Protein 8S7N (pdb70)

Structure (mmCIF, N/CA/C/O backbone):
data_8S7N
#
_entry.id   8S7N
#
_cell.length_a   139.019
_cell.length_b   139.019
_cell.length_c   181.059
_cell.angle_alpha   90.00
_cell.angle_beta   90.00
_cell.angle_gamma   90.00
#
_symmetry.space_group_name_H-M   'P 41 21 2'
#
loop_
_entity.id
_entity.type
_entity.pdbx_description
1 polymer Oxidoreductase
2 non-polymer 'FLAVIN-ADENINE DINUCLEOTIDE'
3 non-polymer 'NITRATE ION'
4 non-polymer DI(HYDROXYETHYL)ETHER
5 non-polymer 'PENTAETHYLENE GLYCOL'
6 non-polymer 2-{2-[2-(2-{2-[2-(2-ETHOXY-ETHOXY)-ETHOXY]-ETHOXY}-ETHOXY)-ETHOXY]-ETHOXY}-ETHANOL
7 non-polymer 2-methoxy-4-(prop-2-en-1-yl)phenol
8 water water
#
loop_
_atom_site.group_PDB
_atom_site.id
_atom_site.type_symbol
_atom_site.label_atom_id
_atom_site.label_alt_id
_atom_site.label_comp_id
_atom_site.label_asym_id
_atom_site.label_entity_id
_atom_site.label_seq_id
_atom_site.pdbx_PDB_ins_code
_atom_site.Cartn_x
_atom_site.Cartn_y
_atom_site.Cartn_z
_atom_site.occupancy
_atom_site.B_iso_or_equiv
_atom_site.auth_seq_id
_atom_site.auth_comp_i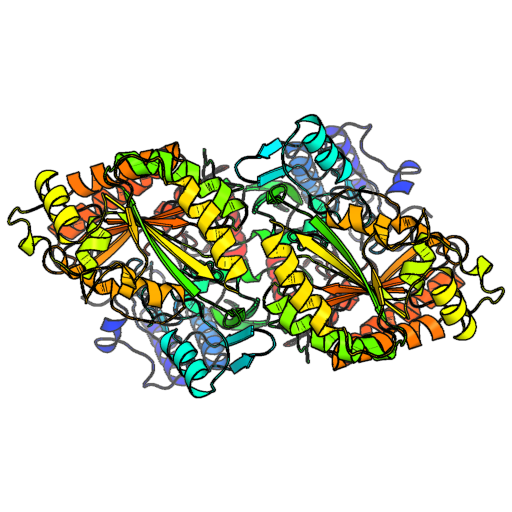d
_atom_site.auth_asym_id
_atom_site.auth_atom_id
_atom_site.pdbx_PDB_model_num
ATOM 1 N N . MET A 1 1 ? -35.512 83.474 51.163 1.00 59.69 1 MET A N 1
ATOM 2 C CA . MET A 1 1 ? -35.480 84.424 52.318 1.00 62.79 1 MET A CA 1
ATOM 3 C C . MET A 1 1 ? -34.288 84.021 53.195 1.00 58.18 1 MET A C 1
ATOM 4 O O . MET A 1 1 ? -33.247 84.647 53.058 1.00 54.83 1 MET A O 1
ATOM 6 N N . ALA A 1 2 ? -34.422 82.991 54.034 1.00 52.02 2 ALA A N 1
ATOM 7 C CA . ALA A 1 2 ? -33.402 82.610 55.046 1.00 48.77 2 ALA A CA 1
ATOM 8 C C . ALA A 1 2 ? -32.183 81.945 54.369 1.00 47.51 2 ALA A C 1
ATOM 9 O O . ALA A 1 2 ? -32.314 81.279 53.320 1.00 40.75 2 ALA A O 1
ATOM 11 N N . ALA A 1 3 ? -30.994 82.117 54.936 1.00 41.24 3 ALA A N 1
ATOM 12 C CA . ALA A 1 3 ? -29.767 81.447 54.444 1.00 36.45 3 ALA A CA 1
ATOM 13 C C . ALA A 1 3 ? -29.979 79.930 54.418 1.00 33.67 3 ALA A C 1
ATOM 14 O O . ALA A 1 3 ? -30.554 79.365 55.333 1.00 31.76 3 ALA A O 1
ATOM 16 N N . PRO A 1 4 ? -29.420 79.215 53.427 1.00 31.03 4 PRO A N 1
ATOM 17 C CA . PRO A 1 4 ? -29.391 77.764 53.449 1.00 33.17 4 PRO A CA 1
ATOM 18 C C . PRO A 1 4 ? -28.315 77.272 54.428 1.00 37.08 4 PRO A C 1
ATOM 19 O O . PRO A 1 4 ? -27.333 77.984 54.732 1.00 33.20 4 PRO A O 1
ATOM 23 N N . LEU A 1 5 ? -28.467 76.033 54.853 1.00 32.95 5 LEU A N 1
ATOM 24 C CA . LEU A 1 5 ? -27.381 75.342 55.563 1.00 32.95 5 LEU A CA 1
ATOM 25 C C . LEU A 1 5 ? -26.179 75.276 54.619 1.00 35.96 5 LEU A C 1
ATOM 26 O O . LEU A 1 5 ? -26.321 75.238 53.396 1.00 33.99 5 LEU A O 1
ATOM 31 N N . PRO A 1 6 ? -24.940 75.237 55.163 1.00 32.18 6 PRO A N 1
ATOM 32 C CA . PRO A 1 6 ? -23.784 74.965 54.330 1.00 34.21 6 PRO A CA 1
ATOM 33 C C . PRO A 1 6 ? -23.893 73.523 53.822 1.00 35.13 6 PRO A C 1
ATOM 34 O O . PRO A 1 6 ? -24.370 72.650 54.540 1.00 36.09 6 PRO A O 1
ATOM 38 N N . GLU A 1 7 ? -23.443 73.294 52.596 1.00 37.64 7 GLU A N 1
ATOM 39 C CA . GLU A 1 7 ? -23.436 71.935 52.012 1.00 40.84 7 GLU A CA 1
ATOM 40 C C . GLU A 1 7 ? -22.653 70.992 52.929 1.00 39.29 7 GLU A C 1
ATOM 41 O O . GLU A 1 7 ? -21.613 71.370 53.429 1.00 37.73 7 GLU A O 1
ATOM 47 N N . GLY A 1 8 ? -23.203 69.811 53.189 1.00 39.91 8 GLY A N 1
ATOM 48 C CA . GLY A 1 8 ? -22.572 68.736 53.965 1.00 36.83 8 GLY A CA 1
ATOM 49 C C . GLY A 1 8 ? -22.866 68.876 55.430 1.00 35.04 8 GLY A C 1
ATOM 50 O O . GLY A 1 8 ? -22.418 68.031 56.194 1.00 39.19 8 GLY A O 1
ATOM 51 N N . VAL A 1 9 ? -23.594 69.918 55.835 1.00 34.94 9 VAL A N 1
ATOM 52 C CA . VAL A 1 9 ? -23.937 70.146 57.263 1.00 33.71 9 VAL A CA 1
ATOM 53 C C . VAL A 1 9 ? -25.459 69.963 57.456 1.00 33.35 9 VAL A C 1
ATOM 54 O O . VAL A 1 9 ? -26.267 70.742 56.903 1.00 32.15 9 VAL A O 1
ATOM 58 N N . SER A 1 10 ? -25.837 69.033 58.313 1.00 34.83 10 SER A N 1
ATOM 59 C CA . SER A 1 10 ? -27.251 68.693 58.604 1.00 34.33 10 SER A CA 1
ATOM 60 C C . SER A 1 10 ? -27.834 69.743 59.540 1.00 36.84 10 SER A C 1
ATOM 61 O O . SER A 1 10 ? -27.059 70.422 60.232 1.00 33.77 10 SER A O 1
ATOM 64 N N . ALA A 1 11 ? -29.162 69.870 59.569 1.00 37.49 11 ALA A N 1
ATOM 65 C CA . ALA A 1 11 ? -29.907 70.732 60.511 1.00 35.75 11 ALA A CA 1
ATOM 66 C C . ALA A 1 11 ? -29.512 70.407 61.954 1.00 33.06 11 ALA A C 1
ATOM 67 O O . ALA A 1 11 ? -29.452 71.340 62.778 1.00 35.23 11 ALA A O 1
ATOM 69 N N . GLU A 1 12 ? -29.313 69.130 62.261 1.00 35.71 12 GLU A N 1
ATOM 70 C CA . GLU A 1 12 ? -28.997 68.629 63.629 1.00 42.41 12 GLU A CA 1
ATOM 71 C C . GLU A 1 12 ? -27.580 69.108 64.004 1.00 34.07 12 GLU A C 1
ATOM 72 O O . GLU A 1 12 ? -27.396 69.585 65.129 1.00 38.04 12 GLU A O 1
ATOM 78 N N . ALA A 1 13 ? -26.622 68.941 63.094 1.00 36.14 13 ALA A N 1
ATOM 79 C CA . ALA A 1 13 ? -25.218 69.349 63.313 1.00 36.40 13 ALA A CA 1
ATOM 80 C C . ALA A 1 13 ? -25.209 70.862 63.567 1.00 33.29 13 ALA A C 1
ATOM 81 O O . ALA A 1 13 ? -24.587 71.256 64.568 1.00 31.48 13 ALA A O 1
ATOM 83 N N . MET A 1 14 ? -25.922 71.658 62.752 1.00 30.12 14 MET A N 1
ATOM 84 C CA . MET A 1 14 ? -25.942 73.139 62.894 1.00 29.50 14 MET A CA 1
ATOM 85 C C . MET A 1 14 ? -26.569 73.489 64.228 1.00 30.05 14 MET A C 1
ATOM 86 O O . MET A 1 14 ? -26.026 74.347 64.966 1.00 28.24 14 MET A O 1
ATOM 91 N N . SER A 1 15 ? -27.680 72.846 64.555 1.00 30.89 15 SER A N 1
ATOM 92 C CA . SER A 1 15 ? -28.433 73.146 65.794 1.00 31.78 15 SER A CA 1
ATOM 93 C C . SER A 1 15 ? -27.569 72.808 67.024 1.00 29.33 15 SER A C 1
ATOM 94 O O . SER A 1 15 ? -27.532 73.618 67.966 1.00 29.23 15 SER A O 1
ATOM 97 N N . SER A 1 16 ? -26.891 71.670 67.016 1.00 29.77 16 SER A N 1
ATOM 98 C CA . SER A 1 16 ? -25.965 71.250 68.103 1.00 34.18 16 SER A CA 1
ATOM 99 C C . SER A 1 16 ? -24.800 72.251 68.231 1.00 31.03 16 SER A C 1
ATOM 100 O O . SER A 1 16 ? -24.425 72.641 69.356 1.00 30.49 16 SER A O 1
ATOM 103 N N . ALA A 1 17 ? -24.217 72.679 67.124 1.00 28.56 17 ALA A N 1
ATOM 104 C CA . ALA A 1 17 ? -23.130 73.678 67.187 1.00 26.22 17 ALA A CA 1
ATOM 105 C C . ALA A 1 17 ? -23.670 74.960 67.796 1.00 24.05 17 ALA A C 1
ATOM 106 O O . ALA A 1 17 ? -23.016 75.565 68.712 1.00 24.27 17 ALA A O 1
ATOM 108 N N . LEU A 1 18 ? -24.797 75.456 67.306 1.00 25.00 18 LEU A N 1
ATOM 109 C CA . LEU A 1 18 ? -25.295 76.762 67.804 1.00 24.86 18 LEU A CA 1
ATOM 110 C C . LEU A 1 18 ? -25.632 76.671 69.298 1.00 27.68 18 LEU A C 1
ATOM 111 O O . LEU A 1 18 ? -25.417 77.704 69.981 1.00 23.11 18 LEU A O 1
ATOM 116 N N . ASP A 1 19 ? -26.163 75.544 69.797 1.00 28.71 19 ASP A N 1
ATOM 117 C CA . ASP A 1 19 ? -26.423 75.422 71.268 1.00 30.57 19 ASP A CA 1
ATOM 118 C C . ASP A 1 19 ? -25.076 75.489 71.988 1.00 25.96 19 ASP A C 1
ATOM 119 O O . ASP A 1 19 ? -24.994 76.155 73.005 1.00 24.82 19 ASP A O 1
ATOM 124 N N . ARG A 1 20 ? -24.049 74.824 71.469 1.00 25.40 20 ARG A N 1
ATOM 125 C CA . ARG A 1 20 ? -22.720 74.798 72.157 1.00 27.06 20 ARG A CA 1
ATOM 126 C C . ARG A 1 20 ? -22.090 76.184 72.117 1.00 26.08 20 ARG A C 1
ATOM 127 O O . ARG A 1 20 ? -21.453 76.584 73.135 1.00 26.79 20 ARG A O 1
ATOM 135 N N . PHE A 1 21 ? -22.245 76.898 71.004 1.00 24.72 21 PHE A N 1
ATOM 136 C CA . PHE A 1 21 ? -21.785 78.302 70.924 1.00 24.30 21 PHE A CA 1
ATOM 137 C C . PHE A 1 21 ? -22.441 79.112 72.033 1.00 26.61 21 PHE A C 1
ATOM 138 O O . PHE A 1 21 ? -21.743 79.938 72.708 1.00 24.67 21 PHE A O 1
ATOM 146 N N . ALA A 1 22 ? -23.731 78.890 72.285 1.00 26.73 22 ALA A N 1
ATOM 147 C CA . ALA A 1 22 ? -24.471 79.684 73.299 1.00 27.36 22 ALA A CA 1
ATOM 148 C C . ALA A 1 22 ? -23.963 79.374 74.712 1.00 25.41 22 ALA A C 1
ATOM 149 O O . ALA A 1 22 ? -23.836 80.304 75.532 1.00 28.41 22 ALA A O 1
ATOM 151 N N . ARG A 1 23 ? -23.643 78.124 75.003 1.00 24.56 23 ARG A N 1
ATOM 152 C CA . ARG A 1 23 ? -23.006 77.765 76.302 1.00 25.86 23 ARG A CA 1
ATOM 153 C C . ARG A 1 23 ? -21.672 78.496 76.464 1.00 30.64 23 ARG A C 1
ATOM 154 O O . ARG A 1 23 ? -21.335 78.931 77.574 1.00 27.78 23 ARG A O 1
ATOM 162 N N . ILE A 1 24 ? -20.906 78.633 75.380 1.00 26.97 24 ILE A N 1
ATOM 163 C CA . ILE A 1 24 ? -19.571 79.271 75.463 1.00 24.56 24 ILE A CA 1
ATOM 164 C C . ILE A 1 24 ? -19.709 80.770 75.673 1.00 24.76 24 ILE A C 1
ATOM 165 O O . ILE A 1 24 ? -19.036 81.251 76.529 1.00 24.47 24 ILE A O 1
ATOM 170 N N . VAL A 1 25 ? -20.489 81.479 74.850 1.00 21.59 25 VAL A N 1
ATOM 171 C CA . VAL A 1 25 ? -20.487 82.962 74.841 1.00 23.83 25 VAL A CA 1
ATOM 172 C C . VAL A 1 25 ? -21.655 83.500 75.679 1.00 25.07 25 VAL A C 1
ATOM 173 O O . VAL A 1 25 ? -21.659 84.685 75.993 1.00 25.34 25 VAL A O 1
ATOM 177 N N . GLY A 1 26 ? -22.633 82.664 76.003 1.00 29.97 26 GLY A N 1
ATOM 178 C CA . GLY A 1 26 ? -23.901 83.201 76.526 1.00 33.38 26 GLY A CA 1
ATOM 179 C C . GLY A 1 26 ? -24.960 83.301 75.440 1.00 38.96 26 GLY A C 1
ATOM 180 O O . GLY A 1 26 ? -24.633 83.650 74.260 1.00 30.52 26 GLY A O 1
ATOM 181 N N . ALA A 1 27 ? -26.207 82.991 75.807 1.00 34.06 27 ALA A N 1
ATOM 182 C CA . ALA A 1 27 ? -27.297 82.808 74.828 1.00 34.75 27 ALA A CA 1
ATOM 183 C C . ALA A 1 27 ? -27.552 84.150 74.156 1.00 27.82 27 ALA A C 1
ATOM 184 O O . ALA A 1 27 ? -28.003 84.152 73.035 1.00 34.89 27 ALA A O 1
ATOM 186 N N . ASP A 1 28 ? -27.225 85.267 74.786 1.00 28.90 28 ASP A N 1
ATOM 187 C CA . ASP A 1 28 ? -27.491 86.607 74.177 1.00 31.03 28 ASP A CA 1
ATOM 188 C C . ASP A 1 28 ? -26.555 86.887 72.976 1.00 30.39 28 ASP A C 1
ATOM 189 O O . ASP A 1 28 ? -26.836 87.858 72.241 1.00 30.92 28 ASP A O 1
ATOM 194 N N . TRP A 1 29 ? -25.476 86.102 72.793 1.00 30.29 29 TRP A N 1
ATOM 195 C CA . TRP A 1 29 ? -24.366 86.485 71.875 1.00 26.96 29 TRP A CA 1
ATOM 196 C C . TRP A 1 29 ? -24.262 85.491 70.727 1.00 26.60 29 TRP A C 1
ATOM 197 O O . TRP A 1 29 ? -23.211 85.463 70.030 1.00 25.06 29 TRP A O 1
ATOM 208 N N . VAL A 1 30 ? -25.323 84.731 70.509 1.00 24.94 30 VAL A N 1
ATOM 209 C CA . VAL A 1 30 ? -25.515 83.951 69.258 1.00 26.97 30 VAL A CA 1
ATOM 210 C C . VAL A 1 30 ? -26.697 84.550 68.526 1.00 26.80 30 VAL A C 1
ATOM 211 O O . VAL A 1 30 ? -27.797 84.549 69.056 1.00 27.62 30 VAL A O 1
ATOM 215 N N . PHE A 1 31 ? -26.483 85.012 67.325 1.00 23.05 31 PHE A N 1
ATOM 216 C CA . PHE A 1 31 ? -27.465 85.795 66.559 1.00 25.33 31 PHE A CA 1
ATOM 217 C C . PHE A 1 31 ? -27.986 84.931 65.432 1.00 28.67 31 PHE A C 1
ATOM 218 O O . PHE A 1 31 ? -27.171 84.428 64.633 1.00 26.75 31 PHE A O 1
ATOM 226 N N . THR A 1 32 ? -29.305 84.720 65.404 1.00 27.48 32 THR A N 1
ATOM 227 C CA . THR A 1 32 ? -29.990 83.960 64.336 1.00 28.66 32 THR A CA 1
ATOM 228 C C . THR A 1 32 ? -31.177 84.788 63.846 1.00 33.15 32 THR A C 1
ATOM 229 O O . THR A 1 32 ? -31.414 85.867 64.438 1.00 35.41 32 THR A O 1
ATOM 233 N N . GLU A 1 33 ? -31.902 84.300 62.843 1.00 34.91 33 GLU A N 1
ATOM 234 C CA . GLU A 1 33 ? -33.174 84.926 62.380 1.00 42.12 33 GLU A CA 1
ATOM 235 C C . GLU A 1 33 ? -32.974 86.433 62.177 1.00 38.76 33 GLU A C 1
ATOM 236 O O . GLU A 1 33 ? -32.099 86.783 61.391 1.00 35.99 33 GLU A O 1
ATOM 242 N N . ASP A 1 34 ? -33.716 87.288 62.889 1.00 35.44 34 ASP A N 1
ATOM 243 C CA . ASP A 1 34 ? -33.785 88.753 62.623 1.00 41.99 34 ASP A CA 1
ATOM 244 C C . ASP A 1 34 ? -32.482 89.427 63.062 1.00 38.05 34 ASP A C 1
ATOM 245 O O . ASP A 1 34 ? -32.162 90.502 62.523 1.00 40.83 34 ASP A O 1
ATOM 250 N N . LYS A 1 35 ? -31.705 88.825 63.960 1.00 30.18 35 LYS A N 1
ATOM 251 C CA . LYS A 1 35 ? -30.474 89.497 64.435 1.00 33.05 35 LYS A CA 1
ATOM 252 C C . LYS A 1 35 ? -29.301 89.288 63.443 1.00 33.18 35 LYS A C 1
ATOM 253 O O . LYS A 1 35 ? -28.196 89.772 63.731 1.00 31.95 35 LYS A O 1
ATOM 259 N N . ILE A 1 36 ? -29.508 88.597 62.317 1.00 31.16 36 ILE A N 1
ATOM 260 C CA . ILE A 1 36 ? -28.436 88.319 61.306 1.00 32.19 36 ILE A CA 1
ATOM 261 C C . ILE A 1 36 ? -28.261 89.524 60.377 1.00 31.83 36 ILE A C 1
ATOM 262 O O . ILE A 1 36 ? -27.206 89.576 59.688 1.00 28.07 36 ILE A O 1
ATOM 267 N N . THR A 1 37 ? -29.221 90.463 60.294 1.00 30.55 37 THR A N 1
ATOM 268 C CA . THR A 1 37 ? -29.246 91.471 59.189 1.00 30.22 37 THR A CA 1
ATOM 269 C C . THR A 1 37 ? -27.978 92.320 59.148 1.00 27.63 37 THR A C 1
ATOM 270 O O . THR A 1 37 ? -27.482 92.635 58.062 1.00 26.21 37 THR A O 1
ATOM 274 N N . PRO A 1 38 ? -27.351 92.710 60.270 1.00 24.46 38 PRO A N 1
ATOM 275 C CA . PRO A 1 38 ? -26.127 93.514 60.171 1.00 27.90 38 PRO A CA 1
ATOM 276 C C . PRO A 1 38 ? -24.921 92.801 59.515 1.00 28.38 38 PRO A C 1
ATOM 277 O O . PRO A 1 38 ? -23.959 93.459 59.118 1.00 30.91 38 PRO A O 1
ATOM 281 N N . TYR A 1 39 ? -24.990 91.474 59.419 1.00 24.99 39 TYR A N 1
ATOM 282 C CA . TYR A 1 39 ? -23.923 90.597 58.877 1.00 24.14 39 TYR A CA 1
ATOM 283 C C . TYR A 1 39 ? -24.099 90.398 57.382 1.00 24.58 39 TYR A C 1
ATOM 284 O O . TYR A 1 39 ? -23.215 89.775 56.775 1.00 24.00 39 TYR A O 1
ATOM 293 N N . GLU A 1 40 ? -25.197 90.883 56.800 1.00 24.42 40 GLU A N 1
ATOM 294 C CA . GLU A 1 40 ? -25.396 90.778 55.333 1.00 25.27 40 GLU A CA 1
ATOM 295 C C . GLU A 1 40 ? -24.513 91.844 54.682 1.00 22.02 40 GLU A C 1
ATOM 296 O O . GLU A 1 40 ? -24.231 92.861 55.295 1.00 20.76 40 GLU A O 1
ATOM 302 N N . ASP A 1 41 ? -24.045 91.591 53.470 1.00 22.26 41 ASP A N 1
ATOM 303 C CA . ASP A 1 41 ? -23.312 92.614 52.713 1.00 21.50 41 ASP A CA 1
ATOM 304 C C . ASP A 1 41 ? -24.257 93.786 52.563 1.00 23.83 41 ASP A C 1
ATOM 305 O O . ASP A 1 41 ? -25.321 93.583 52.000 1.00 23.95 41 ASP A O 1
ATOM 310 N N . PRO A 1 42 ? -23.924 95.006 53.031 1.00 23.88 42 PRO A N 1
ATOM 311 C CA . PRO A 1 42 ? -24.830 96.129 52.805 1.00 26.86 42 PRO A CA 1
ATOM 312 C C . PRO A 1 42 ? -24.883 96.525 51.318 1.00 30.26 42 PRO A C 1
ATOM 313 O O . PRO A 1 42 ? -25.847 97.153 50.908 1.00 28.66 42 PRO A O 1
ATOM 317 N N . TYR A 1 43 ? -23.856 96.169 50.535 1.00 26.75 43 TYR A N 1
ATOM 318 C CA . TYR A 1 43 ? -23.727 96.629 49.127 1.00 25.57 43 TYR A CA 1
ATOM 319 C C . TYR A 1 43 ? -23.842 95.409 48.211 1.00 27.32 43 TYR A C 1
ATOM 320 O O . TYR A 1 43 ? -22.882 95.004 47.549 1.00 27.00 43 TYR A O 1
ATOM 329 N N . THR A 1 44 ? -25.067 94.885 48.150 1.00 27.27 44 THR A N 1
ATOM 330 C CA . THR A 1 44 ? -25.440 93.676 47.393 1.00 27.38 44 THR A CA 1
ATOM 331 C C . THR A 1 44 ? -24.955 93.790 45.945 1.00 26.75 44 THR A C 1
ATOM 332 O O . THR A 1 44 ? -25.071 94.888 45.346 1.00 25.64 44 THR A O 1
ATOM 336 N N . ILE A 1 45 ? -24.446 92.690 45.415 1.00 25.10 45 ILE A N 1
ATOM 337 C CA . ILE A 1 45 ? -24.040 92.579 43.983 1.00 25.66 45 ILE A CA 1
ATOM 338 C C . ILE A 1 45 ? -24.871 91.480 43.328 1.00 30.05 45 ILE A C 1
ATOM 339 O O . ILE A 1 45 ? -25.442 91.749 42.256 1.00 29.14 45 ILE A O 1
ATOM 344 N N . SER A 1 46 ? -24.913 90.289 43.911 1.00 29.60 46 SER A N 1
ATOM 345 C CA . SER A 1 46 ? -25.651 89.132 43.341 1.00 32.18 46 SER A CA 1
ATOM 346 C C . SER A 1 46 ? -27.146 89.462 43.252 1.00 33.09 46 SER A C 1
ATOM 347 O O . SER A 1 46 ? -27.687 90.138 44.156 1.00 30.25 46 SER A O 1
ATOM 350 N N . ASN A 1 47 ? -27.785 88.939 42.217 1.00 33.20 47 ASN A N 1
ATOM 351 C CA . ASN A 1 47 ? -29.255 88.861 42.070 1.00 35.23 47 ASN A CA 1
ATOM 352 C C . ASN A 1 47 ? -29.743 87.495 42.532 1.00 35.94 47 ASN A C 1
ATOM 353 O O . ASN A 1 47 ? -30.929 87.285 42.517 1.00 32.65 47 ASN A O 1
ATOM 358 N N . ASP A 1 48 ? -28.859 86.646 43.046 1.00 34.95 48 ASP A N 1
ATOM 359 C CA . ASP A 1 48 ? -29.247 85.352 43.640 1.00 33.69 48 ASP A CA 1
ATOM 360 C C . ASP A 1 48 ? -29.261 85.504 45.161 1.00 36.23 48 ASP A C 1
ATOM 361 O O . ASP A 1 48 ? -28.193 85.538 45.785 1.00 35.56 48 ASP A O 1
ATOM 366 N N . GLU A 1 49 ? -30.449 85.483 45.741 1.00 36.22 49 GLU A N 1
ATOM 367 C CA . GLU A 1 49 ? -30.676 85.644 47.193 1.00 38.22 49 GLU A CA 1
ATOM 368 C C . GLU A 1 49 ? -30.071 84.491 47.984 1.00 31.76 49 GLU A C 1
ATOM 369 O O . GLU A 1 49 ? -30.065 84.618 49.209 1.00 34.54 49 GLU A O 1
ATOM 375 N N . THR A 1 50 ? -29.625 83.408 47.353 1.00 28.48 50 THR A N 1
ATOM 376 C CA . THR A 1 50 ? -29.012 82.279 48.105 1.00 33.01 50 THR A CA 1
ATOM 377 C C . THR A 1 50 ? -27.496 82.508 48.272 1.00 30.52 50 THR A C 1
ATOM 378 O O . THR A 1 50 ? -26.872 81.657 48.891 1.00 30.59 50 THR A O 1
ATOM 382 N N . GLU A 1 51 ? -26.923 83.596 47.752 1.00 27.65 51 GLU A N 1
ATOM 383 C CA . GLU A 1 51 ? -25.432 83.745 47.742 1.00 29.83 51 GLU A CA 1
ATOM 384 C C . GLU A 1 51 ? -24.964 84.676 48.864 1.00 26.24 51 GLU A C 1
ATOM 385 O O . GLU A 1 51 ? -25.635 85.685 49.117 1.00 25.62 51 GLU A O 1
ATOM 391 N N . HIS A 1 52 ? -23.827 84.327 49.492 1.00 25.46 52 HIS A N 1
ATOM 392 C CA . HIS A 1 52 ? -23.107 85.157 50.492 1.00 24.32 52 HIS A CA 1
ATOM 393 C C . HIS A 1 52 ? -24.000 85.420 51.713 1.00 23.43 52 HIS A C 1
ATOM 394 O O . HIS A 1 52 ? -23.859 86.477 52.345 1.00 27.59 52 HIS A O 1
ATOM 401 N N . ARG A 1 53 ? -24.831 84.440 52.090 1.00 25.14 53 ARG A N 1
ATOM 402 C CA . ARG A 1 53 ? -25.751 84.551 53.245 1.00 23.76 53 ARG A CA 1
ATOM 403 C C . ARG A 1 53 ? -25.157 83.864 54.481 1.00 22.66 53 ARG A C 1
ATOM 404 O O . ARG A 1 53 ? -25.019 82.644 54.527 1.00 23.52 53 ARG A O 1
ATOM 412 N N . PRO A 1 54 ? -24.897 84.627 55.554 1.00 21.70 54 PRO A N 1
ATOM 413 C CA . PRO A 1 54 ? -24.430 84.053 56.801 1.00 23.94 54 PRO A CA 1
ATOM 414 C C . PRO A 1 54 ? -25.636 83.329 57.432 1.00 26.19 54 PRO A C 1
ATOM 415 O O . PRO A 1 54 ? -26.743 83.870 57.416 1.00 29.28 54 PRO A O 1
ATOM 419 N N . TYR A 1 55 ? -25.411 82.155 57.998 1.00 25.19 55 TYR A N 1
ATOM 420 C CA . TYR A 1 55 ? -26.453 81.379 58.703 1.00 27.24 55 TYR A CA 1
ATOM 421 C C . TYR A 1 55 ? -26.798 81.987 60.065 1.00 30.00 55 TYR A C 1
ATOM 422 O O . TYR A 1 55 ? -27.937 81.860 60.530 1.00 28.96 55 TYR A O 1
ATOM 431 N N . ALA A 1 56 ? -25.802 82.570 60.714 1.00 23.94 56 ALA A N 1
ATOM 432 C CA . ALA A 1 56 ? -25.832 82.987 62.125 1.00 24.93 56 ALA A CA 1
ATOM 433 C C . ALA A 1 56 ? -24.559 83.773 62.391 1.00 23.79 56 ALA A C 1
ATOM 434 O O . ALA A 1 56 ? -23.631 83.772 61.544 1.00 22.53 56 ALA A O 1
ATOM 436 N N . ALA A 1 57 ? -24.472 84.362 63.563 1.00 24.71 57 ALA A N 1
ATOM 437 C CA . ALA A 1 57 ? -23.220 84.945 64.045 1.00 20.79 57 ALA A CA 1
ATOM 438 C C . ALA A 1 57 ? -23.062 84.600 65.521 1.00 25.80 57 ALA A C 1
ATOM 439 O O . ALA A 1 57 ? -24.079 84.438 66.231 1.00 26.06 57 ALA A O 1
ATOM 441 N N . VAL A 1 58 ? -21.819 84.587 65.969 1.00 22.74 58 VAL A N 1
ATOM 442 C CA . VAL A 1 58 ? -21.458 84.365 67.387 1.00 21.08 58 VAL A CA 1
ATOM 443 C C . VAL A 1 58 ? -20.420 85.424 67.768 1.00 25.00 58 VAL A C 1
ATOM 444 O O . VAL A 1 58 ? -19.473 85.691 66.990 1.00 23.42 58 VAL A O 1
ATOM 448 N N . ALA A 1 59 ? -20.645 86.077 68.900 1.00 21.00 59 ALA A N 1
ATOM 449 C CA . ALA A 1 59 ? -19.880 87.262 69.336 1.00 22.50 59 ALA A CA 1
ATOM 450 C C . ALA A 1 59 ? -19.144 86.972 70.638 1.00 21.59 59 ALA A C 1
ATOM 451 O O . ALA A 1 59 ? -19.623 87.275 71.717 1.00 21.34 59 ALA A O 1
ATOM 453 N N . PRO A 1 60 ? -17.955 86.339 70.579 1.00 20.79 60 PRO A N 1
ATOM 454 C CA . PRO A 1 60 ? -17.191 86.025 71.790 1.00 21.49 60 PRO A CA 1
ATOM 455 C C . PRO A 1 60 ? -16.560 87.255 72.446 1.00 20.78 60 PRO A C 1
ATOM 456 O O . PRO A 1 60 ? -16.330 88.240 71.762 1.00 25.82 60 PRO A O 1
ATOM 460 N N . ALA A 1 61 ? -16.193 87.134 73.716 1.00 22.84 61 ALA A N 1
ATOM 461 C CA . ALA A 1 61 ? -15.552 88.226 74.484 1.00 24.47 61 ALA A CA 1
ATOM 462 C C . ALA A 1 61 ? -14.141 87.857 74.961 1.00 21.91 61 ALA A C 1
ATOM 463 O O . ALA A 1 61 ? -13.560 88.663 75.665 1.00 23.89 61 ALA A O 1
ATOM 465 N N . SER A 1 62 ? -13.569 86.714 74.606 1.00 21.96 62 SER A N 1
ATOM 466 C CA . SER A 1 62 ? -12.207 86.320 75.036 1.00 19.56 62 SER A CA 1
ATOM 467 C C . SER A 1 62 ? -11.587 85.347 74.043 1.00 20.02 62 SER A C 1
ATOM 468 O O . SER A 1 62 ? -12.330 84.612 73.318 1.00 22.68 62 SER A O 1
ATOM 471 N N . THR A 1 63 ? -10.269 85.270 74.023 1.00 20.92 63 THR A N 1
ATOM 472 C CA . THR A 1 63 ? -9.533 84.250 73.240 1.00 21.70 63 THR A CA 1
ATOM 473 C C . THR A 1 63 ? -10.036 82.856 73.626 1.00 22.05 63 THR A C 1
ATOM 474 O O . THR A 1 63 ? -10.228 82.028 72.779 1.00 19.88 63 THR A O 1
ATOM 478 N N . GLU A 1 64 ? -10.247 82.596 74.912 1.00 22.32 64 GLU A N 1
ATOM 479 C CA . GLU A 1 64 ? -10.727 81.263 75.344 1.00 21.90 64 GLU A CA 1
ATOM 480 C C . GLU A 1 64 ? -12.041 80.932 74.645 1.00 17.92 64 GLU A C 1
ATOM 481 O O . GLU A 1 64 ? -12.205 79.779 74.170 1.00 20.88 64 GLU A O 1
ATOM 487 N N . GLU A 1 65 ? -12.951 81.892 74.556 1.00 18.74 65 GLU A N 1
ATOM 488 C CA . GLU A 1 65 ? -14.271 81.664 73.870 1.00 20.55 65 GLU A CA 1
ATOM 489 C C . GLU A 1 65 ? -14.043 81.369 72.369 1.00 22.09 65 GLU A C 1
ATOM 490 O O . GLU A 1 65 ? -14.690 80.469 71.803 1.00 19.80 65 GLU A O 1
ATOM 496 N N . VAL A 1 66 ? -13.129 82.117 71.748 1.00 22.02 66 VAL A N 1
ATOM 497 C CA . VAL A 1 66 ? -12.746 81.888 70.324 1.00 19.98 66 VAL A CA 1
ATOM 498 C C . VAL A 1 66 ? -12.259 80.447 70.205 1.00 18.54 66 VAL A C 1
ATOM 499 O O . VAL A 1 66 ? -12.706 79.775 69.285 1.00 19.50 66 VAL A O 1
ATOM 503 N N . GLN A 1 67 ? -11.367 79.981 71.091 1.00 17.93 67 GLN A N 1
ATOM 504 C CA . GLN A 1 67 ? -10.825 78.606 71.031 1.00 18.68 67 GLN A CA 1
ATOM 505 C C . GLN A 1 67 ? -11.958 77.554 71.147 1.00 20.88 67 GLN A C 1
ATOM 506 O O . GLN A 1 67 ? -11.973 76.575 70.364 1.00 18.69 67 GLN A O 1
ATOM 512 N N . GLU A 1 68 ? -12.902 77.747 72.051 1.00 20.71 68 GLU A N 1
ATOM 513 C CA . GLU A 1 68 ? -13.997 76.768 72.259 1.00 23.37 68 GLU A CA 1
ATOM 514 C C . GLU A 1 68 ? -14.962 76.794 71.061 1.00 22.01 68 GLU A C 1
ATOM 515 O O . GLU A 1 68 ? -15.446 75.709 70.689 1.00 21.42 68 GLU A O 1
ATOM 521 N N . ILE A 1 69 ? -15.241 77.967 70.491 1.00 21.39 69 ILE A N 1
ATOM 522 C CA . ILE A 1 69 ? -16.057 78.066 69.236 1.00 21.32 69 ILE A CA 1
ATOM 523 C C . ILE A 1 69 ? -15.343 77.244 68.155 1.00 20.56 69 ILE A C 1
ATOM 524 O O . ILE A 1 69 ? -16.006 76.459 67.436 1.00 22.32 69 ILE A O 1
ATOM 529 N N . VAL A 1 70 ? -14.049 77.452 67.979 1.00 19.56 70 VAL A N 1
ATOM 530 C CA . VAL A 1 70 ? -13.310 76.733 66.895 1.00 20.28 70 VAL A CA 1
ATOM 531 C C . VAL A 1 70 ? -13.356 75.223 67.166 1.00 21.01 70 VAL A C 1
ATOM 532 O O . VAL A 1 70 ? -13.537 74.410 66.234 1.00 20.06 70 VAL A O 1
ATOM 536 N N . ARG A 1 71 ? -13.168 74.798 68.411 1.00 21.40 71 ARG A N 1
ATOM 537 C CA . ARG A 1 71 ? -13.244 73.337 68.729 1.00 22.39 71 ARG A CA 1
ATOM 538 C C . ARG A 1 71 ? -14.637 72.795 68.376 1.00 20.57 71 ARG A C 1
ATOM 539 O O . ARG A 1 71 ? -14.717 71.691 67.809 1.00 21.93 71 ARG A O 1
ATOM 547 N N . VAL A 1 72 ? -15.692 73.524 68.716 1.00 21.05 72 VAL A N 1
ATOM 548 C CA . VAL A 1 72 ? -17.078 73.047 68.432 1.00 24.29 72 VAL A CA 1
ATOM 549 C C . VAL A 1 72 ? -17.270 73.023 66.916 1.00 22.75 72 VAL A C 1
ATOM 550 O O . VAL A 1 72 ? -17.840 72.066 66.385 1.00 25.87 72 VAL A O 1
ATOM 554 N N . ALA A 1 73 ? -16.752 74.015 66.202 1.00 22.42 73 ALA A N 1
ATOM 555 C CA . ALA A 1 73 ? -16.891 74.051 64.730 1.00 20.91 73 ALA A CA 1
ATOM 556 C C . ALA A 1 73 ? -16.306 72.779 64.139 1.00 20.90 73 ALA A C 1
ATOM 557 O O . ALA A 1 73 ? -16.921 72.191 63.216 1.00 23.77 73 ALA A O 1
ATOM 559 N N . ASN A 1 74 ? -15.149 72.340 64.628 1.00 21.25 74 ASN A N 1
ATOM 560 C CA . ASN A 1 74 ? -14.484 71.111 64.123 1.00 23.01 74 ASN A CA 1
ATOM 561 C C . ASN A 1 74 ? -15.365 69.886 64.420 1.00 25.52 74 ASN A C 1
ATOM 562 O O . ASN A 1 74 ? -15.521 69.001 63.544 1.00 23.64 74 ASN A O 1
ATOM 567 N N . GLU A 1 75 ? -15.952 69.859 65.601 1.00 25.66 75 GLU A N 1
ATOM 568 C CA . GLU A 1 75 ? -16.733 68.685 66.051 1.00 30.02 75 GLU A CA 1
ATOM 569 C C . GLU A 1 75 ? -17.934 68.493 65.120 1.00 28.77 75 GLU A C 1
ATOM 570 O O . GLU A 1 75 ? -18.213 67.358 64.743 1.00 28.98 75 GLU A O 1
ATOM 576 N N . PHE A 1 76 ? -18.570 69.572 64.689 1.00 27.25 76 PHE A N 1
ATOM 577 C CA . PHE A 1 76 ? -19.828 69.510 63.905 1.00 27.13 76 PHE A CA 1
ATOM 578 C C . PHE A 1 76 ? -19.626 69.900 62.447 1.00 29.72 76 PHE A C 1
ATOM 579 O O . PHE A 1 76 ? -20.626 69.875 61.730 1.00 26.93 76 PHE A O 1
ATOM 587 N N . GLY A 1 77 ? -18.411 70.251 62.017 1.00 28.37 77 GLY A N 1
ATOM 588 C CA . GLY A 1 77 ? -18.148 70.598 60.604 1.00 23.80 77 GLY A CA 1
ATOM 589 C C . GLY A 1 77 ? -18.844 71.879 60.203 1.00 24.54 77 GLY A C 1
ATOM 590 O O . GLY A 1 77 ? -19.196 72.037 59.010 1.00 25.15 77 GLY A O 1
ATOM 591 N N . VAL A 1 78 ? -19.072 72.782 61.150 1.00 22.81 78 VAL A N 1
ATOM 592 C CA . VAL A 1 78 ? -19.759 74.071 60.893 1.00 23.01 78 VAL A CA 1
ATOM 593 C C . VAL A 1 78 ? -18.703 75.133 60.596 1.00 24.18 78 VAL A C 1
ATOM 594 O O . VAL A 1 78 ? -17.878 75.428 61.462 1.00 22.76 78 VAL A O 1
ATOM 598 N N . PRO A 1 79 ? -18.702 75.720 59.382 1.00 22.05 79 PRO A N 1
ATOM 599 C CA . PRO A 1 79 ? -17.693 76.711 59.021 1.00 23.06 79 PRO A CA 1
ATOM 600 C C . PRO A 1 79 ? -17.987 78.088 59.635 1.00 22.78 79 PRO A C 1
ATOM 601 O O . PRO A 1 79 ? -19.170 78.505 59.829 1.00 21.63 79 PRO A O 1
ATOM 605 N N . LEU A 1 80 ? -16.889 78.788 59.948 1.00 21.98 80 LEU A N 1
ATOM 606 C CA . LEU A 1 80 ? -16.863 80.137 60.562 1.00 20.51 80 LEU A CA 1
ATOM 607 C C . LEU A 1 80 ? -16.292 81.154 59.584 1.00 20.09 80 LEU A C 1
ATOM 608 O O . LEU A 1 80 ? -15.421 80.792 58.808 1.00 20.03 80 LEU A O 1
ATOM 613 N N . TRP A 1 81 ? -16.746 82.396 59.699 1.00 19.47 81 TRP A N 1
ATOM 614 C CA . TRP A 1 81 ? -16.193 83.556 58.956 1.00 19.12 81 TRP A CA 1
ATOM 615 C C . TRP A 1 81 ? -15.691 84.567 59.983 1.00 19.76 81 TRP A C 1
ATOM 616 O O . TRP A 1 81 ? -16.452 85.408 60.453 1.00 19.28 81 TRP A O 1
ATOM 627 N N . PRO A 1 82 ? -14.412 84.541 60.376 1.00 19.31 82 PRO A N 1
ATOM 628 C CA . PRO A 1 82 ? -13.907 85.486 61.387 1.00 20.98 82 PRO A CA 1
ATOM 629 C C . PRO A 1 82 ? -13.798 86.908 60.863 1.00 21.21 82 PRO A C 1
ATOM 630 O O . PRO A 1 82 ? -13.321 87.132 59.758 1.00 20.99 82 PRO A O 1
ATOM 634 N N . VAL A 1 83 ? -14.327 87.839 61.627 1.00 18.50 83 VAL A N 1
ATOM 635 C CA . VAL A 1 83 ? -14.159 89.280 61.356 1.00 20.85 83 VAL A CA 1
ATOM 636 C C . VAL A 1 83 ? -13.712 89.969 62.648 1.00 22.09 83 VAL A C 1
ATOM 637 O O . VAL A 1 83 ? -14.113 89.514 63.727 1.00 22.96 83 VAL A O 1
ATOM 641 N N . SER A 1 84 ? -12.958 91.065 62.553 1.00 19.74 84 SER A N 1
ATOM 642 C CA . SER A 1 84 ? -12.491 91.825 63.741 1.00 20.28 84 SER A CA 1
ATOM 643 C C . SER A 1 84 ? -13.610 92.793 64.132 1.00 20.13 84 SER A C 1
ATOM 644 O O . SER A 1 84 ? -14.114 92.730 65.273 1.00 22.02 84 SER A O 1
ATOM 647 N N . ARG A 1 85 ? -14.035 93.633 63.196 1.00 22.65 85 ARG A N 1
ATOM 648 C CA . ARG A 1 85 ? -15.247 94.475 63.353 1.00 24.21 85 ARG A CA 1
ATOM 649 C C . ARG A 1 85 ? -16.262 94.229 62.232 1.00 23.21 85 ARG A C 1
ATOM 650 O O . ARG A 1 85 ? -17.423 94.626 62.427 1.00 24.94 85 ARG A O 1
ATOM 658 N N . GLY A 1 86 ? -15.858 93.634 61.103 1.00 21.48 86 GLY A N 1
ATOM 659 C CA . GLY A 1 86 ? -16.756 93.311 59.984 1.00 23.40 86 GLY A CA 1
ATOM 660 C C . GLY A 1 86 ? -17.237 94.538 59.227 1.00 24.71 86 GLY A C 1
ATOM 661 O O . GLY A 1 86 ? -18.401 94.487 58.670 1.00 26.04 86 GLY A O 1
ATOM 662 N N . LYS A 1 87 ? -16.426 95.594 59.173 1.00 22.86 87 LYS A N 1
ATOM 663 C CA . LYS A 1 87 ? -16.806 96.825 58.436 1.00 24.10 87 LYS A CA 1
ATOM 664 C C . LYS A 1 87 ? -16.126 96.837 57.045 1.00 22.44 87 LYS A C 1
ATOM 665 O O . LYS A 1 87 ? -15.893 97.928 56.523 1.00 21.64 87 LYS A O 1
ATOM 671 N N . ASN A 1 88 ? -15.988 95.678 56.411 1.00 21.12 88 ASN A N 1
ATOM 672 C CA . ASN A 1 88 ? -15.263 95.535 55.122 1.00 19.91 88 ASN A CA 1
ATOM 673 C C . ASN A 1 88 ? -16.158 95.936 53.953 1.00 20.26 88 ASN A C 1
ATOM 674 O O . ASN A 1 88 ? -16.199 95.212 52.916 1.00 22.15 88 ASN A O 1
ATOM 679 N N . PHE A 1 89 ? -16.823 97.074 54.090 1.00 21.93 89 PHE A N 1
ATOM 680 C CA . PHE A 1 89 ? -17.786 97.601 53.092 1.00 20.88 89 PHE A CA 1
ATOM 681 C C . PHE A 1 89 ? -17.033 97.910 51.790 1.00 21.35 89 PHE A C 1
ATOM 682 O O . PHE A 1 89 ? -15.902 98.426 51.887 1.00 21.05 89 PHE A O 1
ATOM 690 N N . ALA A 1 90 ? -17.653 97.544 50.666 1.00 22.29 90 ALA A N 1
ATOM 691 C CA . ALA A 1 90 ? -17.115 97.569 49.274 1.00 22.66 90 ALA A CA 1
ATOM 692 C C . ALA A 1 90 ? -16.346 96.264 48.991 1.00 22.26 90 ALA A C 1
ATOM 693 O O . ALA A 1 90 ? -16.102 95.987 47.773 1.00 21.06 90 ALA A O 1
ATOM 695 N N . TYR A 1 91 ? -16.165 95.398 50.008 1.00 20.29 91 TYR A N 1
ATOM 696 C CA . TYR A 1 91 ? -15.580 94.053 49.810 1.00 21.67 91 TYR A CA 1
ATOM 697 C C . TYR A 1 91 ? -16.461 92.946 50.412 1.00 22.49 91 TYR A C 1
ATOM 698 O O . TYR A 1 91 ? -15.966 91.803 50.501 1.00 20.99 91 TYR A O 1
ATOM 707 N N . GLY A 1 92 ? -17.683 93.254 50.826 1.00 21.91 92 GLY A N 1
ATOM 708 C CA . GLY A 1 92 ? -18.626 92.229 51.348 1.00 21.63 92 GLY A CA 1
ATOM 709 C C . GLY A 1 92 ? -19.169 92.524 52.747 1.00 21.85 92 GLY A C 1
ATOM 710 O O . GLY A 1 92 ? -20.053 91.781 53.190 1.00 21.07 92 GLY A O 1
ATOM 711 N N . GLY A 1 93 ? -18.681 93.569 53.413 1.00 19.99 93 GLY A N 1
ATOM 712 C CA . GLY A 1 93 ? -19.019 93.795 54.824 1.00 21.89 93 GLY A CA 1
ATOM 713 C C . GLY A 1 93 ? -18.542 92.598 55.645 1.00 20.72 93 GLY A C 1
ATOM 714 O O . GLY A 1 93 ? -17.441 92.151 55.422 1.00 20.99 93 GLY A O 1
ATOM 715 N N . ALA A 1 94 ? -19.396 92.050 56.509 1.00 20.85 94 ALA A N 1
ATOM 716 C CA . ALA A 1 94 ? -19.114 90.896 57.376 1.00 21.08 94 ALA A CA 1
ATOM 717 C C . ALA A 1 94 ? -19.564 89.608 56.693 1.00 22.39 94 ALA A C 1
ATOM 718 O O . ALA A 1 94 ? -19.482 88.516 57.293 1.00 21.54 94 ALA A O 1
ATOM 720 N N . ALA A 1 95 ? -20.058 89.684 55.464 1.00 21.21 95 ALA A N 1
ATOM 721 C CA . ALA A 1 95 ? -20.680 88.487 54.879 1.00 19.98 95 ALA A CA 1
ATOM 722 C C . ALA A 1 95 ? -19.627 87.487 54.410 1.00 20.77 95 ALA A C 1
ATOM 723 O O . ALA A 1 95 ? -18.534 87.863 53.959 1.00 21.61 95 ALA A O 1
ATOM 725 N N . PRO A 1 96 ? -19.961 86.182 54.430 1.00 21.75 96 PRO A N 1
ATOM 726 C CA . PRO A 1 96 ? -19.036 85.130 54.006 1.00 20.24 96 PRO A CA 1
ATOM 727 C C . PRO A 1 96 ? -19.127 84.861 52.504 1.00 22.69 96 PRO A C 1
ATOM 728 O O . PRO A 1 96 ? -20.156 85.184 51.879 1.00 23.85 96 PRO A O 1
ATOM 732 N N . VAL A 1 97 ? -18.081 84.240 51.954 1.00 22.40 97 VAL A N 1
ATOM 733 C CA . VAL A 1 97 ? -18.098 83.768 50.547 1.00 21.97 97 VAL A CA 1
ATOM 734 C C . VAL A 1 97 ? -19.193 82.702 50.395 1.00 24.17 97 VAL A C 1
ATOM 735 O O . VAL A 1 97 ? -19.986 82.780 49.436 1.00 24.18 97 VAL A O 1
ATOM 739 N N . MET A 1 98 ? -19.229 81.732 51.312 1.00 23.03 98 MET A N 1
ATOM 740 C CA . MET A 1 98 ? -20.069 80.522 51.188 1.00 22.51 98 MET A CA 1
ATOM 741 C C . MET A 1 98 ? -21.283 80.652 52.106 1.00 23.99 98 MET A C 1
ATOM 742 O O . MET A 1 98 ? -21.116 80.720 53.331 1.00 24.25 98 MET A O 1
ATOM 747 N N . SER A 1 99 ? -22.470 80.665 51.513 1.00 23.25 99 SER A N 1
ATOM 748 C CA . SER A 1 99 ? -23.759 80.720 52.244 1.00 26.21 99 SER A CA 1
ATOM 749 C C . SER A 1 99 ? -23.794 79.604 53.277 1.00 23.21 99 SER A C 1
ATOM 750 O O . SER A 1 99 ? -23.364 78.528 52.966 1.00 24.14 99 SER A O 1
ATOM 753 N N . GLY A 1 100 ? -24.267 79.905 54.479 1.00 24.14 100 GLY A N 1
ATOM 754 C CA . GLY A 1 100 ? -24.401 78.923 55.560 1.00 24.75 100 GLY A CA 1
ATOM 755 C C . GLY A 1 100 ? -23.242 79.007 56.535 1.00 25.53 100 GLY A C 1
ATOM 756 O O . GLY A 1 100 ? -23.352 78.427 57.598 1.00 26.86 100 GLY A O 1
ATOM 757 N N . THR A 1 101 ? -22.170 79.712 56.193 1.00 21.90 101 THR A N 1
ATOM 758 C CA . THR A 1 101 ? -21.057 79.992 57.126 1.00 21.06 101 THR A CA 1
ATOM 759 C C . THR A 1 101 ? -21.626 80.826 58.287 1.00 21.49 101 THR A C 1
ATOM 760 O O . THR A 1 101 ? -22.438 81.743 58.056 1.00 22.35 101 THR A O 1
ATOM 764 N N . VAL A 1 102 ? -21.179 80.558 59.493 1.00 20.57 102 VAL A N 1
ATOM 765 C CA . VAL A 1 102 ? -21.476 81.367 60.696 1.00 21.75 102 VAL A CA 1
ATOM 766 C C . VAL A 1 102 ? -20.394 82.431 60.890 1.00 22.35 102 VAL A C 1
ATOM 767 O O . VAL A 1 102 ? -19.236 82.075 60.991 1.00 21.99 102 VAL A O 1
ATOM 771 N N . VAL A 1 103 ? -20.769 83.683 60.993 1.00 19.96 103 VAL A N 1
ATOM 772 C CA . VAL A 1 103 ? -19.803 84.780 61.246 1.00 21.16 103 VAL A CA 1
ATOM 773 C C . VAL A 1 103 ? -19.305 84.697 62.690 1.00 22.16 103 VAL A C 1
ATOM 774 O O . VAL A 1 103 ? -20.113 84.535 63.629 1.00 22.22 103 VAL A O 1
ATOM 778 N N . LEU A 1 104 ? -17.993 84.744 62.849 1.00 20.90 104 LEU A N 1
ATOM 779 C CA . LEU A 1 104 ? -17.317 84.810 64.158 1.00 19.40 104 LEU A CA 1
ATOM 780 C C . LEU A 1 104 ? -16.880 86.251 64.355 1.00 20.20 104 LEU A C 1
ATOM 781 O O . LEU A 1 104 ? -15.850 86.703 63.764 1.00 18.84 104 LEU A O 1
ATOM 786 N N . ASP A 1 105 ? -17.698 86.977 65.100 1.00 19.10 105 ASP A N 1
ATOM 787 C CA . ASP A 1 105 ? -17.654 88.437 65.200 1.00 20.87 105 ASP A CA 1
ATOM 788 C C . ASP A 1 105 ? -16.898 88.782 66.476 1.00 22.41 105 ASP A C 1
ATOM 789 O O . ASP A 1 105 ? -17.384 88.416 67.569 1.00 21.50 105 ASP A O 1
ATOM 794 N N . MET A 1 106 ? -15.760 89.461 66.361 1.00 19.57 106 MET A N 1
ATOM 795 C CA . MET A 1 106 ? -14.871 89.691 67.532 1.00 19.91 106 MET A CA 1
ATOM 796 C C . MET A 1 106 ? -14.974 91.128 68.028 1.00 19.12 106 MET A C 1
ATOM 797 O O . MET A 1 106 ? -14.108 91.576 68.784 1.00 21.02 106 MET A O 1
ATOM 802 N N . ASN A 1 107 ? -16.048 91.819 67.676 1.00 19.97 107 ASN A N 1
ATOM 803 C CA . ASN A 1 107 ? -16.308 93.214 68.075 1.00 21.96 107 ASN A CA 1
ATOM 804 C C . ASN A 1 107 ? -16.167 93.387 69.591 1.00 20.56 107 ASN A C 1
ATOM 805 O O . ASN A 1 107 ? -15.629 94.427 70.023 1.00 22.00 107 ASN A O 1
ATOM 810 N N . ARG A 1 108 ? -16.662 92.440 70.372 1.00 19.82 108 ARG A N 1
ATOM 811 C CA . ARG A 1 108 ? -16.701 92.597 71.842 1.00 22.38 108 ARG A CA 1
ATOM 812 C C . ARG A 1 108 ? -15.292 92.410 72.409 1.00 24.70 108 ARG A C 1
ATOM 813 O O . ARG A 1 108 ? -15.089 92.751 73.562 1.00 21.68 108 ARG A O 1
ATOM 821 N N . MET A 1 109 ? -14.330 91.860 71.663 1.00 21.19 109 MET A N 1
ATOM 822 C CA . MET A 1 109 ? -12.940 91.757 72.145 1.00 20.87 109 MET A CA 1
ATOM 823 C C . MET A 1 109 ? -12.234 93.063 71.794 1.00 23.20 109 MET A C 1
ATOM 824 O O . MET A 1 109 ? -11.583 93.135 70.739 1.00 20.13 109 MET A O 1
ATOM 829 N N . ASN A 1 110 ? -12.501 94.111 72.575 1.00 20.40 110 ASN A N 1
ATOM 830 C CA . ASN A 1 110 ? -12.078 95.478 72.226 1.00 21.21 110 ASN A CA 1
ATOM 831 C C . ASN A 1 110 ? -11.152 96.069 73.292 1.00 20.69 110 ASN A C 1
ATOM 832 O O . ASN A 1 110 ? -11.149 97.256 73.439 1.00 22.34 110 ASN A O 1
ATOM 837 N N . ARG A 1 111 ? -10.354 95.271 73.969 1.00 19.94 111 ARG A N 1
ATOM 838 C CA . ARG A 1 111 ? -9.324 95.767 74.898 1.00 21.47 111 ARG A CA 1
ATOM 839 C C . ARG A 1 111 ? -8.143 96.398 74.123 1.00 20.71 111 ARG A C 1
ATOM 840 O O . ARG A 1 111 ? -7.593 95.752 73.184 1.00 19.32 111 ARG A O 1
ATOM 848 N N . ILE A 1 112 ? -7.755 97.590 74.536 1.00 20.52 112 ILE A N 1
ATOM 849 C CA . ILE A 1 112 ? -6.430 98.175 74.218 1.00 20.41 112 ILE A CA 1
ATOM 850 C C . ILE A 1 112 ? -5.511 97.662 75.308 1.00 21.96 112 ILE A C 1
ATOM 851 O O . ILE A 1 112 ? -5.681 98.130 76.472 1.00 20.54 112 ILE A O 1
ATOM 856 N N . LEU A 1 113 ? -4.698 96.642 75.021 1.00 18.69 113 LEU A N 1
ATOM 857 C CA . LEU A 1 113 ? -3.817 96.030 76.056 1.00 20.97 113 LEU A CA 1
ATOM 858 C C . LEU A 1 113 ? -2.747 97.019 76.518 1.00 20.81 113 LEU A C 1
ATOM 859 O O . LEU A 1 113 ? -2.411 97.052 77.746 1.00 18.37 113 LEU A O 1
ATOM 864 N N . GLU A 1 114 ? -2.174 97.777 75.577 1.00 17.72 114 GLU A N 1
ATOM 865 C CA . GLU A 1 114 ? -1.099 98.724 75.875 1.00 19.66 114 GLU A CA 1
ATOM 866 C C . GLU A 1 114 ? -0.967 99.688 74.726 1.00 19.18 114 GLU A C 1
ATOM 867 O O . GLU A 1 114 ? -1.127 99.282 73.557 1.00 18.62 114 GLU A O 1
ATOM 873 N N . VAL A 1 115 ? -0.686 100.936 75.062 1.00 19.75 115 VAL A N 1
ATOM 874 C CA . VAL A 1 115 ? -0.164 101.927 74.095 1.00 19.45 115 VAL A CA 1
ATOM 875 C C . VAL A 1 115 ? 1.097 102.493 74.681 1.00 22.07 115 VAL A C 1
ATOM 876 O O . VAL A 1 115 ? 1.026 102.985 75.822 1.00 22.33 115 VAL A O 1
ATOM 880 N N . ASN A 1 116 ? 2.211 102.308 73.980 1.00 18.82 116 ASN A N 1
ATOM 881 C CA . ASN A 1 116 ? 3.550 102.603 74.528 1.00 19.90 116 ASN A CA 1
ATOM 882 C C . ASN A 1 116 ? 4.090 103.841 73.794 1.00 20.58 116 ASN A C 1
ATOM 883 O O . ASN A 1 116 ? 4.418 103.742 72.613 1.00 19.65 116 ASN A O 1
ATOM 888 N N . GLU A 1 117 ? 4.134 104.976 74.476 1.00 18.72 117 GLU A N 1
ATOM 889 C CA . GLU A 1 117 ? 4.594 106.250 73.870 1.00 22.63 117 GLU A CA 1
ATOM 890 C C . GLU A 1 117 ? 6.091 106.156 73.530 1.00 21.16 117 GLU A C 1
ATOM 891 O O . GLU A 1 117 ? 6.476 106.535 72.397 1.00 22.94 117 GLU A O 1
ATOM 897 N N . GLU A 1 118 ? 6.925 105.661 74.427 1.00 20.16 118 GLU A N 1
ATOM 898 C CA . GLU A 1 118 ? 8.376 105.816 74.214 1.00 26.17 118 GLU A CA 1
ATOM 899 C C . GLU A 1 118 ? 8.827 104.825 73.132 1.00 22.35 118 GLU A C 1
ATOM 900 O O . GLU A 1 118 ? 9.771 105.177 72.412 1.00 20.54 118 GLU A O 1
ATOM 906 N N . PHE A 1 119 ? 8.163 103.682 72.958 1.00 20.12 119 PHE A N 1
ATOM 907 C CA . PHE A 1 119 ? 8.495 102.775 71.826 1.00 20.15 119 PHE A CA 1
ATOM 908 C C . PHE A 1 119 ? 7.567 102.923 70.625 1.00 21.35 119 PHE A C 1
ATOM 909 O O . PHE A 1 119 ? 7.861 102.288 69.593 1.00 23.52 119 PHE A O 1
ATOM 917 N N . GLY A 1 120 ? 6.528 103.741 70.704 1.00 19.32 120 GLY A N 1
ATOM 918 C CA . GLY A 1 120 ? 5.601 103.966 69.595 1.00 16.94 120 GLY A CA 1
ATOM 919 C C . GLY A 1 120 ? 4.957 102.690 69.131 1.00 19.25 120 GLY A C 1
ATOM 920 O O . GLY A 1 120 ? 5.231 102.219 68.007 1.00 18.29 120 GLY A O 1
ATOM 921 N N . TYR A 1 121 ? 4.101 102.104 69.951 1.00 16.76 121 TYR A N 1
ATOM 922 C CA . TYR A 1 121 ? 3.328 100.923 69.520 1.00 16.77 121 TYR A CA 1
ATOM 923 C C . TYR A 1 121 ? 2.023 100.832 70.299 1.00 17.10 121 TYR A C 1
ATOM 924 O O . TYR A 1 121 ? 1.876 101.414 71.406 1.00 18.24 121 TYR A O 1
ATOM 933 N N . ALA A 1 122 ? 1.113 100.032 69.769 1.00 18.57 122 ALA A N 1
ATOM 934 C CA . ALA A 1 122 ? -0.085 99.597 70.517 1.00 18.32 122 ALA A CA 1
ATOM 935 C C . ALA A 1 122 ? -0.206 98.093 70.388 1.00 20.40 122 ALA A C 1
ATOM 936 O O . ALA A 1 122 ? 0.195 97.549 69.374 1.00 19.84 122 ALA A O 1
ATOM 938 N N . LEU A 1 123 ? -0.784 97.464 71.408 1.00 18.26 123 LEU A N 1
ATOM 939 C CA . LEU A 1 123 ? -1.198 96.053 71.377 1.00 16.79 123 LEU A CA 1
ATOM 940 C C . LEU A 1 123 ? -2.697 96.033 71.595 1.00 18.33 123 LEU A C 1
ATOM 941 O O . LEU A 1 123 ? -3.155 96.518 72.648 1.00 17.24 123 LEU A O 1
ATOM 946 N N . VAL A 1 124 ? -3.433 95.499 70.634 1.00 17.70 124 VAL A N 1
ATOM 947 C CA . VAL A 1 124 ? -4.900 95.656 70.596 1.00 18.14 124 VAL A CA 1
ATOM 948 C C . VAL A 1 124 ? -5.564 94.312 70.304 1.00 18.65 124 VAL A C 1
ATOM 949 O O . VAL A 1 124 ? -4.982 93.463 69.597 1.00 16.85 124 VAL A O 1
ATOM 953 N N . GLU A 1 125 ? -6.825 94.204 70.689 1.00 17.66 125 GLU A N 1
ATOM 954 C CA . GLU A 1 125 ? -7.722 93.120 70.281 1.00 16.35 125 GLU A CA 1
ATOM 955 C C . GLU A 1 125 ? -8.462 93.558 69.028 1.00 17.80 125 GLU A C 1
ATOM 956 O O . GLU A 1 125 ? -8.478 94.724 68.641 1.00 18.02 125 GLU A O 1
ATOM 962 N N . PRO A 1 126 ? -9.106 92.603 68.341 1.00 19.22 126 PRO A N 1
ATOM 963 C CA . PRO A 1 126 ? -9.673 92.879 67.011 1.00 17.81 126 PRO A CA 1
ATOM 964 C C . PRO A 1 126 ? -10.818 93.896 66.993 1.00 20.69 126 PRO A C 1
ATOM 965 O O . PRO A 1 126 ? -11.012 94.611 65.991 1.00 19.29 126 PRO A O 1
ATOM 969 N N . GLY A 1 127 ? -11.560 93.991 68.109 1.00 20.20 127 GLY A N 1
ATOM 970 C CA . GLY A 1 127 ? -12.696 94.911 68.201 1.00 19.37 127 GLY A CA 1
ATOM 971 C C . GLY A 1 127 ? -12.331 96.370 68.370 1.00 20.22 127 GLY A C 1
ATOM 972 O O . GLY A 1 127 ? -13.241 97.221 68.219 1.00 19.42 127 GLY A O 1
ATOM 973 N N . VAL A 1 128 ? -11.063 96.693 68.596 1.00 20.24 128 VAL A N 1
ATOM 974 C CA . VAL A 1 128 ? -10.627 98.094 68.735 1.00 19.28 128 VAL A CA 1
ATOM 975 C C . VAL A 1 128 ? -10.757 98.800 67.392 1.00 19.88 128 VAL A C 1
ATOM 976 O O . VAL A 1 128 ? -10.138 98.395 66.392 1.00 18.54 128 VAL A O 1
ATOM 980 N N . SER A 1 129 ? -11.551 99.850 67.369 1.00 19.46 129 SER A N 1
ATOM 981 C CA . SER A 1 129 ? -11.695 100.727 66.193 1.00 18.44 129 SER A CA 1
ATOM 982 C C . SER A 1 129 ? -10.577 101.762 66.147 1.00 17.60 129 SER A C 1
ATOM 983 O O . SER A 1 129 ? -9.944 102.060 67.169 1.00 17.80 129 SER A O 1
ATOM 986 N N . TYR A 1 130 ? -10.412 102.388 65.005 1.00 16.96 130 TYR A N 1
ATOM 987 C CA . TYR A 1 130 ? -9.485 103.534 64.912 1.00 18.52 130 TYR A CA 1
ATOM 988 C C . TYR A 1 130 ? -9.983 104.685 65.804 1.00 18.30 130 TYR A C 1
ATOM 989 O O . TYR A 1 130 ? -9.142 105.325 66.456 1.00 17.39 130 TYR A O 1
ATOM 998 N N . PHE A 1 131 ? -11.282 104.965 65.852 1.00 18.09 131 PHE A N 1
ATOM 999 C CA . PHE A 1 131 ? -11.823 105.952 66.830 1.00 20.44 131 PHE A CA 1
ATOM 1000 C C . PHE A 1 131 ? -11.372 105.651 68.256 1.00 18.25 131 PHE A C 1
ATOM 1001 O O . PHE A 1 131 ? -10.937 106.579 68.986 1.00 20.54 131 PHE A O 1
ATOM 1009 N N . GLU A 1 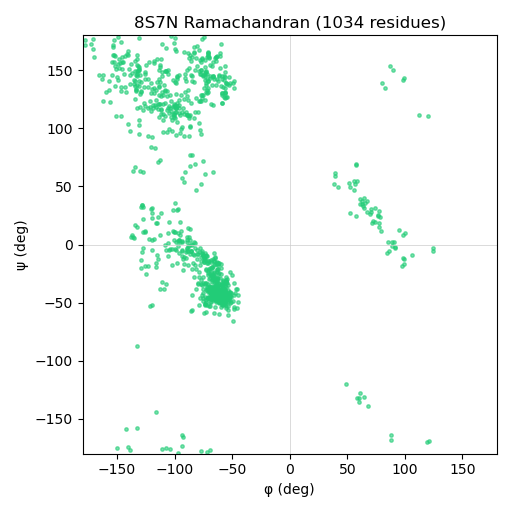132 ? -11.533 104.411 68.704 1.00 22.00 132 GLU A N 1
ATOM 1010 C CA . GLU A 1 132 ? -11.227 104.067 70.114 1.00 20.17 132 GLU A CA 1
ATOM 1011 C C . GLU A 1 132 ? -9.733 104.266 70.363 1.00 21.75 132 GLU A C 1
ATOM 1012 O O . GLU A 1 132 ? -9.358 104.836 71.414 1.00 18.79 132 GLU A O 1
ATOM 1018 N N . LEU A 1 133 ? -8.853 103.816 69.448 1.00 19.00 133 LEU A N 1
ATOM 1019 C CA . LEU A 1 133 ? -7.401 103.924 69.711 1.00 19.93 133 LEU A CA 1
ATOM 1020 C C . LEU A 1 133 ? -7.020 105.401 69.711 1.00 17.71 133 LEU A C 1
ATOM 1021 O O . LEU A 1 133 ? -6.222 105.801 70.577 1.00 18.78 133 LEU A O 1
ATOM 1026 N N . TYR A 1 134 ? -7.532 106.173 68.750 1.00 19.57 134 TYR A N 1
ATOM 1027 C CA . TYR A 1 134 ? -7.301 107.643 68.650 1.00 19.96 134 TYR A CA 1
ATOM 1028 C C . TYR A 1 134 ? -7.773 108.342 69.948 1.00 22.44 134 TYR A C 1
ATOM 1029 O O . TYR A 1 134 ? -6.989 109.099 70.578 1.00 19.30 134 TYR A O 1
ATOM 1038 N N . ASP A 1 135 ? -8.986 108.035 70.384 1.00 22.72 135 ASP A N 1
ATOM 1039 C CA . ASP A 1 135 ? -9.546 108.676 71.605 1.00 22.09 135 ASP A CA 1
ATOM 1040 C C . ASP A 1 135 ? -8.744 108.275 72.838 1.00 23.12 135 ASP A C 1
ATOM 1041 O O . ASP A 1 135 ? -8.536 109.128 73.701 1.00 24.34 135 ASP A O 1
ATOM 1046 N N . TYR A 1 136 ? -8.284 107.033 72.956 1.00 22.23 136 TYR A N 1
ATOM 1047 C CA . TYR A 1 136 ? -7.448 106.612 74.095 1.00 22.88 136 TYR A CA 1
ATOM 1048 C C . TYR A 1 136 ? -6.191 107.483 74.117 1.00 23.39 136 TYR A C 1
ATOM 1049 O O . TYR A 1 136 ? -5.816 108.062 75.154 1.00 23.54 136 TYR A O 1
ATOM 1058 N N . ILE A 1 137 ? -5.527 107.608 72.970 1.00 22.18 137 ILE A N 1
ATOM 1059 C CA . ILE A 1 137 ? -4.266 108.385 72.854 1.00 22.82 137 ILE A CA 1
ATOM 1060 C C . ILE A 1 137 ? -4.516 109.852 73.263 1.00 23.14 137 ILE A C 1
ATOM 1061 O O . ILE A 1 137 ? -3.732 110.397 74.061 1.00 22.44 137 ILE A O 1
ATOM 1066 N N . GLN A 1 138 ? -5.565 110.474 72.747 1.00 25.58 138 GLN A N 1
ATOM 1067 C CA . GLN A 1 138 ? -5.857 111.900 73.059 1.00 28.85 138 GLN A CA 1
ATOM 1068 C C . GLN A 1 138 ? -6.170 112.054 74.543 1.00 29.00 138 GLN A C 1
ATOM 1069 O O . GLN A 1 138 ? -5.624 113.017 75.177 1.00 29.85 138 GLN A O 1
ATOM 1075 N N . GLU A 1 139 ? -6.921 111.115 75.113 1.00 27.31 139 GLU A N 1
ATOM 1076 C CA . GLU A 1 139 ? -7.335 111.213 76.547 1.00 35.20 139 GLU A CA 1
ATOM 1077 C C . GLU A 1 139 ? -6.093 111.098 77.424 1.00 37.45 139 GLU A C 1
ATOM 1078 O O . GLU A 1 139 ? -6.031 111.827 78.404 1.00 32.68 139 GLU A O 1
ATOM 1084 N N . LYS A 1 140 ? -5.133 110.226 77.083 1.00 31.60 140 LYS A N 1
ATOM 1085 C CA . LYS A 1 140 ? -3.924 110.020 77.905 1.00 28.21 140 LYS A CA 1
ATOM 1086 C C . LYS A 1 140 ? -2.866 111.075 77.576 1.00 26.04 140 LYS A C 1
ATOM 1087 O O . LYS A 1 140 ? -1.838 111.048 78.228 1.00 31.77 140 LYS A O 1
ATOM 1093 N N . GLY A 1 141 ? -3.050 111.898 76.557 1.00 24.10 141 GLY A N 1
ATOM 1094 C CA . GLY A 1 141 ? -2.064 112.901 76.123 1.00 27.40 141 GLY A CA 1
ATOM 1095 C C . GLY A 1 141 ? -0.775 112.258 75.605 1.00 29.18 141 GLY A C 1
ATOM 1096 O O . GLY A 1 141 ? 0.285 112.891 75.705 1.00 26.02 141 GLY A O 1
ATOM 1097 N N . LEU A 1 142 ? -0.868 111.070 75.008 1.00 24.93 142 LEU A N 1
ATOM 1098 C CA . LEU A 1 142 ? 0.298 110.366 74.407 1.00 24.48 142 LEU A CA 1
ATOM 1099 C C . LEU A 1 142 ? 0.671 111.068 73.096 1.00 23.26 142 LEU A C 1
ATOM 1100 O O . LEU A 1 142 ? -0.226 111.426 72.284 1.00 21.60 142 LEU A O 1
ATOM 1105 N N . LYS A 1 143 ? 1.952 111.298 72.895 1.00 21.45 143 LYS A N 1
ATOM 1106 C CA . LYS A 1 143 ? 2.481 112.003 71.694 1.00 23.24 143 LYS A CA 1
ATOM 1107 C C . LYS A 1 143 ? 2.715 111.013 70.536 1.00 21.86 143 LYS A C 1
ATOM 1108 O O . LYS A 1 143 ? 3.859 110.860 70.068 1.00 21.72 143 LYS A O 1
ATOM 1114 N N . LEU A 1 144 ? 1.618 110.477 70.026 1.00 21.44 144 LEU A N 1
ATOM 1115 C CA . LEU A 1 144 ? 1.599 109.444 68.981 1.00 22.34 144 LEU A CA 1
ATOM 1116 C C . LEU A 1 144 ? 0.500 109.801 68.020 1.00 20.50 144 LEU A C 1
ATOM 1117 O O . LEU A 1 144 ? -0.558 110.210 68.462 1.00 20.41 144 LEU A O 1
ATOM 1122 N N . TRP A 1 145 ? 0.731 109.487 66.761 1.00 18.45 145 TRP A N 1
ATOM 1123 C CA . TRP A 1 145 ? -0.295 109.507 65.712 1.00 20.92 145 TRP A CA 1
ATOM 1124 C C . TRP A 1 145 ? -0.573 108.071 65.295 1.00 22.08 145 TRP A C 1
ATOM 1125 O O . TRP A 1 145 ? 0.330 107.222 65.392 1.00 21.56 145 TRP A O 1
ATOM 1136 N N . ILE A 1 146 ? -1.804 107.827 64.896 1.00 20.11 146 ILE A N 1
ATOM 1137 C CA . ILE A 1 146 ? -2.240 106.546 64.305 1.00 18.83 146 ILE A CA 1
ATOM 1138 C C . ILE A 1 146 ? -2.299 106.750 62.807 1.00 18.62 146 ILE A C 1
ATOM 1139 O O . ILE A 1 146 ? -2.003 107.859 62.325 1.00 18.85 146 ILE A O 1
ATOM 1144 N N . ASP A 1 147 ? -2.542 105.668 62.093 1.00 19.16 147 ASP A N 1
ATOM 1145 C CA . ASP A 1 147 ? -2.679 105.731 60.624 1.00 20.08 147 ASP A CA 1
ATOM 1146 C C . ASP A 1 147 ? -4.042 105.152 60.291 1.00 19.82 147 ASP A C 1
ATOM 1147 O O . ASP A 1 147 ? -4.263 103.976 60.579 1.00 18.97 147 ASP A O 1
ATOM 1152 N N . VAL A 1 148 ? -4.915 105.972 59.707 1.00 19.56 148 VAL A N 1
ATOM 1153 C CA . VAL A 1 148 ? -6.331 105.599 59.485 1.00 18.40 148 VAL A CA 1
ATOM 1154 C C . VAL A 1 148 ? -6.567 105.412 58.003 1.00 18.20 148 VAL A C 1
ATOM 1155 O O . VAL A 1 148 ? -6.067 106.172 57.171 1.00 20.12 148 VAL A O 1
ATOM 1159 N N . PRO A 1 149 ? -7.432 104.453 57.664 1.00 18.74 149 PRO A N 1
ATOM 1160 C CA . PRO A 1 149 ? -8.036 104.417 56.347 1.00 20.68 149 PRO A CA 1
ATOM 1161 C C . PRO A 1 149 ? -9.087 105.553 56.350 1.00 22.53 149 PRO A C 1
ATOM 1162 O O . PRO A 1 149 ? -9.227 106.317 57.368 1.00 19.20 149 PRO A O 1
ATOM 1166 N N . ASP A 1 150 ? -9.771 105.741 55.231 1.00 23.75 150 ASP A N 1
ATOM 1167 C CA . ASP A 1 150 ? -10.773 106.833 55.124 1.00 26.85 150 ASP A CA 1
ATOM 1168 C C . ASP A 1 150 ? -11.848 106.638 56.211 1.00 26.77 150 ASP A C 1
ATOM 1169 O O . ASP A 1 150 ? -12.430 107.644 56.612 1.00 30.18 150 ASP A O 1
ATOM 1174 N N . LEU A 1 151 ? -12.212 105.402 56.579 1.00 24.36 151 LEU A N 1
ATOM 1175 C CA . LEU A 1 151 ? -13.346 105.219 57.523 1.00 25.28 151 LEU A CA 1
ATOM 1176 C C . LEU A 1 151 ? -12.822 104.803 58.904 1.00 27.12 151 LEU A C 1
ATOM 1177 O O . LEU A 1 151 ? -12.307 103.675 59.054 1.00 30.66 151 LEU A O 1
ATOM 1182 N N . GLY A 1 152 ? -13.030 105.647 59.907 1.00 22.21 152 GLY A N 1
ATOM 1183 C CA . GLY A 1 152 ? -12.457 105.417 61.250 1.00 21.80 152 GLY A CA 1
ATOM 1184 C C . GLY A 1 152 ? -13.137 104.343 62.072 1.00 20.84 152 GLY A C 1
ATOM 1185 O O . GLY A 1 152 ? -12.601 103.962 63.119 1.00 21.77 152 GLY A O 1
ATOM 1186 N N . TRP A 1 153 ? -14.286 103.833 61.651 1.00 21.38 153 TRP A N 1
ATOM 1187 C CA . TRP A 1 153 ? -15.043 102.845 62.452 1.00 21.03 153 TRP A CA 1
ATOM 1188 C C . TRP A 1 153 ? -14.558 101.406 62.208 1.00 23.79 153 TRP A C 1
ATOM 1189 O O . TRP A 1 153 ? -15.108 100.499 62.835 1.00 22.50 153 TRP A O 1
ATOM 1200 N N . GLY A 1 154 ? -13.559 101.219 61.347 1.00 22.00 154 GLY A N 1
ATOM 1201 C CA . GLY A 1 154 ? -12.989 99.891 61.053 1.00 21.74 154 GLY A CA 1
ATOM 1202 C C . GLY A 1 154 ? -12.070 99.447 62.173 1.00 19.36 154 GLY A C 1
ATOM 1203 O O . GLY A 1 154 ? -11.919 100.173 63.161 1.00 21.57 154 GLY A O 1
ATOM 1204 N N . SER A 1 155 ? -11.462 98.289 62.012 1.00 18.74 155 SER A N 1
ATOM 1205 C CA . SER A 1 155 ? -10.575 97.625 62.990 1.00 18.53 155 SER A CA 1
ATOM 1206 C C . SER A 1 155 ? -9.104 97.898 62.632 1.00 18.48 155 SER A C 1
ATOM 1207 O O . SER A 1 155 ? -8.687 97.547 61.501 1.00 19.73 155 SER A O 1
ATOM 1210 N N . VAL A 1 156 ? -8.321 98.343 63.613 1.00 17.70 156 VAL A N 1
ATOM 1211 C CA . VAL A 1 156 ? -6.857 98.410 63.525 1.00 18.23 156 VAL A CA 1
ATOM 1212 C C . VAL A 1 156 ? -6.320 97.045 63.061 1.00 19.74 156 VAL A C 1
ATOM 1213 O O . VAL A 1 156 ? -5.519 97.030 62.131 1.00 17.09 156 VAL A O 1
ATOM 1217 N N . VAL A 1 157 ? -6.819 95.954 63.627 1.00 17.95 157 VAL A N 1
ATOM 1218 C CA . VAL A 1 157 ? -6.430 94.563 63.283 1.00 17.74 157 VAL A CA 1
ATOM 1219 C C . VAL A 1 157 ? -7.031 94.162 61.939 1.00 18.35 157 VAL A C 1
ATOM 1220 O O . VAL A 1 157 ? -6.246 93.750 61.032 1.00 20.44 157 VAL A O 1
ATOM 1224 N N . GLY A 1 158 ? -8.335 94.195 61.805 1.00 16.45 158 GLY A N 1
ATOM 1225 C CA . GLY A 1 158 ? -8.985 93.598 60.613 1.00 18.27 158 GLY A CA 1
ATOM 1226 C C . GLY A 1 158 ? -8.503 94.277 59.331 1.00 18.64 158 GLY A C 1
ATOM 1227 O O . GLY A 1 158 ? -8.296 93.586 58.276 1.00 17.82 158 GLY A O 1
ATOM 1228 N N . ASN A 1 159 ? -8.422 95.596 59.349 1.00 18.65 159 ASN A N 1
ATOM 1229 C CA . ASN A 1 159 ? -7.992 96.355 58.155 1.00 18.69 159 ASN A CA 1
ATOM 1230 C C . ASN A 1 159 ? -6.560 95.925 57.798 1.00 19.42 159 ASN A C 1
ATOM 1231 O O . ASN A 1 159 ? -6.304 95.592 56.621 1.00 17.68 159 ASN A O 1
ATOM 1236 N N . ALA A 1 160 ? -5.650 95.921 58.766 1.00 17.85 160 ALA A N 1
ATOM 1237 C CA . ALA A 1 160 ? -4.252 95.494 58.534 1.00 19.27 160 ALA A CA 1
ATOM 1238 C C . ALA A 1 160 ? -4.233 94.090 57.933 1.00 20.12 160 ALA A C 1
ATOM 1239 O O . ALA A 1 160 ? -3.485 93.830 56.979 1.00 16.81 160 ALA A O 1
ATOM 1241 N N . LEU A 1 161 ? -5.018 93.163 58.485 1.00 18.01 161 LEU A N 1
ATOM 1242 C CA . LEU A 1 161 ? -4.992 91.771 58.047 1.00 16.00 161 LEU A CA 1
ATOM 1243 C C . LEU A 1 161 ? -5.458 91.671 56.602 1.00 19.26 161 LEU A C 1
ATOM 1244 O O . LEU A 1 161 ? -4.944 90.770 55.887 1.00 19.06 161 LEU A O 1
ATOM 1249 N N . ASP A 1 162 ? -6.346 92.553 56.147 1.00 17.69 162 ASP A N 1
ATOM 1250 C CA . ASP A 1 162 ? -6.785 92.535 54.745 1.00 17.60 162 ASP A CA 1
ATOM 1251 C C . ASP A 1 162 ? -5.822 93.367 53.886 1.00 17.43 162 ASP A C 1
ATOM 1252 O O . ASP A 1 162 ? -6.173 93.581 52.721 1.00 18.35 162 ASP A O 1
ATOM 1257 N N . HIS A 1 163 ? -4.648 93.748 54.383 1.00 16.25 163 HIS A N 1
ATOM 1258 C CA . HIS A 1 163 ? -3.606 94.528 53.645 1.00 18.56 163 HIS A CA 1
ATOM 1259 C C . HIS A 1 163 ? -4.120 95.945 53.347 1.00 17.34 163 HIS A C 1
ATOM 1260 O O . HIS A 1 163 ? -3.694 96.565 52.339 1.00 17.23 163 HIS A O 1
ATOM 1267 N N . GLY A 1 164 ? -4.872 96.522 54.293 1.00 17.85 164 GLY A N 1
ATOM 1268 C CA . GLY A 1 164 ? -5.461 97.854 54.134 1.00 18.23 164 GLY A CA 1
ATOM 1269 C C . GLY A 1 164 ? -4.402 98.941 54.195 1.00 19.90 164 GLY A C 1
ATOM 1270 O O . GLY A 1 164 ? -3.223 98.709 54.624 1.00 16.93 164 GLY A O 1
ATOM 1271 N N . ILE A 1 165 ? -4.796 100.131 53.747 1.00 19.69 165 ILE A N 1
ATOM 1272 C CA . ILE A 1 165 ? -3.893 101.277 53.577 1.00 20.11 165 ILE A CA 1
ATOM 1273 C C . ILE A 1 165 ? -4.481 102.531 54.196 1.00 19.93 165 ILE A C 1
ATOM 1274 O O . ILE A 1 165 ? -5.694 102.730 54.210 1.00 19.78 165 ILE A O 1
ATOM 1279 N N . GLY A 1 166 ? -3.573 103.410 54.571 1.00 18.86 166 GLY A N 1
ATOM 1280 C CA . GLY A 1 166 ? -3.883 104.793 54.973 1.00 20.41 166 GLY A CA 1
ATOM 1281 C C . GLY A 1 166 ? -2.816 105.735 54.472 1.00 18.66 166 GLY A C 1
ATOM 1282 O O . GLY A 1 166 ? -2.163 105.386 53.439 1.00 19.48 166 GLY A O 1
ATOM 1283 N N . TYR A 1 167 ? -2.714 106.912 55.097 1.00 18.44 167 TYR A N 1
ATOM 1284 C CA . TYR A 1 167 ? -2.337 108.157 54.387 1.00 18.24 167 TYR A CA 1
ATOM 1285 C C . TYR A 1 167 ? -1.274 108.932 55.122 1.00 18.05 167 TYR A C 1
ATOM 1286 O O . TYR A 1 167 ? -1.066 110.100 54.735 1.00 19.57 167 TYR A O 1
ATOM 1295 N N . THR A 1 168 ? -0.590 108.303 56.100 1.00 18.66 168 THR A N 1
ATOM 1296 C CA . THR A 1 168 ? 0.593 108.870 56.794 1.00 19.32 168 THR A CA 1
ATOM 1297 C C . THR A 1 168 ? 1.819 108.058 56.364 1.00 19.37 168 THR A C 1
ATOM 1298 O O . THR A 1 168 ? 1.715 107.129 55.554 1.00 18.41 168 THR A O 1
ATOM 1302 N N . PRO A 1 169 ? 3.015 108.331 56.917 1.00 18.70 169 PRO A N 1
ATOM 1303 C CA . PRO A 1 169 ? 4.173 107.496 56.628 1.00 20.85 169 PRO A CA 1
ATOM 1304 C C . PRO A 1 169 ? 3.973 106.058 57.105 1.00 21.62 169 PRO A C 1
ATOM 1305 O O . PRO A 1 169 ? 4.678 105.221 56.618 1.00 19.50 169 PRO A O 1
ATOM 1309 N N . TYR A 1 170 ? 3.005 105.799 57.998 1.00 18.92 170 TYR A N 1
ATOM 1310 C CA . TYR A 1 170 ? 2.666 104.449 58.506 1.00 18.72 170 TYR A CA 1
ATOM 1311 C C . TYR A 1 170 ? 1.470 103.870 57.734 1.00 18.48 170 TYR A C 1
ATOM 1312 O O . TYR A 1 170 ? 0.736 103.028 58.251 1.00 19.14 170 TYR A O 1
ATOM 1321 N N . GLY A 1 171 ? 1.308 104.258 56.454 1.00 17.82 171 GLY A N 1
ATOM 1322 C CA . GLY A 1 171 ? 0.153 103.913 55.617 1.00 18.65 171 GLY A CA 1
ATOM 1323 C C . GLY A 1 171 ? 0.063 102.450 55.204 1.00 18.45 171 GLY A C 1
ATOM 1324 O O . GLY A 1 171 ? -1.041 102.026 54.776 1.00 18.81 171 GLY A O 1
ATOM 1325 N N . ASP A 1 172 ? 1.157 101.681 55.221 1.00 18.28 172 ASP A N 1
ATOM 1326 C CA . ASP A 1 172 ? 1.060 100.240 54.896 1.00 19.03 172 ASP A CA 1
ATOM 1327 C C . ASP A 1 172 ? 0.742 99.512 56.212 1.00 17.32 172 ASP A C 1
ATOM 1328 O O . ASP A 1 172 ? 1.692 99.219 56.974 1.00 17.61 172 ASP A O 1
ATOM 1333 N N . HIS A 1 173 ? -0.532 99.284 56.509 1.00 17.03 173 HIS A N 1
ATOM 1334 C CA . HIS A 1 173 ? -0.974 98.854 57.872 1.00 17.45 173 HIS A CA 1
ATOM 1335 C C . HIS A 1 173 ? -0.322 97.518 58.234 1.00 16.99 173 HIS A C 1
ATOM 1336 O O . HIS A 1 173 ? 0.248 97.393 59.339 1.00 17.88 173 HIS A O 1
ATOM 1343 N N . PHE A 1 174 ? -0.379 96.529 57.349 1.00 16.96 174 PHE A N 1
ATOM 1344 C CA . PHE A 1 174 ? 0.228 95.228 57.675 1.00 17.32 174 PHE A CA 1
ATOM 1345 C C . PHE A 1 174 ? 1.739 95.381 57.872 1.00 18.56 174 PHE A C 1
ATOM 1346 O O . PHE A 1 174 ? 2.275 94.637 58.735 1.00 17.29 174 PHE A O 1
ATOM 1354 N N . ALA A 1 175 ? 2.418 96.259 57.134 1.00 16.99 175 ALA A N 1
ATOM 1355 C CA . ALA A 1 175 ? 3.875 96.376 57.295 1.00 18.29 175 ALA A CA 1
ATOM 1356 C C . ALA A 1 175 ? 4.200 96.850 58.728 1.00 17.26 175 ALA A C 1
ATOM 1357 O O . ALA A 1 175 ? 5.283 96.527 59.238 1.00 18.93 175 ALA A O 1
ATOM 1359 N N . MET A 1 176 ? 3.339 97.630 59.352 1.00 16.13 176 MET A N 1
ATOM 1360 C CA . MET A 1 176 ? 3.597 98.162 60.712 1.00 17.31 176 MET A CA 1
ATOM 1361 C C . MET A 1 176 ? 3.182 97.165 61.816 1.00 18.00 176 MET A C 1
ATOM 1362 O O . MET A 1 176 ? 3.473 97.468 62.999 1.00 17.52 176 MET A O 1
ATOM 1367 N N . GLN A 1 177 ? 2.654 95.985 61.463 1.00 18.82 177 GLN A N 1
ATOM 1368 C CA . GLN A 1 177 ? 2.289 94.910 62.421 1.00 17.79 177 GLN A CA 1
ATOM 1369 C C . GLN A 1 177 ? 3.534 94.319 63.081 1.00 17.13 177 GLN A C 1
ATOM 1370 O O . GLN A 1 177 ? 4.609 94.159 62.450 1.00 17.30 177 GLN A O 1
ATOM 1376 N N . CYS A 1 178 ? 3.480 94.084 64.386 1.00 15.89 178 CYS A N 1
ATOM 1377 C CA . CYS A 1 178 ? 4.596 93.443 65.078 1.00 15.12 178 CYS A CA 1
ATOM 1378 C C . CYS A 1 178 ? 4.044 92.578 66.213 1.00 16.88 178 CYS A C 1
ATOM 1379 O O . CYS A 1 178 ? 3.586 93.163 67.231 1.00 17.54 178 CYS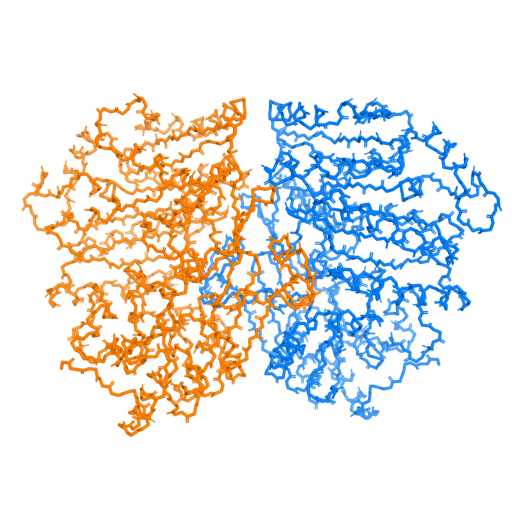 A O 1
ATOM 1382 N N . GLY A 1 179 ? 4.134 91.261 66.078 1.00 17.61 179 GLY A N 1
ATOM 1383 C CA . GLY A 1 179 ? 3.607 90.307 67.083 1.00 16.80 179 GLY A CA 1
ATOM 1384 C C . GLY A 1 179 ? 2.103 90.070 66.892 1.00 16.24 179 GLY A C 1
ATOM 1385 O O . GLY A 1 179 ? 1.312 91.043 66.679 1.00 16.93 179 GLY A O 1
ATOM 1386 N N . MET A 1 180 ? 1.663 88.815 66.934 1.00 18.09 180 MET A N 1
ATOM 1387 C CA . MET A 1 180 ? 0.211 88.536 66.953 1.00 16.43 180 MET A CA 1
ATOM 1388 C C . MET A 1 180 ? -0.041 87.279 67.775 1.00 16.19 180 MET A C 1
ATOM 1389 O O . MET A 1 180 ? 0.871 86.431 67.945 1.00 17.74 180 MET A O 1
ATOM 1394 N N . GLU A 1 181 ? -1.249 87.168 68.297 1.00 16.75 181 GLU A N 1
ATOM 1395 C CA . GLU A 1 181 ? -1.765 85.923 68.916 1.00 17.40 181 GLU A CA 1
ATOM 1396 C C . GLU A 1 181 ? -2.797 85.360 67.956 1.00 16.11 181 GLU A C 1
ATOM 1397 O O . GLU A 1 181 ? -3.633 86.138 67.428 1.00 17.95 181 GLU A O 1
ATOM 1403 N N . VAL A 1 182 ? -2.694 84.074 67.679 1.00 16.96 182 VAL A N 1
ATOM 1404 C CA . VAL A 1 182 ? -3.553 83.374 66.697 1.00 16.53 182 VAL A CA 1
ATOM 1405 C C . VAL A 1 182 ? -4.143 82.133 67.346 1.00 16.17 182 VAL A C 1
ATOM 1406 O O . VAL A 1 182 ? -3.410 81.291 67.918 1.00 17.54 182 VAL A O 1
ATOM 1410 N N . VAL A 1 183 ? -5.433 81.984 67.166 1.00 18.50 183 VAL A N 1
ATOM 1411 C CA . VAL A 1 183 ? -6.128 80.702 67.387 1.00 18.10 183 VAL A CA 1
ATOM 1412 C C . VAL A 1 183 ? -6.093 79.947 66.070 1.00 17.88 183 VAL A C 1
ATOM 1413 O O . VAL A 1 183 ? -6.718 80.381 65.112 1.00 19.12 183 VAL A O 1
ATOM 1417 N N . LEU A 1 184 ? -5.345 78.848 66.033 1.00 18.10 184 LEU A N 1
ATOM 1418 C CA . LEU A 1 184 ? -5.221 77.989 64.855 1.00 17.89 184 LEU A CA 1
ATOM 1419 C C . LEU A 1 184 ? -6.533 77.247 64.658 1.00 19.69 184 LEU A C 1
ATOM 1420 O O . LEU A 1 184 ? -7.387 77.176 65.542 1.00 17.59 184 LEU A O 1
ATOM 1425 N N . PRO A 1 185 ? -6.723 76.654 63.471 1.00 19.10 185 PRO A N 1
ATOM 1426 C CA . PRO A 1 185 ? -7.993 76.032 63.135 1.00 21.04 185 PRO A CA 1
ATOM 1427 C C . PRO A 1 185 ? -8.300 74.793 63.990 1.00 21.44 185 PRO A C 1
ATOM 1428 O O . PRO A 1 185 ? -9.443 74.361 63.953 1.00 22.41 185 PRO A O 1
ATOM 1432 N N . ASN A 1 186 ? -7.328 74.270 64.737 1.00 20.54 186 ASN A N 1
ATOM 1433 C CA . ASN A 1 186 ? -7.555 73.138 65.667 1.00 21.51 186 ASN A CA 1
ATOM 1434 C C . ASN A 1 186 ? -7.965 73.693 67.043 1.00 22.02 186 ASN A C 1
ATOM 1435 O O . ASN A 1 186 ? -8.208 72.887 67.949 1.00 22.07 186 ASN A O 1
ATOM 1440 N N . GLY A 1 187 ? -7.999 75.021 67.235 1.00 19.14 187 GLY A N 1
ATOM 1441 C CA . GLY A 1 187 ? -8.399 75.658 68.495 1.00 20.27 187 GLY A CA 1
ATOM 1442 C C . GLY A 1 187 ? -7.211 75.918 69.440 1.00 20.25 187 GLY A C 1
ATOM 1443 O O . GLY A 1 187 ? -7.433 76.420 70.545 1.00 20.46 187 GLY A O 1
ATOM 1444 N N . GLU A 1 188 ? -5.989 75.533 69.081 1.00 19.53 188 GLU A N 1
ATOM 1445 C CA . GLU A 1 188 ? -4.772 75.784 69.895 1.00 19.51 188 GLU A CA 1
ATOM 1446 C C . GLU A 1 188 ? -4.362 77.236 69.655 1.00 20.96 188 GLU A C 1
ATOM 1447 O O . GLU A 1 188 ? -4.574 77.741 68.526 1.00 20.27 188 GLU A O 1
ATOM 1453 N N . VAL A 1 189 ? -3.756 77.871 70.648 1.00 19.58 189 VAL A N 1
ATOM 1454 C CA . VAL A 1 189 ? -3.337 79.291 70.564 1.00 20.03 189 VAL A CA 1
ATOM 1455 C C . VAL A 1 189 ? -1.807 79.375 70.493 1.00 18.25 189 VAL A C 1
ATOM 1456 O O . VAL A 1 189 ? -1.085 78.681 71.232 1.00 17.16 189 VAL A O 1
ATOM 1460 N N . VAL A 1 190 ? -1.313 80.253 69.618 1.00 17.67 190 VAL A N 1
ATOM 1461 C CA . VAL A 1 190 ? 0.132 80.536 69.463 1.00 17.80 190 VAL A CA 1
ATOM 1462 C C . VAL A 1 190 ? 0.353 82.049 69.476 1.00 17.75 190 VAL A C 1
ATOM 1463 O O . VAL A 1 190 ? -0.575 82.842 69.148 1.00 19.18 190 VAL A O 1
ATOM 1467 N N . ARG A 1 191 ? 1.538 82.446 69.900 1.00 17.24 191 ARG A N 1
ATOM 1468 C CA . ARG A 1 191 ? 2.003 83.842 69.773 1.00 17.17 191 ARG A CA 1
ATOM 1469 C C . ARG A 1 191 ? 3.250 83.835 68.873 1.00 17.16 191 ARG A C 1
ATOM 1470 O O . ARG A 1 191 ? 4.142 82.997 69.077 1.00 16.53 191 ARG A O 1
ATOM 1478 N N . THR A 1 192 ? 3.304 84.763 67.922 1.00 16.04 192 THR A N 1
ATOM 1479 C CA . THR A 1 192 ? 4.409 84.844 66.950 1.00 16.22 192 THR A CA 1
ATOM 1480 C C . THR A 1 192 ? 5.524 85.706 67.540 1.00 17.30 192 THR A C 1
ATOM 1481 O O . THR A 1 192 ? 5.297 86.474 68.502 1.00 16.69 192 THR A O 1
ATOM 1485 N N . GLY A 1 193 ? 6.694 85.618 66.937 1.00 19.44 193 GLY A N 1
ATOM 1486 C CA . GLY A 1 193 ? 7.799 86.556 67.196 1.00 19.10 193 GLY A CA 1
ATOM 1487 C C . GLY A 1 193 ? 8.297 86.339 68.604 1.00 17.76 193 GLY A C 1
ATOM 1488 O O . GLY A 1 193 ? 8.342 85.177 69.060 1.00 17.16 193 GLY A O 1
ATOM 1489 N N . MET A 1 194 ? 8.583 87.432 69.302 1.00 18.18 194 MET A N 1
ATOM 1490 C CA . MET A 1 194 ? 9.134 87.340 70.654 1.00 17.70 194 MET A CA 1
ATOM 1491 C C . MET A 1 194 ? 8.024 86.947 71.655 1.00 18.25 194 MET A C 1
ATOM 1492 O O . MET A 1 194 ? 8.380 86.601 72.799 1.00 17.91 194 MET A O 1
ATOM 1497 N N . GLY A 1 195 ? 6.759 86.938 71.223 1.00 19.41 195 GLY A N 1
ATOM 1498 C CA . GLY A 1 195 ? 5.618 86.485 72.030 1.00 18.89 195 GLY A CA 1
ATOM 1499 C C . GLY A 1 195 ? 5.754 85.028 72.431 1.00 18.47 195 GLY A C 1
ATOM 1500 O O . GLY A 1 195 ? 5.142 84.646 73.449 1.00 18.79 195 GLY A O 1
ATOM 1501 N N . ALA A 1 196 ? 6.507 84.227 71.663 1.00 16.67 196 ALA A N 1
ATOM 1502 C CA . ALA A 1 196 ? 6.740 82.795 71.938 1.00 16.48 196 ALA A CA 1
ATOM 1503 C C . ALA A 1 196 ? 7.712 82.624 73.103 1.00 17.04 196 ALA A C 1
ATOM 1504 O O . ALA A 1 196 ? 7.823 81.526 73.610 1.00 19.10 196 ALA A O 1
ATOM 1506 N N . MET A 1 197 ? 8.437 83.676 73.503 1.00 19.11 197 MET A N 1
ATOM 1507 C CA . MET A 1 197 ? 9.416 83.679 74.623 1.00 18.48 197 MET A CA 1
ATOM 1508 C C . MET A 1 197 ? 8.656 84.023 75.906 1.00 18.22 197 MET A C 1
ATOM 1509 O O . MET A 1 197 ? 8.205 85.131 76.085 1.00 18.67 197 MET A O 1
ATOM 1514 N N . PRO A 1 198 ? 8.503 83.070 76.850 1.00 18.88 198 PRO A N 1
ATOM 1515 C CA . PRO A 1 198 ? 7.872 83.381 78.141 1.00 20.77 198 PRO A CA 1
ATOM 1516 C C . PRO A 1 198 ? 8.628 84.487 78.869 1.00 19.78 198 PRO A C 1
ATOM 1517 O O . PRO A 1 198 ? 9.847 84.463 78.859 1.00 20.96 198 PRO A O 1
ATOM 1521 N N . GLY A 1 199 ? 7.906 85.490 79.336 1.00 21.17 199 GLY A N 1
ATOM 1522 C CA . GLY A 1 199 ? 8.510 86.579 80.116 1.00 24.28 199 GLY A CA 1
ATOM 1523 C C . GLY A 1 199 ? 9.243 87.588 79.229 1.00 23.67 199 GLY A C 1
ATOM 1524 O O . GLY A 1 199 ? 10.006 88.357 79.763 1.00 21.74 199 GLY A O 1
ATOM 1525 N N . ASN A 1 200 ? 9.014 87.586 77.912 1.00 20.81 200 ASN A N 1
ATOM 1526 C CA . ASN A 1 200 ? 9.628 88.565 76.982 1.00 21.05 200 ASN A CA 1
ATOM 1527 C C . ASN A 1 200 ? 9.147 89.971 77.306 1.00 22.02 200 ASN A C 1
ATOM 1528 O O . ASN A 1 200 ? 7.997 90.179 77.868 1.00 19.59 200 ASN A O 1
ATOM 1533 N N . ASN A 1 201 ? 9.953 90.947 76.864 1.00 21.96 201 ASN A N 1
ATOM 1534 C CA . ASN A 1 201 ? 9.542 92.365 76.848 1.00 22.47 201 ASN A CA 1
ATOM 1535 C C . ASN A 1 201 ? 9.763 92.920 75.445 1.00 22.27 201 ASN A C 1
ATOM 1536 O O . ASN A 1 201 ? 10.080 94.117 75.357 1.00 23.93 201 ASN A O 1
ATOM 1541 N N . THR A 1 202 ? 9.607 92.095 74.402 1.00 20.26 202 THR A N 1
ATOM 1542 C CA . THR A 1 202 ? 9.991 92.483 73.020 1.00 19.53 202 THR A CA 1
ATOM 1543 C C . THR A 1 202 ? 8.928 92.098 71.983 1.00 18.96 202 THR A C 1
ATOM 1544 O O . THR A 1 202 ? 9.171 92.354 70.803 1.00 17.17 202 THR A O 1
ATOM 1548 N N . TRP A 1 203 ? 7.763 91.583 72.382 1.00 18.13 203 TRP A N 1
ATOM 1549 C CA . TRP A 1 203 ? 6.716 91.170 71.413 1.00 18.57 203 TRP A CA 1
ATOM 1550 C C . TRP A 1 203 ? 6.450 92.263 70.392 1.00 18.88 203 TRP A C 1
ATOM 1551 O O . TRP A 1 203 ? 6.295 91.925 69.225 1.00 19.05 203 TRP A O 1
ATOM 1562 N N . GLN A 1 204 ? 6.259 93.515 70.831 1.00 16.13 204 GLN A N 1
ATOM 1563 C CA . GLN A 1 204 ? 5.926 94.625 69.925 1.00 17.29 204 GLN A CA 1
ATOM 1564 C C . GLN A 1 204 ? 7.213 95.385 69.487 1.00 16.12 204 GLN A C 1
ATOM 1565 O O . GLN A 1 204 ? 7.084 96.458 68.919 1.00 16.76 204 GLN A O 1
ATOM 1571 N N . LEU A 1 205 ? 8.414 94.870 69.744 1.00 17.77 205 LEU A N 1
ATOM 1572 C CA . LEU A 1 205 ? 9.666 95.607 69.415 1.00 17.54 205 LEU A CA 1
ATOM 1573 C C . LEU A 1 205 ? 10.442 94.928 68.261 1.00 19.20 205 LEU A C 1
ATOM 1574 O O . LEU A 1 205 ? 11.161 95.622 67.552 1.00 18.65 205 LEU A O 1
ATOM 1579 N N . PHE A 1 206 ? 10.389 93.610 68.136 1.00 18.94 206 PHE A N 1
ATOM 1580 C CA . PHE A 1 206 ? 11.135 92.851 67.098 1.00 17.02 206 PHE A CA 1
ATOM 1581 C C . PHE A 1 206 ? 10.179 91.912 66.400 1.00 16.13 206 PHE A C 1
ATOM 1582 O O . PHE A 1 206 ? 9.668 90.985 67.055 1.00 16.52 206 PHE A O 1
ATOM 1590 N N . LYS A 1 207 ? 10.003 92.099 65.098 1.00 16.17 207 LYS A N 1
ATOM 1591 C CA . LYS A 1 207 ? 9.016 91.309 64.316 1.00 17.47 207 LYS A CA 1
ATOM 1592 C C . LYS A 1 207 ? 9.320 89.801 64.345 1.00 17.53 207 LYS A C 1
ATOM 1593 O O . LYS A 1 207 ? 8.364 88.990 64.512 1.00 16.70 207 LYS A O 1
ATOM 1599 N N . TYR A 1 208 ? 10.562 89.397 64.071 1.00 17.79 208 TYR A N 1
ATOM 1600 C CA . TYR A 1 208 ? 10.779 88.019 63.578 1.00 16.85 208 TYR A CA 1
ATOM 1601 C C . TYR A 1 208 ? 10.651 86.986 64.708 1.00 17.09 208 TYR A C 1
ATOM 1602 O O . TYR A 1 208 ? 10.147 85.898 64.509 1.00 16.22 208 TYR A O 1
ATOM 1611 N N . GLY A 1 209 ? 11.192 87.280 65.873 1.00 16.84 209 GLY A N 1
ATOM 1612 C CA . GLY A 1 209 ? 11.538 86.217 66.815 1.00 17.97 209 GLY A CA 1
ATOM 1613 C C . GLY A 1 209 ? 12.615 85.350 66.209 1.00 18.52 209 GLY A C 1
ATOM 1614 O O . GLY A 1 209 ? 13.650 85.872 65.689 1.00 17.91 209 GLY A O 1
ATOM 1615 N N . TYR A 1 210 ? 12.404 84.050 66.266 1.00 16.78 210 TYR A N 1
ATOM 1616 C CA . TYR A 1 210 ? 13.373 83.061 65.755 1.00 16.50 210 TYR A CA 1
ATOM 1617 C C . TYR A 1 210 ? 12.606 82.066 64.911 1.00 16.29 210 TYR A C 1
ATOM 1618 O O . TYR A 1 210 ? 11.496 81.672 65.275 1.00 16.92 210 TYR A O 1
ATOM 1627 N N . GLY A 1 211 ? 13.239 81.597 63.856 1.00 15.73 211 GLY A N 1
ATOM 1628 C CA . GLY A 1 211 ? 12.585 80.592 63.009 1.00 18.42 211 GLY A CA 1
ATOM 1629 C C . GLY A 1 211 ? 11.726 81.192 61.926 1.00 17.24 211 GLY A C 1
ATOM 1630 O O . GLY A 1 211 ? 11.853 82.375 61.610 1.00 19.27 211 GLY A O 1
ATOM 1631 N N . PRO A 1 212 ? 10.886 80.352 61.259 1.00 17.41 212 PRO A N 1
ATOM 1632 C CA . PRO A 1 212 ? 10.084 80.826 60.142 1.00 16.41 212 PRO A CA 1
ATOM 1633 C C . PRO A 1 212 ? 9.228 82.033 60.555 1.00 17.39 212 PRO A C 1
ATOM 1634 O O . PRO A 1 212 ? 8.643 82.027 61.642 1.00 17.75 212 PRO A O 1
ATOM 1638 N N . TYR A 1 213 ? 9.142 83.026 59.668 1.00 16.81 213 TYR A N 1
ATOM 1639 C CA . TYR A 1 213 ? 8.398 84.283 59.919 1.00 16.84 213 TYR A CA 1
ATOM 1640 C C . TYR A 1 213 ? 6.987 84.121 59.355 1.00 18.29 213 TYR A C 1
ATOM 1641 O O . TYR A 1 213 ? 6.781 84.261 58.154 1.00 17.03 213 TYR A O 1
ATOM 1650 N N . VAL A 1 214 ? 6.017 83.853 60.233 1.00 18.41 214 VAL A N 1
ATOM 1651 C CA . VAL A 1 214 ? 4.692 83.338 59.788 1.00 18.44 214 VAL A CA 1
ATOM 1652 C C . VAL A 1 214 ? 3.604 84.404 59.869 1.00 17.34 214 VAL A C 1
ATOM 1653 O O . VAL A 1 214 ? 2.499 84.043 59.500 1.00 18.40 214 VAL A O 1
ATOM 1657 N N . ASP A 1 215 ? 3.837 85.572 60.483 1.00 16.42 215 ASP A N 1
ATOM 1658 C CA . ASP A 1 215 ? 2.722 86.498 60.777 1.00 17.08 215 ASP A CA 1
ATOM 1659 C C . ASP A 1 215 ? 1.922 86.731 59.485 1.00 17.47 215 ASP A C 1
ATOM 1660 O O . ASP A 1 215 ? 0.707 86.771 59.518 1.00 16.78 215 ASP A O 1
ATOM 1665 N N . GLY A 1 216 ? 2.615 86.903 58.364 1.00 16.95 216 GLY A N 1
ATOM 1666 C CA . GLY A 1 216 ? 2.014 87.158 57.051 1.00 16.78 216 GLY A CA 1
ATOM 1667 C C . GLY A 1 216 ? 0.995 86.113 56.601 1.00 17.00 216 GLY A C 1
ATOM 1668 O O . GLY A 1 216 ? 0.045 86.504 55.848 1.00 16.30 216 GLY A O 1
ATOM 1669 N N . ILE A 1 217 ? 1.143 84.860 57.005 1.00 16.33 217 ILE A N 1
ATOM 1670 C CA . ILE A 1 217 ? 0.245 83.778 56.505 1.00 18.00 217 ILE A CA 1
ATOM 1671 C C . ILE A 1 217 ? -1.127 83.939 57.131 1.00 18.30 217 ILE A C 1
ATOM 1672 O O . ILE A 1 217 ? -2.056 83.292 56.627 1.00 17.15 217 ILE A O 1
ATOM 1677 N N . PHE A 1 218 ? -1.287 84.815 58.128 1.00 17.19 218 PHE A N 1
ATOM 1678 C CA . PHE A 1 218 ? -2.615 85.005 58.744 1.00 17.27 218 PHE A CA 1
ATOM 1679 C C . PHE A 1 218 ? -3.267 86.269 58.190 1.00 19.75 218 PHE A C 1
ATOM 1680 O O . PHE A 1 218 ? -4.335 86.583 58.680 1.00 20.41 218 PHE A O 1
ATOM 1688 N N . SER A 1 219 ? -2.644 86.950 57.219 1.00 16.25 219 SER A N 1
ATOM 1689 C CA . SER A 1 219 ? -3.242 88.113 56.532 1.00 15.99 219 SER A CA 1
ATOM 1690 C C . SER A 1 219 ? -3.849 87.617 55.207 1.00 17.11 219 SER A C 1
ATOM 1691 O O . SER A 1 219 ? -3.317 86.637 54.642 1.00 18.17 219 SER A O 1
ATOM 1694 N N . GLN A 1 220 ? -4.975 88.197 54.806 1.00 17.58 220 GLN A N 1
ATOM 1695 C CA . GLN A 1 220 ? -5.830 87.772 53.649 1.00 18.88 220 GLN A CA 1
ATOM 1696 C C . GLN A 1 220 ? -5.948 86.251 53.634 1.00 19.47 220 GLN A C 1
ATOM 1697 O O . GLN A 1 220 ? -5.713 85.610 52.594 1.00 18.80 220 GLN A O 1
ATOM 1703 N N . SER A 1 221 ? -6.289 85.671 54.782 1.00 19.19 221 SER A N 1
ATOM 1704 C CA . SER A 1 221 ? -6.083 84.229 55.015 1.00 20.00 221 SER A CA 1
ATOM 1705 C C . SER A 1 221 ? -7.256 83.604 55.786 1.00 19.70 221 SER A C 1
ATOM 1706 O O . SER A 1 221 ? -7.999 84.339 56.456 1.00 17.93 221 SER A O 1
ATOM 1709 N N . ASN A 1 222 ? -7.322 82.281 55.735 1.00 18.66 222 ASN A N 1
ATOM 1710 C CA . ASN A 1 222 ? -8.247 81.458 56.543 1.00 19.14 222 ASN A CA 1
ATOM 1711 C C . ASN A 1 222 ? -7.418 80.389 57.233 1.00 19.07 222 ASN A C 1
ATOM 1712 O O . ASN A 1 222 ? -7.918 79.228 57.385 1.00 20.15 222 ASN A O 1
ATOM 1717 N N . PHE A 1 223 ? -6.175 80.737 57.601 1.00 17.26 223 PHE A N 1
ATOM 1718 C CA . PHE A 1 223 ? -5.241 79.810 58.287 1.00 16.27 223 PHE A CA 1
ATOM 1719 C C . PHE A 1 223 ? -5.354 79.923 59.816 1.00 17.04 223 PHE A C 1
ATOM 1720 O O . PHE A 1 223 ? -4.754 79.120 60.482 1.00 18.90 223 PHE A O 1
ATOM 1728 N N . GLY A 1 224 ? 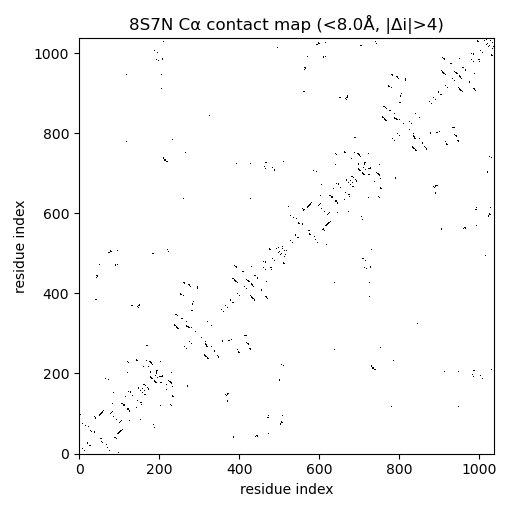-6.056 80.927 60.332 1.00 17.31 224 GLY A N 1
ATOM 1729 C CA . GLY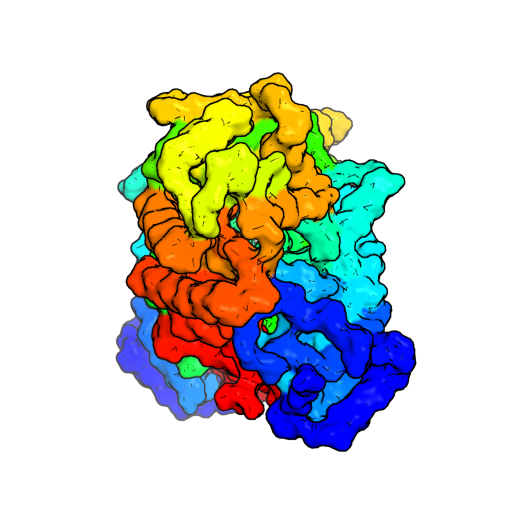 A 1 224 ? -6.234 81.105 61.771 1.00 17.87 224 GLY A CA 1
ATOM 1730 C C . GLY A 1 224 ? -7.109 82.297 62.081 1.00 19.21 224 GLY A C 1
ATOM 1731 O O . GLY A 1 224 ? -7.433 83.069 61.176 1.00 19.39 224 GLY A O 1
ATOM 1732 N N . VAL A 1 225 ? -7.386 82.478 63.371 1.00 17.63 225 VAL A N 1
ATOM 1733 C CA . VAL A 1 225 ? -8.174 83.591 63.926 1.00 17.53 225 VAL A CA 1
ATOM 1734 C C . VAL A 1 225 ? -7.243 84.455 64.771 1.00 17.48 225 VAL A C 1
ATOM 1735 O O . VAL A 1 225 ? -6.797 84.012 65.837 1.00 17.75 225 VAL A O 1
ATOM 1739 N N . VAL A 1 226 ? -6.935 85.666 64.290 1.00 18.16 226 VAL A N 1
ATOM 1740 C CA . VAL A 1 226 ? -6.047 86.575 65.052 1.00 16.32 226 VAL A CA 1
ATOM 1741 C C . VAL A 1 226 ? -6.852 87.167 66.216 1.00 16.88 226 VAL A C 1
ATOM 1742 O O . VAL A 1 226 ? -7.928 87.751 65.949 1.00 17.46 226 VAL A O 1
ATOM 1746 N N . THR A 1 227 ? -6.316 87.079 67.421 1.00 16.07 227 THR A N 1
ATOM 1747 C CA . THR A 1 227 ? -7.011 87.518 68.648 1.00 16.59 227 THR A CA 1
ATOM 1748 C C . THR A 1 227 ? -6.304 88.673 69.341 1.00 18.04 227 THR A C 1
ATOM 1749 O O . THR A 1 227 ? -6.950 89.261 70.255 1.00 17.48 227 THR A O 1
ATOM 1753 N N . LYS A 1 228 ? -5.024 88.905 69.059 1.00 17.57 228 LYS A N 1
ATOM 1754 C CA . LYS A 1 228 ? -4.290 90.106 69.532 1.00 16.17 228 LYS A CA 1
ATOM 1755 C C . LYS A 1 228 ? -3.309 90.465 68.443 1.00 17.12 228 LYS A C 1
ATOM 1756 O O . LYS A 1 228 ? -2.784 89.542 67.785 1.00 17.50 228 LYS A O 1
ATOM 1762 N N . MET A 1 229 ? -2.983 91.743 68.327 1.00 18.01 229 MET A N 1
ATOM 1763 C CA . MET A 1 229 ? -1.987 92.149 67.300 1.00 18.17 229 MET A CA 1
ATOM 1764 C C . MET A 1 229 ? -1.283 93.414 67.787 1.00 16.87 229 MET A C 1
ATOM 1765 O O . MET A 1 229 ? -1.959 94.374 68.303 1.00 16.81 229 MET A O 1
ATOM 1770 N N . GLY A 1 230 ? 0.019 93.437 67.616 1.00 16.47 230 GLY A N 1
ATOM 1771 C CA . GLY A 1 230 ? 0.800 94.653 67.845 1.00 17.13 230 GLY A CA 1
ATOM 1772 C C . GLY A 1 230 ? 0.858 95.495 66.587 1.00 16.59 230 GLY A C 1
ATOM 1773 O O . GLY A 1 230 ? 0.845 94.919 65.510 1.00 16.92 230 GLY A O 1
ATOM 1774 N N . ILE A 1 231 ? 1.002 96.797 66.724 1.00 17.41 231 ILE A N 1
ATOM 1775 C CA . ILE A 1 231 ? 1.200 97.716 65.559 1.00 17.70 231 ILE A CA 1
ATOM 1776 C C . ILE A 1 231 ? 2.104 98.856 65.999 1.00 16.95 231 ILE A C 1
ATOM 1777 O O . ILE A 1 231 ? 1.933 99.387 67.107 1.00 17.15 231 ILE A O 1
ATOM 1782 N N . TRP A 1 232 ? 3.074 99.192 65.154 1.00 15.87 232 TRP A N 1
ATOM 1783 C CA . TRP A 1 232 ? 3.943 100.348 65.362 1.00 16.83 232 TRP A CA 1
ATOM 1784 C C . TRP A 1 232 ? 3.144 101.618 65.073 1.00 16.99 232 TRP A C 1
ATOM 1785 O O . TRP A 1 232 ? 2.357 101.640 64.128 1.00 18.66 232 TRP A O 1
ATOM 1796 N N . LEU A 1 233 ? 3.395 102.645 65.891 1.00 16.86 233 LEU A N 1
ATOM 1797 C CA . LEU A 1 233 ? 2.759 103.966 65.813 1.00 16.29 233 LEU A CA 1
ATOM 1798 C C . LEU A 1 233 ? 3.844 105.046 65.656 1.00 17.98 233 LEU A C 1
ATOM 1799 O O . LEU A 1 233 ? 4.904 104.996 66.276 1.00 18.52 233 LEU A O 1
ATOM 1804 N N . MET A 1 234 ? 3.527 106.038 64.855 1.00 18.63 234 MET A N 1
ATOM 1805 C CA . MET A 1 234 ? 4.422 107.174 64.584 1.00 18.55 234 MET A CA 1
ATOM 1806 C C . MET A 1 234 ? 4.447 108.156 65.750 1.00 18.59 234 MET A C 1
ATOM 1807 O O . MET A 1 234 ? 3.405 108.661 66.170 1.00 18.98 234 MET A O 1
ATOM 1812 N N . PRO A 1 235 ? 5.647 108.476 66.256 1.00 19.11 235 PRO A N 1
ATOM 1813 C CA . PRO A 1 235 ? 5.826 109.603 67.179 1.00 20.75 235 PRO A CA 1
ATOM 1814 C C . PRO A 1 235 ? 5.256 110.880 66.526 1.00 22.30 235 PRO A C 1
ATOM 1815 O O . PRO A 1 235 ? 5.439 111.103 65.351 1.00 20.51 235 PRO A O 1
ATOM 1819 N N . GLU A 1 236 ? 4.553 111.701 67.312 1.00 19.96 236 GLU A N 1
ATOM 1820 C CA . GLU A 1 236 ? 4.059 112.991 66.799 1.00 22.46 236 GLU A CA 1
ATOM 1821 C C . GLU A 1 236 ? 5.248 113.758 66.232 1.00 20.33 236 GLU A C 1
ATOM 1822 O O . GLU A 1 236 ? 6.239 113.910 66.928 1.00 20.00 236 GLU A O 1
ATOM 1828 N N . PRO A 1 237 ? 5.206 114.243 64.981 1.00 20.10 237 PRO A N 1
ATOM 1829 C CA . PRO A 1 237 ? 6.347 114.974 64.419 1.00 25.40 237 PRO A CA 1
ATOM 1830 C C . PRO A 1 237 ? 6.410 116.440 64.906 1.00 26.76 237 PRO A C 1
ATOM 1831 O O . PRO A 1 237 ? 5.457 116.936 65.520 1.00 26.28 237 PRO A O 1
ATOM 1835 N N . ALA A 1 238 ? 7.549 117.061 64.644 1.00 26.17 238 ALA A N 1
ATOM 1836 C CA . ALA A 1 238 ? 7.897 118.436 65.022 1.00 29.66 238 ALA A CA 1
ATOM 1837 C C . ALA A 1 238 ? 7.133 119.394 64.109 1.00 28.24 238 ALA A C 1
ATOM 1838 O O . ALA A 1 238 ? 7.070 120.566 64.440 1.00 33.00 238 ALA A O 1
ATOM 1840 N N . GLY A 1 239 ? 6.538 118.907 63.024 1.00 24.29 239 GLY A N 1
ATOM 1841 C CA . GLY A 1 239 ? 5.759 119.759 62.111 1.00 24.46 239 GLY A CA 1
ATOM 1842 C C . GLY A 1 239 ? 5.010 118.942 61.105 1.00 24.68 239 GLY A C 1
ATOM 1843 O O . GLY A 1 239 ? 5.294 117.765 60.996 1.00 24.45 239 GLY A O 1
ATOM 1844 N N . TYR A 1 240 ? 4.088 119.575 60.391 1.00 22.93 240 TYR A N 1
ATOM 1845 C CA . TYR A 1 240 ? 3.123 118.897 59.514 1.00 23.93 240 TYR A CA 1
ATOM 1846 C C . TYR A 1 240 ? 2.540 119.901 58.551 1.00 24.38 240 TYR A C 1
ATOM 1847 O O . TYR A 1 240 ? 2.017 120.896 59.014 1.00 25.66 240 TYR A O 1
ATOM 1856 N N . ARG A 1 241 ? 2.652 119.666 57.261 1.00 25.63 241 ARG A N 1
ATOM 1857 C CA . ARG A 1 241 ? 2.112 120.600 56.252 1.00 24.45 241 ARG A CA 1
ATOM 1858 C C . ARG A 1 241 ? 1.497 119.809 55.116 1.00 23.76 241 ARG A C 1
ATOM 1859 O O . ARG A 1 241 ? 2.211 119.299 54.248 1.00 25.26 241 ARG A O 1
ATOM 1867 N N . PRO A 1 242 ? 0.160 119.721 55.066 1.00 23.74 242 PRO A N 1
ATOM 1868 C CA . PRO A 1 242 ? -0.508 119.027 53.978 1.00 22.95 242 PRO A CA 1
ATOM 1869 C C . PRO A 1 242 ? -0.609 119.915 52.747 1.00 22.78 242 PRO A C 1
ATOM 1870 O O . PRO A 1 242 ? -0.720 121.125 52.880 1.00 23.07 242 PRO A O 1
ATOM 1874 N N . TYR A 1 243 ? -0.673 119.307 51.578 1.00 21.72 243 TYR A N 1
ATOM 1875 C CA . TYR A 1 243 ? -0.660 120.052 50.284 1.00 24.32 243 TYR A CA 1
ATOM 1876 C C . TYR A 1 243 ? -1.550 119.363 49.266 1.00 25.18 243 TYR A C 1
ATOM 1877 O O . TYR A 1 243 ? -1.873 118.165 49.420 1.00 23.05 243 TYR A O 1
ATOM 1886 N N . LEU A 1 244 ? -2.000 120.136 48.263 1.00 23.67 244 LEU A N 1
ATOM 1887 C CA . LEU A 1 244 ? -2.781 119.639 47.120 1.00 24.35 244 LEU A CA 1
ATOM 1888 C C . LEU A 1 244 ? -2.177 120.273 45.865 1.00 26.87 244 LEU A C 1
ATOM 1889 O O . LEU A 1 244 ? -1.971 121.478 45.880 1.00 26.92 244 LEU A O 1
ATOM 1894 N N . ILE A 1 245 ? -1.802 119.444 44.904 1.00 27.10 245 ILE A N 1
ATOM 1895 C CA . ILE A 1 245 ? -1.330 119.857 43.559 1.00 25.05 245 ILE A CA 1
ATOM 1896 C C . ILE A 1 245 ? -2.362 119.354 42.577 1.00 24.85 245 ILE A C 1
ATOM 1897 O O . ILE A 1 245 ? -2.616 118.154 42.548 1.00 24.23 245 ILE A O 1
ATOM 1902 N N . THR A 1 246 ? -2.982 120.249 41.790 1.00 25.68 246 THR A N 1
ATOM 1903 C CA . THR A 1 246 ? -4.036 119.855 40.829 1.00 25.47 246 THR A CA 1
ATOM 1904 C C . THR A 1 246 ? -3.492 119.940 39.400 1.00 25.38 246 THR A C 1
ATOM 1905 O O . THR A 1 246 ? -2.647 120.765 39.145 1.00 24.30 246 THR A O 1
ATOM 1909 N N . PHE A 1 247 ? -4.006 119.086 38.533 1.00 28.19 247 PHE A N 1
ATOM 1910 C CA . PHE A 1 247 ? -3.621 118.979 37.113 1.00 28.89 247 PHE A CA 1
ATOM 1911 C C . PHE A 1 247 ? -4.883 119.079 36.278 1.00 28.14 247 PHE A C 1
ATOM 1912 O O . PHE A 1 247 ? -5.875 118.386 36.588 1.00 29.94 247 PHE A O 1
ATOM 1920 N N . GLU A 1 248 ? -4.805 119.864 35.202 1.00 33.07 248 GLU A N 1
ATOM 1921 C CA . GLU A 1 248 ? -5.969 120.217 34.342 1.00 35.12 248 GLU A CA 1
ATOM 1922 C C . GLU A 1 248 ? -6.398 119.072 33.438 1.00 30.64 248 GLU A C 1
ATOM 1923 O O . GLU A 1 248 ? -7.591 119.035 33.103 1.00 31.51 248 GLU A O 1
ATOM 1929 N N . ASN A 1 249 ? -5.479 118.217 32.964 1.00 30.47 249 ASN A N 1
ATOM 1930 C CA . ASN A 1 249 ? -5.818 117.293 31.848 1.00 31.01 249 ASN A CA 1
ATOM 1931 C C . ASN A 1 249 ? -5.823 115.841 32.294 1.00 31.04 249 ASN A C 1
ATOM 1932 O O . ASN A 1 249 ? -4.839 115.402 32.963 1.00 29.74 249 ASN A O 1
ATOM 1937 N N . GLU A 1 250 ? -6.783 115.064 31.807 1.00 28.12 250 GLU A N 1
ATOM 1938 C CA . GLU A 1 250 ? -6.804 113.636 32.177 1.00 34.75 250 GLU A CA 1
ATOM 1939 C C . GLU A 1 250 ? -5.457 112.999 31.775 1.00 36.12 250 GLU A C 1
ATOM 1940 O O . GLU A 1 250 ? -5.034 112.076 32.476 1.00 30.83 250 GLU A O 1
ATOM 1946 N N . ASP A 1 251 ? -4.811 113.427 30.677 1.00 33.43 251 ASP A N 1
ATOM 1947 C CA . ASP A 1 251 ? -3.555 112.794 30.180 1.00 34.36 251 ASP A CA 1
ATOM 1948 C C . ASP A 1 251 ? -2.341 113.229 31.020 1.00 29.52 251 ASP A C 1
ATOM 1949 O O . ASP A 1 251 ? -1.298 112.588 30.898 1.00 30.93 251 ASP A O 1
ATOM 1954 N N . ASP A 1 252 ? -2.464 114.226 31.899 1.00 30.22 252 ASP A N 1
ATOM 1955 C CA . ASP A 1 252 ? -1.351 114.648 32.780 1.00 30.82 252 ASP A CA 1
ATOM 1956 C C . ASP A 1 252 ? -0.894 113.476 33.681 1.00 27.05 252 ASP A C 1
ATOM 1957 O O . ASP A 1 252 ? 0.229 113.562 34.156 1.00 26.60 252 ASP A O 1
ATOM 1962 N N . ILE A 1 253 ? -1.712 112.441 33.889 1.00 26.21 253 ILE A N 1
ATOM 1963 C CA . ILE A 1 253 ? -1.419 111.407 34.919 1.00 27.83 253 ILE A CA 1
ATOM 1964 C C . ILE A 1 253 ? -0.164 110.658 34.467 1.00 28.04 253 ILE A C 1
ATOM 1965 O O . ILE A 1 253 ? 0.585 110.170 35.339 1.00 26.46 253 ILE A O 1
ATOM 1970 N N . GLU A 1 254 ? 0.066 110.592 33.147 1.00 30.10 254 GLU A N 1
ATOM 1971 C CA . GLU A 1 254 ? 1.265 109.920 32.596 1.00 28.89 254 GLU A CA 1
ATOM 1972 C C . GLU A 1 254 ? 2.509 110.630 33.112 1.00 25.06 254 GLU A C 1
ATOM 1973 O O . GLU A 1 254 ? 3.343 109.965 33.766 1.00 23.95 254 GLU A O 1
ATOM 1979 N N . THR A 1 255 ? 2.673 111.919 32.841 1.00 27.17 255 THR A N 1
ATOM 1980 C CA . THR A 1 255 ? 3.905 112.636 33.261 1.00 27.00 255 THR A CA 1
ATOM 1981 C C . THR A 1 255 ? 3.939 112.750 34.795 1.00 27.15 255 THR A C 1
ATOM 1982 O O . THR A 1 255 ? 5.040 112.698 35.395 1.00 25.84 255 THR A O 1
ATOM 1986 N N . VAL A 1 256 ? 2.781 112.951 35.419 1.00 24.41 256 VAL A N 1
ATOM 1987 C CA . VAL A 1 256 ? 2.727 113.119 36.906 1.00 25.56 256 VAL A CA 1
ATOM 1988 C C . VAL A 1 256 ? 3.294 111.852 37.540 1.00 22.08 256 VAL A C 1
ATOM 1989 O O . VAL A 1 256 ? 4.077 111.981 38.461 1.00 22.07 256 VAL A O 1
ATOM 1993 N N . THR A 1 257 ? 2.888 110.679 37.059 1.00 23.46 257 THR A N 1
ATOM 1994 C CA . THR A 1 257 ? 3.368 109.410 37.633 1.00 24.40 257 THR A CA 1
ATOM 1995 C C . THR A 1 257 ? 4.885 109.285 37.439 1.00 26.46 257 THR A C 1
ATOM 1996 O O . THR A 1 257 ? 5.582 108.848 38.378 1.00 23.13 257 THR A O 1
ATOM 2000 N N . GLU A 1 258 ? 5.409 109.648 36.261 1.00 26.26 258 GLU A N 1
ATOM 2001 C CA . GLU A 1 258 ? 6.862 109.609 36.007 1.00 26.24 258 GLU A CA 1
ATOM 2002 C C . GLU A 1 258 ? 7.577 110.450 37.062 1.00 23.11 258 GLU A C 1
ATOM 2003 O O . GLU A 1 258 ? 8.627 109.988 37.551 1.00 23.62 258 GLU A O 1
ATOM 2009 N N . ARG A 1 259 ? 7.033 111.616 37.426 1.00 20.72 259 ARG A N 1
ATOM 2010 C CA . ARG A 1 259 ? 7.705 112.530 38.390 1.00 22.41 259 ARG A CA 1
ATOM 2011 C C . ARG A 1 259 ? 7.536 112.005 39.817 1.00 22.14 259 ARG A C 1
ATOM 2012 O O . ARG A 1 259 ? 8.424 112.246 40.620 1.00 21.29 259 ARG A O 1
ATOM 2020 N N . LEU A 1 260 ? 6.430 111.316 40.111 1.00 22.60 260 LEU A N 1
ATOM 2021 C CA . LEU A 1 260 ? 6.195 110.812 41.501 1.00 22.03 260 LEU A CA 1
ATOM 2022 C C . LEU A 1 260 ? 7.210 109.700 41.804 1.00 23.32 260 LEU A C 1
ATOM 2023 O O . LEU A 1 260 ? 7.665 109.603 42.955 1.00 20.81 260 LEU A O 1
ATOM 2028 N N . ARG A 1 261 ? 7.543 108.876 40.799 1.00 21.49 261 ARG A N 1
ATOM 2029 C CA . ARG A 1 261 ? 8.404 107.683 41.008 1.00 20.22 261 ARG A CA 1
ATOM 2030 C C . ARG A 1 261 ? 9.673 108.025 41.794 1.00 20.97 261 ARG A C 1
ATOM 2031 O O . ARG A 1 261 ? 9.867 107.460 42.876 1.00 22.26 261 ARG A O 1
ATOM 2039 N N . PRO A 1 262 ? 10.641 108.842 41.308 1.00 20.44 262 PRO A N 1
ATOM 2040 C CA . PRO A 1 262 ? 11.879 109.036 42.054 1.00 19.76 262 PRO A CA 1
ATOM 2041 C C . PRO A 1 262 ? 11.632 109.670 43.443 1.00 21.70 262 PRO A C 1
ATOM 2042 O O . PRO A 1 262 ? 12.343 109.357 44.377 1.00 22.87 262 PRO A O 1
ATOM 2046 N N . LEU A 1 263 ? 10.619 110.551 43.561 1.00 23.07 263 LEU A N 1
ATOM 2047 C CA . LEU A 1 263 ? 10.272 111.206 44.859 1.00 22.93 263 LEU A CA 1
ATOM 2048 C C . LEU A 1 263 ? 9.849 110.128 45.893 1.00 20.79 263 LEU A C 1
ATOM 2049 O O . LEU A 1 263 ? 10.248 110.200 47.053 1.00 20.83 263 LEU A O 1
ATOM 2054 N N . LYS A 1 264 ? 9.032 109.175 45.471 1.00 20.26 264 LYS A N 1
ATOM 2055 C CA . LYS A 1 264 ? 8.554 108.125 46.373 1.00 20.68 264 LYS A CA 1
ATOM 2056 C C . LYS A 1 264 ? 9.683 107.135 46.665 1.00 22.23 264 LYS A C 1
ATOM 2057 O O . LYS A 1 264 ? 9.964 106.876 47.842 1.00 20.77 264 LYS A O 1
ATOM 2063 N N . VAL A 1 265 ? 10.344 106.603 45.650 1.00 22.04 265 VAL A N 1
ATOM 2064 C CA . VAL A 1 265 ? 11.375 105.552 45.889 1.00 23.54 265 VAL A CA 1
ATOM 2065 C C . VAL A 1 265 ? 12.450 106.084 46.869 1.00 23.89 265 VAL A C 1
ATOM 2066 O O . VAL A 1 265 ? 13.005 105.286 47.663 1.00 25.08 265 VAL A O 1
ATOM 2070 N N . ALA A 1 266 ? 12.764 107.385 46.840 1.00 22.88 266 ALA A N 1
ATOM 2071 C CA . ALA A 1 266 ? 13.796 107.994 47.695 1.00 24.45 266 ALA A CA 1
ATOM 2072 C C . ALA A 1 266 ? 13.187 108.461 49.017 1.00 26.43 266 ALA A C 1
ATOM 2073 O O . ALA A 1 266 ? 13.955 108.807 49.849 1.00 27.67 266 ALA A O 1
ATOM 2075 N N . GLY A 1 267 ? 11.877 108.350 49.214 1.00 25.76 267 GLY A N 1
ATOM 2076 C CA . GLY A 1 267 ? 11.231 108.719 50.485 1.00 25.31 267 GLY A CA 1
ATOM 2077 C C . GLY A 1 267 ? 11.033 110.233 50.617 1.00 26.32 267 GLY A C 1
ATOM 2078 O O . GLY A 1 267 ? 10.701 110.685 51.727 1.00 21.83 267 GLY A O 1
ATOM 2079 N N . VAL A 1 268 ? 11.208 111.030 49.547 1.00 24.67 268 VAL A N 1
ATOM 2080 C CA . VAL A 1 268 ? 10.991 112.507 49.605 1.00 24.81 268 VAL A CA 1
ATOM 2081 C C . VAL A 1 268 ? 9.492 112.769 49.858 1.00 23.95 268 VAL A C 1
ATOM 2082 O O . VAL A 1 268 ? 9.136 113.708 50.616 1.00 22.43 268 VAL A O 1
ATOM 2086 N N . ILE A 1 269 ? 8.629 112.020 49.184 1.00 22.29 269 ILE A N 1
ATOM 2087 C CA . ILE A 1 269 ? 7.188 111.899 49.525 1.00 21.68 269 ILE A CA 1
ATOM 2088 C C . ILE A 1 269 ? 7.100 110.925 50.705 1.00 22.82 269 ILE A C 1
ATOM 2089 O O . ILE A 1 269 ? 7.290 109.689 50.511 1.00 23.76 269 ILE A O 1
ATOM 2094 N N . GLN A 1 270 ? 6.868 111.464 51.893 1.00 21.87 270 GLN A N 1
ATOM 2095 C CA . GLN A 1 270 ? 7.035 110.689 53.146 1.00 21.27 270 GLN A CA 1
ATOM 2096 C C . GLN A 1 270 ? 5.832 109.770 53.403 1.00 22.83 270 GLN A C 1
ATOM 2097 O O . GLN A 1 270 ? 6.006 108.805 54.113 1.00 21.11 270 GLN A O 1
ATOM 2103 N N . ASN A 1 271 ? 4.632 110.106 52.922 1.00 22.47 271 ASN A N 1
ATOM 2104 C CA . ASN A 1 271 ? 3.412 109.363 53.286 1.00 21.39 271 ASN A CA 1
ATOM 2105 C C . ASN A 1 271 ? 2.905 108.589 52.066 1.00 22.30 271 ASN A C 1
ATOM 2106 O O . ASN A 1 271 ? 3.450 108.739 50.947 1.00 23.49 271 ASN A O 1
ATOM 2111 N N . GLY A 1 272 ? 1.896 107.768 52.324 1.00 26.64 272 GLY A N 1
ATOM 2112 C CA . GLY A 1 272 ? 1.055 107.101 51.314 1.00 26.96 272 GLY A CA 1
ATOM 2113 C C . GLY A 1 272 ? 0.126 108.135 50.716 1.00 26.82 272 GLY A C 1
ATOM 2114 O O . GLY A 1 272 ? -1.101 108.022 50.871 1.00 27.35 272 GLY A O 1
ATOM 2115 N N . ALA A 1 273 ? 0.715 109.148 50.096 1.00 23.32 273 ALA A N 1
ATOM 2116 C CA . ALA A 1 273 ? -0.011 110.192 49.370 1.00 24.67 273 ALA A CA 1
ATOM 2117 C C . ALA A 1 273 ? -0.811 109.533 48.247 1.00 27.07 273 ALA A C 1
ATOM 2118 O O . ALA A 1 273 ? -0.576 108.316 47.939 1.00 30.77 273 ALA A O 1
ATOM 2120 N N . THR A 1 274 ? -1.650 110.332 47.581 1.00 24.95 274 THR A N 1
ATOM 2121 C CA . THR A 1 274 ? -2.748 109.862 46.724 1.00 25.28 274 THR A CA 1
ATOM 2122 C C . THR A 1 274 ? -2.890 110.800 45.535 1.00 23.79 274 THR A C 1
ATOM 2123 O O . THR A 1 274 ? -2.695 112.034 45.651 1.00 22.58 274 THR A O 1
ATOM 2127 N N . VAL A 1 275 ? -3.267 110.240 44.413 1.00 24.15 275 VAL A N 1
ATOM 2128 C CA . VAL A 1 275 ? -3.701 111.039 43.248 1.00 25.86 275 VAL A CA 1
ATOM 2129 C C . VAL A 1 275 ? -5.121 110.591 42.943 1.00 29.10 275 VAL A C 1
ATOM 2130 O O . VAL A 1 275 ? -5.311 109.389 42.705 1.00 29.45 275 VAL A O 1
ATOM 2134 N N . ARG A 1 276 ? -6.076 111.512 43.038 1.00 28.54 276 ARG A N 1
ATOM 2135 C CA . ARG A 1 276 ? -7.526 111.165 43.031 1.00 26.95 276 ARG A CA 1
ATOM 2136 C C . ARG A 1 276 ? -8.160 111.886 41.837 1.00 24.24 276 ARG A C 1
ATOM 2137 O O . ARG A 1 276 ? -7.748 113.005 41.528 1.00 23.86 276 ARG A O 1
ATOM 2145 N N . SER A 1 277 ? -9.053 111.207 41.117 1.00 25.94 277 SER A N 1
ATOM 2146 C CA . SER A 1 277 ? -9.710 111.774 39.925 1.00 28.98 277 SER A CA 1
ATOM 2147 C C . SER A 1 277 ? -10.692 112.878 40.369 1.00 28.09 277 SER A C 1
ATOM 2148 O O . SER A 1 277 ? -11.179 112.871 41.516 1.00 24.08 277 SER A O 1
ATOM 2151 N N . LEU A 1 278 ? -11.050 113.740 39.439 1.00 26.42 278 LEU A N 1
ATOM 2152 C CA . LEU A 1 278 ? -11.994 114.857 39.682 1.00 26.51 278 LEU A CA 1
ATOM 2153 C C . LEU A 1 278 ? -13.253 114.370 40.407 1.00 24.97 278 LEU A C 1
ATOM 2154 O O . LEU A 1 278 ? -13.649 115.015 41.367 1.00 27.14 278 LEU A O 1
ATOM 2159 N N . VAL A 1 279 ? -13.941 113.358 39.905 1.00 27.72 279 VAL A N 1
ATOM 2160 C CA . VAL A 1 279 ? -15.292 113.060 40.442 1.00 30.54 279 VAL A CA 1
ATOM 2161 C C . VAL A 1 279 ? -15.153 112.506 41.858 1.00 31.94 279 VAL A C 1
ATOM 2162 O O . VAL A 1 279 ? -16.007 112.797 42.701 1.00 31.55 279 VAL A O 1
ATOM 2166 N N . LEU A 1 280 ? -14.158 111.659 42.109 1.00 28.08 280 LEU A N 1
ATOM 2167 C CA . LEU A 1 280 ? -13.980 111.121 43.482 1.00 27.58 280 LEU A CA 1
ATOM 2168 C C . LEU A 1 280 ? -13.842 112.314 44.432 1.00 27.52 280 LEU A C 1
ATOM 2169 O O . LEU A 1 280 ? -14.432 112.307 45.527 1.00 27.66 280 LEU A O 1
ATOM 2174 N N . ASP A 1 281 ? -13.077 113.321 44.054 1.00 26.24 281 ASP A N 1
ATOM 2175 C CA . ASP A 1 281 ? -12.833 114.464 44.961 1.00 27.24 281 ASP A CA 1
ATOM 2176 C C . ASP A 1 281 ? -14.049 115.401 45.008 1.00 30.48 281 ASP A C 1
ATOM 2177 O O . ASP A 1 281 ? -14.414 115.829 46.095 1.00 27.38 281 ASP A O 1
ATOM 2182 N N . ALA A 1 282 ? -14.663 115.716 43.870 1.00 26.93 282 ALA A N 1
ATOM 2183 C CA . ALA A 1 282 ? -15.849 116.604 43.832 1.00 27.02 282 ALA A CA 1
ATOM 2184 C C . ALA A 1 282 ? -16.958 116.011 44.719 1.00 27.16 282 ALA A C 1
ATOM 2185 O O . ALA A 1 282 ? -17.667 116.788 45.403 1.00 29.11 282 ALA A O 1
ATOM 2187 N N . ALA A 1 283 ? -17.118 114.693 44.701 1.00 25.85 283 ALA A N 1
ATOM 2188 C CA . ALA A 1 283 ? -18.227 113.990 45.352 1.00 24.96 283 ALA A CA 1
ATOM 2189 C C . ALA A 1 283 ? -18.119 114.085 46.876 1.00 26.57 283 ALA A C 1
ATOM 2190 O O . ALA A 1 283 ? -19.087 113.707 47.526 1.00 26.63 283 ALA A O 1
ATOM 2192 N N . ILE A 1 284 ? -16.989 114.499 47.422 1.00 26.15 284 ILE A N 1
ATOM 2193 C CA . ILE A 1 284 ? -16.877 114.703 48.897 1.00 28.55 284 ILE A CA 1
ATOM 2194 C C . ILE A 1 284 ? -17.702 115.944 49.270 1.00 31.71 284 ILE A C 1
ATOM 2195 O O . ILE A 1 284 ? -18.142 116.025 50.443 1.00 26.63 284 ILE A O 1
ATOM 2200 N N . THR A 1 285 ? -17.916 116.904 48.346 1.00 33.23 285 THR A N 1
ATOM 2201 C CA . THR A 1 285 ? -18.681 118.133 48.708 1.00 29.45 285 THR A CA 1
ATOM 2202 C C . THR A 1 285 ? -19.861 118.464 47.770 1.00 34.46 285 THR A C 1
ATOM 2203 O O . THR A 1 285 ? -20.549 119.449 48.111 1.00 33.01 285 THR A O 1
ATOM 2207 N N . ARG A 1 286 ? -20.121 117.719 46.685 1.00 30.66 286 ARG A N 1
ATOM 2208 C CA . ARG A 1 286 ? -21.178 118.047 45.684 1.00 27.68 286 ARG A CA 1
ATOM 2209 C C . ARG A 1 286 ? -21.772 116.762 45.163 1.00 27.69 286 ARG A C 1
ATOM 2210 O O . ARG A 1 286 ? -21.176 115.671 45.384 1.00 30.81 286 ARG A O 1
ATOM 2218 N N . THR A 1 287 ? -22.954 116.864 44.563 1.00 31.07 287 THR A N 1
ATOM 2219 C CA . THR A 1 287 ? -23.623 115.760 43.849 1.00 30.83 287 THR A CA 1
ATOM 2220 C C . THR A 1 287 ? -23.648 116.095 42.347 1.00 31.20 287 THR A C 1
ATOM 2221 O O . THR A 1 287 ? -23.505 117.292 41.983 1.00 30.32 287 THR A O 1
ATOM 2225 N N . LYS A 1 288 ? -23.825 115.073 41.514 1.00 32.16 288 LYS A N 1
ATOM 2226 C CA . LYS A 1 288 ? -23.839 115.251 40.044 1.00 33.36 288 LYS A CA 1
ATOM 2227 C C . LYS A 1 288 ? -24.978 116.227 39.673 1.00 38.76 288 LYS A C 1
ATOM 2228 O O . LYS A 1 288 ? -24.736 117.167 38.865 1.00 36.03 288 LYS A O 1
ATOM 2234 N N . SER A 1 289 ? -26.151 116.046 40.296 1.00 38.63 289 SER A N 1
ATOM 2235 C CA . SER A 1 289 ? -27.358 116.910 40.123 1.00 38.28 289 SER A CA 1
ATOM 2236 C C . SER A 1 289 ? -27.012 118.393 40.291 1.00 35.77 289 SER A C 1
ATOM 2237 O O . SER A 1 289 ? -27.691 119.204 39.714 1.00 38.88 289 SER A O 1
ATOM 2240 N N . GLN A 1 290 ? -25.981 118.784 41.028 1.00 35.92 290 GLN A N 1
ATOM 2241 C CA . GLN A 1 290 ? -25.663 120.230 41.130 1.00 34.66 290 GLN A CA 1
ATOM 2242 C C . GLN A 1 290 ? -24.965 120.745 39.859 1.00 36.37 290 GLN A C 1
ATOM 2243 O O . GLN A 1 290 ? -24.710 121.935 39.809 1.00 35.99 290 GLN A O 1
ATOM 2249 N N . TYR A 1 291 ? -24.590 119.886 38.915 1.00 37.15 291 TYR A N 1
ATOM 2250 C CA . TYR A 1 291 ? -23.868 120.302 37.685 1.00 37.99 291 TYR A CA 1
ATOM 2251 C C . TYR A 1 291 ? -24.546 119.748 36.431 1.00 35.67 291 TYR A C 1
ATOM 2252 O O . TYR A 1 291 ? -24.232 120.240 35.352 1.00 38.72 291 TYR A O 1
ATOM 2261 N N . TYR A 1 292 ? -25.357 118.698 36.537 1.00 33.39 292 TYR A N 1
ATOM 2262 C CA . TYR A 1 292 ? -25.771 117.921 35.359 1.00 38.00 292 TYR A CA 1
ATOM 2263 C C . TYR A 1 292 ? -27.046 117.140 35.665 1.00 42.23 292 TYR A C 1
ATOM 2264 O O . TYR A 1 292 ? -27.067 116.369 36.662 1.00 40.44 292 TYR A O 1
ATOM 2273 N N . ASP A 1 293 ? -28.038 117.242 34.766 1.00 43.81 293 ASP A N 1
ATOM 2274 C CA . ASP A 1 293 ? -29.357 116.573 34.952 1.00 51.10 293 ASP A CA 1
ATOM 2275 C C . ASP A 1 293 ? -29.416 115.274 34.140 1.00 45.72 293 ASP A C 1
ATOM 2276 O O . ASP A 1 293 ? -30.368 114.520 34.350 1.00 50.57 293 ASP A O 1
ATOM 2281 N N . GLY A 1 294 ? -28.387 114.950 33.352 1.00 48.01 294 GLY A N 1
ATOM 2282 C CA . GLY A 1 294 ? -28.334 113.723 32.534 1.00 48.49 294 GLY A CA 1
ATOM 2283 C C . GLY A 1 294 ? -28.301 112.454 33.363 1.00 49.90 294 GLY A C 1
ATOM 2284 O O . GLY A 1 294 ? -27.913 112.505 34.538 1.00 50.87 294 GLY A O 1
ATOM 2285 N N . ASP A 1 295 ? -28.650 111.341 32.730 1.00 54.37 295 ASP A N 1
ATOM 2286 C CA . ASP A 1 295 ? -28.880 110.021 33.368 1.00 65.49 295 ASP A CA 1
ATOM 2287 C C . ASP A 1 295 ? -27.571 109.385 33.878 1.00 66.51 295 ASP A C 1
ATOM 2288 O O . ASP A 1 295 ? -27.559 108.847 35.019 1.00 85.59 295 ASP A O 1
ATOM 2293 N N . GLY A 1 296 ? -26.519 109.394 33.062 1.00 54.72 296 GLY A N 1
ATOM 2294 C CA . GLY A 1 296 ? -25.309 108.585 33.298 1.00 46.25 296 GLY A CA 1
ATOM 2295 C C . GLY A 1 296 ? -24.098 109.477 33.532 1.00 39.24 296 GLY A C 1
ATOM 2296 O O . GLY A 1 296 ? -24.199 110.534 34.168 1.00 36.50 296 GLY A O 1
ATOM 2297 N N . PRO A 1 297 ? -22.901 109.081 33.059 1.00 36.77 297 PRO A N 1
ATOM 2298 C CA . PRO A 1 297 ? -21.679 109.751 33.491 1.00 35.41 297 PRO A CA 1
ATOM 2299 C C . PRO A 1 297 ? -21.523 111.162 32.923 1.00 37.36 297 PRO A C 1
ATOM 2300 O O . PRO A 1 297 ? -22.144 111.473 31.886 1.00 33.54 297 PRO A O 1
ATOM 2304 N N . ILE A 1 298 ? -20.648 111.957 33.552 1.00 34.72 298 ILE A N 1
ATOM 2305 C CA . ILE A 1 298 ? -20.528 113.411 33.227 1.00 35.51 298 ILE A CA 1
ATOM 2306 C C . ILE A 1 298 ? -19.845 113.561 31.878 1.00 38.34 298 ILE A C 1
ATOM 2307 O O . ILE A 1 298 ? -18.879 112.848 31.582 1.00 32.74 298 ILE A O 1
ATOM 2312 N N . PRO A 1 299 ? -20.352 114.480 31.023 1.00 35.09 299 PRO A N 1
ATOM 2313 C CA . PRO A 1 299 ? -19.637 114.881 29.802 1.00 34.15 299 PRO A CA 1
ATOM 2314 C C . PRO A 1 299 ? -18.481 115.820 30.136 1.00 32.85 299 PRO A C 1
ATOM 2315 O O . PRO A 1 299 ? -18.464 116.436 31.213 1.00 29.56 299 PRO A O 1
ATOM 2319 N N . PRO A 1 300 ? -17.477 115.965 29.224 1.00 36.58 300 PRO A N 1
ATOM 2320 C CA . PRO A 1 300 ? -16.375 116.921 29.401 1.00 37.69 300 PRO A CA 1
ATOM 2321 C C . PRO A 1 300 ? -16.691 118.361 29.847 1.00 39.49 300 PRO A C 1
ATOM 2322 O O . PRO A 1 300 ? -15.928 118.916 30.625 1.00 40.79 300 PRO A O 1
ATOM 2326 N N . SER A 1 301 ? -17.769 118.970 29.384 1.00 33.49 301 SER A N 1
ATOM 2327 C CA . SER A 1 301 ? -18.037 120.409 29.708 1.00 39.73 301 SER A CA 1
ATOM 2328 C C . SER A 1 301 ? -18.405 120.558 31.191 1.00 36.04 301 SER A C 1
ATOM 2329 O O . SER A 1 301 ? -18.149 121.625 31.817 1.00 38.34 301 SER A O 1
ATOM 2332 N N . VAL A 1 302 ? -19.113 119.556 31.696 1.00 37.02 302 VAL A N 1
ATOM 2333 C CA . VAL A 1 302 ? -19.524 119.467 33.126 1.00 36.92 302 VAL A CA 1
ATOM 2334 C C . VAL A 1 302 ? -18.258 119.279 33.981 1.00 34.95 302 VAL A C 1
ATOM 2335 O O . VAL A 1 302 ? -18.139 119.931 35.039 1.00 37.58 302 VAL A O 1
ATOM 2339 N N . ALA A 1 303 ? -17.327 118.427 33.553 1.00 35.06 303 ALA A N 1
ATOM 2340 C CA . ALA A 1 303 ? -16.029 118.271 34.250 1.00 34.99 303 ALA A CA 1
ATOM 2341 C C . ALA A 1 303 ? -15.365 119.647 34.338 1.00 32.40 303 ALA A C 1
ATOM 2342 O O . ALA A 1 303 ? -14.969 120.042 35.426 1.00 30.02 303 ALA A O 1
ATOM 2344 N N . LYS A 1 304 ? -15.320 120.418 33.254 1.00 31.01 304 LYS A N 1
ATOM 2345 C CA . LYS A 1 304 ? -14.578 121.711 33.267 1.00 31.85 304 LYS A CA 1
ATOM 2346 C C . LYS A 1 304 ? -15.253 122.690 34.215 1.00 32.02 304 LYS A C 1
ATOM 2347 O O . LYS A 1 304 ? -14.528 123.453 34.943 1.00 33.52 304 LYS A O 1
ATOM 2353 N N . THR A 1 305 ? -16.586 122.671 34.267 1.00 32.32 305 THR A N 1
ATOM 2354 C CA . THR A 1 305 ? -17.343 123.572 35.179 1.00 33.98 305 THR A CA 1
ATOM 2355 C C . THR A 1 305 ? -16.975 123.216 36.632 1.00 32.93 305 THR A C 1
ATOM 2356 O O . THR A 1 305 ? -16.633 124.125 37.472 1.00 30.23 305 THR A O 1
ATOM 2360 N N . MET A 1 306 ? -17.032 121.922 36.942 1.00 34.55 306 MET A N 1
ATOM 2361 C CA . MET A 1 306 ? -16.722 121.396 38.307 1.00 32.03 306 MET A CA 1
ATOM 2362 C C . MET A 1 306 ? -15.316 121.830 38.724 1.00 30.27 306 MET A C 1
ATOM 2363 O O . MET A 1 306 ? -15.136 122.329 39.863 1.00 30.30 306 MET A O 1
ATOM 2368 N N . MET A 1 307 ? -14.330 121.694 37.825 1.00 32.01 307 MET A N 1
ATOM 2369 C CA . MET A 1 307 ? -12.905 121.991 38.135 1.00 31.19 307 MET A CA 1
ATOM 2370 C C . MET A 1 307 ? -12.777 123.454 38.556 1.00 29.84 307 MET A C 1
ATOM 2371 O O . MET A 1 307 ? -12.107 123.741 39.575 1.00 29.86 307 MET A O 1
ATOM 2376 N N . ALA A 1 308 ? -13.359 124.378 37.792 1.00 33.10 308 ALA A N 1
ATOM 2377 C CA . ALA A 1 308 ? -13.225 125.836 38.068 1.00 32.23 308 ALA A CA 1
ATOM 2378 C C . ALA A 1 308 ? -14.037 126.205 39.311 1.00 29.30 308 ALA A C 1
ATOM 2379 O O . ALA A 1 308 ? -13.612 127.069 40.022 1.00 30.16 308 ALA A O 1
ATOM 2381 N N . ASP A 1 309 ? -15.199 125.580 39.511 1.00 30.05 309 ASP A N 1
ATOM 2382 C CA . ASP A 1 309 ? -16.076 125.851 40.683 1.00 33.32 309 ASP A CA 1
ATOM 2383 C C . ASP A 1 309 ? -15.352 125.431 41.986 1.00 35.88 309 ASP A C 1
ATOM 2384 O O . ASP A 1 309 ? -15.359 126.225 42.953 1.00 33.14 309 ASP A O 1
ATOM 2389 N N . LEU A 1 310 ? -14.663 124.275 41.993 1.00 33.27 310 LEU A N 1
ATOM 2390 C CA . LEU A 1 310 ? -14.144 123.646 43.259 1.00 31.12 310 LEU A CA 1
ATOM 2391 C C . LEU A 1 310 ? -12.642 123.822 43.453 1.00 30.55 310 LEU A C 1
ATOM 2392 O O . LEU A 1 310 ? -12.146 123.483 44.550 1.00 30.47 310 LEU A O 1
ATOM 2397 N N . ASP A 1 311 ? -11.924 124.413 42.496 1.00 31.81 311 ASP A N 1
ATOM 2398 C CA . ASP A 1 311 ? -10.434 124.457 42.517 1.00 32.00 311 ASP A CA 1
ATOM 2399 C C . ASP A 1 311 ? -9.909 123.012 42.612 1.00 26.35 311 ASP A C 1
ATOM 2400 O O . ASP A 1 311 ? -9.039 122.722 43.431 1.00 29.42 311 ASP A O 1
ATOM 2405 N N . LEU A 1 312 ? -10.460 122.123 41.792 1.00 32.15 312 LEU A N 1
ATOM 2406 C CA . LEU A 1 312 ? -9.938 120.746 41.588 1.00 31.06 312 LEU A CA 1
ATOM 2407 C C . LEU A 1 312 ? -9.469 120.589 40.139 1.00 34.57 312 LEU A C 1
ATOM 2408 O O . LEU A 1 312 ? -9.981 121.312 39.247 1.00 32.32 312 LEU A O 1
ATOM 2413 N N . GLY A 1 313 ? -8.608 119.595 39.919 1.00 32.05 313 GLY A N 1
ATOM 2414 C CA . GLY A 1 313 ? -8.141 119.160 38.596 1.00 27.95 313 GLY A CA 1
ATOM 2415 C C . GLY A 1 313 ? -8.812 117.905 38.156 1.00 28.72 313 GLY A C 1
ATOM 2416 O O . GLY A 1 313 ? -9.611 117.319 38.908 1.00 28.60 313 GLY A O 1
ATOM 2417 N N . MET A 1 314 ? -8.464 117.449 36.958 1.00 25.74 314 MET A N 1
ATOM 2418 C CA . MET A 1 314 ? -8.851 116.104 36.533 1.00 27.11 314 MET A CA 1
ATOM 2419 C C . MET A 1 314 ? -8.096 115.102 37.422 1.00 24.11 314 MET A C 1
ATOM 2420 O O . MET A 1 314 ? -8.630 113.980 37.676 1.00 24.42 314 MET A O 1
ATOM 2425 N N . TRP A 1 315 ? -6.925 115.502 37.894 1.00 24.92 315 TRP A N 1
ATOM 2426 C CA . TRP A 1 315 ? -6.132 114.718 38.869 1.00 26.76 315 TRP A CA 1
ATOM 2427 C C . TRP A 1 315 ? -5.713 115.639 39.996 1.00 26.34 315 TRP A C 1
ATOM 2428 O O . TRP A 1 315 ? -5.309 116.796 39.750 1.00 26.95 315 TRP A O 1
ATOM 2439 N N . ASN A 1 316 ? -5.841 115.136 41.217 1.00 24.01 316 ASN A N 1
ATOM 2440 C CA . ASN A 1 316 ? -5.530 115.911 42.437 1.00 24.45 316 ASN A CA 1
ATOM 2441 C C . ASN A 1 316 ? -4.555 115.104 43.297 1.00 24.74 316 ASN A C 1
ATOM 2442 O O . ASN A 1 316 ? -4.979 114.036 43.797 1.00 23.61 316 ASN A O 1
ATOM 2447 N N . PHE A 1 317 ? -3.355 115.628 43.477 1.00 23.57 317 PHE A N 1
ATOM 2448 C CA . PHE A 1 317 ? -2.254 114.962 44.200 1.00 23.40 317 PHE A CA 1
ATOM 2449 C C . PHE A 1 317 ? -2.232 115.568 45.603 1.00 25.22 317 PHE A C 1
ATOM 2450 O O . PHE A 1 317 ? -1.874 116.734 45.797 1.00 24.20 317 PHE A O 1
ATOM 2458 N N . CYS A 1 318 ? -2.640 114.757 46.572 1.00 24.52 318 CYS A N 1
ATOM 2459 C CA . CYS A 1 318 ? -2.751 115.169 47.978 1.00 24.73 318 CYS A CA 1
ATOM 2460 C C . CYS A 1 318 ? -1.696 114.433 48.808 1.00 23.57 318 CYS A C 1
ATOM 2461 O O . CYS A 1 318 ? -1.676 113.183 48.799 1.00 24.37 318 CYS A O 1
ATOM 2464 N N . GLY A 1 319 ? -0.767 115.170 49.395 1.00 22.58 319 GLY A N 1
ATOM 2465 C CA . GLY A 1 319 ? 0.295 114.606 50.242 1.00 22.24 319 GLY A CA 1
ATOM 2466 C C . GLY A 1 319 ? 0.533 115.455 51.468 1.00 21.13 319 GLY A C 1
ATOM 2467 O O . GLY A 1 319 ? -0.178 116.452 51.680 1.00 23.25 319 GLY A O 1
ATOM 2468 N N . ALA A 1 320 ? 1.504 115.099 52.279 1.00 20.31 320 ALA A N 1
ATOM 2469 C CA . ALA A 1 320 ? 1.889 115.963 53.407 1.00 20.59 320 ALA A CA 1
ATOM 2470 C C . ALA A 1 320 ? 3.367 115.835 53.693 1.00 21.60 320 ALA A C 1
ATOM 2471 O O . ALA A 1 320 ? 3.943 114.790 53.423 1.00 21.25 320 ALA A O 1
ATOM 2473 N N . LEU A 1 321 ? 3.915 116.917 54.238 1.00 22.35 321 LEU A N 1
ATOM 2474 C CA . LEU A 1 321 ? 5.274 117.049 54.751 1.00 24.08 321 LEU A CA 1
ATOM 2475 C C . LEU A 1 321 ? 5.203 116.841 56.266 1.00 24.51 321 LEU A C 1
ATOM 2476 O O . LEU A 1 321 ? 4.258 117.379 56.925 1.00 23.49 321 LEU A O 1
ATOM 2481 N N . TYR A 1 322 ? 6.218 116.187 56.794 1.00 22.33 322 TYR A N 1
ATOM 2482 C CA . TYR A 1 322 ? 6.343 115.859 58.219 1.00 21.84 322 TYR A CA 1
ATOM 2483 C C . TYR A 1 322 ? 7.748 116.171 58.669 1.00 21.74 322 TYR A C 1
ATOM 2484 O O . TYR A 1 322 ? 8.710 115.776 57.998 1.00 24.26 322 TYR A O 1
ATOM 2493 N N . GLY A 1 323 ? 7.861 116.751 59.854 1.00 22.90 323 GLY A N 1
ATOM 2494 C CA . GLY A 1 323 ? 9.123 116.942 60.564 1.00 25.08 323 GLY A CA 1
ATOM 2495 C C . GLY A 1 323 ? 9.419 118.423 60.808 1.00 25.59 323 GLY A C 1
ATOM 2496 O O . GLY A 1 323 ? 8.553 119.301 60.655 1.00 21.88 323 GLY A O 1
ATOM 2497 N N . PRO A 1 324 ? 10.644 118.731 61.261 1.00 25.77 324 PRO A N 1
ATOM 2498 C CA . PRO A 1 324 ? 11.036 120.111 61.501 1.00 31.08 324 PRO A CA 1
ATOM 2499 C C . PRO A 1 324 ? 10.862 120.939 60.232 1.00 28.52 324 PRO A C 1
ATOM 2500 O O . PRO A 1 324 ? 11.060 120.441 59.113 1.00 27.29 324 PRO A O 1
ATOM 2504 N N . PRO A 1 325 ? 10.537 122.241 60.379 1.00 33.35 325 PRO A N 1
ATOM 2505 C CA . PRO A 1 325 ? 10.428 123.144 59.230 1.00 34.25 325 PRO A CA 1
ATOM 2506 C C . PRO A 1 325 ? 11.595 123.103 58.235 1.00 31.67 325 PRO A C 1
ATOM 2507 O O . PRO A 1 325 ? 11.361 123.081 57.032 1.00 31.48 325 PRO A O 1
ATOM 2511 N N . PRO A 1 326 ? 12.886 123.067 58.622 1.00 31.47 326 PRO A N 1
ATOM 2512 C CA . PRO A 1 326 ? 13.942 122.980 57.609 1.00 32.89 326 PRO A CA 1
ATOM 2513 C C . PRO A 1 326 ? 13.840 121.703 56.769 1.00 31.82 326 PRO A C 1
ATOM 2514 O O . PRO A 1 326 ? 14.161 121.715 55.584 1.00 31.24 326 PRO A O 1
ATOM 2518 N N . VAL A 1 327 ? 13.388 120.604 57.374 1.00 29.02 327 VAL A N 1
ATOM 2519 C CA . VAL A 1 327 ? 13.199 119.333 56.623 1.00 26.72 327 VAL A CA 1
ATOM 2520 C C . VAL A 1 327 ? 12.022 119.514 55.658 1.00 26.27 327 VAL A C 1
ATOM 2521 O O . VAL A 1 327 ? 12.155 119.217 54.436 1.00 23.96 327 VAL A O 1
ATOM 2525 N N . MET A 1 328 ? 10.892 120.020 56.157 1.00 27.15 328 MET A N 1
ATOM 2526 C CA . MET A 1 328 ? 9.680 120.194 55.318 1.00 27.97 328 MET A CA 1
ATOM 2527 C C . MET A 1 328 ? 10.013 121.129 54.151 1.00 27.67 328 MET A C 1
ATOM 2528 O O . MET A 1 328 ? 9.590 120.820 53.016 1.00 28.05 328 MET A O 1
ATOM 2533 N N . ASP A 1 329 ? 10.786 122.190 54.388 1.00 26.89 329 ASP A N 1
ATOM 2534 C CA . ASP A 1 329 ? 11.137 123.173 53.318 1.00 28.27 329 ASP A CA 1
ATOM 2535 C C . ASP A 1 329 ? 11.966 122.456 52.244 1.00 26.84 329 ASP A C 1
ATOM 2536 O O . ASP A 1 329 ? 11.690 122.666 51.068 1.00 26.47 329 ASP A O 1
ATOM 2541 N N . THR A 1 330 ? 12.968 121.674 52.639 1.00 26.05 330 THR A N 1
ATOM 2542 C CA . THR A 1 330 ? 13.831 120.954 51.673 1.00 26.23 330 THR A CA 1
ATOM 2543 C C . THR A 1 330 ? 12.999 119.982 50.843 1.00 29.04 330 THR A C 1
ATOM 2544 O O . THR A 1 330 ? 13.186 119.949 49.610 1.00 26.35 330 THR A O 1
ATOM 2548 N N . LEU A 1 331 ? 12.119 119.186 51.471 1.00 26.65 331 LEU A N 1
ATOM 2549 C CA . LEU A 1 331 ? 11.342 118.190 50.707 1.00 25.46 331 LEU A CA 1
ATOM 2550 C C . LEU A 1 331 ? 10.339 118.930 49.824 1.00 24.69 331 LEU A C 1
ATOM 2551 O O . LEU A 1 331 ? 10.130 118.511 48.702 1.00 24.86 331 LEU A O 1
ATOM 2556 N N . TRP A 1 332 ? 9.748 120.024 50.286 1.00 21.95 332 TRP A N 1
ATOM 2557 C CA . TRP A 1 332 ? 8.782 120.756 49.444 1.00 21.53 332 TRP A CA 1
ATOM 2558 C C . TRP A 1 332 ? 9.476 121.279 48.171 1.00 24.03 332 TRP A C 1
ATOM 2559 O O . TRP A 1 332 ? 8.893 121.176 47.062 1.00 26.12 332 TRP A O 1
ATOM 2570 N N . THR A 1 333 ? 10.665 121.856 48.295 1.00 25.77 333 THR A N 1
ATOM 2571 C CA . THR A 1 333 ? 11.372 122.378 47.096 1.00 27.51 333 THR A CA 1
ATOM 2572 C C . THR A 1 333 ? 11.452 121.256 46.072 1.00 26.33 333 THR A C 1
ATOM 2573 O O . THR A 1 333 ? 11.144 121.519 44.900 1.00 26.51 333 THR A O 1
ATOM 2577 N N . ALA A 1 334 ? 11.823 120.040 46.478 1.00 25.51 334 ALA A N 1
ATOM 2578 C CA . ALA A 1 334 ? 12.011 118.923 45.524 1.00 23.26 334 ALA A CA 1
ATOM 2579 C C . ALA A 1 334 ? 10.675 118.535 44.918 1.00 25.66 334 ALA A C 1
ATOM 2580 O O . ALA A 1 334 ? 10.596 118.228 43.726 1.00 27.03 334 ALA A O 1
ATOM 2582 N N . ILE A 1 335 ? 9.635 118.491 45.734 1.00 24.47 335 ILE A N 1
ATOM 2583 C CA . ILE A 1 335 ? 8.296 118.078 45.258 1.00 25.79 335 ILE A CA 1
ATOM 2584 C C . ILE A 1 335 ? 7.769 119.186 44.324 1.00 26.06 335 ILE A C 1
ATOM 2585 O O . ILE A 1 335 ? 7.334 118.855 43.186 1.00 25.98 335 ILE A O 1
ATOM 2590 N N . ARG A 1 336 ? 7.747 120.438 44.772 1.00 27.80 336 ARG A N 1
ATOM 2591 C CA . ARG A 1 336 ? 7.162 121.546 43.960 1.00 29.78 336 ARG A CA 1
ATOM 2592 C C . ARG A 1 336 ? 7.918 121.607 42.621 1.00 26.08 336 ARG A C 1
ATOM 2593 O O . ARG A 1 336 ? 7.267 121.606 41.576 1.00 27.56 336 ARG A O 1
ATOM 2601 N N . ASP A 1 337 ? 9.247 121.606 42.642 1.00 29.26 337 ASP A N 1
ATOM 2602 C CA . ASP A 1 337 ? 10.023 121.751 41.375 1.00 30.71 337 ASP A CA 1
ATOM 2603 C C . ASP A 1 337 ? 9.756 120.575 40.424 1.00 34.03 337 ASP A C 1
ATOM 2604 O O . ASP A 1 337 ? 9.905 120.770 39.213 1.00 31.64 337 ASP A O 1
ATOM 2609 N N . SER A 1 338 ? 9.335 119.403 40.895 1.00 27.54 338 SER A N 1
ATOM 2610 C CA . SER A 1 338 ? 9.096 118.231 40.025 1.00 28.11 338 SER A CA 1
ATOM 2611 C C . SER A 1 338 ? 7.891 118.478 39.134 1.00 30.33 338 SER A C 1
ATOM 2612 O O . SER A 1 338 ? 7.808 117.756 38.147 1.00 30.60 338 SER A O 1
ATOM 2615 N N . PHE A 1 339 ? 6.937 119.332 39.532 1.00 27.66 339 PHE A N 1
ATOM 2616 C CA . PHE A 1 339 ? 5.626 119.467 38.829 1.00 28.69 339 PHE A CA 1
ATOM 2617 C C . PHE A 1 339 ? 5.452 120.863 38.190 1.00 27.70 339 PHE A C 1
ATOM 2618 O O . PHE A 1 339 ? 4.450 121.045 37.453 1.00 29.84 339 PHE A O 1
ATOM 2626 N N . ALA A 1 340 ? 6.346 121.796 38.480 1.00 28.69 340 ALA A N 1
ATOM 2627 C CA . ALA A 1 340 ? 6.131 123.254 38.268 1.00 32.94 340 ALA A CA 1
ATOM 2628 C C . ALA A 1 340 ? 5.956 123.550 36.771 1.00 36.41 340 ALA A C 1
ATOM 2629 O O . ALA A 1 340 ? 5.217 124.478 36.397 1.00 37.85 340 ALA A O 1
ATOM 2631 N N . ASP A 1 341 ? 6.558 122.733 35.915 1.00 34.11 341 ASP A N 1
ATOM 2632 C CA . ASP A 1 341 ? 6.637 123.053 34.478 1.00 34.45 341 ASP A CA 1
ATOM 2633 C C . ASP A 1 341 ? 5.474 122.417 33.741 1.00 36.75 341 ASP A C 1
ATOM 2634 O O . ASP A 1 341 ? 5.437 122.547 32.507 1.00 37.89 341 ASP A O 1
ATOM 2639 N N . ILE A 1 342 ? 4.559 121.725 34.426 1.00 32.45 342 ILE A N 1
ATOM 2640 C CA . ILE A 1 342 ? 3.414 121.067 33.739 1.00 31.49 342 ILE A CA 1
ATOM 2641 C C . ILE A 1 342 ? 2.380 122.151 33.429 1.00 34.43 342 ILE A C 1
ATOM 2642 O O . ILE A 1 342 ? 1.904 122.821 34.340 1.00 33.64 342 ILE A O 1
ATOM 2647 N N . PRO A 1 343 ? 1.959 122.360 32.158 1.00 33.88 343 PRO A N 1
ATOM 2648 C CA . PRO A 1 343 ? 0.940 123.390 31.885 1.00 33.35 343 PRO A CA 1
ATOM 2649 C C . PRO A 1 343 ? -0.344 123.138 32.706 1.00 33.00 343 PRO A C 1
ATOM 2650 O O . PRO A 1 343 ? -0.900 122.005 32.646 1.00 32.78 343 PRO A O 1
ATOM 2654 N N . GLY A 1 344 ? -0.828 124.169 33.392 1.00 30.71 344 GLY A N 1
ATOM 2655 C CA . GLY A 1 344 ? -2.131 124.146 34.092 1.00 32.83 344 GLY A CA 1
ATOM 2656 C C . GLY A 1 344 ? -2.012 123.617 35.537 1.00 33.01 344 GLY A C 1
ATOM 2657 O O . GLY A 1 344 ? -3.045 123.579 36.233 1.00 35.49 344 GLY A O 1
ATOM 2658 N N . VAL A 1 345 ? -0.803 123.297 36.009 1.00 35.78 345 VAL A N 1
ATOM 2659 C CA . VAL A 1 345 ? -0.564 122.831 37.409 1.00 34.52 345 VAL A CA 1
ATOM 2660 C C . VAL A 1 345 ? -0.944 123.965 38.369 1.00 35.90 345 VAL A C 1
ATOM 2661 O O . VAL A 1 345 ? -0.574 125.106 38.110 1.00 35.05 345 VAL A O 1
ATOM 2665 N N . LYS A 1 346 ? -1.535 123.639 39.516 1.00 29.85 346 LYS A N 1
ATOM 2666 C CA . LYS A 1 346 ? -1.749 124.600 40.634 1.00 30.18 346 LYS A CA 1
ATOM 2667 C C . LYS A 1 346 ? -1.382 123.947 41.967 1.00 29.58 346 LYS A C 1
ATOM 2668 O O . LYS A 1 346 ? -1.587 122.736 42.070 1.00 27.32 346 LYS A O 1
ATOM 2674 N N . PHE A 1 347 ? -0.762 124.719 42.856 1.00 27.75 347 PHE A N 1
ATOM 2675 C CA . PHE A 1 347 ? -0.231 124.308 44.173 1.00 28.84 347 PHE A CA 1
ATOM 2676 C C . PHE A 1 347 ? -1.063 125.010 45.242 1.00 32.10 347 PHE A C 1
ATOM 2677 O O . PHE A 1 347 ? -1.376 126.197 45.089 1.00 32.80 347 PHE A O 1
ATOM 2685 N N . TYR A 1 348 ? -1.438 124.288 46.284 1.00 27.48 348 TYR A N 1
ATOM 2686 C CA . TYR A 1 348 ? -2.301 124.795 47.375 1.00 27.05 348 TYR A CA 1
ATOM 2687 C C . TYR A 1 348 ? -1.826 124.218 48.705 1.00 30.21 348 TYR A C 1
ATOM 2688 O O . TYR A 1 348 ? -1.567 122.992 48.828 1.00 27.70 348 TYR A O 1
ATOM 2697 N N . PHE A 1 349 ? -1.671 125.100 49.679 1.00 28.53 349 PHE A N 1
ATOM 2698 C CA . PHE A 1 349 ? -1.717 124.737 51.115 1.00 29.84 349 PHE A CA 1
ATOM 2699 C C . PHE A 1 349 ? -3.110 125.087 51.626 1.00 30.55 349 PHE A C 1
ATOM 2700 O O . PHE A 1 349 ? -3.867 125.745 50.923 1.00 30.25 349 PHE A O 1
ATOM 2708 N N . PRO A 1 350 ? -3.489 124.641 52.840 1.00 30.82 350 PRO A N 1
ATOM 2709 C CA . PRO A 1 350 ? -4.840 124.861 53.360 1.00 34.61 350 PRO A CA 1
ATOM 2710 C C . PRO A 1 350 ? -5.301 126.337 53.328 1.00 33.18 350 PRO A C 1
ATOM 2711 O O . PRO A 1 350 ? -6.417 126.537 52.920 1.00 31.02 350 PRO A O 1
ATOM 2715 N N . GLU A 1 351 ? -4.403 127.279 53.670 1.00 29.89 351 GLU A N 1
ATOM 2716 C CA . GLU A 1 351 ? -4.651 128.738 53.693 1.00 37.31 351 GLU A CA 1
ATOM 2717 C C . GLU A 1 351 ? -4.988 129.227 52.287 1.00 41.16 351 GLU A C 1
ATOM 2718 O O . GLU A 1 351 ? -5.499 130.319 52.199 1.00 40.24 351 GLU A O 1
ATOM 2724 N N . ASP A 1 352 ? -4.717 128.459 51.229 1.00 34.96 352 ASP A N 1
ATOM 2725 C CA . ASP A 1 352 ? -4.948 128.916 49.842 1.00 35.16 352 ASP A CA 1
ATOM 2726 C C . ASP A 1 352 ? -6.285 128.408 49.336 1.00 34.37 352 ASP A C 1
ATOM 2727 O O . ASP A 1 352 ? -6.588 128.679 48.182 1.00 35.36 352 ASP A O 1
ATOM 2732 N N . ARG A 1 353 ? -7.031 127.642 50.124 1.00 28.60 353 ARG A N 1
ATOM 2733 C CA . ARG A 1 353 ? -8.292 127.048 49.631 1.00 31.11 353 ARG A CA 1
ATOM 2734 C C . ARG A 1 353 ? -9.408 128.054 49.895 1.00 33.92 353 ARG A C 1
ATOM 2735 O O . ARG A 1 353 ? -9.456 128.589 51.018 1.00 34.01 353 ARG A O 1
ATOM 2743 N N . ARG A 1 354 ? -10.261 128.315 48.917 1.00 34.33 354 ARG A N 1
ATOM 2744 C CA . ARG A 1 354 ? -11.266 129.390 49.120 1.00 40.73 354 ARG A CA 1
ATOM 2745 C C . ARG A 1 354 ? -12.554 128.789 49.697 1.00 39.69 354 ARG A C 1
ATOM 2746 O O . ARG A 1 354 ? -13.283 129.534 50.287 1.00 36.35 354 ARG A O 1
ATOM 2754 N N . HIS A 1 355 ? -12.789 127.483 49.632 1.00 33.03 355 HIS A N 1
ATOM 2755 C CA . HIS A 1 355 ? -14.029 126.893 50.183 1.00 31.94 355 HIS A CA 1
ATOM 2756 C C . HIS A 1 355 ? -13.802 126.504 51.649 1.00 34.83 355 HIS A C 1
ATOM 2757 O O . HIS A 1 355 ? -12.703 126.018 52.008 1.00 34.43 355 HIS A O 1
ATOM 2764 N N . LYS A 1 356 ? -14.793 126.717 52.500 1.00 38.28 356 LYS A N 1
ATOM 2765 C CA . LYS A 1 356 ? -14.674 126.408 53.947 1.00 39.76 356 LYS A CA 1
ATOM 2766 C C . LYS A 1 356 ? -14.805 124.888 54.106 1.00 36.70 356 LYS A C 1
ATOM 2767 O O . LYS A 1 356 ? -14.139 124.316 54.960 1.00 36.27 356 LYS A O 1
ATOM 2773 N N . VAL A 1 357 ? -15.631 124.265 53.271 1.00 31.18 357 VAL A N 1
ATOM 2774 C CA . VAL A 1 357 ? -15.823 122.799 53.215 1.00 32.93 357 VAL A CA 1
ATOM 2775 C C . VAL A 1 357 ? -15.164 122.319 51.916 1.00 34.50 357 VAL A C 1
ATOM 2776 O O . VAL A 1 357 ? -15.651 122.635 50.824 1.00 31.81 357 VAL A O 1
ATOM 2780 N N . ASP A 1 358 ? -14.063 121.594 52.050 1.00 31.19 358 ASP A N 1
ATOM 2781 C CA . ASP A 1 358 ? -13.057 121.470 50.962 1.00 29.70 358 ASP A CA 1
ATOM 2782 C C . ASP A 1 358 ? -12.270 120.164 51.095 1.00 29.31 358 ASP A C 1
ATOM 2783 O O . ASP A 1 358 ? -11.935 119.755 52.245 1.00 25.41 358 ASP A O 1
ATOM 2788 N N . LEU A 1 359 ? -11.907 119.608 49.952 1.00 29.22 359 LEU A N 1
ATOM 2789 C CA . LEU A 1 359 ? -11.162 118.344 49.888 1.00 28.97 359 LEU A CA 1
ATOM 2790 C C . LEU A 1 359 ? -9.869 118.413 50.694 1.00 24.80 359 LEU A C 1
ATOM 2791 O O . LEU A 1 359 ? -9.629 117.506 51.494 1.00 28.60 359 LEU A O 1
ATOM 2796 N N . LEU A 1 360 ? -9.018 119.402 50.463 1.00 24.34 360 LEU A N 1
ATOM 2797 C CA . LEU A 1 360 ? -7.733 119.505 51.181 1.00 24.58 360 LEU A CA 1
ATOM 2798 C C . LEU A 1 360 ? -7.960 119.662 52.678 1.00 24.54 360 LEU A C 1
ATOM 2799 O O . LEU A 1 360 ? -7.219 119.010 53.452 1.00 23.67 360 LEU A O 1
ATOM 2804 N N . LEU A 1 361 ? -8.915 120.496 53.105 1.00 23.21 361 LEU A N 1
ATOM 2805 C CA . LEU A 1 361 ? -9.101 120.725 54.558 1.00 25.89 361 LEU A CA 1
ATOM 2806 C C . LEU A 1 361 ? -9.558 119.390 55.178 1.00 24.21 361 LEU A C 1
ATOM 2807 O O . LEU A 1 361 ? -9.190 119.108 56.298 1.00 24.83 361 LEU A O 1
ATOM 2812 N N . HIS A 1 362 ? -10.289 118.572 54.432 1.00 26.08 362 HIS A N 1
ATOM 2813 C CA . HIS A 1 362 ? -10.706 117.234 54.912 1.00 27.89 362 HIS A CA 1
ATOM 2814 C C . HIS A 1 362 ? -9.477 116.295 54.980 1.00 26.64 362 HIS A C 1
ATOM 2815 O O . HIS A 1 362 ? -9.156 115.798 56.054 1.00 23.46 362 HIS A O 1
ATOM 2822 N N . ARG A 1 363 ? -8.714 116.155 53.898 1.00 23.41 363 ARG A N 1
ATOM 2823 C CA . ARG A 1 363 ? -7.608 115.152 53.857 1.00 24.31 363 ARG A CA 1
ATOM 2824 C C . ARG A 1 363 ? -6.429 115.583 54.728 1.00 23.82 363 ARG A C 1
ATOM 2825 O O . ARG A 1 363 ? -5.646 114.674 55.174 1.00 22.32 363 ARG A O 1
ATOM 2833 N N . ALA A 1 364 ? -6.303 116.872 55.045 1.00 21.70 364 ALA A N 1
ATOM 2834 C CA . ALA A 1 364 ? -5.323 117.349 56.038 1.00 24.39 364 ALA A CA 1
ATOM 2835 C C . ALA A 1 364 ? -5.515 116.612 57.375 1.00 24.04 364 ALA A C 1
ATOM 2836 O O . ALA A 1 364 ? -4.532 116.475 58.129 1.00 23.87 364 ALA A O 1
ATOM 2838 N N . GLU A 1 365 ? -6.746 116.243 57.704 1.00 23.67 365 GLU A N 1
ATOM 2839 C CA . GLU A 1 365 ? -7.026 115.480 58.954 1.00 25.22 365 GLU A CA 1
ATOM 2840 C C . GLU A 1 365 ? -6.596 114.010 58.763 1.00 23.21 365 GLU A C 1
ATOM 2841 O O . GLU A 1 365 ? -5.895 113.486 59.607 1.00 20.52 365 GLU A O 1
ATOM 2847 N N . THR A 1 366 ? -6.997 113.398 57.665 1.00 21.05 366 THR A N 1
ATOM 2848 C CA . THR A 1 366 ? -6.694 111.993 57.325 1.00 22.08 366 THR A CA 1
ATOM 2849 C C . THR A 1 366 ? -5.173 111.775 57.350 1.00 23.20 366 THR A C 1
ATOM 2850 O O . THR A 1 366 ? -4.706 110.790 57.926 1.00 22.13 366 THR A O 1
ATOM 2854 N N . MET A 1 367 ? -4.415 112.706 56.771 1.00 21.57 367 MET A N 1
ATOM 2855 C CA . MET A 1 367 ? -2.953 112.529 56.636 1.00 22.53 367 MET A CA 1
ATOM 2856 C C . MET A 1 367 ? -2.250 112.822 57.956 1.00 19.82 367 MET A C 1
ATOM 2857 O O . MET A 1 367 ? -1.009 112.638 58.018 1.00 20.64 367 MET A O 1
ATOM 2862 N N . LYS A 1 368 ? -2.957 113.239 59.018 1.00 21.99 368 LYS A N 1
ATOM 2863 C CA . LYS A 1 368 ? -2.315 113.158 60.350 1.00 20.66 368 LYS A CA 1
ATOM 2864 C C . LYS A 1 368 ? -3.048 112.156 61.244 1.00 20.52 368 LYS A C 1
ATOM 2865 O O . LYS A 1 368 ? -2.848 112.201 62.460 1.00 20.42 368 LYS A O 1
ATOM 2871 N N . GLY A 1 369 ? -3.750 111.205 60.654 1.00 21.42 369 GLY A N 1
ATOM 2872 C CA . GLY A 1 369 ? -4.320 110.065 61.389 1.00 18.77 369 GLY A CA 1
ATOM 2873 C C . GLY A 1 369 ? -5.536 110.426 62.233 1.00 19.12 369 GLY A C 1
ATOM 2874 O O . GLY A 1 369 ? -5.720 109.795 63.316 1.00 20.11 369 GLY A O 1
ATOM 2875 N N . VAL A 1 370 ? -6.341 111.399 61.805 1.00 20.49 370 VAL A N 1
ATOM 2876 C CA . VAL A 1 370 ? -7.609 111.745 62.517 1.00 20.45 370 VAL A CA 1
ATOM 2877 C C . VAL A 1 370 ? -8.724 110.901 61.934 1.00 20.99 370 VAL A C 1
ATOM 2878 O O . VAL A 1 370 ? -9.017 110.996 60.755 1.00 21.76 370 VAL A O 1
ATOM 2882 N N . PRO A 1 371 ? -9.334 109.970 62.697 1.00 19.03 371 PRO A N 1
ATOM 2883 C CA . PRO A 1 371 ? -10.371 109.122 62.143 1.00 21.07 371 PRO A CA 1
ATOM 2884 C C . PRO A 1 371 ? -11.660 109.930 61.883 1.00 22.27 371 PRO A C 1
ATOM 2885 O O . PRO A 1 371 ? -12.017 110.737 62.730 1.00 20.35 371 PRO A O 1
ATOM 2889 N N . LYS A 1 372 ? -12.329 109.645 60.768 1.00 21.44 372 LYS A N 1
ATOM 2890 C CA . LYS A 1 372 ? -13.549 110.357 60.329 1.00 24.83 372 LYS A CA 1
ATOM 2891 C C . LYS A 1 372 ? -14.472 109.379 59.597 1.00 24.82 372 LYS A C 1
ATOM 2892 O O . LYS A 1 372 ? -14.035 108.270 59.277 1.00 23.37 372 LYS A O 1
ATOM 2898 N N . LEU A 1 373 ? -15.674 109.827 59.238 1.00 21.21 373 LEU A N 1
ATOM 2899 C CA . LEU A 1 373 ? -16.638 109.044 58.437 1.00 22.91 373 LEU A CA 1
ATOM 2900 C C . LEU A 1 373 ? -17.119 109.857 57.220 1.00 25.57 373 LEU A C 1
ATOM 2901 O O . LEU A 1 373 ? -18.112 109.463 56.573 1.00 26.85 373 LEU A O 1
ATOM 2906 N N . THR A 1 374 ? -16.358 110.857 56.802 1.00 24.66 374 THR A N 1
ATOM 2907 C CA . THR A 1 374 ? -16.802 111.759 55.720 1.00 27.57 374 THR A CA 1
ATOM 2908 C C . THR A 1 374 ? -16.635 111.131 54.341 1.00 28.75 374 THR A C 1
ATOM 2909 O O . THR A 1 374 ? -17.318 111.591 53.404 1.00 24.84 374 THR A O 1
ATOM 2913 N N . GLU A 1 375 ? -15.829 110.075 54.189 1.00 24.86 375 GLU A N 1
ATOM 2914 C CA . GLU A 1 375 ? -15.567 109.527 52.846 1.00 24.12 375 GLU A CA 1
ATOM 2915 C C . GLU A 1 375 ? -16.826 108.920 52.226 1.00 22.58 375 GLU A C 1
ATOM 2916 O O . GLU A 1 375 ? -16.897 108.884 51.004 1.00 23.26 375 GLU A O 1
ATOM 2922 N N . PHE A 1 376 ? -17.821 108.509 53.009 1.00 21.57 376 PHE A N 1
ATOM 2923 C CA . PHE A 1 376 ? -19.113 107.986 52.529 1.00 22.13 376 PHE A CA 1
ATOM 2924 C C . PHE A 1 376 ? -19.845 109.053 51.714 1.00 22.29 376 PHE A C 1
ATOM 2925 O O . PHE A 1 376 ? -20.725 108.676 50.953 1.00 23.43 376 PHE A O 1
ATOM 2933 N N . ASN A 1 377 ? -19.425 110.307 51.814 1.00 21.24 377 ASN A N 1
ATOM 2934 C CA . ASN A 1 377 ? -20.057 111.403 51.066 1.00 23.70 377 ASN A CA 1
ATOM 2935 C C . ASN A 1 377 ? -20.073 111.058 49.572 1.00 28.59 377 ASN A C 1
ATOM 2936 O O . ASN A 1 377 ? -21.013 111.496 48.888 1.00 23.55 377 ASN A O 1
ATOM 2941 N N . PHE A 1 378 ? -19.066 110.342 49.040 1.00 26.94 378 PHE A N 1
ATOM 2942 C CA . PHE A 1 378 ? -19.064 110.140 47.567 1.00 25.29 378 PHE A CA 1
ATOM 2943 C C . PHE A 1 378 ? -20.225 109.247 47.138 1.00 22.83 378 PHE A C 1
ATOM 2944 O O . PHE A 1 378 ? -20.576 109.258 45.937 1.00 27.10 378 PHE A O 1
ATOM 2952 N N . LEU A 1 379 ? -20.814 108.461 48.034 1.00 24.49 379 LEU A N 1
ATOM 2953 C CA . LEU A 1 379 ? -21.955 107.594 47.699 1.00 25.56 379 LEU A CA 1
ATOM 2954 C C . LEU A 1 379 ? -23.192 108.425 47.321 1.00 26.34 379 LEU A C 1
ATOM 2955 O O . LEU A 1 379 ? -24.150 107.791 46.806 1.00 27.72 379 LEU A O 1
ATOM 2960 N N . ASN A 1 380 ? -23.218 109.732 47.609 1.00 29.22 380 ASN A N 1
ATOM 2961 C CA . ASN A 1 380 ? -24.395 110.576 47.245 1.00 29.42 380 ASN A CA 1
ATOM 2962 C C . ASN A 1 380 ? -24.334 110.989 45.767 1.00 32.78 380 ASN A C 1
ATOM 2963 O O . ASN A 1 380 ? -25.268 111.683 45.336 1.00 31.54 380 ASN A O 1
ATOM 2968 N N . TRP A 1 381 ? -23.251 110.658 45.049 1.00 30.08 381 TRP A N 1
ATOM 2969 C CA . TRP A 1 381 ? -22.887 111.357 43.792 1.00 28.91 381 TRP A CA 1
ATOM 2970 C C . TRP A 1 381 ? -24.076 111.286 42.828 1.00 28.15 381 TRP A C 1
ATOM 2971 O O . TRP A 1 381 ? -24.410 112.304 42.224 1.00 27.20 381 TRP A O 1
ATOM 2982 N N . ASP A 1 382 ? -24.709 110.130 42.724 1.00 31.68 382 ASP A N 1
ATOM 2983 C CA . ASP A 1 382 ? -25.741 109.846 41.687 1.00 36.83 382 ASP A CA 1
ATOM 2984 C C . ASP A 1 382 ? -27.070 109.518 42.356 1.00 37.85 382 ASP A C 1
ATOM 2985 O O . ASP A 1 382 ? -27.803 108.691 41.810 1.00 35.82 382 ASP A O 1
ATOM 2990 N N . GLY A 1 383 ? -27.307 110.029 43.563 1.00 35.27 383 GLY A N 1
ATOM 2991 C CA . GLY A 1 383 ? -28.596 109.891 44.247 1.00 36.37 383 GLY A CA 1
ATOM 2992 C C . GLY A 1 383 ? -28.602 108.787 45.287 1.00 41.58 383 GLY A C 1
ATOM 2993 O O . GLY A 1 383 ? -29.673 108.535 45.826 1.00 42.07 383 GLY A O 1
ATOM 2994 N N . GLY A 1 384 ? -27.459 108.195 45.643 1.00 37.39 384 GLY A N 1
ATOM 2995 C CA . GLY A 1 384 ? -27.414 107.262 46.786 1.00 36.17 384 GLY A CA 1
ATOM 2996 C C . GLY A 1 384 ? -27.144 105.850 46.299 1.00 41.34 384 GLY A C 1
ATOM 2997 O O . GLY A 1 384 ? -27.980 105.296 45.580 1.00 45.88 384 GLY A O 1
ATOM 2998 N N . GLY A 1 385 ? -25.971 105.311 46.608 1.00 33.79 385 GLY A N 1
ATOM 2999 C CA . GLY A 1 385 ? -25.627 103.946 46.213 1.00 31.03 385 GLY A CA 1
ATOM 3000 C C . GLY A 1 385 ? -24.699 103.248 47.188 1.00 26.89 385 GLY A C 1
ATOM 3001 O O . GLY A 1 385 ? -24.287 103.836 48.197 1.00 27.64 385 GLY A O 1
ATOM 3002 N N . GLY A 1 386 ? -24.399 102.002 46.868 1.00 26.17 386 GLY A N 1
ATOM 3003 C CA . GLY A 1 386 ? -23.253 101.312 47.482 1.00 26.90 386 GLY A CA 1
ATOM 3004 C C . GLY A 1 386 ? -22.046 101.482 46.588 1.00 27.31 386 GLY A C 1
ATOM 3005 O O . GLY A 1 386 ? -22.128 102.217 45.535 1.00 23.54 386 GLY A O 1
ATOM 3006 N N . HIS A 1 387 ? -20.961 100.803 46.919 1.00 22.63 387 HIS A N 1
ATOM 3007 C CA . HIS A 1 387 ? -19.758 100.839 46.057 1.00 24.42 387 HIS A CA 1
ATOM 3008 C C . HIS A 1 387 ? -19.048 99.504 46.172 1.00 25.88 387 HIS A C 1
ATOM 3009 O O . HIS A 1 387 ? -19.354 98.719 47.094 1.00 25.07 387 HIS A O 1
ATOM 3016 N N . VAL A 1 388 ? -18.235 99.237 45.180 1.00 23.92 388 VAL A N 1
ATOM 3017 C CA . VAL A 1 388 ? -17.312 98.084 45.186 1.00 24.34 388 VAL A CA 1
ATOM 3018 C C . VAL A 1 388 ? -15.952 98.608 44.721 1.00 25.66 388 VAL A C 1
ATOM 3019 O O . VAL A 1 388 ? -15.909 99.544 43.900 1.00 23.57 388 VAL A O 1
ATOM 3023 N N . GLY A 1 389 ? -14.878 98.036 45.274 1.00 24.29 389 GLY A N 1
ATOM 3024 C CA . GLY A 1 389 ? -13.526 98.459 44.920 1.00 26.72 389 GLY A CA 1
ATOM 3025 C C . GLY A 1 389 ? -12.936 97.517 43.881 1.00 25.97 389 GLY A C 1
ATOM 3026 O O . GLY A 1 389 ? -12.809 96.345 44.154 1.00 26.14 389 GLY A O 1
ATOM 3027 N N . PHE A 1 390 ? -12.550 98.055 42.754 1.00 24.25 390 PHE A N 1
ATOM 3028 C CA . PHE A 1 390 ? -11.752 97.320 41.753 1.00 25.75 390 PHE A CA 1
ATOM 3029 C C . PHE A 1 390 ? -10.349 97.828 41.956 1.00 22.36 390 PHE A C 1
ATOM 3030 O O . PHE A 1 390 ? -10.119 99.027 41.710 1.00 25.63 390 PHE A O 1
ATOM 3038 N N . SER A 1 391 ? -9.441 96.968 42.446 1.00 22.94 391 SER A N 1
ATOM 3039 C CA . SER A 1 391 ? -8.187 97.439 43.064 1.00 22.36 391 SER A CA 1
ATOM 3040 C C . SER A 1 391 ? -6.926 96.799 42.473 1.00 26.09 391 SER A C 1
ATOM 3041 O O . SER A 1 391 ? -6.177 96.131 43.207 1.00 25.00 391 SER A O 1
ATOM 3044 N N . PRO A 1 392 ? -6.626 96.996 41.169 1.00 24.25 392 PRO A N 1
ATOM 3045 C CA . PRO A 1 392 ? -5.374 96.532 40.592 1.00 21.67 392 PRO A CA 1
ATOM 3046 C C . PRO A 1 392 ? -4.158 97.277 41.121 1.00 22.84 392 PRO A C 1
ATOM 3047 O O . PRO A 1 392 ? -4.220 98.465 41.465 1.00 23.76 392 PRO A O 1
ATOM 3051 N N . VAL A 1 393 ? -3.036 96.562 41.071 1.00 21.43 393 VAL A N 1
ATOM 3052 C CA . VAL A 1 393 ? -1.692 97.082 41.351 1.00 22.67 393 VAL A CA 1
ATOM 3053 C C . VAL A 1 393 ? -1.074 97.576 40.046 1.00 24.49 393 VAL A C 1
ATOM 3054 O O . VAL A 1 393 ? -1.184 96.866 39.056 1.00 25.73 393 VAL A O 1
ATOM 3058 N N . SER A 1 394 ? -0.254 98.628 40.125 1.00 23.88 394 SER A N 1
ATOM 3059 C CA . SER A 1 394 ? 0.496 99.196 38.976 1.00 24.12 394 SER A CA 1
ATOM 3060 C C . SER A 1 394 ? 1.913 99.518 39.421 1.00 25.34 394 SER A C 1
ATOM 3061 O O . SER A 1 394 ? 2.123 99.958 40.559 1.00 25.24 394 SER A O 1
ATOM 3064 N N . PRO A 1 395 ? 2.917 99.398 38.536 1.00 22.98 395 PRO A N 1
ATOM 3065 C CA . PRO A 1 395 ? 4.172 100.116 38.731 1.00 24.56 395 PRO A CA 1
ATOM 3066 C C . PRO A 1 395 ? 3.904 101.627 38.859 1.00 27.85 395 PRO A C 1
ATOM 3067 O O . PRO A 1 395 ? 2.914 102.129 38.274 1.00 27.32 395 PRO A O 1
ATOM 3071 N N . ILE A 1 396 ? 4.791 102.336 39.553 1.00 26.02 396 ILE A N 1
ATOM 3072 C CA . ILE A 1 396 ? 4.827 103.820 39.480 1.00 24.97 396 ILE A CA 1
ATOM 3073 C C . ILE A 1 396 ? 5.469 104.230 38.148 1.00 24.34 396 ILE A C 1
ATOM 3074 O O . ILE A 1 396 ? 6.532 104.827 38.128 1.00 21.91 396 ILE A O 1
ATOM 3079 N N . THR A 1 397 ? 4.733 104.022 37.067 1.00 25.09 397 THR A N 1
ATOM 3080 C CA . THR A 1 397 ? 5.123 104.359 35.689 1.00 27.04 397 THR A CA 1
ATOM 3081 C C . THR A 1 397 ? 3.954 105.063 35.008 1.00 28.22 397 THR A C 1
ATOM 3082 O O . THR A 1 397 ? 2.868 104.512 35.069 1.00 28.52 397 THR A O 1
ATOM 3086 N N . GLY A 1 398 ? 4.208 106.168 34.326 1.00 26.54 398 GLY A N 1
ATOM 3087 C CA . GLY A 1 398 ? 3.183 106.892 33.565 1.00 29.70 398 GLY A CA 1
ATOM 3088 C C . GLY A 1 398 ? 2.441 105.979 32.616 1.00 30.36 398 GLY A C 1
ATOM 3089 O O . GLY A 1 398 ? 1.238 106.068 32.534 1.00 28.14 398 GLY A O 1
ATOM 3090 N N . LYS A 1 399 ? 3.158 105.112 31.905 1.00 27.94 399 LYS A N 1
ATOM 3091 C CA . LYS A 1 399 ? 2.559 104.288 30.843 1.00 27.10 399 LYS A CA 1
ATOM 3092 C C . LYS A 1 399 ? 1.512 103.380 31.464 1.00 24.53 399 LYS A C 1
ATOM 3093 O O . LYS A 1 399 ? 0.430 103.214 30.840 1.00 25.67 399 LYS A O 1
ATOM 3099 N N . ASP A 1 400 ? 1.838 102.754 32.600 1.00 23.10 400 ASP A N 1
ATOM 3100 C CA . ASP A 1 400 ? 0.909 101.828 33.284 1.00 24.15 400 ASP A CA 1
ATOM 3101 C C . ASP A 1 400 ? -0.296 102.603 33.855 1.00 22.76 400 ASP A C 1
ATOM 3102 O O . ASP A 1 400 ? -1.413 102.082 33.810 1.00 23.44 400 ASP A O 1
ATOM 3107 N N . ALA A 1 401 ? -0.051 103.723 34.487 1.00 25.83 401 ALA A N 1
ATOM 3108 C CA . ALA A 1 401 ? -1.107 104.484 35.192 1.00 27.97 401 ALA A CA 1
ATOM 3109 C C . ALA A 1 401 ? -2.101 104.970 34.140 1.00 26.02 401 ALA A C 1
ATOM 3110 O O . ALA A 1 401 ? -3.288 104.767 34.318 1.00 25.31 401 ALA A O 1
ATOM 3112 N N . ILE A 1 402 ? -1.624 105.514 33.030 1.00 26.79 402 ILE A N 1
ATOM 3113 C CA . ILE A 1 402 ? -2.584 106.007 32.005 1.00 26.49 402 ILE A CA 1
ATOM 3114 C C . ILE A 1 402 ? -3.249 104.822 31.278 1.00 29.11 402 ILE A C 1
ATOM 3115 O O . ILE A 1 402 ? -4.444 104.950 30.939 1.00 29.74 402 ILE A O 1
ATOM 3120 N N . LYS A 1 403 ? -2.561 103.695 31.076 1.00 28.03 403 LYS A N 1
ATOM 3121 C CA . LYS A 1 403 ? -3.184 102.485 30.489 1.00 27.83 403 LYS A CA 1
ATOM 3122 C C . LYS A 1 403 ? -4.342 102.050 31.399 1.00 28.77 403 LYS A C 1
ATOM 3123 O O . LYS A 1 403 ? -5.433 101.778 30.878 1.00 26.25 403 LYS A O 1
ATOM 3129 N N . GLN A 1 404 ? -4.104 101.957 32.717 1.00 27.68 404 GLN A N 1
ATOM 3130 C CA . GLN A 1 404 ? -5.145 101.461 33.659 1.00 27.77 404 GLN A CA 1
ATOM 3131 C C . GLN A 1 404 ? -6.318 102.467 33.674 1.00 26.97 404 GLN A C 1
ATOM 3132 O O . GLN A 1 404 ? -7.472 102.033 33.713 1.00 27.36 404 GLN A O 1
ATOM 3138 N N . TYR A 1 405 ? -6.005 103.750 33.707 1.00 26.81 405 TYR A N 1
ATOM 3139 C CA . TYR A 1 405 ? -7.006 104.830 33.708 1.00 27.56 405 TYR A CA 1
ATOM 3140 C C . TYR A 1 405 ? -7.903 104.633 32.490 1.00 30.31 405 TYR A C 1
ATOM 3141 O O . TYR A 1 405 ? -9.139 104.570 32.651 1.00 27.43 405 TYR A O 1
ATOM 3150 N N . ASN A 1 406 ? -7.304 104.552 31.300 1.00 28.81 406 ASN A N 1
ATOM 3151 C CA . ASN A 1 406 ? -8.062 104.414 30.018 1.00 30.33 406 ASN A CA 1
ATOM 3152 C C . ASN A 1 406 ? -8.921 103.144 30.045 1.00 28.57 406 ASN A C 1
ATOM 3153 O O . ASN A 1 406 ? -10.140 103.216 29.706 1.00 29.76 406 ASN A O 1
ATOM 3158 N N . MET A 1 407 ? -8.350 102.022 30.459 1.00 29.23 407 MET A N 1
ATOM 3159 C CA . MET A 1 407 ? -9.059 100.716 30.451 1.00 30.26 407 MET A CA 1
ATOM 3160 C C . MET A 1 407 ? -10.264 100.792 31.396 1.00 31.04 407 MET A C 1
ATOM 3161 O O . MET A 1 407 ? -11.344 100.273 31.064 1.00 27.54 407 MET A O 1
ATOM 3166 N N . VAL A 1 408 ? -10.031 101.302 32.602 1.00 26.93 408 VAL A N 1
ATOM 3167 C CA . VAL A 1 408 ? -11.031 101.255 33.688 1.00 27.84 408 VAL A CA 1
ATOM 3168 C C . VAL A 1 408 ? -12.064 102.361 33.452 1.00 28.10 408 VAL A C 1
ATOM 3169 O O . VAL A 1 408 ? -13.250 102.052 33.476 1.00 25.19 408 VAL A O 1
ATOM 3173 N N . SER A 1 409 ? -11.647 103.598 33.260 1.00 28.78 409 SER A N 1
ATOM 3174 C CA . SER A 1 409 ? -12.646 104.697 33.097 1.00 30.44 409 SER A CA 1
ATOM 3175 C C . SER A 1 409 ? -13.530 104.432 31.878 1.00 30.01 409 SER A C 1
ATOM 3176 O O . SER A 1 409 ? -14.751 104.651 32.002 1.00 30.60 409 SER A O 1
ATOM 3179 N N . SER A 1 410 ? -12.993 103.955 30.748 1.00 29.14 410 SER A N 1
ATOM 3180 C CA . SER A 1 410 ? -13.810 103.620 29.536 1.00 29.80 410 SER A CA 1
ATOM 3181 C C . SER A 1 410 ? -14.937 102.672 29.875 1.00 30.33 410 SER A C 1
ATOM 3182 O O . SER A 1 410 ? -16.063 102.876 29.437 1.00 29.91 410 SER A O 1
ATOM 3185 N N . ARG A 1 411 ? -14.593 101.570 30.520 1.00 28.84 411 ARG A N 1
ATOM 3186 C CA . ARG A 1 411 ? -15.576 100.496 30.761 1.00 27.29 411 ARG A CA 1
ATOM 3187 C C . ARG A 1 411 ? -16.604 100.963 31.796 1.00 28.96 411 ARG A C 1
ATOM 3188 O O . ARG A 1 411 ? -17.781 100.677 31.634 1.00 28.90 411 ARG A O 1
ATOM 3196 N N . VAL A 1 412 ? -16.137 101.584 32.876 1.00 28.56 412 VAL A N 1
ATOM 3197 C CA . VAL A 1 412 ? -17.021 102.084 33.953 1.00 28.76 412 VAL A CA 1
ATOM 3198 C C . VAL A 1 412 ? -18.058 103.044 33.337 1.00 29.86 412 VAL A C 1
ATOM 3199 O O . VAL A 1 412 ? -19.231 102.826 33.551 1.00 25.41 412 VAL A O 1
ATOM 3203 N N . ARG A 1 413 ? -17.626 104.029 32.555 1.00 29.64 413 ARG A N 1
ATOM 3204 C CA . ARG A 1 413 ? -18.519 105.028 31.895 1.00 31.84 413 ARG A CA 1
ATOM 3205 C C . ARG A 1 413 ? -19.447 104.334 30.896 1.00 32.12 413 ARG A C 1
ATOM 3206 O O . ARG A 1 413 ? -20.661 104.634 30.886 1.00 30.95 413 ARG A O 1
ATOM 3214 N N . GLU A 1 414 ? -18.934 103.361 30.154 1.00 34.18 414 GLU A N 1
ATOM 3215 C CA . GLU A 1 414 ? -19.739 102.586 29.176 1.00 32.28 414 GLU A CA 1
ATOM 3216 C C . GLU A 1 414 ? -20.894 101.887 29.908 1.00 35.59 414 GLU A C 1
ATOM 3217 O O . GLU A 1 414 ? -21.985 101.769 29.299 1.00 32.36 414 GLU A O 1
ATOM 3223 N N . TYR A 1 415 ? -20.706 101.431 31.152 1.00 29.91 415 TYR A N 1
ATOM 3224 C CA . TYR A 1 415 ? -21.745 100.714 31.931 1.00 29.82 415 TYR A CA 1
ATOM 3225 C C . TYR A 1 415 ? -22.600 101.705 32.738 1.00 29.14 415 TYR A C 1
ATOM 3226 O O . TYR A 1 415 ? -23.456 101.246 33.493 1.00 32.44 415 TYR A O 1
ATOM 3235 N N . GLY A 1 416 ? -22.407 103.016 32.556 1.00 30.32 416 GLY A N 1
ATOM 3236 C CA . GLY A 1 416 ? -23.330 104.050 33.066 1.00 35.46 416 GLY A CA 1
ATOM 3237 C C . GLY A 1 416 ? -22.920 104.629 34.410 1.00 34.99 416 GLY A C 1
ATOM 3238 O O . GLY A 1 416 ? -23.708 105.415 34.957 1.00 33.43 416 GLY A O 1
ATOM 3239 N N . PHE A 1 417 ? -21.693 104.360 34.877 1.00 30.72 417 PHE A N 1
ATOM 3240 C CA . PHE A 1 417 ? -21.166 104.908 36.154 1.00 28.91 417 PHE A CA 1
ATOM 3241 C C . PHE A 1 417 ? -20.115 105.959 35.870 1.00 26.77 417 PHE A C 1
ATOM 3242 O O . PHE A 1 417 ? -19.415 105.853 34.881 1.00 30.05 417 PHE A O 1
ATOM 3250 N N . ASP A 1 418 ? -19.986 106.955 36.730 1.00 25.77 418 ASP A N 1
ATOM 3251 C CA . ASP A 1 418 ? -18.809 107.846 36.711 1.00 27.50 418 ASP A CA 1
ATOM 3252 C C . ASP A 1 418 ? -17.565 107.080 37.178 1.00 27.89 418 ASP A C 1
ATOM 3253 O O . ASP A 1 418 ? -17.677 106.291 38.143 1.00 25.69 418 ASP A O 1
ATOM 3258 N N . TYR A 1 419 ? -16.421 107.414 36.581 1.00 26.96 419 TYR A N 1
ATOM 3259 C CA . TYR A 1 419 ? -15.076 106.974 37.026 1.00 28.98 419 TYR A CA 1
ATOM 3260 C C . TYR A 1 419 ? -14.730 107.761 38.286 1.00 25.71 419 TYR A C 1
ATOM 3261 O O . TYR A 1 419 ? -14.700 108.982 38.260 1.00 28.72 419 TYR A O 1
ATOM 3270 N N . MET A 1 420 ? -14.419 107.041 39.356 1.00 26.54 420 MET A N 1
ATOM 3271 C CA . MET A 1 420 ? -13.884 107.615 40.603 1.00 27.04 420 MET A CA 1
ATOM 3272 C C . MET A 1 420 ? -12.650 106.791 40.986 1.00 26.45 420 MET A C 1
ATOM 3273 O O . MET A 1 420 ? -12.817 105.651 41.514 1.00 26.79 420 MET A O 1
ATOM 3278 N N . GLY A 1 421 ? -11.470 107.342 40.729 1.00 27.42 421 GLY A N 1
ATOM 3279 C CA . GLY A 1 421 ? -10.204 106.607 40.761 1.00 29.10 421 GLY A CA 1
ATOM 3280 C C . GLY A 1 421 ? -9.244 107.173 41.779 1.00 27.49 421 GLY A C 1
ATOM 3281 O O . GLY A 1 421 ? -9.026 108.391 41.782 1.00 28.37 421 GLY A O 1
ATOM 3282 N N . LEU A 1 422 ? -8.638 106.287 42.572 1.00 27.49 422 LEU A N 1
ATOM 3283 C CA . LEU A 1 422 ? -7.583 106.615 43.558 1.00 27.88 422 LEU A CA 1
ATOM 3284 C C . LEU A 1 422 ? -6.320 105.862 43.113 1.00 28.48 422 LEU A C 1
ATOM 3285 O O . LEU A 1 422 ? -6.404 104.640 42.899 1.00 26.09 422 LEU A O 1
ATOM 3290 N N . LEU A 1 423 ? -5.187 106.549 43.037 1.00 29.89 423 LEU A N 1
ATOM 3291 C CA . LEU A 1 423 ? -3.824 105.950 42.908 1.00 27.76 423 LEU A CA 1
ATOM 3292 C C . LEU A 1 423 ? -3.112 106.199 44.242 1.00 27.25 423 LEU A C 1
ATOM 3293 O O . LEU A 1 423 ? -2.688 107.344 44.476 1.00 25.66 423 LEU A O 1
ATOM 3298 N N . ALA A 1 424 ? -3.133 105.210 45.133 1.00 23.27 424 ALA A N 1
ATOM 3299 C CA . ALA A 1 424 ? -2.529 105.314 46.477 1.00 25.22 424 ALA A CA 1
ATOM 3300 C C . ALA A 1 424 ? -1.045 104.942 46.325 1.00 27.74 424 ALA A C 1
ATOM 3301 O O . ALA A 1 424 ? -0.760 103.846 45.817 1.00 27.19 424 ALA A O 1
ATOM 3303 N N . ILE A 1 425 ? -0.131 105.831 46.688 1.00 26.75 425 ILE A N 1
ATOM 3304 C CA . ILE A 1 425 ? 1.306 105.654 46.345 1.00 29.04 425 ILE A CA 1
ATOM 3305 C C . ILE A 1 425 ? 1.902 104.820 47.450 1.00 26.65 425 ILE A C 1
ATOM 3306 O O . ILE A 1 425 ? 1.973 105.336 48.546 1.00 26.48 425 ILE A O 1
ATOM 3311 N N . GLY A 1 426 ? 2.299 103.574 47.191 1.00 23.59 426 GLY A N 1
ATOM 3312 C CA . GLY A 1 426 ? 3.064 102.788 48.167 1.00 24.30 426 GLY A CA 1
ATOM 3313 C C . GLY A 1 426 ? 4.548 102.938 47.912 1.00 25.24 426 GLY A C 1
ATOM 3314 O O . GLY A 1 426 ? 4.978 103.845 47.203 1.00 28.00 426 GLY A O 1
ATOM 3315 N N . TRP A 1 427 ? 5.341 102.058 48.478 1.00 26.46 427 TRP A N 1
ATOM 3316 C CA . TRP A 1 427 ? 6.813 102.254 48.473 1.00 30.15 427 TRP A CA 1
ATOM 3317 C C . TRP A 1 427 ? 7.340 102.218 47.026 1.00 25.01 427 TRP A C 1
ATOM 3318 O O . TRP A 1 427 ? 8.127 103.070 46.685 1.00 27.32 427 TRP A O 1
ATOM 3329 N N . ARG A 1 428 ? 6.872 101.268 46.226 1.00 21.60 428 ARG A N 1
ATOM 3330 C CA . ARG A 1 428 ? 7.380 101.067 44.838 1.00 22.33 428 ARG A CA 1
ATOM 3331 C C . ARG A 1 428 ? 6.222 100.787 43.887 1.00 19.05 428 ARG A C 1
ATOM 3332 O O . ARG A 1 428 ? 6.492 100.415 42.750 1.00 19.54 428 ARG A O 1
ATOM 3340 N N . ASP A 1 429 ? 4.986 100.900 44.366 1.00 20.19 429 ASP A N 1
ATOM 3341 C CA . ASP A 1 429 ? 3.768 100.516 43.624 1.00 21.87 429 ASP A CA 1
ATOM 3342 C C . ASP A 1 429 ? 2.720 101.632 43.710 1.00 20.80 429 ASP A C 1
ATOM 3343 O O . ASP A 1 429 ? 2.713 102.411 44.674 1.00 20.15 429 ASP A O 1
ATOM 3348 N N . LEU A 1 430 ? 1.789 101.633 42.789 1.00 23.55 430 LEU A N 1
ATOM 3349 C CA . LEU A 1 430 ? 0.448 102.284 42.990 1.00 25.89 430 LEU A CA 1
ATOM 3350 C C . LEU A 1 430 ? -0.633 101.230 43.244 1.00 26.55 430 LEU A C 1
ATOM 3351 O O . LEU A 1 430 ? -0.726 100.254 42.465 1.00 28.14 430 LEU A O 1
ATOM 3356 N N . HIS A 1 431 ? -1.405 101.400 44.321 1.00 23.06 431 HIS A N 1
ATOM 3357 C CA . HIS A 1 431 ? -2.712 100.725 44.455 1.00 22.95 431 HIS A CA 1
ATOM 3358 C C . HIS A 1 431 ? -3.709 101.586 43.682 1.00 23.88 431 HIS A C 1
ATOM 3359 O O . HIS A 1 431 ? -4.018 102.713 44.151 1.00 25.13 431 HIS A O 1
ATOM 3366 N N . HIS A 1 432 ? -4.257 101.062 42.604 1.00 24.96 432 HIS A N 1
ATOM 3367 C CA . HIS A 1 432 ? -5.246 101.815 41.781 1.00 25.61 432 HIS A CA 1
ATOM 3368 C C . HIS A 1 432 ? -6.636 101.346 42.202 1.00 25.01 432 HIS A C 1
ATOM 3369 O O . HIS A 1 432 ? -7.077 100.290 41.763 1.00 26.02 432 HIS A O 1
ATOM 3376 N N . VAL A 1 433 ? -7.267 102.059 43.122 1.00 25.99 433 VAL A N 1
ATOM 3377 C CA . VAL A 1 433 ? -8.607 101.654 43.613 1.00 28.08 433 VAL A CA 1
ATOM 3378 C C . VAL A 1 433 ? -9.661 102.486 42.863 1.00 28.08 433 VAL A C 1
ATOM 3379 O O . VAL A 1 433 ? -9.661 103.671 43.033 1.00 27.31 433 VAL A O 1
ATOM 3383 N N . THR A 1 434 ? -10.492 101.857 42.032 1.00 27.58 434 THR A N 1
ATOM 3384 C CA . THR A 1 434 ? -11.662 102.506 41.398 1.00 26.40 434 THR A CA 1
ATOM 3385 C C . THR A 1 434 ? -12.836 102.143 42.273 1.00 24.46 434 THR A C 1
ATOM 3386 O O . THR A 1 434 ? -13.092 100.948 42.428 1.00 24.85 434 THR A O 1
ATOM 3390 N N . VAL A 1 435 ? -13.511 103.145 42.828 1.00 26.49 435 VAL A N 1
ATOM 3391 C CA . VAL A 1 435 ? -14.759 102.892 43.596 1.00 25.73 435 VAL A CA 1
ATOM 3392 C C . VAL A 1 435 ? -15.925 103.120 42.644 1.00 25.36 435 VAL A C 1
ATOM 3393 O O . VAL A 1 435 ? -16.020 104.214 42.052 1.00 23.53 435 VAL A O 1
ATOM 3397 N N . ILE A 1 436 ? -16.682 102.049 42.402 1.00 24.14 436 ILE A N 1
ATOM 3398 C CA . ILE A 1 436 ? -17.811 102.096 41.454 1.00 22.85 436 ILE A CA 1
ATOM 3399 C C . ILE A 1 436 ? -19.074 102.231 42.296 1.00 23.04 436 ILE A C 1
ATOM 3400 O O . ILE A 1 436 ? -19.402 101.286 43.012 1.00 22.20 436 ILE A O 1
ATOM 3405 N N . VAL A 1 437 ? -19.708 103.387 42.207 1.00 22.65 437 VAL A N 1
ATOM 3406 C CA . VAL A 1 437 ? -20.946 103.735 42.961 1.00 24.12 437 VAL A CA 1
ATOM 3407 C C . VAL A 1 437 ? -22.144 103.294 42.127 1.00 23.76 437 VAL A C 1
ATOM 3408 O O . VAL A 1 437 ? -22.239 103.638 40.923 1.00 24.72 437 VAL A O 1
ATOM 3412 N N . TYR A 1 438 ? -23.040 102.535 42.720 1.00 21.50 438 TYR A N 1
ATOM 3413 C CA . TYR A 1 438 ? -24.156 101.913 41.969 1.00 24.10 438 TYR A CA 1
ATOM 3414 C C . TYR A 1 438 ? -25.369 101.777 42.884 1.00 25.89 438 TYR A C 1
ATOM 3415 O O . TYR A 1 438 ? -25.253 101.665 44.122 1.00 26.91 438 TYR A O 1
ATOM 3424 N N . ASP A 1 439 ? -26.537 101.722 42.271 1.00 29.24 439 ASP A N 1
ATOM 3425 C CA . ASP A 1 439 ? -27.799 101.535 43.029 1.00 31.28 439 ASP A CA 1
ATOM 3426 C C . ASP A 1 439 ? -27.900 100.064 43.429 1.00 28.25 439 ASP A C 1
ATOM 3427 O O . ASP A 1 439 ? -28.373 99.259 42.640 1.00 29.12 439 ASP A O 1
ATOM 3432 N N . LYS A 1 440 ? -27.466 99.742 44.647 1.00 29.31 440 LYS A N 1
ATOM 3433 C CA . LYS A 1 440 ? -27.387 98.350 45.161 1.00 31.40 440 LYS A CA 1
ATOM 3434 C C . LYS A 1 440 ? -28.797 97.769 45.351 1.00 28.78 440 LYS A C 1
ATOM 3435 O O . LYS A 1 440 ? -28.873 96.570 45.582 1.00 28.72 440 LYS A O 1
ATOM 3441 N N . THR A 1 441 ? -29.860 98.592 45.360 1.00 30.56 441 THR A N 1
ATOM 3442 C CA . THR A 1 441 ? -31.281 98.143 45.568 1.00 31.51 441 THR A CA 1
ATOM 3443 C C . THR A 1 441 ? -31.932 97.776 44.234 1.00 32.30 441 THR A C 1
ATOM 3444 O O . THR A 1 441 ? -33.006 97.190 44.276 1.00 33.98 441 THR A O 1
ATOM 3448 N N . ASP A 1 442 ? -31.255 97.995 43.107 1.00 31.48 442 ASP A N 1
ATOM 3449 C CA . ASP A 1 442 ? -31.841 97.812 41.754 1.00 32.90 442 ASP A CA 1
ATOM 3450 C C . ASP A 1 442 ? -31.217 96.607 41.060 1.00 29.84 442 ASP A C 1
ATOM 3451 O O . ASP A 1 442 ? -30.082 96.673 40.618 1.00 31.45 442 ASP A O 1
ATOM 3456 N N . PRO A 1 443 ? -31.954 95.510 40.812 1.00 32.09 443 PRO A N 1
ATOM 3457 C CA . PRO A 1 443 ? -31.372 94.333 40.176 1.00 34.52 443 PRO A CA 1
ATOM 3458 C C . PRO A 1 443 ? -30.753 94.608 38.808 1.00 35.36 443 PRO A C 1
ATOM 3459 O O . PRO A 1 443 ? -29.829 93.904 38.463 1.00 34.93 443 PRO A O 1
ATOM 3463 N N . ASP A 1 444 ? -31.266 95.577 38.046 1.00 35.73 444 ASP A N 1
ATOM 3464 C CA . ASP A 1 444 ? -30.699 95.849 36.697 1.00 37.45 444 ASP A CA 1
ATOM 3465 C C . ASP A 1 444 ? -29.319 96.506 36.848 1.00 31.16 444 ASP A C 1
ATOM 3466 O O . ASP A 1 444 ? -28.434 96.152 36.066 1.00 32.93 444 ASP A O 1
ATOM 3471 N N . GLU A 1 445 ? -29.145 97.404 37.812 1.00 30.03 445 GLU A N 1
ATOM 3472 C CA . GLU A 1 445 ? -27.850 98.058 38.104 1.00 32.03 445 GLU A CA 1
ATOM 3473 C C . GLU A 1 445 ? -26.851 97.039 38.683 1.00 30.33 445 GLU A C 1
ATOM 3474 O O . GLU A 1 445 ? -25.674 97.092 38.264 1.00 31.16 445 GLU A O 1
ATOM 3480 N N . ARG A 1 446 ? -27.289 96.150 39.577 1.00 28.16 446 ARG A N 1
ATOM 3481 C CA . ARG A 1 446 ? -26.416 95.074 40.127 1.00 28.06 446 ARG A CA 1
ATOM 3482 C C . ARG A 1 446 ? -25.967 94.141 39.009 1.00 31.31 446 ARG A C 1
ATOM 3483 O O . ARG A 1 446 ? -24.815 93.717 39.051 1.00 29.44 446 ARG A O 1
ATOM 3491 N N . LYS A 1 447 ? -26.827 93.828 38.037 1.00 31.28 447 LYS A N 1
ATOM 3492 C CA . LYS A 1 447 ? -26.437 92.973 36.886 1.00 29.18 447 LYS A CA 1
ATOM 3493 C C . LYS A 1 447 ? -25.363 93.679 36.056 1.00 30.52 447 LYS A C 1
ATOM 3494 O O . LYS A 1 447 ? -24.344 93.065 35.735 1.00 32.60 447 LYS A O 1
ATOM 3500 N N . LYS A 1 448 ? -25.530 94.951 35.752 1.00 31.46 448 LYS A N 1
ATOM 3501 C CA . LYS A 1 448 ? -24.521 95.727 34.976 1.00 33.09 448 LYS A CA 1
ATOM 3502 C C . LYS A 1 448 ? -23.194 95.781 35.765 1.00 30.77 448 LYS A C 1
ATOM 3503 O O . LYS A 1 448 ? -22.124 95.668 35.158 1.00 28.27 448 LYS A O 1
ATOM 3509 N N . LEU A 1 449 ? -23.275 96.066 37.056 1.00 26.38 449 LEU A N 1
ATOM 3510 C CA . LEU A 1 449 ? -22.078 96.204 37.917 1.00 26.87 449 LEU A CA 1
ATOM 3511 C C . LEU A 1 449 ? -21.311 94.892 37.909 1.00 24.68 449 LEU A C 1
ATOM 3512 O O . LEU A 1 449 ? -20.090 94.922 37.681 1.00 26.09 449 LEU A O 1
ATOM 3517 N N . ASP A 1 450 ? -22.013 93.781 38.072 1.00 29.59 450 ASP A N 1
ATOM 3518 C CA . ASP A 1 450 ? -21.398 92.424 38.097 1.00 29.87 450 ASP A CA 1
ATOM 3519 C C . ASP A 1 450 ? -20.706 92.143 36.766 1.00 32.44 450 ASP A C 1
ATOM 3520 O O . ASP A 1 450 ? -19.570 91.631 36.766 1.00 29.56 450 ASP A O 1
ATOM 3525 N N . GLU A 1 451 ? -21.373 92.423 35.639 1.00 30.77 451 GLU A N 1
ATOM 3526 C CA . GLU A 1 451 ? -20.774 92.168 34.307 1.00 31.91 451 GLU A CA 1
ATOM 3527 C C . GLU A 1 451 ? -19.563 93.064 34.115 1.00 28.88 451 GLU A C 1
ATOM 3528 O O . GLU A 1 451 ? -18.540 92.596 33.606 1.00 28.55 451 GLU A O 1
ATOM 3534 N N . LEU A 1 452 ? -19.670 94.324 34.504 1.00 26.47 452 LEU A N 1
ATOM 3535 C CA . LEU A 1 452 ? -18.544 95.287 34.393 1.00 24.63 452 LEU A CA 1
ATOM 3536 C C . LEU A 1 452 ? -17.349 94.789 35.215 1.00 25.53 452 LEU A C 1
ATOM 3537 O O . LEU A 1 452 ? -16.170 94.864 34.736 1.00 23.82 452 LEU A O 1
ATOM 3542 N N . PHE A 1 453 ? -17.602 94.363 36.439 1.00 25.04 453 PHE A N 1
ATOM 3543 C CA . PHE A 1 453 ? -16.508 93.929 37.342 1.00 25.89 453 PHE A CA 1
ATOM 3544 C C . PHE A 1 453 ? -15.744 92.762 36.702 1.00 26.89 453 PHE A C 1
ATOM 3545 O O . PHE A 1 453 ? -14.521 92.794 36.694 1.00 25.85 453 PHE A O 1
ATOM 3553 N N . ASN A 1 454 ? -16.467 91.765 36.196 1.00 27.70 454 ASN A N 1
ATOM 3554 C CA . ASN A 1 454 ? -15.869 90.572 35.539 1.00 26.24 454 ASN A CA 1
ATOM 3555 C C . ASN A 1 454 ? -14.978 91.011 34.392 1.00 26.19 454 ASN A C 1
ATOM 3556 O O . ASN A 1 454 ? -13.908 90.443 34.199 1.00 30.03 454 ASN A O 1
ATOM 3561 N N . ILE A 1 455 ? -15.411 91.995 33.622 1.00 27.88 455 ILE A N 1
ATOM 3562 C CA . ILE A 1 455 ? -14.653 92.517 32.472 1.00 26.69 455 ILE A CA 1
ATOM 3563 C C . ILE A 1 455 ? -13.404 93.227 32.978 1.00 29.22 455 ILE A C 1
ATOM 3564 O O . ILE A 1 455 ? -12.355 93.100 32.360 1.00 27.52 455 ILE A O 1
ATOM 3569 N N . LEU A 1 456 ? -13.509 94.061 34.008 1.00 25.34 456 LEU A N 1
ATOM 3570 C CA . LEU A 1 456 ? -12.325 94.809 34.511 1.00 23.71 456 LEU A CA 1
ATOM 3571 C C . LEU A 1 456 ? -11.258 93.802 34.960 1.00 21.44 456 LEU A C 1
ATOM 3572 O O . LEU A 1 456 ? -10.093 94.044 34.704 1.00 23.92 456 LEU A O 1
ATOM 3577 N N . VAL A 1 457 ? -11.673 92.757 35.662 1.00 22.92 457 VAL A N 1
ATOM 3578 C CA . VAL A 1 457 ? -10.736 91.717 36.185 1.00 23.61 457 VAL A CA 1
ATOM 3579 C C . VAL A 1 457 ? -10.018 91.083 34.995 1.00 26.35 457 VAL A C 1
ATOM 3580 O O . VAL A 1 457 ? -8.769 91.122 34.972 1.00 23.92 457 VAL A O 1
ATOM 3584 N N . ASP A 1 458 ? -10.794 90.594 34.020 1.00 29.45 458 ASP A N 1
ATOM 3585 C CA . ASP A 1 458 ? -10.269 89.824 32.849 1.00 28.81 458 ASP A CA 1
ATOM 3586 C C . ASP A 1 458 ? -9.397 90.744 32.012 1.00 26.11 458 ASP A C 1
ATOM 3587 O O . ASP A 1 458 ? -8.291 90.334 31.625 1.00 28.75 458 ASP A O 1
ATOM 3592 N N . GLU A 1 459 ? -9.798 91.990 31.781 1.00 27.55 459 GLU A N 1
ATOM 3593 C CA . GLU A 1 459 ? -8.950 92.904 30.958 1.00 27.05 459 GLU A CA 1
ATOM 3594 C C . GLU A 1 459 ? -7.666 93.277 31.682 1.00 28.39 459 GLU A C 1
ATOM 3595 O O . GLU A 1 459 ? -6.610 93.428 31.009 1.00 26.12 459 GLU A O 1
ATOM 3601 N N . ALA A 1 460 ? -7.724 93.540 32.999 1.00 24.97 460 ALA A N 1
ATOM 3602 C CA . ALA A 1 460 ? -6.500 93.848 33.782 1.00 23.81 460 ALA A CA 1
ATOM 3603 C C . ALA A 1 460 ? -5.545 92.642 33.718 1.00 20.05 460 ALA A C 1
ATOM 3604 O O . ALA A 1 460 ? -4.358 92.834 33.472 1.00 21.78 460 ALA A O 1
ATOM 3606 N N . ALA A 1 461 ? -6.063 91.442 33.944 1.00 21.77 461 ALA A N 1
ATOM 3607 C CA . ALA A 1 461 ? -5.252 90.200 33.957 1.00 23.99 461 ALA A CA 1
ATOM 3608 C C . ALA A 1 461 ? -4.665 89.951 32.558 1.00 26.98 461 ALA A C 1
ATOM 3609 O O . ALA A 1 461 ? -3.488 89.557 32.483 1.00 25.82 461 ALA A O 1
ATOM 3611 N N . ALA A 1 462 ? -5.410 90.258 31.487 1.00 26.17 462 ALA A N 1
ATOM 3612 C CA . ALA A 1 462 ? -4.860 90.156 30.117 1.00 28.35 462 ALA A CA 1
ATOM 3613 C C . ALA A 1 462 ? -3.698 91.129 29.944 1.00 27.48 462 ALA A C 1
ATOM 3614 O O . ALA A 1 462 ? -2.885 90.905 29.048 1.00 30.37 462 ALA A O 1
ATOM 3616 N N . GLU A 1 463 ? -3.584 92.181 30.744 1.00 27.46 463 GLU A N 1
ATOM 3617 C CA . GLU A 1 463 ? -2.453 93.139 30.663 1.00 24.71 463 GLU A CA 1
ATOM 3618 C C . GLU A 1 463 ? -1.421 92.858 31.777 1.00 25.13 463 GLU A C 1
ATOM 3619 O O . GLU A 1 463 ? -0.526 93.714 32.002 1.00 23.89 463 GLU A O 1
ATOM 3625 N N . GLY A 1 464 ? -1.523 91.714 32.471 1.00 25.16 464 GLY A N 1
ATOM 3626 C CA . GLY A 1 464 ? -0.506 91.411 33.500 1.00 25.27 464 GLY A CA 1
ATOM 3627 C C . GLY A 1 464 ? -0.715 92.209 34.777 1.00 24.96 464 GLY A C 1
ATOM 3628 O O . GLY A 1 464 ? 0.283 92.422 35.546 1.00 23.16 464 GLY A O 1
ATOM 3629 N N . TYR A 1 465 ? -1.960 92.638 35.035 1.00 22.63 465 TYR A N 1
ATOM 3630 C CA . TYR A 1 465 ? -2.277 93.433 36.260 1.00 23.12 465 TYR A CA 1
ATOM 3631 C C . TYR A 1 465 ? -3.196 92.602 37.170 1.00 21.57 465 TYR A C 1
ATOM 3632 O O . TYR A 1 465 ? -4.210 92.050 36.722 1.00 23.33 465 TYR A O 1
ATOM 3641 N N . GLY A 1 466 ? -2.819 92.480 38.456 1.00 22.95 466 GLY A N 1
ATOM 3642 C CA . GLY A 1 466 ? -3.657 91.728 39.405 1.00 20.33 466 GLY A CA 1
ATOM 3643 C C . GLY A 1 466 ? -4.151 92.644 40.524 1.00 19.52 466 GLY A C 1
ATOM 3644 O O . GLY A 1 466 ? -3.456 93.616 40.845 1.00 21.43 466 GLY A O 1
ATOM 3645 N N . GLU A 1 467 ? -5.245 92.258 41.181 1.00 21.48 467 GLU A N 1
ATOM 3646 C CA . GLU A 1 467 ? -5.851 93.046 42.277 1.00 20.93 467 GLU A CA 1
ATOM 3647 C C . GLU A 1 467 ? -5.140 92.681 43.583 1.00 20.94 467 GLU A C 1
ATOM 3648 O O . GLU A 1 467 ? -4.785 91.496 43.730 1.00 20.16 467 GLU A O 1
ATOM 3654 N N . TYR A 1 468 ? -4.976 93.647 44.497 1.00 17.93 468 TYR A N 1
ATOM 3655 C CA . TYR A 1 468 ? -4.356 93.431 45.836 1.00 19.21 468 TYR A CA 1
ATOM 3656 C C . TYR A 1 468 ? -5.427 92.938 46.829 1.00 19.15 468 TYR A C 1
ATOM 3657 O O . TYR A 1 468 ? -5.068 92.385 47.922 1.00 17.97 468 TYR A O 1
ATOM 3666 N N . ARG A 1 469 ? -6.700 93.194 46.527 1.00 18.82 469 ARG A N 1
ATOM 3667 C CA . ARG A 1 469 ? -7.824 93.000 47.482 1.00 18.38 469 ARG A CA 1
ATOM 3668 C C . ARG A 1 469 ? -9.117 92.955 46.698 1.00 21.27 469 ARG A C 1
ATOM 3669 O O . ARG A 1 469 ? -9.235 93.676 45.640 1.00 22.31 469 ARG A O 1
ATOM 3677 N N . THR A 1 470 ? -10.074 92.160 47.153 1.00 20.06 470 THR A N 1
ATOM 3678 C CA . THR A 1 470 ? -11.327 92.079 46.395 1.00 22.56 470 THR A CA 1
ATOM 3679 C C . THR A 1 470 ? -12.483 91.708 47.309 1.00 24.73 470 THR A C 1
ATOM 3680 O O . THR A 1 470 ? -12.306 91.353 48.491 1.00 21.45 470 THR A O 1
ATOM 3684 N N . HIS A 1 471 ? -13.652 91.836 46.717 1.00 21.53 471 HIS A N 1
ATOM 3685 C CA . HIS A 1 471 ? -14.959 91.497 47.313 1.00 22.12 471 HIS A CA 1
ATOM 3686 C C . HIS A 1 471 ? -15.103 89.978 47.394 1.00 19.62 471 HIS A C 1
ATOM 3687 O O . HIS A 1 471 ? -14.648 89.270 46.502 1.00 20.51 471 HIS A O 1
ATOM 3694 N N . ILE A 1 472 ? -15.815 89.500 48.396 1.00 20.76 472 ILE A N 1
ATOM 3695 C CA . ILE A 1 472 ? -16.129 88.060 48.587 1.00 19.78 472 ILE A CA 1
ATOM 3696 C C . ILE A 1 472 ? -16.624 87.400 47.292 1.00 22.14 472 ILE A C 1
ATOM 3697 O O . ILE A 1 472 ? -16.335 86.187 47.069 1.00 21.99 472 ILE A O 1
ATOM 3702 N N . ARG A 1 473 ? -17.409 88.105 46.495 1.00 22.08 473 ARG A N 1
ATOM 3703 C CA . ARG A 1 473 ? -18.000 87.528 45.279 1.00 21.25 473 ARG A CA 1
ATOM 3704 C C . ARG A 1 473 ? -16.905 87.139 44.285 1.00 20.63 473 ARG A C 1
ATOM 3705 O O . ARG A 1 473 ? -17.129 86.228 43.476 1.00 22.62 473 ARG A O 1
ATOM 3713 N N . TYR A 1 474 ? -15.797 87.876 44.263 1.00 20.29 474 TYR A N 1
ATOM 3714 C CA . TYR A 1 474 ? -14.724 87.713 43.254 1.00 23.20 474 TYR A CA 1
ATOM 3715 C C . TYR A 1 474 ? -13.478 87.031 43.827 1.00 23.70 474 TYR A C 1
ATOM 3716 O O . TYR A 1 474 ? -12.477 86.954 43.074 1.00 23.06 474 TYR A O 1
ATOM 3725 N N . MET A 1 475 ? -13.520 86.481 45.030 1.00 22.25 475 MET A N 1
ATOM 3726 C CA . MET A 1 475 ? -12.250 85.956 45.591 1.00 19.58 475 MET A CA 1
ATOM 3727 C C . MET A 1 475 ? -11.731 84.770 44.776 1.00 20.88 475 MET A C 1
ATOM 3728 O O . MET A 1 475 ? -10.487 84.680 44.655 1.00 20.35 475 MET A O 1
ATOM 3733 N N . ASP A 1 476 ? -12.588 83.859 44.305 1.00 20.36 476 ASP A N 1
ATOM 3734 C CA . ASP A 1 476 ? -12.142 82.743 43.449 1.00 23.04 476 ASP A CA 1
ATOM 3735 C C . ASP A 1 476 ? -11.581 83.308 42.150 1.00 22.19 476 ASP A C 1
ATOM 3736 O O . ASP A 1 476 ? -10.559 82.828 41.691 1.00 21.65 476 ASP A O 1
ATOM 3741 N N . ARG A 1 477 ? -12.271 84.263 41.556 1.00 22.91 477 ARG A N 1
ATOM 3742 C CA . ARG A 1 477 ? -11.889 84.768 40.216 1.00 27.48 477 ARG A CA 1
ATOM 3743 C C . ARG A 1 477 ? -10.496 85.409 40.323 1.00 24.84 477 ARG A C 1
ATOM 3744 O O . ARG A 1 477 ? -9.624 85.175 39.441 1.00 22.81 477 ARG A O 1
ATOM 3752 N N . ILE A 1 478 ? -10.260 86.193 41.366 1.00 22.28 478 ILE A N 1
ATOM 3753 C CA . ILE A 1 478 ? -8.928 86.849 41.541 1.00 22.66 478 ILE A CA 1
ATOM 3754 C C . ILE A 1 478 ? -7.829 85.804 41.820 1.00 19.98 478 ILE A C 1
ATOM 3755 O O . ILE A 1 478 ? -6.764 85.901 41.195 1.00 20.28 478 ILE A O 1
ATOM 3760 N N . ALA A 1 479 ? -8.076 84.797 42.672 1.00 19.46 479 ALA A N 1
ATOM 3761 C CA . ALA A 1 479 ? -7.120 83.693 42.918 1.00 18.76 479 ALA A CA 1
ATOM 3762 C C . ALA A 1 479 ? -6.718 83.063 41.577 1.00 23.58 479 ALA A C 1
ATOM 3763 O O . ALA A 1 479 ? -5.501 82.773 41.385 1.00 20.49 479 ALA A O 1
ATOM 3765 N N . LYS A 1 480 ? -7.691 82.851 40.677 1.00 23.20 480 LYS A N 1
ATOM 3766 C CA . LYS A 1 480 ? -7.459 82.174 39.372 1.00 22.13 480 LYS A CA 1
ATOM 3767 C C . LYS A 1 480 ? -6.645 83.035 38.409 1.00 21.64 480 LYS A C 1
ATOM 3768 O O . LYS A 1 480 ? -6.035 82.436 37.485 1.00 23.17 480 LYS A O 1
ATOM 3774 N N . THR A 1 481 ? -6.487 84.320 38.663 1.00 21.13 481 THR A N 1
ATOM 3775 C CA . THR A 1 481 ? -5.592 85.206 37.873 1.00 19.96 481 THR A CA 1
ATOM 3776 C C . THR A 1 481 ? -4.125 85.019 38.273 1.00 20.77 481 THR A C 1
ATOM 3777 O O . THR A 1 481 ? -3.253 85.295 37.426 1.00 20.05 481 THR A O 1
ATOM 3781 N N . TYR A 1 482 ? -3.840 84.534 39.489 1.00 20.13 482 TYR A N 1
ATOM 3782 C CA . TYR A 1 482 ? -2.462 84.333 40.013 1.00 19.23 482 TYR A CA 1
ATOM 3783 C C . TYR A 1 482 ? -2.002 82.906 39.701 1.00 19.05 482 TYR A C 1
ATOM 3784 O O . TYR A 1 482 ? -1.528 82.181 40.564 1.00 20.67 482 TYR A O 1
ATOM 3793 N N . SER A 1 483 ? -2.086 82.557 38.411 1.00 19.82 483 SER A N 1
ATOM 3794 C CA . SER A 1 483 ? -2.084 81.173 37.865 1.00 22.14 483 SER A CA 1
ATOM 3795 C C . SER A 1 483 ? -0.695 80.735 37.385 1.00 20.69 483 SER A C 1
ATOM 3796 O O . SER A 1 483 ? -0.607 79.670 36.768 1.00 20.97 483 SER A O 1
ATOM 3799 N N . TRP A 1 484 ? 0.367 81.476 37.660 1.00 20.14 484 TRP A N 1
ATOM 3800 C CA . TRP A 1 484 ? 1.698 81.085 37.158 1.00 19.93 484 TRP A CA 1
ATOM 3801 C C . TRP A 1 484 ? 1.978 79.606 37.475 1.00 20.61 484 TRP A C 1
ATOM 3802 O O . TRP A 1 484 ? 1.738 79.134 38.629 1.00 16.88 484 TRP A O 1
ATOM 3813 N N . ASN A 1 485 ? 2.581 78.892 36.520 1.00 19.53 485 ASN A N 1
ATOM 3814 C CA . ASN A 1 485 ? 2.975 77.467 36.693 1.00 20.07 485 ASN A CA 1
ATOM 3815 C C . ASN A 1 485 ? 1.757 76.605 37.066 1.00 19.45 485 ASN A C 1
ATOM 3816 O O . ASN A 1 485 ? 1.811 75.849 38.065 1.00 18.34 485 ASN A O 1
ATOM 3821 N N . ASP A 1 486 ? 0.681 76.697 36.285 1.00 20.20 486 ASP A N 1
ATOM 3822 C CA . ASP A 1 486 ? -0.568 75.905 36.519 1.00 22.53 486 ASP A CA 1
ATOM 3823 C C . ASP A 1 486 ? -1.071 76.082 37.969 1.00 21.71 486 ASP A C 1
ATOM 3824 O O . ASP A 1 486 ? -1.321 75.036 38.647 1.00 20.54 486 ASP A O 1
ATOM 3829 N N . ASN A 1 487 ? -1.184 77.329 38.457 1.00 20.89 487 ASN A N 1
ATOM 3830 C CA . ASN A 1 487 ? -1.773 77.610 39.791 1.00 20.95 487 ASN A CA 1
ATOM 3831 C C . ASN A 1 487 ? -0.901 76.993 40.892 1.00 19.58 487 ASN A C 1
ATOM 3832 O O . ASN A 1 487 ? -1.452 76.538 41.930 1.00 20.66 487 ASN A O 1
ATOM 3837 N N . ALA A 1 488 ? 0.420 77.077 40.742 1.00 19.05 488 ALA A N 1
ATOM 3838 C CA . ALA A 1 488 ? 1.389 76.552 41.737 1.00 19.92 488 ALA A CA 1
ATOM 3839 C C . ALA A 1 488 ? 1.190 77.190 43.122 1.00 18.11 488 ALA A C 1
ATOM 3840 O O . ALA A 1 488 ? 1.224 76.429 44.130 1.00 18.31 488 ALA A O 1
ATOM 3842 N N . LEU A 1 489 ? 1.000 78.498 43.190 1.00 17.85 489 LEU A N 1
ATOM 3843 C CA . LEU A 1 489 ? 0.919 79.170 44.515 1.00 18.80 489 LEU A CA 1
ATOM 3844 C C . LEU A 1 489 ? -0.341 78.699 45.250 1.00 18.43 489 LEU A C 1
ATOM 3845 O O . LEU A 1 489 ? -0.225 78.361 46.440 1.00 18.38 489 LEU A O 1
ATOM 3850 N N . TRP A 1 490 ? -1.487 78.588 44.583 1.00 17.94 490 TRP A N 1
ATOM 3851 C CA . TRP A 1 490 ? -2.721 78.130 45.270 1.00 19.51 490 TRP A CA 1
ATOM 3852 C C . TRP A 1 490 ? -2.637 76.655 45.647 1.00 20.46 490 TRP A C 1
ATOM 3853 O O . TRP A 1 490 ? -3.227 76.286 46.668 1.00 19.61 490 TRP A O 1
ATOM 3864 N N . LYS A 1 491 ? -1.900 75.837 44.906 1.00 20.36 491 LYS A N 1
ATOM 3865 C CA . LYS A 1 491 ? -1.689 74.450 45.318 1.00 20.85 491 LYS A CA 1
ATOM 3866 C C . LYS A 1 491 ? -0.919 74.435 46.635 1.00 20.58 491 LYS A C 1
ATOM 3867 O O . LYS A 1 491 ? -1.282 73.662 47.522 1.00 18.62 491 LYS A O 1
ATOM 3873 N N . MET A 1 492 ? 0.064 75.300 46.784 1.00 18.74 492 MET A N 1
ATOM 3874 C CA . MET A 1 492 ? 0.779 75.418 48.073 1.00 18.50 492 MET A CA 1
ATOM 3875 C C . MET A 1 492 ? -0.188 75.940 49.162 1.00 18.45 492 MET A C 1
ATOM 3876 O O . MET A 1 492 ? -0.222 75.344 50.260 1.00 17.26 492 MET A O 1
ATOM 3881 N N . HIS A 1 493 ? -0.956 76.993 48.907 1.00 16.45 493 HIS A N 1
ATOM 3882 C CA . HIS A 1 493 ? -1.926 77.477 49.928 1.00 18.75 493 HIS A CA 1
ATOM 3883 C C . HIS A 1 493 ? -2.863 76.340 50.361 1.00 18.38 493 HIS A C 1
ATOM 3884 O O . HIS A 1 493 ? -3.117 76.191 51.574 1.00 19.70 493 HIS A O 1
ATOM 3891 N N . GLU A 1 494 ? -3.357 75.541 49.416 1.00 18.63 494 GLU A N 1
ATOM 3892 C CA . GLU A 1 494 ? -4.274 74.426 49.738 1.00 19.90 494 GLU A CA 1
ATOM 3893 C C . GLU A 1 494 ? -3.539 73.370 50.575 1.00 18.08 494 GLU A C 1
ATOM 3894 O O . GLU A 1 494 ? -4.203 72.732 51.430 1.00 20.27 494 GLU A O 1
ATOM 3900 N N . THR A 1 495 ? -2.253 73.128 50.334 1.00 19.97 495 THR A N 1
ATOM 3901 C CA . THR A 1 495 ? -1.440 72.193 51.157 1.00 20.23 495 THR A CA 1
ATOM 3902 C C . THR A 1 495 ? -1.393 72.671 52.611 1.00 19.47 495 THR A C 1
ATOM 3903 O O . THR A 1 495 ? -1.614 71.863 53.538 1.00 20.89 495 THR A O 1
ATOM 3907 N N . ILE A 1 496 ? -1.102 73.945 52.818 1.00 20.66 496 ILE A N 1
ATOM 3908 C CA . ILE A 1 496 ? -1.006 74.543 54.189 1.00 19.93 496 ILE A CA 1
ATOM 3909 C C . ILE A 1 496 ? -2.409 74.568 54.791 1.00 18.68 496 ILE A C 1
ATOM 3910 O O . ILE A 1 496 ? -2.564 74.201 55.973 1.00 19.98 496 ILE A O 1
ATOM 3915 N N . LYS A 1 497 ? -3.403 74.934 53.999 1.00 18.28 497 LYS A N 1
ATOM 3916 C CA . LYS A 1 497 ? -4.801 74.939 54.493 1.00 19.24 497 LYS A CA 1
ATOM 3917 C C . LYS A 1 497 ? -5.199 73.543 55.024 1.00 21.90 497 LYS A C 1
ATOM 3918 O O . LYS A 1 497 ? -5.775 73.436 56.141 1.00 21.63 497 LYS A O 1
ATOM 3924 N N . ASP A 1 498 ? -4.919 72.491 54.280 1.00 20.41 498 ASP A N 1
ATOM 3925 C CA . ASP A 1 498 ? -5.302 71.122 54.701 1.00 21.95 498 ASP A CA 1
ATOM 3926 C C . ASP A 1 498 ? -4.513 70.666 55.928 1.00 22.52 498 ASP A C 1
ATOM 3927 O O . ASP A 1 498 ? -5.086 69.853 56.699 1.00 24.11 498 ASP A O 1
ATOM 3932 N N . ALA A 1 499 ? -3.314 71.186 56.143 1.00 20.26 499 ALA A N 1
ATOM 3933 C CA . ALA A 1 499 ? -2.458 70.802 57.289 1.00 22.90 499 ALA A CA 1
ATOM 3934 C C . ALA A 1 499 ? -2.967 71.511 58.552 1.00 23.29 499 ALA A C 1
ATOM 3935 O O . ALA A 1 499 ? -3.118 70.854 59.596 1.00 21.38 499 ALA A O 1
ATOM 3937 N N . LEU A 1 500 ? -3.258 72.810 58.451 1.00 19.86 500 LEU A N 1
ATOM 3938 C CA . LEU A 1 500 ? -3.698 73.624 59.608 1.00 20.99 500 LEU A CA 1
ATOM 3939 C C . LEU A 1 500 ? -5.177 73.394 59.912 1.00 22.08 500 LEU A C 1
ATOM 3940 O O . LEU A 1 500 ? -5.547 73.480 61.113 1.00 20.80 500 LEU A O 1
ATOM 3945 N N . ASP A 1 501 ? -5.996 73.155 58.874 1.00 21.15 501 ASP A N 1
ATOM 3946 C CA . ASP A 1 501 ? -7.473 73.147 58.984 1.00 23.06 501 ASP A CA 1
ATOM 3947 C C . ASP A 1 501 ? -8.028 71.947 58.213 1.00 21.19 501 ASP A C 1
ATOM 3948 O O . ASP A 1 501 ? -8.703 72.123 57.192 1.00 20.85 501 ASP A O 1
ATOM 3953 N N . PRO A 1 502 ? -7.693 70.710 58.623 1.00 22.81 502 PRO A N 1
ATOM 3954 C CA . PRO A 1 502 ? -8.149 69.515 57.904 1.00 22.75 502 PRO A CA 1
ATOM 3955 C C . PRO A 1 502 ? -9.666 69.481 57.754 1.00 23.05 502 PRO A C 1
ATOM 3956 O O . PRO A 1 502 ? -10.090 69.032 56.732 1.00 23.53 502 PRO A O 1
ATOM 3960 N N . ASN A 1 503 ? -10.437 70.032 58.704 1.00 21.55 503 ASN A N 1
ATOM 3961 C CA . ASN A 1 503 ? -11.914 69.993 58.607 1.00 23.92 503 ASN A CA 1
ATOM 3962 C C . ASN A 1 503 ? -12.416 71.164 57.764 1.00 24.83 503 ASN A C 1
ATOM 3963 O O . ASN A 1 503 ? -13.624 71.212 57.563 1.00 24.44 503 ASN A O 1
ATOM 3968 N N . GLY A 1 504 ? -11.559 72.106 57.333 1.00 21.45 504 GLY A N 1
ATOM 3969 C CA . GLY A 1 504 ? -12.017 73.217 56.474 1.00 21.91 504 GLY A CA 1
ATOM 3970 C C . GLY A 1 504 ? -13.030 74.090 57.182 1.00 22.25 504 GLY A C 1
ATOM 3971 O O . GLY A 1 504 ? -13.904 74.663 56.499 1.00 21.66 504 GLY A O 1
ATOM 3972 N N . ILE A 1 505 ? -12.902 74.297 58.500 1.00 19.41 505 ILE A N 1
ATOM 3973 C CA . ILE A 1 505 ? -13.934 75.099 59.212 1.00 21.14 505 ILE A CA 1
ATOM 3974 C C . ILE A 1 505 ? -13.579 76.583 59.315 1.00 22.86 505 ILE A C 1
ATOM 3975 O O . ILE A 1 505 ? -14.476 77.332 59.777 1.00 24.56 505 ILE A O 1
ATOM 3980 N N . LEU A 1 506 ? -12.394 77.064 58.893 1.00 20.52 506 LEU A N 1
ATOM 3981 C CA . LEU A 1 506 ? -12.200 78.541 58.845 1.00 20.41 506 LEU A CA 1
ATOM 3982 C C . LEU A 1 506 ? -12.433 79.098 57.436 1.00 19.21 506 LEU A C 1
ATOM 3983 O O . LEU A 1 506 ? -11.708 78.771 56.521 1.00 20.03 506 LEU A O 1
ATOM 3988 N N . ALA A 1 507 ? -13.410 79.987 57.335 1.00 19.82 507 ALA A N 1
ATOM 3989 C CA . ALA A 1 507 ? -13.668 80.925 56.223 1.00 20.50 507 ALA A CA 1
ATOM 3990 C C . ALA A 1 507 ? -13.415 80.259 54.867 1.00 20.81 507 ALA A C 1
ATOM 3991 O O . ALA A 1 507 ? -12.618 80.714 54.051 1.00 19.94 507 ALA A O 1
ATOM 3993 N N . PRO A 1 508 ? -14.150 79.196 54.519 1.00 21.73 508 PRO A N 1
ATOM 3994 C CA . PRO A 1 508 ? -13.983 78.573 53.198 1.00 22.05 508 PRO A CA 1
ATOM 3995 C C . PRO A 1 508 ? -14.258 79.594 52.091 1.00 22.85 508 PRO A C 1
ATOM 3996 O O . PRO A 1 508 ? -15.269 80.336 52.179 1.00 20.92 508 PRO A O 1
ATOM 4000 N N . GLY A 1 509 ? -13.328 79.715 51.129 1.00 20.43 509 GLY A N 1
ATOM 4001 C CA . GLY A 1 509 ? -13.461 80.684 50.027 1.00 20.76 509 GLY A CA 1
ATOM 4002 C C . GLY A 1 509 ? -12.659 81.969 50.260 1.00 18.32 509 GLY A C 1
ATOM 4003 O O . GLY A 1 509 ? -12.449 82.740 49.310 1.00 17.50 509 GLY A O 1
ATOM 4004 N N . LYS A 1 510 ? -12.230 82.248 51.494 1.00 17.96 510 LYS A N 1
ATOM 4005 C CA . LYS A 1 510 ? -11.406 83.454 51.701 1.00 18.43 510 LYS A CA 1
ATOM 4006 C C . LYS A 1 510 ? -10.161 83.353 50.786 1.00 16.93 510 LYS A C 1
ATOM 4007 O O . LYS A 1 510 ? -9.427 82.320 50.791 1.00 16.40 510 LYS A O 1
ATOM 4013 N N . SER A 1 511 ? -9.934 84.383 49.982 1.00 17.74 511 SER A N 1
ATOM 4014 C CA . SER A 1 511 ? -8.787 84.478 49.039 1.00 17.56 511 SER A CA 1
ATOM 4015 C C . SER A 1 511 ? -8.789 83.297 48.072 1.00 19.33 511 SER A C 1
ATOM 4016 O O . SER A 1 511 ? -7.707 82.937 47.532 1.00 18.05 511 SER A O 1
ATOM 4019 N N . GLY A 1 512 ? -9.958 82.685 47.833 1.00 18.53 512 GLY A N 1
ATOM 4020 C CA . GLY A 1 512 ? -10.038 81.551 46.895 1.00 18.75 512 GLY A CA 1
ATOM 4021 C C . GLY A 1 512 ? -9.454 80.280 47.477 1.00 20.85 512 GLY A C 1
ATOM 4022 O O . GLY A 1 512 ? -9.223 79.375 46.717 1.00 18.53 512 GLY A O 1
ATOM 4023 N N . ILE A 1 513 ? -9.314 80.179 48.800 1.00 19.14 513 ILE A N 1
ATOM 4024 C CA . ILE A 1 513 ? -8.743 78.994 49.492 1.00 19.35 513 ILE A CA 1
ATOM 4025 C C . ILE A 1 513 ? -9.902 78.219 50.129 1.00 20.83 513 ILE A C 1
ATOM 4026 O O . ILE A 1 513 ? -10.650 78.818 50.967 1.00 18.68 513 ILE A O 1
ATOM 4031 N N . TRP A 1 514 ? -10.094 76.962 49.715 1.00 20.81 514 TRP A N 1
ATOM 4032 C CA . TRP A 1 514 ? -11.273 76.149 50.137 1.00 22.02 514 TRP A CA 1
ATOM 4033 C C . TRP A 1 514 ? -10.966 75.007 51.101 1.00 23.97 514 TRP A C 1
ATOM 4034 O O . TRP A 1 514 ? -11.844 74.704 51.979 1.00 26.34 514 TRP A O 1
ATOM 4045 N N . GLY A 1 515 ? -9.856 74.306 50.936 1.00 24.13 515 GLY A N 1
ATOM 4046 C CA . GLY A 1 515 ? -9.671 73.105 51.793 1.00 24.16 515 GLY A CA 1
ATOM 4047 C C . GLY A 1 515 ? -10.259 71.865 51.118 1.00 24.37 515 GLY A C 1
ATOM 4048 O O . GLY A 1 515 ? -11.244 72.005 50.292 1.00 25.16 515 GLY A O 1
ATOM 4049 N N . LYS A 1 516 ? -9.697 70.703 51.386 1.00 25.05 516 LYS A N 1
ATOM 4050 C CA . LYS A 1 516 ? -9.950 69.471 50.577 1.00 28.34 516 LYS A CA 1
ATOM 4051 C C . LYS A 1 516 ? -11.415 69.051 50.632 1.00 28.07 516 LYS A C 1
ATOM 4052 O O . LYS A 1 516 ? -11.891 68.594 49.614 1.00 29.26 516 LYS A O 1
ATOM 4058 N N . ASN A 1 517 ? -12.157 69.329 51.688 1.00 25.94 517 ASN A N 1
ATOM 4059 C CA . ASN A 1 517 ? -13.570 68.891 51.787 1.00 30.23 517 ASN A CA 1
ATOM 4060 C C . ASN A 1 517 ? -14.420 69.671 50.767 1.00 34.92 517 ASN A C 1
ATOM 4061 O O . ASN A 1 517 ? -15.467 69.152 50.417 1.00 33.59 517 ASN A O 1
ATOM 4066 N N . ARG A 1 518 ? -14.021 70.874 50.341 1.00 30.19 518 ARG A N 1
ATOM 4067 C CA . ARG A 1 518 ? -14.859 71.730 49.454 1.00 34.57 518 ARG A CA 1
ATOM 4068 C C . ARG A 1 518 ? -14.225 72.075 48.093 1.00 39.23 518 ARG A C 1
ATOM 4069 O O . ARG A 1 518 ? -14.952 72.645 47.317 1.00 47.38 518 ARG A O 1
ATOM 4077 N N . ARG A 1 519 ? -12.987 71.748 47.718 1.00 42.86 519 ARG A N 1
ATOM 4078 C CA . ARG A 1 519 ? -12.551 72.190 46.352 1.00 47.63 519 ARG A CA 1
ATOM 4079 C C . ARG A 1 519 ? -12.936 71.154 45.283 1.00 46.97 519 ARG A C 1
ATOM 4080 O O . ARG A 1 519 ? -12.933 69.970 45.631 1.00 43.29 519 ARG A O 1
ATOM 4088 N N . MET B 1 1 ? 36.534 59.611 61.479 1.00 58.51 1 MET B N 1
ATOM 4089 C CA . MET B 1 1 ? 36.926 60.819 60.711 1.00 54.65 1 MET B CA 1
ATOM 4090 C C . MET B 1 1 ? 35.815 61.081 59.672 1.00 53.74 1 MET B C 1
ATOM 4091 O O . MET B 1 1 ? 35.233 62.140 59.776 1.00 48.94 1 MET B O 1
ATOM 4093 N N . ALA B 1 2 ? 35.474 60.137 58.771 1.00 43.89 2 ALA B N 1
ATOM 4094 C CA . ALA B 1 2 ? 34.482 60.358 57.686 1.00 39.72 2 ALA B CA 1
ATOM 4095 C C . ALA B 1 2 ? 33.081 60.490 58.289 1.00 40.32 2 ALA B C 1
ATOM 4096 O O . ALA B 1 2 ? 32.826 59.918 59.366 1.00 39.10 2 ALA B O 1
ATOM 4098 N N . ALA B 1 3 ? 32.186 61.192 57.583 1.00 37.11 3 ALA B N 1
ATOM 4099 C CA . ALA B 1 3 ? 30.807 61.468 58.018 1.00 33.61 3 ALA B CA 1
ATOM 4100 C C . ALA B 1 3 ? 30.080 60.141 58.074 1.00 30.80 3 ALA B C 1
ATOM 4101 O O . ALA B 1 3 ? 30.242 59.320 57.187 1.00 29.33 3 ALA B O 1
ATOM 4103 N N . PRO B 1 4 ? 29.203 59.929 59.060 1.00 29.27 4 PRO B N 1
ATOM 4104 C CA . PRO B 1 4 ? 28.300 58.788 59.026 1.00 31.94 4 PRO B CA 1
ATOM 4105 C C . PRO B 1 4 ? 27.131 59.027 58.069 1.00 32.84 4 PRO B C 1
ATOM 4106 O O . PRO B 1 4 ? 26.786 60.190 57.811 1.00 32.20 4 PRO B O 1
ATOM 4110 N N . LEU B 1 5 ? 26.532 57.946 57.590 1.00 27.72 5 LEU B N 1
ATOM 4111 C CA . LEU B 1 5 ? 25.193 57.997 56.961 1.00 28.88 5 LEU B CA 1
ATOM 4112 C C . LEU B 1 5 ? 24.179 58.594 57.933 1.00 31.28 5 LEU B C 1
ATOM 4113 O O . LEU B 1 5 ? 24.211 58.360 59.133 1.00 29.53 5 LEU B O 1
ATOM 4118 N N . PRO B 1 6 ? 23.185 59.366 57.430 1.00 29.25 6 PRO B N 1
ATOM 4119 C CA . PRO B 1 6 ? 22.098 59.818 58.270 1.00 33.01 6 PRO B CA 1
ATOM 4120 C C . PRO B 1 6 ? 21.261 58.611 58.706 1.00 36.60 6 PRO B C 1
ATOM 4121 O O . PRO B 1 6 ? 21.148 57.673 57.960 1.00 32.21 6 PRO B O 1
ATOM 4125 N N . GLU B 1 7 ? 20.734 58.656 59.921 1.00 36.89 7 GLU B N 1
ATOM 4126 C CA . GLU B 1 7 ? 19.929 57.555 60.489 1.00 39.46 7 GLU B CA 1
ATOM 4127 C C . GLU B 1 7 ? 18.754 57.253 59.559 1.00 39.26 7 GLU B C 1
ATOM 4128 O O . GLU B 1 7 ? 18.064 58.185 59.115 1.00 37.57 7 GLU B O 1
ATOM 4134 N N . GLY B 1 8 ? 18.560 55.974 59.229 1.00 38.98 8 GLY B N 1
ATOM 4135 C CA . GLY B 1 8 ? 17.428 55.519 58.414 1.00 35.69 8 GLY B CA 1
ATOM 4136 C C . GLY B 1 8 ? 17.768 55.523 56.952 1.00 32.50 8 GLY B C 1
ATOM 4137 O O . GLY B 1 8 ? 16.917 55.188 56.174 1.00 39.21 8 GLY B O 1
ATOM 4138 N N . VAL B 1 9 ? 18.986 55.866 56.577 1.00 30.83 9 VAL B N 1
ATOM 4139 C CA . VAL B 1 9 ? 19.398 55.863 55.158 1.00 29.68 9 VAL B CA 1
ATOM 4140 C C . VAL B 1 9 ? 20.506 54.817 54.960 1.00 32.78 9 VAL B C 1
ATOM 4141 O O . VAL B 1 9 ? 21.577 54.947 55.566 1.00 32.29 9 VAL B O 1
ATOM 4145 N N . SER B 1 10 ? 20.292 53.881 54.044 1.00 32.68 10 SER B N 1
ATOM 4146 C CA . SER B 1 10 ? 21.237 52.769 53.770 1.00 34.91 10 SER B CA 1
ATOM 4147 C C . SER B 1 10 ? 22.343 53.288 52.852 1.00 35.59 10 SER B C 1
ATOM 4148 O O . SER B 1 10 ? 22.096 54.305 52.119 1.00 29.43 10 SER B O 1
ATOM 4151 N N . ALA B 1 11 ? 23.482 52.580 52.814 1.00 32.99 11 ALA B N 1
ATOM 4152 C CA . ALA B 1 11 ? 24.615 52.872 51.911 1.00 31.43 11 ALA B CA 1
ATOM 4153 C C . ALA B 1 11 ? 24.085 52.866 50.488 1.00 34.69 11 ALA B C 1
ATOM 4154 O O . ALA B 1 11 ? 24.559 53.689 49.669 1.00 34.26 11 ALA B O 1
ATOM 4156 N N . GLU B 1 12 ? 23.130 51.980 50.206 1.00 35.42 12 GLU B N 1
ATOM 4157 C CA . GLU B 1 12 ? 22.607 51.765 48.826 1.00 38.11 12 GLU B CA 1
ATOM 4158 C C . GLU B 1 12 ? 21.740 52.976 48.424 1.00 31.49 12 GLU B C 1
ATOM 4159 O O . GLU B 1 12 ? 21.892 53.454 47.319 1.00 34.54 12 GLU B O 1
ATOM 4165 N N . ALA B 1 13 ? 20.831 53.406 49.290 1.00 31.84 13 ALA B N 1
ATOM 4166 C CA . ALA B 1 13 ? 19.986 54.594 49.073 1.00 32.96 13 ALA B CA 1
ATOM 4167 C C . ALA B 1 13 ? 20.884 55.834 48.895 1.00 30.90 13 ALA B C 1
ATOM 4168 O O . ALA B 1 13 ? 20.660 56.566 47.911 1.00 29.04 13 ALA B O 1
ATOM 4170 N N . MET B 1 14 ? 21.901 56.033 49.747 1.00 28.62 14 MET B N 1
ATOM 4171 C CA . MET B 1 14 ? 22.843 57.179 49.614 1.00 30.83 14 MET B CA 1
ATOM 4172 C C . MET B 1 14 ? 23.555 57.106 48.267 1.00 32.98 14 MET B C 1
ATOM 4173 O O . MET B 1 14 ? 23.613 58.121 47.532 1.00 30.33 14 MET B O 1
ATOM 4178 N N . SER B 1 15 ? 24.045 55.921 47.921 1.00 35.85 15 SER B N 1
ATOM 4179 C CA . SER B 1 15 ? 24.882 55.748 46.719 1.00 33.61 15 SER B CA 1
ATOM 4180 C C . SER B 1 15 ? 24.024 55.997 45.459 1.00 29.39 15 SER B C 1
ATOM 4181 O O . SER B 1 15 ? 24.533 56.600 44.476 1.00 26.77 15 SER B O 1
ATOM 4184 N N . SER B 1 16 ? 22.785 55.528 45.453 1.00 29.73 16 SER B N 1
ATOM 4185 C CA . SER B 1 16 ? 21.839 55.754 44.332 1.00 35.29 16 SER B CA 1
ATOM 4186 C C . SER B 1 16 ? 21.508 57.250 44.243 1.00 31.87 16 SER B C 1
ATOM 4187 O O . SER B 1 16 ? 21.376 57.764 43.125 1.00 29.66 16 SER B O 1
ATOM 4190 N N . ALA B 1 17 ? 21.373 57.932 45.380 1.00 29.02 17 ALA B N 1
ATOM 4191 C CA . ALA B 1 17 ? 21.072 59.375 45.390 1.00 27.71 17 ALA B CA 1
ATOM 4192 C C . ALA B 1 17 ? 22.252 60.122 44.798 1.00 23.46 17 ALA B C 1
ATOM 4193 O O . ALA B 1 17 ? 22.036 60.967 43.897 1.00 22.42 17 ALA B O 1
ATOM 4195 N N . LEU B 1 18 ? 23.468 59.813 45.219 1.00 25.47 18 LEU B N 1
ATOM 4196 C CA . LEU B 1 18 ? 24.641 60.570 44.729 1.00 25.96 18 LEU B CA 1
ATOM 4197 C C . LEU B 1 18 ? 24.884 60.321 43.215 1.00 27.74 18 LEU B C 1
ATOM 4198 O O . LEU B 1 18 ? 25.262 61.321 42.528 1.00 25.59 18 LEU B O 1
ATOM 4203 N N . ASP B 1 19 ? 24.679 59.100 42.681 1.00 29.02 19 ASP B N 1
ATOM 4204 C CA . ASP B 1 19 ? 24.721 58.856 41.204 1.00 28.77 19 ASP B CA 1
ATOM 4205 C C . ASP B 1 19 ? 23.679 59.769 40.512 1.00 24.96 19 ASP B C 1
ATOM 4206 O O . ASP B 1 19 ? 24.047 60.456 39.545 1.00 25.25 19 ASP B O 1
ATOM 4211 N N . ARG B 1 20 ? 22.453 59.829 41.024 1.00 24.15 20 ARG B N 1
ATOM 4212 C CA . ARG B 1 20 ? 21.379 60.625 40.372 1.00 26.60 20 ARG B CA 1
ATOM 4213 C C . ARG B 1 20 ? 21.766 62.098 40.418 1.00 24.10 20 ARG B C 1
ATOM 4214 O O . ARG B 1 20 ? 21.551 62.783 39.425 1.00 24.24 20 ARG B O 1
ATOM 4222 N N . PHE B 1 21 ? 22.304 62.573 41.542 1.00 24.34 21 PHE B N 1
ATOM 4223 C CA . PHE B 1 21 ? 22.768 63.977 41.661 1.00 22.97 21 PHE B CA 1
ATOM 4224 C C . PHE B 1 21 ? 23.793 64.252 40.566 1.00 22.10 21 PHE B C 1
ATOM 4225 O O . PHE B 1 21 ? 23.721 65.307 39.883 1.00 22.47 21 PHE B O 1
ATOM 4233 N N . ALA B 1 22 ? 24.751 63.345 40.372 1.00 25.38 22 ALA B N 1
ATOM 4234 C CA . ALA B 1 22 ? 25.832 63.510 39.361 1.00 26.48 22 ALA B CA 1
ATOM 4235 C C . ALA B 1 22 ? 25.237 63.561 37.945 1.00 23.26 22 ALA B C 1
ATOM 4236 O O . ALA B 1 22 ? 25.723 64.325 37.128 1.00 22.53 22 ALA B O 1
ATOM 4238 N N . ARG B 1 23 ? 24.186 62.817 37.661 1.00 23.38 23 ARG B N 1
ATOM 4239 C CA . ARG B 1 23 ? 23.499 62.885 36.338 1.00 24.49 23 ARG B CA 1
ATOM 4240 C C . ARG B 1 23 ? 22.834 64.239 36.150 1.00 29.37 23 ARG B C 1
ATOM 4241 O O . ARG B 1 23 ? 22.844 64.766 35.044 1.00 26.09 23 ARG B O 1
ATOM 4249 N N . ILE B 1 24 ? 22.289 64.812 37.226 1.00 27.05 24 ILE B N 1
ATOM 4250 C CA . ILE B 1 24 ? 21.589 66.113 37.155 1.00 24.33 24 ILE B CA 1
ATOM 4251 C C . ILE B 1 24 ? 22.583 67.249 36.956 1.00 22.92 24 ILE B C 1
ATOM 4252 O O . ILE B 1 24 ? 22.331 68.071 36.106 1.00 23.69 24 ILE B O 1
ATOM 4257 N N . VAL B 1 25 ? 23.645 67.327 37.737 1.00 22.49 25 VAL B N 1
ATOM 4258 C CA . VAL B 1 25 ? 24.553 68.499 37.766 1.00 23.27 25 VAL B CA 1
ATOM 4259 C C . VAL B 1 25 ? 25.842 68.252 36.991 1.00 24.61 25 VAL B C 1
ATOM 4260 O O . VAL B 1 25 ? 26.560 69.263 36.682 1.00 25.91 25 VAL B O 1
ATOM 4264 N N . GLY B 1 26 ? 26.157 66.993 36.718 1.00 28.81 26 GLY B N 1
ATOM 4265 C CA . GLY B 1 26 ? 27.485 66.617 36.206 1.00 28.21 26 GLY B CA 1
ATOM 4266 C C . GLY B 1 26 ? 28.371 66.081 37.316 1.00 32.84 26 GLY B C 1
ATOM 4267 O O . GLY B 1 26 ? 28.380 66.645 38.472 1.00 29.32 26 GLY B O 1
ATOM 4268 N N . ALA B 1 27 ? 29.198 65.082 36.995 1.00 30.60 27 ALA B N 1
ATOM 4269 C CA . ALA B 1 27 ? 30.057 64.415 37.992 1.00 27.59 27 ALA B CA 1
ATOM 4270 C C . ALA B 1 27 ? 31.009 65.433 38.619 1.00 26.26 27 ALA B C 1
ATOM 4271 O O . ALA B 1 27 ? 31.322 65.272 39.782 1.00 28.12 27 ALA B O 1
ATOM 4273 N N . ASP B 1 28 ? 31.414 66.502 37.934 1.00 26.20 28 ASP B N 1
ATOM 4274 C CA . ASP B 1 28 ? 32.369 67.479 38.548 1.00 26.27 28 ASP B CA 1
ATOM 4275 C C . ASP B 1 28 ? 31.753 68.244 39.761 1.00 23.20 28 ASP B C 1
ATOM 4276 O O . ASP B 1 28 ? 32.516 68.842 40.512 1.00 23.90 28 ASP B O 1
ATOM 4281 N N . TRP B 1 29 ? 30.446 68.210 39.964 1.00 25.50 29 TRP B N 1
ATOM 4282 C CA . TRP B 1 29 ? 29.752 69.111 40.951 1.00 23.70 29 TRP B CA 1
ATOM 4283 C C . TRP B 1 29 ? 29.048 68.295 42.034 1.00 24.19 29 TRP B C 1
ATOM 4284 O O . TRP B 1 29 ? 28.135 68.834 42.683 1.00 24.25 29 TRP B O 1
ATOM 4295 N N . VAL B 1 30 ? 29.490 67.054 42.249 1.00 25.59 30 VAL B N 1
ATOM 4296 C CA . VAL B 1 30 ? 29.137 66.237 43.433 1.00 23.91 30 VAL B CA 1
ATOM 4297 C C . VAL B 1 30 ? 30.439 65.997 44.182 1.00 28.10 30 VAL B C 1
ATOM 4298 O O . VAL B 1 30 ? 31.348 65.411 43.611 1.00 26.24 30 VAL B O 1
ATOM 4302 N N . PHE B 1 31 ? 30.535 66.458 45.419 1.00 25.62 31 PHE B N 1
ATOM 4303 C CA . PHE B 1 31 ? 31.771 66.473 46.229 1.00 27.06 31 PHE B CA 1
ATOM 4304 C C . PHE B 1 31 ? 31.601 65.449 47.351 1.00 31.55 31 PHE B C 1
ATOM 4305 O O . PHE B 1 31 ? 30.623 65.551 48.098 1.00 28.39 31 PHE B O 1
ATOM 4313 N N . THR B 1 32 ? 32.469 64.441 47.457 1.00 31.92 32 THR B N 1
ATOM 4314 C CA . THR B 1 32 ? 32.225 63.345 48.433 1.00 37.92 32 THR B CA 1
ATOM 4315 C C . THR B 1 32 ? 33.348 63.079 49.428 1.00 45.71 32 THR B C 1
ATOM 4316 O O . THR B 1 32 ? 33.045 62.410 50.463 1.00 62.43 32 THR B O 1
ATOM 4320 N N . GLU B 1 33 ? 34.609 63.376 49.200 1.00 47.50 33 GLU B N 1
ATOM 4321 C CA . GLU B 1 33 ? 35.491 62.722 50.230 1.00 54.59 33 GLU B CA 1
ATOM 4322 C C . GLU B 1 33 ? 36.482 63.706 50.780 1.00 55.56 33 GLU B C 1
ATOM 4323 O O . GLU B 1 33 ? 36.128 64.314 51.798 1.00 45.39 33 GLU B O 1
ATOM 4329 N N . ASP B 1 34 ? 37.630 63.836 50.112 1.00 57.58 34 ASP B N 1
ATOM 4330 C CA . ASP B 1 34 ? 38.659 64.869 50.403 1.00 61.89 34 ASP B CA 1
ATOM 4331 C C . ASP B 1 34 ? 38.040 66.205 50.026 1.00 57.93 34 ASP B C 1
ATOM 4332 O O . ASP B 1 34 ? 38.403 67.268 50.620 1.00 63.71 34 ASP B O 1
ATOM 4337 N N . LYS B 1 35 ? 37.063 66.159 49.122 1.00 43.13 35 LYS B N 1
ATOM 4338 C CA . LYS B 1 35 ? 36.508 67.406 48.582 1.00 41.22 35 LYS B CA 1
ATOM 4339 C C . LYS B 1 35 ? 35.377 67.916 49.489 1.00 34.12 35 LYS B C 1
ATOM 4340 O O . LYS B 1 35 ? 34.824 68.927 49.131 1.00 32.35 35 LYS B O 1
ATOM 4346 N N . ILE B 1 36 ? 35.070 67.288 50.632 1.00 32.95 36 ILE B N 1
ATOM 4347 C CA . ILE B 1 36 ? 33.968 67.741 51.539 1.00 31.84 36 ILE B CA 1
ATOM 4348 C C . ILE B 1 36 ? 34.477 68.855 52.471 1.00 33.16 36 ILE B C 1
ATOM 4349 O O . ILE B 1 36 ? 33.658 69.572 53.059 1.00 26.60 36 ILE B O 1
ATOM 4354 N N . THR B 1 37 ? 35.794 69.023 52.594 1.00 31.99 37 THR B N 1
ATOM 4355 C CA . THR B 1 37 ? 36.475 69.944 53.548 1.00 34.60 37 THR B CA 1
ATOM 4356 C C . THR B 1 37 ? 35.818 71.326 53.587 1.00 31.44 37 THR B C 1
ATOM 4357 O O . THR B 1 37 ? 35.528 71.844 54.659 1.00 29.78 37 THR B O 1
ATOM 4361 N N . PRO B 1 38 ? 35.552 72.001 52.450 1.00 32.29 38 PRO B N 1
ATOM 4362 C CA . PRO B 1 38 ? 34.972 73.351 52.504 1.00 32.41 38 PRO B CA 1
ATOM 4363 C C . PRO B 1 38 ? 33.572 73.404 53.144 1.00 29.94 38 PRO B C 1
ATOM 4364 O O . PRO B 1 38 ? 33.089 74.481 53.470 1.00 30.90 38 PRO B O 1
ATOM 4368 N N . TYR B 1 39 ? 32.898 72.252 53.291 1.00 25.75 39 TYR B N 1
ATOM 4369 C CA . TYR B 1 39 ? 31.497 72.206 53.776 1.00 24.58 39 TYR B CA 1
ATOM 4370 C C . TYR B 1 39 ? 31.483 71.926 55.273 1.00 26.86 39 TYR B C 1
ATOM 4371 O O . TYR B 1 39 ? 30.401 72.018 55.909 1.00 25.55 39 TYR B O 1
ATOM 4380 N N . GLU B 1 40 ? 32.648 71.620 55.842 1.00 25.60 40 GLU B N 1
ATOM 4381 C CA . GLU B 1 40 ? 32.757 71.428 57.307 1.00 23.72 40 GLU B CA 1
ATOM 4382 C C . GLU B 1 40 ? 32.636 72.830 57.922 1.00 23.58 40 GLU B C 1
ATOM 4383 O O . GLU B 1 40 ? 33.042 73.828 57.279 1.00 23.90 40 GLU B O 1
ATOM 4389 N N . ASP B 1 41 ? 32.091 72.923 59.122 1.00 24.28 41 ASP B N 1
ATOM 4390 C CA . ASP B 1 41 ? 32.092 74.188 59.882 1.00 22.43 41 ASP B CA 1
ATOM 4391 C C . ASP B 1 41 ? 33.544 74.606 60.066 1.00 24.98 41 ASP B C 1
ATOM 4392 O O . ASP B 1 41 ? 34.308 73.861 60.668 1.00 24.40 41 ASP B O 1
ATOM 4397 N N . PRO B 1 42 ? 33.981 75.801 59.610 1.00 25.89 42 PRO B N 1
ATOM 4398 C CA . PRO B 1 42 ? 35.370 76.211 59.835 1.00 29.01 42 PRO B CA 1
ATOM 4399 C C . PRO B 1 42 ? 35.693 76.465 61.309 1.00 28.31 42 PRO B C 1
ATOM 4400 O O . PRO B 1 42 ? 36.839 76.356 61.670 1.00 25.91 42 PRO B O 1
ATOM 4404 N N . TYR B 1 43 ? 34.681 76.836 62.114 1.00 25.12 43 TYR B N 1
ATOM 4405 C CA . TYR B 1 43 ? 34.863 77.219 63.533 1.00 25.67 43 TYR B CA 1
ATOM 4406 C C . TYR B 1 43 ? 34.200 76.147 64.400 1.00 26.29 43 TYR B C 1
ATOM 4407 O O . TYR B 1 43 ? 33.149 76.378 65.045 1.00 27.38 43 TYR B O 1
ATOM 4416 N N . THR B 1 44 ? 34.862 74.996 64.454 1.00 25.05 44 THR B N 1
ATOM 4417 C CA . THR B 1 44 ? 34.459 73.815 65.242 1.00 24.43 44 THR B CA 1
ATOM 4418 C C . THR B 1 44 ? 34.101 74.215 66.677 1.00 26.80 44 THR B C 1
ATOM 4419 O O . THR B 1 44 ? 34.815 75.066 67.275 1.00 27.13 44 THR B O 1
ATOM 4423 N N . ILE B 1 45 ? 33.056 73.595 67.213 1.00 27.10 45 ILE B N 1
ATOM 4424 C CA . ILE B 1 45 ? 32.701 73.699 68.655 1.00 27.30 45 ILE B CA 1
ATOM 4425 C C . ILE B 1 45 ? 32.698 72.310 69.304 1.00 29.55 45 ILE B C 1
ATOM 4426 O O . ILE B 1 45 ? 33.284 72.146 70.380 1.00 27.49 45 ILE B O 1
ATOM 4431 N N . SER B 1 46 ? 31.978 71.352 68.734 1.00 27.22 46 SER B N 1
ATOM 4432 C CA . SER B 1 46 ? 31.880 69.986 69.290 1.00 32.87 46 SER B CA 1
ATOM 4433 C C . SER B 1 46 ? 33.282 69.357 69.379 1.00 32.35 46 SER B C 1
ATOM 4434 O O . SER B 1 46 ? 34.068 69.537 68.411 1.00 30.73 46 SER B O 1
ATOM 4437 N N . ASN B 1 47 ? 33.535 68.545 70.411 1.00 31.03 47 ASN B N 1
ATOM 4438 C CA . ASN B 1 47 ? 34.717 67.635 70.469 1.00 33.42 47 ASN B CA 1
ATOM 4439 C C . ASN B 1 47 ? 34.331 66.234 69.991 1.00 36.66 47 ASN B C 1
ATOM 4440 O O . ASN B 1 47 ? 35.190 65.342 70.032 1.00 36.62 47 ASN B O 1
ATOM 4445 N N . ASP B 1 48 ? 33.082 66.059 69.566 1.00 35.68 48 ASP B N 1
ATOM 4446 C CA . ASP B 1 48 ? 32.552 64.810 68.998 1.00 33.97 48 ASP B CA 1
ATOM 4447 C C . ASP B 1 48 ? 32.588 64.935 67.473 1.00 37.72 48 ASP B C 1
ATOM 4448 O O . ASP B 1 48 ? 31.660 65.568 66.876 1.00 31.14 48 ASP B O 1
ATOM 4453 N N . GLU B 1 49 ? 33.548 64.245 66.875 1.00 34.19 49 GLU B N 1
ATOM 4454 C CA . GLU B 1 49 ? 33.797 64.227 65.411 1.00 39.35 49 GLU B CA 1
ATOM 4455 C C . GLU B 1 49 ? 32.649 63.580 64.620 1.00 31.68 49 GLU B C 1
ATOM 4456 O O . GLU B 1 49 ? 32.695 63.675 63.395 1.00 35.59 49 GLU B O 1
ATOM 4462 N N . THR B 1 50 ? 31.641 62.973 65.249 1.00 30.44 50 THR B N 1
ATOM 4463 C CA . THR B 1 50 ? 30.471 62.443 64.515 1.00 31.37 50 THR B CA 1
ATOM 4464 C C . THR B 1 50 ? 29.395 63.542 64.302 1.00 31.28 50 THR B C 1
ATOM 4465 O O . THR B 1 50 ? 28.391 63.214 63.671 1.00 30.53 50 THR B O 1
ATOM 4469 N N . GLU B 1 51 ? 29.540 64.749 64.855 1.00 28.95 51 GLU B N 1
ATOM 4470 C CA . GLU B 1 51 ? 28.469 65.780 64.859 1.00 28.61 51 GLU B CA 1
ATOM 4471 C C . GLU B 1 51 ? 28.675 66.834 63.762 1.00 25.47 51 GLU B C 1
ATOM 4472 O O . GLU B 1 51 ? 29.825 67.306 63.568 1.00 25.13 51 GLU B O 1
ATOM 4478 N N . HIS B 1 52 ? 27.570 67.250 63.115 1.00 23.98 52 HIS B N 1
ATOM 4479 C CA . HIS B 1 52 ? 27.519 68.368 62.134 1.00 23.97 52 HIS B CA 1
ATOM 4480 C C . HIS B 1 52 ? 28.379 68.038 60.920 1.00 24.15 52 HIS B C 1
ATOM 4481 O O . HIS B 1 52 ? 28.985 68.971 60.312 1.00 24.70 52 HIS B O 1
ATOM 4488 N N . ARG B 1 53 ? 28.444 66.756 60.551 1.00 22.95 53 ARG B N 1
ATOM 4489 C CA . ARG B 1 53 ? 29.305 66.289 59.446 1.00 23.52 53 ARG B CA 1
ATOM 4490 C C . ARG B 1 53 ? 28.470 66.105 58.178 1.00 24.55 53 ARG B C 1
ATOM 4491 O O . ARG B 1 53 ? 27.694 65.165 58.081 1.00 25.31 53 ARG B O 1
ATOM 4499 N N . PRO B 1 54 ? 28.704 66.907 57.120 1.00 21.45 54 PRO B N 1
ATOM 4500 C CA . PRO B 1 54 ? 28.019 66.697 55.847 1.00 23.14 54 PRO B CA 1
ATOM 4501 C C . PRO B 1 54 ? 28.554 65.425 55.178 1.00 27.01 54 PRO B C 1
ATOM 4502 O O . PRO B 1 54 ? 29.768 65.205 55.206 1.00 28.47 54 PRO B O 1
ATOM 4506 N N . TYR B 1 55 ? 27.671 64.654 54.569 1.00 23.61 55 TYR B N 1
ATOM 4507 C CA . TYR B 1 55 ? 28.068 63.403 53.883 1.00 24.29 55 TYR B CA 1
ATOM 4508 C C . TYR B 1 55 ? 28.699 63.718 52.540 1.00 27.68 55 TYR B C 1
ATOM 4509 O O . TYR B 1 55 ? 29.617 63.024 52.090 1.00 24.03 55 TYR B O 1
ATOM 4518 N N . ALA B 1 56 ? 28.204 64.773 51.904 1.00 25.19 56 ALA B N 1
ATOM 4519 C CA . ALA B 1 56 ? 28.600 65.149 50.541 1.00 23.29 56 ALA B CA 1
ATOM 4520 C C . ALA B 1 56 ? 27.994 66.518 50.270 1.00 23.58 56 ALA B C 1
ATOM 4521 O O . ALA B 1 56 ? 27.192 66.996 51.100 1.00 20.91 56 ALA B O 1
ATOM 4523 N N . ALA B 1 57 ? 28.293 67.073 49.104 1.00 22.01 57 ALA B N 1
ATOM 4524 C CA . ALA B 1 57 ? 27.693 68.320 48.629 1.00 20.94 57 ALA B CA 1
ATOM 4525 C C . ALA B 1 57 ? 27.403 68.181 47.147 1.00 24.92 57 ALA B C 1
ATOM 4526 O O . ALA B 1 57 ? 28.163 67.475 46.427 1.00 24.83 57 ALA B O 1
ATOM 4528 N N . VAL B 1 58 ? 26.385 68.901 46.702 1.00 20.81 58 VAL B N 1
ATOM 4529 C CA . VAL B 1 58 ? 25.968 68.921 45.280 1.00 21.26 58 VAL B CA 1
ATOM 4530 C C . VAL B 1 58 ? 25.774 70.397 44.929 1.00 24.43 58 VAL B C 1
ATOM 4531 O O . VAL B 1 58 ? 25.172 71.138 45.750 1.00 21.31 58 VAL B O 1
ATOM 4535 N N . ALA B 1 59 ? 26.307 70.814 43.785 1.00 22.45 59 ALA B N 1
ATOM 4536 C CA . ALA B 1 59 ? 26.365 72.228 43.358 1.00 22.59 59 ALA B CA 1
ATOM 4537 C C . ALA B 1 59 ? 25.625 72.439 42.044 1.00 23.85 59 ALA B C 1
ATOM 4538 O O . ALA B 1 59 ? 26.261 72.479 40.976 1.00 24.52 59 ALA B O 1
ATOM 4540 N N . PRO B 1 60 ? 24.274 72.619 42.098 1.00 21.89 60 PRO B N 1
ATOM 4541 C CA . PRO B 1 60 ? 23.478 72.850 40.897 1.00 22.57 60 PRO B CA 1
ATOM 4542 C C . PRO B 1 60 ? 23.721 74.222 40.260 1.00 22.26 60 PRO B C 1
ATOM 4543 O O . PRO B 1 60 ? 24.205 75.181 40.951 1.00 24.64 60 PRO B O 1
ATOM 4547 N N . ALA B 1 61 ? 23.330 74.354 38.974 1.00 24.81 61 ALA B N 1
ATOM 4548 C CA . ALA B 1 61 ? 23.506 75.628 38.241 1.00 25.50 61 ALA B CA 1
ATOM 4549 C C . ALA B 1 61 ? 22.165 76.144 37.727 1.00 26.43 61 ALA B C 1
ATOM 4550 O O . ALA B 1 61 ? 22.182 77.121 37.037 1.00 23.92 61 ALA B O 1
ATOM 4552 N N . SER B 1 62 ? 21.037 75.529 38.040 1.00 20.44 62 SER B N 1
ATOM 4553 C CA . SER B 1 62 ? 19.722 76.065 37.632 1.00 21.56 62 SER B CA 1
ATOM 4554 C C . SER B 1 62 ? 18.647 75.636 38.610 1.00 19.89 62 SER B C 1
ATOM 4555 O O . SER B 1 62 ? 18.833 74.623 39.299 1.00 19.79 62 SER B O 1
ATOM 4558 N N . THR B 1 63 ? 17.508 76.322 38.566 1.00 22.95 63 THR B N 1
ATOM 4559 C CA . THR B 1 63 ? 16.309 75.959 39.349 1.00 21.30 63 THR B CA 1
ATOM 4560 C C . THR B 1 63 ? 15.900 74.552 38.960 1.00 22.48 63 THR B C 1
ATOM 4561 O O . THR B 1 63 ? 15.590 73.765 39.826 1.00 19.84 63 THR B O 1
ATOM 4565 N N . GLU B 1 64 ? 15.851 74.241 37.657 1.00 22.47 64 GLU B N 1
ATOM 4566 C CA . GLU B 1 64 ? 15.501 72.873 37.225 1.00 21.01 64 GLU B CA 1
ATOM 4567 C C . GLU B 1 64 ? 16.415 71.863 37.954 1.00 19.43 64 GLU B C 1
ATOM 4568 O O . GLU B 1 64 ? 15.921 70.815 38.406 1.00 21.47 64 GLU B O 1
ATOM 4574 N N . GLU B 1 65 ? 17.715 72.117 38.038 1.00 18.13 65 GLU B N 1
ATOM 4575 C CA . GLU B 1 65 ? 18.639 71.141 38.700 1.00 19.65 65 GLU B CA 1
ATOM 4576 C C . GLU B 1 65 ? 18.266 71.030 40.189 1.00 20.97 65 GLU B C 1
ATOM 4577 O O . GLU B 1 65 ? 18.294 69.918 40.759 1.00 19.67 65 GLU B O 1
ATOM 4583 N N . VAL B 1 66 ? 17.904 72.147 40.826 1.00 20.09 66 VAL B N 1
ATOM 4584 C CA . VAL B 1 66 ? 17.479 72.092 42.261 1.00 17.83 66 VAL B CA 1
ATOM 4585 C C . VAL B 1 66 ? 16.223 71.204 42.354 1.00 19.00 66 VAL B C 1
ATOM 4586 O O . VAL B 1 66 ? 16.129 70.350 43.259 1.00 17.86 66 VAL B O 1
ATOM 4590 N N . GLN B 1 67 ? 15.240 71.400 41.484 1.00 17.75 67 GLN B N 1
ATOM 4591 C CA . GLN B 1 67 ? 13.985 70.613 41.510 1.00 19.98 67 GLN B CA 1
ATOM 4592 C C . GLN B 1 67 ? 14.329 69.120 41.435 1.00 22.34 67 GLN B C 1
ATOM 4593 O O . GLN B 1 67 ? 13.752 68.323 42.199 1.00 20.63 67 GLN B O 1
ATOM 4599 N N . GLU B 1 68 ? 15.203 68.762 40.495 1.00 23.77 68 GLU B N 1
ATOM 4600 C CA . GLU B 1 68 ? 15.540 67.339 40.229 1.00 22.56 68 GLU B CA 1
ATOM 4601 C C . GLU B 1 68 ? 16.259 66.762 41.455 1.00 21.70 68 GLU B C 1
ATOM 4602 O O . GLU B 1 68 ? 15.975 65.602 41.850 1.00 21.82 68 GLU B O 1
ATOM 4608 N N . ILE B 1 69 ? 17.164 67.529 42.051 1.00 20.02 69 ILE B N 1
ATOM 4609 C CA . ILE B 1 69 ? 17.847 67.111 43.298 1.00 20.58 69 ILE B CA 1
ATOM 4610 C C . ILE B 1 69 ? 16.818 66.868 44.391 1.00 20.05 69 ILE B C 1
ATOM 4611 O O . ILE B 1 69 ? 16.932 65.829 45.094 1.00 21.74 69 ILE B O 1
ATOM 4616 N N . VAL B 1 70 ? 15.844 67.771 44.546 1.00 17.68 70 VAL B N 1
ATOM 4617 C CA . VAL B 1 70 ? 14.835 67.621 45.612 1.00 18.82 70 VAL B CA 1
ATOM 4618 C C . VAL B 1 70 ? 13.980 66.372 45.332 1.00 20.36 70 VAL B C 1
ATOM 4619 O O . VAL B 1 70 ? 13.659 65.583 46.268 1.00 18.76 70 VAL B O 1
ATOM 4623 N N . ARG B 1 71 ? 13.604 66.143 44.078 1.00 22.30 71 ARG B N 1
ATOM 4624 C CA . ARG B 1 71 ? 12.803 64.931 43.723 1.00 21.93 71 ARG B CA 1
ATOM 4625 C C . ARG B 1 71 ? 13.584 63.650 44.074 1.00 21.53 71 ARG B C 1
ATOM 4626 O O . ARG B 1 71 ? 12.973 62.718 44.646 1.00 23.53 71 ARG B O 1
ATOM 4634 N N . VAL B 1 72 ? 14.868 63.608 43.763 1.00 21.99 72 VAL B N 1
ATOM 4635 C CA . VAL B 1 72 ? 15.754 62.438 44.043 1.00 23.47 72 VAL B CA 1
ATOM 4636 C C . VAL B 1 72 ? 15.856 62.251 45.557 1.00 24.33 72 VAL B C 1
ATOM 4637 O O . VAL B 1 72 ? 15.693 61.100 46.053 1.00 25.80 72 VAL B O 1
ATOM 4641 N N . ALA B 1 73 ? 16.095 63.328 46.296 1.00 25.03 73 ALA B N 1
ATOM 4642 C CA . ALA B 1 73 ? 16.124 63.304 47.780 1.00 22.86 73 ALA B CA 1
ATOM 4643 C C . ALA B 1 73 ? 14.858 62.629 48.312 1.00 23.42 73 ALA B C 1
ATOM 4644 O O . ALA B 1 73 ? 14.975 61.779 49.207 1.00 22.84 73 ALA B O 1
ATOM 4646 N N . ASN B 1 74 ? 13.686 63.023 47.842 1.00 21.34 74 ASN B N 1
ATOM 4647 C CA . ASN B 1 74 ? 12.417 62.404 48.283 1.00 22.83 74 ASN B CA 1
ATOM 4648 C C . ASN B 1 74 ? 12.407 60.896 47.956 1.00 26.46 74 ASN B C 1
ATOM 4649 O O . ASN B 1 74 ? 12.022 60.105 48.795 1.00 24.79 74 ASN B O 1
ATOM 4654 N N . GLU B 1 75 ? 12.856 60.533 46.774 1.00 27.71 75 GLU B N 1
ATOM 4655 C CA . GLU B 1 75 ? 12.822 59.129 46.303 1.00 31.21 75 GLU B CA 1
ATOM 4656 C C . GLU B 1 75 ? 13.692 58.254 47.218 1.00 30.06 75 GLU B C 1
ATOM 4657 O O . GLU B 1 75 ? 13.253 57.176 47.541 1.00 27.95 75 GLU B O 1
ATOM 4663 N N . PHE B 1 76 ? 14.858 58.703 47.657 1.00 25.16 76 PHE B N 1
ATOM 4664 C CA . PHE B 1 76 ? 15.794 57.876 48.448 1.00 25.87 76 PHE B CA 1
ATOM 4665 C C . PHE B 1 76 ? 15.842 58.243 49.927 1.00 29.46 76 PHE B C 1
ATOM 4666 O O . PHE B 1 76 ? 16.637 57.624 50.653 1.00 28.70 76 PHE B O 1
ATOM 4674 N N . GLY B 1 77 ? 15.049 59.218 50.377 1.00 25.55 77 GLY B N 1
ATOM 4675 C CA . GLY B 1 77 ? 15.031 59.587 51.806 1.00 23.44 77 GLY B CA 1
ATOM 4676 C C . GLY B 1 77 ? 16.327 60.261 52.228 1.00 24.31 77 GLY B C 1
ATOM 4677 O O . GLY B 1 77 ? 16.673 60.163 53.397 1.00 24.12 77 GLY B O 1
ATOM 4678 N N . VAL B 1 78 ? 17.038 60.916 51.311 1.00 23.61 78 VAL B N 1
ATOM 4679 C CA . VAL B 1 78 ? 18.358 61.533 51.572 1.00 23.29 78 VAL B CA 1
ATOM 4680 C C . VAL B 1 78 ? 18.154 63.020 51.883 1.00 22.23 78 VAL B C 1
ATOM 4681 O O . VAL B 1 78 ? 17.752 63.794 51.021 1.00 21.58 78 VAL B O 1
ATOM 4685 N N . PRO B 1 79 ? 18.423 63.473 53.118 1.00 22.00 79 PRO B N 1
ATOM 4686 C CA . PRO B 1 79 ? 18.186 64.866 53.497 1.00 21.13 79 PRO B CA 1
ATOM 4687 C C . PRO B 1 79 ? 19.253 65.812 52.924 1.00 21.06 79 PRO B C 1
ATOM 4688 O O . PRO B 1 79 ? 20.444 65.441 52.741 1.00 21.36 79 PRO B O 1
ATOM 4692 N N . LEU B 1 80 ? 18.799 67.014 52.598 1.00 18.43 80 LEU B N 1
ATOM 4693 C CA . LEU B 1 80 ? 19.624 68.083 51.997 1.00 18.53 80 LEU B CA 1
ATOM 4694 C C . LEU B 1 80 ? 19.806 69.254 52.962 1.00 17.83 80 LEU B C 1
ATOM 4695 O O . LEU B 1 80 ? 18.925 69.505 53.767 1.00 20.43 80 LEU B O 1
ATOM 4700 N N . TRP B 1 81 ? 20.891 69.995 52.830 1.00 19.05 81 TRP B N 1
ATOM 4701 C CA . TRP B 1 81 ? 21.086 71.240 53.615 1.00 18.57 81 TRP B CA 1
ATOM 4702 C C . TRP B 1 81 ? 21.301 72.375 52.627 1.00 20.40 81 TRP B C 1
ATOM 4703 O O . TRP B 1 81 ? 22.416 72.539 52.163 1.00 18.36 81 TRP B O 1
ATOM 4714 N N . PRO B 1 82 ? 20.238 73.108 52.221 1.00 19.90 82 PRO B N 1
ATOM 4715 C CA . PRO B 1 82 ? 20.389 74.144 51.206 1.00 19.83 82 PRO B CA 1
ATOM 4716 C C . PRO B 1 82 ? 21.136 75.358 51.738 1.00 20.07 82 PRO B C 1
ATOM 4717 O O . PRO B 1 82 ? 20.827 75.865 52.825 1.00 18.45 82 PRO B O 1
ATOM 4721 N N . VAL B 1 83 ? 22.101 75.814 50.960 1.00 17.74 83 VAL B N 1
ATOM 4722 C CA . VAL B 1 83 ? 22.854 77.063 51.272 1.00 19.01 83 VAL B CA 1
ATOM 4723 C C . VAL B 1 83 ? 22.943 77.886 49.985 1.00 20.16 83 VAL B C 1
ATOM 4724 O O . VAL B 1 83 ? 23.022 77.286 48.902 1.00 19.40 83 VAL B O 1
ATOM 4728 N N . SER B 1 84 ? 22.990 79.200 50.098 1.00 17.72 84 SER B N 1
ATOM 4729 C CA . SER B 1 84 ? 23.059 80.118 48.930 1.00 19.44 84 SER B CA 1
ATOM 4730 C C . SER B 1 84 ? 24.532 80.249 48.552 1.00 19.80 84 SER B C 1
ATOM 4731 O O . SER B 1 84 ? 24.903 79.943 47.420 1.00 21.32 84 SER B O 1
ATOM 4734 N N . ARG B 1 85 ? 25.351 80.679 49.517 1.00 18.72 85 ARG B N 1
ATOM 4735 C CA . ARG B 1 85 ? 26.814 80.668 49.347 1.00 19.99 85 ARG B CA 1
ATOM 4736 C C . ARG B 1 85 ? 27.495 79.915 50.486 1.00 19.77 85 ARG B C 1
ATOM 4737 O O . ARG B 1 85 ? 28.665 79.487 50.285 1.00 20.83 85 ARG B O 1
ATOM 4745 N N . GLY B 1 86 ? 26.824 79.699 51.617 1.00 20.05 86 GLY B N 1
ATOM 4746 C CA . GLY B 1 86 ? 27.367 78.819 52.682 1.00 20.51 86 GLY B CA 1
ATOM 4747 C C . GLY B 1 86 ? 28.441 79.503 53.515 1.00 22.80 86 GLY B C 1
ATOM 4748 O O . GLY B 1 86 ? 29.236 78.790 54.180 1.00 24.71 86 GLY B O 1
ATOM 4749 N N . LYS B 1 87 ? 28.436 80.829 53.564 1.00 21.17 87 LYS B N 1
ATOM 4750 C CA . LYS B 1 87 ? 29.454 81.611 54.325 1.00 21.64 87 LYS B CA 1
ATOM 4751 C C . LYS B 1 87 ? 28.906 81.987 55.700 1.00 19.84 87 LYS B C 1
ATOM 4752 O O . LYS B 1 87 ? 29.314 82.999 56.263 1.00 19.58 87 LYS B O 1
ATOM 4758 N N . ASN B 1 88 ? 28.035 81.159 56.259 1.00 22.09 88 ASN B N 1
ATOM 4759 C CA . ASN B 1 88 ? 27.407 81.486 57.549 1.00 20.39 88 ASN B CA 1
ATOM 4760 C C . ASN B 1 88 ? 28.411 81.214 58.686 1.00 22.67 88 ASN B C 1
ATOM 4761 O O . ASN B 1 88 ? 28.042 80.554 59.708 1.00 20.78 88 ASN B O 1
ATOM 4766 N N . PHE B 1 89 ? 29.617 81.777 58.572 1.00 20.99 89 PHE B N 1
ATOM 4767 C CA . PHE B 1 89 ? 30.668 81.685 59.613 1.00 21.02 89 PHE B CA 1
ATOM 4768 C C . PHE B 1 89 ? 30.202 82.280 60.931 1.00 21.51 89 PHE B C 1
ATOM 4769 O O . PHE B 1 89 ? 29.525 83.326 60.926 1.00 22.22 89 PHE B O 1
ATOM 4777 N N . ALA B 1 90 ? 30.519 81.558 62.006 1.00 19.88 90 ALA B N 1
ATOM 4778 C CA . ALA B 1 90 ? 30.099 81.772 63.411 1.00 22.32 90 ALA B CA 1
ATOM 4779 C C . ALA B 1 90 ? 28.725 81.157 63.700 1.00 22.96 90 ALA B C 1
ATOM 4780 O O . ALA B 1 90 ? 28.311 81.196 64.881 1.00 22.36 90 ALA B O 1
ATOM 4782 N N . TYR B 1 91 ? 28.009 80.661 62.683 1.00 21.78 91 TYR B N 1
ATOM 4783 C CA . TYR B 1 91 ? 26.712 79.953 62.859 1.00 19.66 91 TYR B CA 1
ATOM 4784 C C . TYR B 1 91 ? 26.757 78.568 62.196 1.00 20.34 91 TYR B C 1
ATOM 4785 O O . TYR B 1 91 ? 25.703 77.944 62.079 1.00 19.58 91 TYR B O 1
ATOM 4794 N N . GLY B 1 92 ? 27.946 78.110 61.783 1.00 21.38 92 GLY B N 1
ATOM 4795 C CA . GLY B 1 92 ? 28.186 76.735 61.329 1.00 20.55 92 GLY B CA 1
ATOM 4796 C C . GLY B 1 92 ? 28.796 76.656 59.942 1.00 21.23 92 GLY B C 1
ATOM 4797 O O . GLY B 1 92 ? 29.019 75.522 59.467 1.00 21.42 92 GLY B O 1
ATOM 4798 N N . GLY B 1 93 ? 28.983 77.795 59.270 1.00 20.11 93 GLY B N 1
ATOM 4799 C CA . GLY B 1 93 ? 29.372 77.821 57.858 1.00 20.78 93 GLY B CA 1
ATOM 4800 C C . GLY B 1 93 ? 28.313 77.142 56.994 1.00 22.38 93 GLY B C 1
ATOM 4801 O O . GLY B 1 93 ? 27.098 77.436 57.174 1.00 21.80 93 GLY B O 1
ATOM 4802 N N . ALA B 1 94 ? 28.737 76.178 56.166 1.00 20.92 94 ALA B N 1
ATOM 4803 C CA . ALA B 1 94 ? 27.842 75.381 55.284 1.00 21.11 94 ALA B CA 1
ATOM 4804 C C . ALA B 1 94 ? 27.447 74.042 55.913 1.00 21.14 94 ALA B C 1
ATOM 4805 O O . ALA B 1 94 ? 26.725 73.255 55.261 1.00 20.62 94 ALA B O 1
ATOM 4807 N N . ALA B 1 95 ? 27.858 73.769 57.159 1.00 20.67 95 ALA B N 1
ATOM 4808 C CA . ALA B 1 95 ? 27.650 72.453 57.793 1.00 21.21 95 ALA B CA 1
ATOM 4809 C C . ALA B 1 95 ? 26.191 72.286 58.226 1.00 21.76 95 ALA B C 1
ATOM 4810 O O . ALA B 1 95 ? 25.527 73.221 58.651 1.00 20.07 95 ALA B O 1
ATOM 4812 N N . PRO B 1 96 ? 25.647 71.055 58.137 1.00 21.82 96 PRO B N 1
ATOM 4813 C CA . PRO B 1 96 ? 24.305 70.785 58.613 1.00 19.70 96 PRO B CA 1
ATOM 4814 C C . PRO B 1 96 ? 24.195 70.441 60.095 1.00 20.48 96 PRO B C 1
ATOM 4815 O O . PRO B 1 96 ? 25.169 70.037 60.769 1.00 19.01 96 PRO B O 1
ATOM 4819 N N . VAL B 1 97 ? 22.994 70.652 60.618 1.00 21.76 97 VAL B N 1
ATOM 4820 C CA . VAL B 1 97 ? 22.679 70.232 62.002 1.00 21.34 97 VAL B CA 1
ATOM 4821 C C . VAL B 1 97 ? 22.934 68.745 62.151 1.00 23.14 97 VAL B C 1
ATOM 4822 O O . VAL B 1 97 ? 23.570 68.367 63.147 1.00 24.78 97 VAL B O 1
ATOM 4826 N N . MET B 1 98 ? 22.376 67.956 61.234 1.00 22.74 98 MET B N 1
ATOM 4827 C CA . MET B 1 98 ? 22.349 66.486 61.361 1.00 23.32 98 MET B CA 1
ATOM 4828 C C . MET B 1 98 ? 23.448 65.888 60.465 1.00 21.76 98 MET B C 1
ATOM 4829 O O . MET B 1 98 ? 23.395 66.071 59.234 1.00 23.58 98 MET B O 1
ATOM 4834 N N . SER B 1 99 ? 24.429 65.189 61.045 1.00 21.53 99 SER B N 1
ATOM 4835 C CA . SER B 1 99 ? 25.462 64.455 60.257 1.00 21.42 99 SER B CA 1
ATOM 4836 C C . SER B 1 99 ? 24.776 63.539 59.247 1.00 20.84 99 SER B C 1
ATOM 4837 O O . SER B 1 99 ? 23.721 62.899 59.567 1.00 23.26 99 SER B O 1
ATOM 4840 N N . GLY B 1 100 ? 25.385 63.411 58.093 1.00 21.79 100 GLY B N 1
ATOM 4841 C CA . GLY B 1 100 ? 24.878 62.550 57.015 1.00 22.56 100 GLY B CA 1
ATOM 4842 C C . GLY B 1 100 ? 24.087 63.355 56.012 1.00 23.62 100 GLY B C 1
ATOM 4843 O O . GLY B 1 100 ? 23.802 62.821 54.955 1.00 21.94 100 GLY B O 1
ATOM 4844 N N . THR B 1 101 ? 23.627 64.555 56.384 1.00 22.79 101 THR B N 1
ATOM 4845 C CA . THR B 1 101 ? 22.924 65.460 55.432 1.00 22.28 101 THR B CA 1
ATOM 4846 C C . THR B 1 101 ? 23.886 65.813 54.281 1.00 21.03 101 THR B C 1
ATOM 4847 O O . THR B 1 101 ? 25.078 66.079 54.538 1.00 22.33 101 THR B O 1
ATOM 4851 N N . VAL B 1 102 ? 23.327 65.953 53.073 1.00 21.45 102 VAL B N 1
ATOM 4852 C CA . VAL B 1 102 ? 24.048 66.383 51.853 1.00 20.48 102 VAL B CA 1
ATOM 4853 C C . VAL B 1 102 ? 23.847 67.883 51.666 1.00 19.62 102 VAL B C 1
ATOM 4854 O O . VAL B 1 102 ? 22.720 68.299 51.547 1.00 19.63 102 VAL B O 1
ATOM 4858 N N . VAL B 1 103 ? 24.914 68.662 51.570 1.00 20.69 103 VAL B N 1
ATOM 4859 C CA . VAL B 1 103 ? 24.780 70.121 51.325 1.00 20.28 103 VAL B CA 1
ATOM 4860 C C . VAL B 1 103 ? 24.308 70.357 49.887 1.00 21.18 103 VAL B C 1
ATOM 4861 O O . VAL B 1 103 ? 24.810 69.726 48.943 1.00 21.66 103 VAL B O 1
ATOM 4865 N N . LEU B 1 104 ? 23.347 71.233 49.734 1.00 18.92 104 LEU B N 1
ATOM 4866 C CA . LEU B 1 104 ? 22.844 71.693 48.405 1.00 20.00 104 LEU B CA 1
ATOM 4867 C C . LEU B 1 104 ? 23.392 73.103 48.255 1.00 18.85 104 LEU B C 1
ATOM 4868 O O . LEU B 1 104 ? 22.865 74.047 48.907 1.00 19.11 104 LEU B O 1
ATOM 4873 N N . ASP B 1 105 ? 24.508 73.218 47.553 1.00 19.27 105 ASP B N 1
ATOM 4874 C CA . ASP B 1 105 ? 25.313 74.452 47.461 1.00 20.76 105 ASP B CA 1
ATOM 4875 C C . ASP B 1 105 ? 24.897 75.200 46.196 1.00 19.93 105 ASP B C 1
ATOM 4876 O O . ASP B 1 105 ? 25.173 74.691 45.111 1.00 21.42 105 ASP B O 1
ATOM 4881 N N . MET B 1 106 ? 24.253 76.356 46.318 1.00 19.11 106 MET B N 1
ATOM 4882 C CA . MET B 1 106 ? 23.763 77.131 45.143 1.00 19.24 106 MET B CA 1
ATOM 4883 C C . MET B 1 106 ? 24.736 78.230 44.696 1.00 17.66 106 MET B C 1
ATOM 4884 O O . MET B 1 106 ? 24.315 79.109 43.933 1.00 18.26 106 MET B O 1
ATOM 4889 N N . ASN B 1 107 ? 26.003 78.150 45.080 1.00 19.23 107 ASN B N 1
ATOM 4890 C CA . ASN B 1 107 ? 27.058 79.105 44.675 1.00 22.31 107 ASN B CA 1
ATOM 4891 C C . ASN B 1 107 ? 27.023 79.362 43.168 1.00 21.77 107 ASN B C 1
ATOM 4892 O O . ASN B 1 107 ? 27.269 80.509 42.808 1.00 21.62 107 ASN B O 1
ATOM 4897 N N . ARG B 1 108 ? 26.829 78.336 42.343 1.00 21.86 108 ARG B N 1
ATOM 4898 C CA . ARG B 1 108 ? 26.992 78.454 40.871 1.00 20.31 108 ARG B CA 1
ATOM 4899 C C . ARG B 1 108 ? 25.760 79.080 40.266 1.00 22.31 108 ARG B C 1
ATOM 4900 O O . ARG B 1 108 ? 25.842 79.537 39.127 1.00 21.04 108 ARG B O 1
ATOM 4908 N N . MET B 1 109 ? 24.680 79.187 41.030 1.00 20.89 109 MET B N 1
ATOM 4909 C CA . MET B 1 109 ? 23.479 79.947 40.607 1.00 21.66 109 MET B CA 1
ATOM 4910 C C . MET B 1 109 ? 23.710 81.421 40.964 1.00 20.05 109 MET B C 1
ATOM 4911 O O . MET B 1 109 ? 23.200 81.899 41.997 1.00 19.11 109 MET B O 1
ATOM 4916 N N . ASN B 1 110 ? 24.532 82.116 40.160 1.00 19.39 110 ASN B N 1
ATOM 4917 C CA . ASN B 1 110 ? 25.034 83.461 40.500 1.00 19.78 110 ASN B CA 1
ATOM 4918 C C . ASN B 1 110 ? 24.621 84.498 39.450 1.00 20.38 110 ASN B C 1
ATOM 4919 O O . ASN B 1 110 ? 25.320 85.495 39.333 1.00 19.62 110 ASN B O 1
ATOM 4924 N N . ARG B 1 111 ? 23.479 84.317 38.800 1.00 18.55 111 ARG B N 1
ATOM 4925 C CA . ARG B 1 111 ? 22.939 85.287 37.830 1.00 21.37 111 ARG B CA 1
ATOM 4926 C C . ARG B 1 111 ? 22.307 86.475 38.581 1.00 22.15 111 ARG B C 1
ATOM 4927 O O . ARG B 1 111 ? 21.515 86.287 39.528 1.00 18.20 111 ARG B O 1
ATOM 4935 N N . ILE B 1 112 ? 22.722 87.669 38.189 1.00 20.33 112 ILE B N 1
ATOM 4936 C CA . ILE B 1 112 ? 22.002 88.915 38.517 1.00 20.81 112 ILE B CA 1
ATOM 4937 C C . ILE B 1 112 ? 20.948 89.124 37.433 1.00 23.02 112 ILE B C 1
ATOM 4938 O O . ILE B 1 112 ? 21.320 89.465 36.306 1.00 19.63 112 ILE B O 1
ATOM 4943 N N . LEU B 1 113 ? 19.685 88.813 37.696 1.00 20.86 113 LEU B N 1
ATOM 4944 C CA . LEU B 1 113 ? 18.655 88.799 36.631 1.00 20.44 113 LEU B CA 1
ATOM 4945 C C . LEU B 1 113 ? 18.359 90.234 36.199 1.00 19.76 113 LEU B C 1
ATOM 4946 O O . LEU B 1 113 ? 18.064 90.504 35.010 1.00 19.36 113 LEU B O 1
ATOM 4951 N N . GLU B 1 114 ? 18.282 91.131 37.175 1.00 19.21 114 GLU B N 1
ATOM 4952 C CA . GLU B 1 114 ? 17.969 92.543 36.887 1.00 21.20 114 GLU B CA 1
ATOM 4953 C C . GLU B 1 114 ? 18.487 93.411 38.020 1.00 18.83 114 GLU B C 1
ATOM 4954 O O . GLU B 1 114 ? 18.291 93.035 39.182 1.00 18.41 114 GLU B O 1
ATOM 4960 N N . VAL B 1 115 ? 19.036 94.561 37.697 1.00 16.84 115 VAL B N 1
ATOM 4961 C CA . VAL B 1 115 ? 19.116 95.690 38.667 1.00 17.30 115 VAL B CA 1
ATOM 4962 C C . VAL B 1 115 ? 18.390 96.858 38.042 1.00 19.38 115 VAL B C 1
ATOM 4963 O O . VAL B 1 115 ? 18.737 97.250 36.895 1.00 20.52 115 VAL B O 1
ATOM 4967 N N . ASN B 1 116 ? 17.399 97.393 38.732 1.00 18.50 116 ASN B N 1
ATOM 4968 C CA . ASN B 1 116 ? 16.508 98.440 38.183 1.00 20.10 116 ASN B CA 1
ATOM 4969 C C . ASN B 1 116 ? 16.779 99.744 38.923 1.00 20.54 116 ASN B C 1
ATOM 4970 O O . ASN B 1 116 ? 16.521 99.847 40.132 1.00 19.15 116 ASN B O 1
ATOM 4975 N N . GLU B 1 117 ? 17.329 100.715 38.227 1.00 19.58 117 GLU B N 1
ATOM 4976 C CA . GLU B 1 117 ? 17.713 101.991 38.850 1.00 21.01 117 GLU B CA 1
ATOM 4977 C C . GLU B 1 117 ? 16.443 102.776 39.190 1.00 21.35 117 GLU B C 1
ATOM 4978 O O . GLU B 1 117 ? 16.397 103.304 40.284 1.00 24.18 117 GLU B O 1
ATOM 4984 N N . GLU B 1 118 ? 15.490 102.864 38.267 1.00 20.94 118 GLU B N 1
ATOM 4985 C CA . GLU B 1 118 ? 14.290 103.724 38.368 1.00 22.70 118 GLU B CA 1
ATOM 4986 C C . GLU B 1 118 ? 13.443 103.293 39.562 1.00 22.67 118 GLU B C 1
ATOM 4987 O O . GLU B 1 118 ? 12.885 104.169 40.240 1.00 22.49 118 GLU B O 1
ATOM 4993 N N . PHE B 1 119 ? 13.344 101.989 39.810 1.00 19.83 119 PHE B N 1
ATOM 4994 C CA . PHE B 1 119 ? 12.569 101.499 40.972 1.00 21.06 119 PHE B CA 1
ATOM 4995 C C . PHE B 1 119 ? 13.442 101.079 42.145 1.00 25.85 119 PHE B C 1
ATOM 4996 O O . PHE B 1 119 ? 12.827 100.685 43.179 1.00 26.07 119 PHE B O 1
ATOM 5004 N N . GLY B 1 120 ? 14.762 101.109 42.004 1.00 19.20 120 GLY B N 1
ATOM 5005 C CA . GLY B 1 120 ? 15.662 100.727 43.102 1.00 18.42 120 GLY B CA 1
ATOM 5006 C C . GLY B 1 120 ? 15.396 99.314 43.602 1.00 18.15 120 GLY B C 1
ATOM 5007 O O . GLY B 1 120 ? 14.892 99.127 44.722 1.00 17.34 120 GLY B O 1
ATOM 5008 N N . TYR B 1 121 ? 15.705 98.320 42.792 1.00 18.15 121 TYR B N 1
ATOM 5009 C CA . TYR B 1 121 ? 15.659 96.895 43.217 1.00 18.27 121 TYR B CA 1
ATOM 5010 C C . TYR B 1 121 ? 16.652 96.073 42.415 1.00 19.17 121 TYR B C 1
ATOM 5011 O O . TYR B 1 121 ? 17.145 96.516 41.347 1.00 17.03 121 TYR B O 1
ATOM 5020 N N . ALA B 1 122 ? 16.955 94.905 42.960 1.00 17.76 122 ALA B N 1
ATOM 5021 C CA . ALA B 1 122 ? 17.683 93.815 42.271 1.00 17.08 122 ALA B CA 1
ATOM 5022 C C . ALA B 1 122 ? 16.866 92.518 42.351 1.00 19.94 122 ALA B C 1
ATOM 5023 O O . ALA B 1 122 ? 16.089 92.312 43.333 1.00 17.74 122 ALA B O 1
ATOM 5025 N N . LEU B 1 123 ? 16.973 91.701 41.309 1.00 17.04 123 LEU B N 1
ATOM 5026 C CA . LEU B 1 123 ? 16.440 90.318 41.322 1.00 16.29 123 LEU B CA 1
ATOM 5027 C C . LEU B 1 123 ? 17.657 89.424 41.111 1.00 17.10 123 LEU B C 1
ATOM 5028 O O . LEU B 1 123 ? 18.339 89.584 40.077 1.00 17.89 123 LEU B O 1
ATOM 5033 N N . VAL B 1 124 ? 17.964 88.584 42.089 1.00 16.34 124 VAL B N 1
ATOM 5034 C CA . VAL B 1 124 ? 19.217 87.793 42.116 1.00 17.31 124 VAL B CA 1
ATOM 5035 C C . VAL B 1 124 ? 18.959 86.327 42.444 1.00 18.11 124 VAL B C 1
ATOM 5036 O O . VAL B 1 124 ? 17.989 85.972 43.170 1.00 18.08 124 VAL B O 1
ATOM 5040 N N . GLU B 1 125 ? 19.878 85.516 41.971 1.00 18.22 125 GLU B N 1
ATOM 5041 C CA . GLU B 1 125 ? 20.000 84.113 42.362 1.00 18.38 125 GLU B CA 1
ATOM 5042 C C . GLU B 1 125 ? 20.866 84.025 43.611 1.00 17.51 125 GLU B C 1
ATOM 5043 O O . GLU B 1 125 ? 21.540 84.970 44.015 1.00 18.09 125 GLU B O 1
ATOM 5049 N N . PRO B 1 126 ? 20.812 82.876 44.310 1.00 17.31 126 PRO B N 1
ATOM 5050 C CA . PRO B 1 126 ? 21.414 82.757 45.642 1.00 16.86 126 PRO B CA 1
ATOM 5051 C C . PRO B 1 126 ? 22.940 82.849 45.700 1.00 17.49 126 PRO B C 1
ATOM 5052 O O . PRO B 1 126 ? 23.503 83.242 46.710 1.00 17.61 126 PRO B O 1
ATOM 5056 N N . GLY B 1 127 ? 23.615 82.485 44.605 1.00 16.34 127 GLY B N 1
ATOM 5057 C CA . GLY B 1 127 ? 25.084 82.501 44.578 1.00 17.79 127 GLY B CA 1
ATOM 5058 C C . GLY B 1 127 ? 25.645 83.890 44.393 1.00 18.77 127 GLY B C 1
ATOM 5059 O O . GLY B 1 127 ? 26.862 84.031 44.455 1.00 19.15 127 GLY B O 1
ATOM 5060 N N . VAL B 1 128 ? 24.805 84.908 44.140 1.00 20.56 128 VAL B N 1
ATOM 5061 C CA . VAL B 1 128 ? 25.272 86.311 43.993 1.00 18.45 128 VAL B CA 1
ATOM 5062 C C . VAL B 1 128 ? 25.816 86.840 45.337 1.00 19.88 128 VAL B C 1
ATOM 5063 O O . VAL B 1 128 ? 25.093 86.874 46.334 1.00 19.25 128 VAL B O 1
ATOM 5067 N N . SER B 1 129 ? 27.078 87.238 45.367 1.00 18.15 129 SER B N 1
ATOM 5068 C CA . SER B 1 129 ? 27.748 87.814 46.564 1.00 18.34 129 SER B CA 1
ATOM 5069 C C . SER B 1 129 ? 27.477 89.309 46.653 1.00 16.34 129 SER B C 1
ATOM 5070 O O . SER B 1 129 ? 27.075 89.943 45.637 1.00 17.62 129 SER B O 1
ATOM 5073 N N . TYR B 1 130 ? 27.677 89.885 47.830 1.00 16.28 130 TYR B N 1
ATOM 5074 C CA . TYR B 1 130 ? 27.642 91.362 47.944 1.00 17.15 130 TYR B CA 1
ATOM 5075 C C . TYR B 1 130 ? 28.718 91.966 47.003 1.00 17.72 130 TYR B C 1
ATOM 5076 O O . TYR B 1 130 ? 28.390 92.979 46.354 1.00 19.15 130 TYR B O 1
ATOM 5085 N N . PHE B 1 131 ? 29.924 91.414 46.948 1.00 19.23 131 PHE B N 1
ATOM 5086 C CA . PHE B 1 131 ? 30.985 91.916 46.027 1.00 19.68 131 PHE B CA 1
ATOM 5087 C C . PHE B 1 131 ? 30.441 91.949 44.595 1.00 21.03 131 PHE B C 1
ATOM 5088 O O . PHE B 1 131 ? 30.589 92.976 43.901 1.00 20.43 131 PHE B O 1
ATOM 5096 N N . GLU B 1 132 ? 29.765 90.871 44.165 1.00 19.78 132 GLU B N 1
ATOM 5097 C CA . GLU B 1 132 ? 29.320 90.747 42.766 1.00 19.13 132 GLU B CA 1
ATOM 5098 C C . GLU B 1 132 ? 28.231 91.765 42.457 1.00 19.70 132 GLU B C 1
ATOM 5099 O O . GLU B 1 132 ? 28.263 92.389 41.368 1.00 19.74 132 GLU B O 1
ATOM 5105 N N . LEU B 1 133 ? 27.287 91.944 43.360 1.00 16.50 133 LEU B N 1
ATOM 5106 C CA . LEU B 1 133 ? 26.192 92.890 43.113 1.00 17.95 133 LEU B CA 1
ATOM 5107 C C . LEU B 1 133 ? 26.774 94.311 43.100 1.00 17.62 133 LEU B C 1
ATOM 5108 O O . LEU B 1 133 ? 26.366 95.134 42.244 1.00 19.45 133 LEU B O 1
ATOM 5113 N N . TYR B 1 134 ? 27.617 94.632 44.063 1.00 18.14 134 TYR B N 1
ATOM 5114 C CA . TYR B 1 134 ? 28.267 95.958 44.134 1.00 18.05 134 TYR B CA 1
ATOM 5115 C C . TYR B 1 134 ? 29.030 96.240 42.829 1.00 18.96 134 TYR B C 1
ATOM 5116 O O . TYR B 1 134 ? 28.818 97.289 42.182 1.00 17.95 134 TYR B O 1
ATOM 5125 N N . ASP B 1 135 ? 29.827 95.279 42.394 1.00 21.00 135 ASP B N 1
ATOM 5126 C CA . ASP B 1 135 ? 30.644 95.498 41.168 1.00 22.73 135 ASP B CA 1
ATOM 5127 C C . ASP B 1 135 ? 29.749 95.693 39.946 1.00 23.20 135 ASP B C 1
ATOM 5128 O O . ASP B 1 135 ? 30.085 96.522 39.088 1.00 22.84 135 ASP B O 1
ATOM 5133 N N . TYR B 1 136 ? 28.669 94.933 39.811 1.00 21.92 136 TYR B N 1
ATOM 5134 C CA . TYR B 1 136 ? 27.707 95.063 38.697 1.00 21.19 136 TYR B CA 1
ATOM 5135 C C . TYR B 1 136 ? 27.180 96.508 38.650 1.00 22.71 136 TYR B C 1
ATOM 5136 O O . TYR B 1 136 ? 27.123 97.170 37.589 1.00 19.05 136 TYR B O 1
ATOM 5145 N N . ILE B 1 137 ? 26.750 97.002 39.808 1.00 20.44 137 ILE B N 1
ATOM 5146 C CA . ILE B 1 137 ? 26.162 98.359 39.926 1.00 20.16 137 ILE B CA 1
ATOM 5147 C C . ILE B 1 137 ? 27.192 99.429 39.526 1.00 21.50 137 ILE B C 1
ATOM 5148 O O . ILE B 1 137 ? 26.801 100.345 38.764 1.00 22.32 137 ILE B O 1
ATOM 5153 N N . GLN B 1 138 ? 28.417 99.325 40.015 1.00 21.64 138 GLN B N 1
ATOM 5154 C CA . GLN B 1 138 ? 29.518 100.284 39.674 1.00 26.80 138 GLN B CA 1
ATOM 5155 C C . GLN B 1 138 ? 29.810 100.215 38.161 1.00 27.21 138 GLN B C 1
ATOM 5156 O O . GLN B 1 138 ? 29.744 101.255 37.485 1.00 28.67 138 GLN B O 1
ATOM 5162 N N . GLU B 1 139 ? 29.940 99.014 37.603 1.00 27.20 139 GLU B N 1
ATOM 5163 C CA . GLU B 1 139 ? 30.206 98.792 36.161 1.00 29.45 139 GLU B CA 1
ATOM 5164 C C . GLU B 1 139 ? 29.093 99.403 35.305 1.00 34.25 139 GLU B C 1
ATOM 5165 O O . GLU B 1 139 ? 29.416 100.013 34.285 1.00 30.98 139 GLU B O 1
ATOM 5171 N N . LYS B 1 140 ? 27.831 99.255 35.703 1.00 25.84 140 LYS B N 1
ATOM 5172 C CA . LYS B 1 140 ? 26.695 99.735 34.909 1.00 25.61 140 LYS B CA 1
ATOM 5173 C C . LYS B 1 140 ? 26.473 101.227 35.186 1.00 23.66 140 LYS B C 1
ATOM 5174 O O . LYS B 1 140 ? 25.584 101.786 34.527 1.00 24.38 140 LYS B O 1
ATOM 5180 N N . GLY B 1 141 ? 27.151 101.825 36.168 1.00 23.22 141 GLY B N 1
ATOM 5181 C CA . GLY B 1 141 ? 27.018 103.254 36.521 1.00 25.62 141 GLY B CA 1
ATOM 5182 C C . GLY B 1 141 ? 25.677 103.570 37.172 1.00 24.78 141 GLY B C 1
ATOM 5183 O O . GLY B 1 141 ? 25.156 104.647 36.914 1.00 26.05 141 GLY B O 1
ATOM 5184 N N . LEU B 1 142 ? 25.055 102.597 37.861 1.00 22.69 142 LEU B N 1
ATOM 5185 C CA . LEU B 1 142 ? 23.673 102.770 38.387 1.00 22.47 142 LEU B CA 1
ATOM 5186 C C . LEU B 1 142 ? 23.769 103.518 39.732 1.00 20.85 142 LEU B C 1
ATOM 5187 O O . LEU B 1 142 ? 24.664 103.221 40.523 1.00 21.12 142 LEU B O 1
ATOM 5192 N N . LYS B 1 143 ? 22.861 104.441 39.989 1.00 18.90 143 LYS B N 1
ATOM 5193 C CA . LYS B 1 143 ? 22.929 105.315 41.184 1.00 20.72 143 LYS B CA 1
ATOM 5194 C C . LYS B 1 143 ? 22.155 104.656 42.330 1.00 19.14 143 LYS B C 1
ATOM 5195 O O . LYS B 1 143 ? 21.113 105.202 42.758 1.00 19.83 143 LYS B O 1
ATOM 5201 N N . LEU B 1 144 ? 22.641 103.491 42.715 1.00 18.52 144 LEU B N 1
ATOM 5202 C CA . LEU B 1 144 ? 22.069 102.682 43.793 1.00 17.98 144 LEU B CA 1
ATOM 5203 C C . LEU B 1 144 ? 23.158 102.282 44.743 1.00 19.72 144 LEU B C 1
ATOM 5204 O O . LEU B 1 144 ? 24.327 102.034 44.325 1.00 20.14 144 LEU B O 1
ATOM 5209 N N . TRP B 1 145 ? 22.771 102.204 46.013 1.00 18.27 145 TRP B N 1
ATOM 5210 C CA . TRP B 1 145 ? 23.615 101.596 47.054 1.00 18.25 145 TRP B CA 1
ATOM 5211 C C . TRP B 1 145 ? 23.015 100.247 47.443 1.00 20.55 145 TRP B C 1
ATOM 5212 O O . TRP B 1 145 ? 21.779 100.107 47.351 1.00 18.58 145 TRP B O 1
ATOM 5223 N N . ILE B 1 146 ? 23.880 99.304 47.850 1.00 19.14 146 ILE B N 1
ATOM 5224 C CA . ILE B 1 146 ? 23.440 98.036 48.464 1.00 18.06 146 ILE B CA 1
ATOM 5225 C C . ILE B 1 146 ? 23.605 98.196 49.958 1.00 19.26 146 ILE B C 1
ATOM 5226 O O . ILE B 1 146 ? 24.111 99.270 50.423 1.00 18.99 146 ILE B O 1
ATOM 5231 N N . ASP B 1 147 ? 23.221 97.165 50.694 1.00 16.89 147 ASP B N 1
ATOM 5232 C CA . ASP B 1 147 ? 23.360 97.155 52.152 1.00 18.55 147 ASP B CA 1
ATOM 5233 C C . ASP B 1 147 ? 24.115 95.882 52.463 1.00 19.14 147 ASP B C 1
ATOM 5234 O O . ASP B 1 147 ? 23.576 94.788 52.170 1.00 19.64 147 ASP B O 1
ATOM 5239 N N . VAL B 1 148 ? 25.267 96.020 53.108 1.00 17.63 148 VAL B N 1
ATOM 5240 C CA . VAL B 1 148 ? 26.200 94.891 53.306 1.00 17.87 148 VAL B CA 1
ATOM 5241 C C . VAL B 1 148 ? 26.292 94.545 54.773 1.00 16.66 148 VAL B C 1
ATOM 5242 O O . VAL B 1 148 ? 26.373 95.426 55.626 1.00 17.92 148 VAL B O 1
ATOM 5246 N N . PRO B 1 149 ? 26.389 93.243 55.085 1.00 17.94 149 PRO B N 1
ATOM 5247 C CA . PRO B 1 149 ? 26.864 92.834 56.405 1.00 19.19 149 PRO B CA 1
ATOM 5248 C C . PRO B 1 149 ? 28.381 93.135 56.424 1.00 21.36 149 PRO B C 1
ATOM 5249 O O . PRO B 1 149 ? 28.915 93.568 55.392 1.00 21.78 149 PRO B O 1
ATOM 5253 N N . ASP B 1 150 ? 29.078 92.828 57.525 1.00 22.08 150 ASP B N 1
ATOM 5254 C CA . ASP B 1 150 ? 30.531 93.121 57.667 1.00 24.37 150 ASP B CA 1
ATOM 5255 C C . ASP B 1 150 ? 31.378 92.363 56.636 1.00 25.18 150 ASP B C 1
ATOM 5256 O O . ASP B 1 150 ? 32.363 92.949 56.201 1.00 29.56 150 ASP B O 1
ATOM 5261 N N . LEU B 1 151 ? 31.005 91.152 56.239 1.00 27.45 151 LEU B N 1
ATOM 5262 C CA . LEU B 1 151 ? 31.778 90.360 55.248 1.00 28.22 151 LEU B CA 1
ATOM 5263 C C . LEU B 1 151 ? 31.051 90.354 53.903 1.00 27.19 151 LEU B C 1
ATOM 5264 O O . LEU B 1 151 ? 29.977 89.764 53.784 1.00 29.04 151 LEU B O 1
ATOM 5269 N N . GLY B 1 152 ? 31.701 90.909 52.883 1.00 24.35 152 GLY B N 1
ATOM 5270 C CA . GLY B 1 152 ? 31.095 91.048 51.555 1.00 24.47 152 GLY B CA 1
ATOM 5271 C C . GLY B 1 152 ? 31.064 89.757 50.768 1.00 22.20 152 GLY B C 1
ATOM 5272 O O . GLY B 1 152 ? 30.447 89.789 49.701 1.00 22.72 152 GLY B O 1
ATOM 5273 N N . TRP B 1 153 ? 31.670 88.655 51.251 1.00 21.46 153 TRP B N 1
ATOM 5274 C CA . TRP B 1 153 ? 31.693 87.395 50.480 1.00 21.74 153 TRP B CA 1
ATOM 5275 C C . TRP B 1 153 ? 30.389 86.621 50.670 1.00 19.68 153 TRP B C 1
ATOM 5276 O O . TRP B 1 153 ? 30.262 85.598 50.047 1.00 22.03 153 TRP B O 1
ATOM 5287 N N . GLY B 1 154 ? 29.465 87.107 51.498 1.00 20.40 154 GLY B N 1
ATOM 5288 C CA . GLY B 1 154 ? 28.185 86.426 51.755 1.00 21.20 154 GLY B CA 1
ATOM 5289 C C . GLY B 1 154 ? 27.212 86.595 50.615 1.00 18.95 154 GLY B C 1
ATOM 5290 O O . GLY B 1 154 ? 27.501 87.324 49.616 1.00 19.13 154 GLY B O 1
ATOM 5291 N N . SER B 1 155 ? 26.066 85.955 50.748 1.00 19.14 155 SER B N 1
ATOM 5292 C CA . SER B 1 155 ? 24.974 85.931 49.756 1.00 17.26 155 SER B CA 1
ATOM 5293 C C . SER B 1 155 ? 23.926 87.006 50.064 1.00 19.69 155 SER B C 1
ATOM 5294 O O . SER B 1 155 ? 23.382 87.032 51.201 1.00 18.29 155 SER B O 1
ATOM 5297 N N . VAL B 1 156 ? 23.590 87.822 49.080 1.00 19.00 156 VAL B N 1
ATOM 5298 C CA . VAL B 1 156 ? 22.434 88.751 49.183 1.00 17.72 156 VAL B CA 1
ATOM 5299 C C . VAL B 1 156 ? 21.177 87.983 49.618 1.00 18.73 156 VAL B C 1
ATOM 5300 O O . VAL B 1 156 ? 20.463 88.451 50.541 1.00 17.93 156 VAL B O 1
ATOM 5304 N N . VAL B 1 157 ? 20.942 86.825 49.035 1.00 17.13 157 VAL B N 1
ATOM 5305 C CA . VAL B 1 157 ? 19.789 85.951 49.367 1.00 17.91 157 VAL B CA 1
ATOM 5306 C C . VAL B 1 157 ? 19.973 85.278 50.733 1.00 17.17 157 VAL B C 1
ATOM 5307 O O . VAL B 1 157 ? 19.068 85.417 51.605 1.00 18.01 157 VAL B O 1
ATOM 5311 N N . GLY B 1 158 ? 21.054 84.525 50.924 1.00 16.48 158 GLY B N 1
ATOM 5312 C CA . GLY B 1 158 ? 21.235 83.661 52.096 1.00 15.20 158 GLY B CA 1
ATOM 5313 C C . GLY B 1 158 ? 21.254 84.457 53.368 1.00 16.59 158 GLY B C 1
ATOM 5314 O O . GLY B 1 158 ? 20.602 84.069 54.371 1.00 17.01 158 GLY B O 1
ATOM 5315 N N . ASN B 1 159 ? 21.958 85.591 53.358 1.00 17.04 159 ASN B N 1
ATOM 5316 C CA . ASN B 1 159 ? 22.011 86.453 54.548 1.00 16.22 159 ASN B CA 1
ATOM 5317 C C . ASN B 1 159 ? 20.599 86.963 54.875 1.00 16.98 159 ASN B C 1
ATOM 5318 O O . ASN B 1 159 ? 20.221 86.896 56.061 1.00 17.56 159 ASN B O 1
ATOM 5323 N N . ALA B 1 160 ? 19.822 87.441 53.893 1.00 16.19 160 ALA B N 1
ATOM 5324 C CA . ALA B 1 160 ? 18.491 87.992 54.158 1.00 18.34 160 ALA B CA 1
ATOM 5325 C C . ALA B 1 160 ? 17.634 86.861 54.762 1.00 19.21 160 ALA B C 1
ATOM 5326 O O . ALA B 1 160 ? 16.818 87.117 55.669 1.00 16.64 160 ALA B O 1
ATOM 5328 N N . LEU B 1 161 ? 17.723 85.663 54.165 1.00 18.05 161 LEU B N 1
ATOM 5329 C CA . LEU B 1 161 ? 16.882 84.535 54.605 1.00 17.66 161 LEU B CA 1
ATOM 5330 C C . LEU B 1 161 ? 17.216 84.168 56.044 1.00 17.60 161 LEU B C 1
ATOM 5331 O O . LEU B 1 161 ? 16.263 83.711 56.721 1.00 19.16 161 LEU B O 1
ATOM 5336 N N . ASP B 1 162 ? 18.451 84.379 56.508 1.00 17.14 162 ASP B N 1
ATOM 5337 C CA . ASP B 1 162 ? 18.799 84.083 57.916 1.00 16.75 162 ASP B CA 1
ATOM 5338 C C . ASP B 1 162 ? 18.512 85.305 58.797 1.00 15.67 162 ASP B C 1
ATOM 5339 O O . ASP B 1 162 ? 18.987 85.302 59.933 1.00 16.65 162 ASP B O 1
ATOM 5344 N N . HIS B 1 163 ? 17.772 86.281 58.306 1.00 16.15 163 HIS B N 1
ATOM 5345 C CA . HIS B 1 163 ? 17.396 87.534 59.042 1.00 16.40 163 HIS B CA 1
ATOM 5346 C C . HIS B 1 163 ? 18.636 88.393 59.347 1.00 16.91 163 HIS B C 1
ATOM 5347 O O . HIS B 1 163 ? 18.692 89.084 60.364 1.00 15.97 163 HIS B O 1
ATOM 5354 N N . GLY B 1 164 ? 19.596 88.388 58.418 1.00 17.57 164 GLY B N 1
ATOM 5355 C CA . GLY B 1 164 ? 20.832 89.153 58.521 1.00 17.39 164 GLY B CA 1
ATOM 5356 C C . GLY B 1 164 ? 20.630 90.663 58.544 1.00 18.14 164 GLY B C 1
ATOM 5357 O O . GLY B 1 164 ? 19.584 91.209 58.079 1.00 19.14 164 GLY B O 1
ATOM 5358 N N . ILE B 1 165 ? 21.681 91.332 59.007 1.00 19.83 165 ILE B N 1
ATOM 5359 C CA . ILE B 1 165 ? 21.643 92.802 59.156 1.00 21.20 165 ILE B CA 1
ATOM 5360 C C . ILE B 1 165 ? 22.895 93.453 58.561 1.00 19.09 165 ILE B C 1
ATOM 5361 O O . ILE B 1 165 ? 24.026 92.853 58.541 1.00 18.38 165 ILE B O 1
ATOM 5366 N N . GLY B 1 166 ? 22.672 94.658 58.087 1.00 18.03 166 GLY B N 1
ATOM 5367 C CA . GLY B 1 166 ? 23.736 95.621 57.726 1.00 18.28 166 GLY B CA 1
ATOM 5368 C C . GLY B 1 166 ? 23.451 97.003 58.298 1.00 18.21 166 GLY B C 1
ATOM 5369 O O . GLY B 1 166 ? 22.630 97.139 59.234 1.00 17.34 166 GLY B O 1
ATOM 5370 N N . TYR B 1 167 ? 24.049 98.042 57.695 1.00 18.78 167 TYR B N 1
ATOM 5371 C CA . TYR B 1 167 ? 24.423 99.258 58.437 1.00 19.14 167 TYR B CA 1
ATOM 5372 C C . TYR B 1 167 ? 24.024 100.523 57.677 1.00 19.56 167 TYR B C 1
ATOM 5373 O O . TYR B 1 167 ? 24.505 101.627 58.063 1.00 18.66 167 TYR B O 1
ATOM 5382 N N . THR B 1 168 ? 23.139 100.427 56.682 1.00 17.85 168 THR B N 1
ATOM 5383 C CA . THR B 1 168 ? 22.531 101.615 56.027 1.00 17.05 168 THR B CA 1
ATOM 5384 C C . THR B 1 168 ? 21.077 101.719 56.461 1.00 17.26 168 THR B C 1
ATOM 5385 O O . THR B 1 168 ? 20.607 100.872 57.214 1.00 16.89 168 THR B O 1
ATOM 5389 N N . PRO B 1 169 ? 20.260 102.661 55.923 1.00 17.76 169 PRO B N 1
ATOM 5390 C CA . PRO B 1 169 ? 18.826 102.616 56.181 1.00 18.58 169 PRO B CA 1
ATOM 5391 C C . PRO B 1 169 ? 18.142 101.317 55.706 1.00 20.55 169 PRO B C 1
ATOM 5392 O O . PRO B 1 169 ? 17.047 100.987 56.146 1.00 17.48 169 PRO B O 1
ATOM 5396 N N . TYR B 1 170 ? 18.802 100.542 54.840 1.00 18.92 170 TYR B N 1
ATOM 5397 C CA . TYR B 1 170 ? 18.238 99.269 54.299 1.00 18.87 170 TYR B CA 1
ATOM 5398 C C . TYR B 1 170 ? 18.864 98.075 55.041 1.00 18.93 170 TYR B C 1
ATOM 5399 O O . TYR B 1 170 ? 18.975 96.922 54.502 1.00 18.07 170 TYR B O 1
ATOM 5408 N N . GLY B 1 171 ? 19.230 98.311 56.310 1.00 16.26 171 GLY B N 1
ATOM 5409 C CA . GLY B 1 171 ? 19.973 97.343 57.126 1.00 18.25 171 GLY B CA 1
ATOM 5410 C C . GLY B 1 171 ? 19.159 96.121 57.558 1.00 18.75 171 GLY B C 1
ATOM 5411 O O . GLY B 1 171 ? 19.773 95.104 57.990 1.00 21.00 171 GLY B O 1
ATOM 5412 N N . ASP B 1 172 ? 17.843 96.159 57.468 1.00 19.08 172 ASP B N 1
ATOM 5413 C CA . ASP B 1 172 ? 17.051 94.945 57.789 1.00 20.42 172 ASP B CA 1
ATOM 5414 C C . ASP B 1 172 ? 16.827 94.155 56.502 1.00 16.38 172 ASP B C 1
ATOM 5415 O O . ASP B 1 172 ? 15.906 94.492 55.710 1.00 16.17 172 ASP B O 1
ATOM 5420 N N . HIS B 1 173 ? 17.703 93.215 56.238 1.00 15.83 173 HIS B N 1
ATOM 5421 C CA . HIS B 1 173 ? 17.840 92.673 54.862 1.00 17.15 173 HIS B CA 1
ATOM 5422 C C . HIS B 1 173 ? 16.564 91.968 54.451 1.00 18.67 173 HIS B C 1
ATOM 5423 O O . HIS B 1 173 ? 16.042 92.211 53.325 1.00 17.77 173 HIS B O 1
ATOM 5430 N N . PHE B 1 174 ? 16.034 91.117 55.330 1.00 17.83 174 PHE B N 1
ATOM 5431 C CA . PHE B 1 174 ? 14.801 90.415 54.965 1.00 16.31 174 PHE B CA 1
ATOM 5432 C C . PHE B 1 174 ? 13.633 91.409 54.780 1.00 16.30 174 PHE B C 1
ATOM 5433 O O . PHE B 1 174 ? 12.810 91.154 53.916 1.00 16.73 174 PHE B O 1
ATOM 5441 N N . ALA B 1 175 ? 13.537 92.517 55.542 1.00 15.84 175 ALA B N 1
ATOM 5442 C CA . ALA B 1 175 ? 12.458 93.503 55.397 1.00 16.22 175 ALA B CA 1
ATOM 5443 C C . ALA B 1 175 ? 12.510 94.128 53.994 1.00 17.33 175 ALA B C 1
ATOM 5444 O O . ALA B 1 175 ? 11.460 94.540 53.501 1.00 17.49 175 ALA B O 1
ATOM 5446 N N . MET B 1 176 ? 13.668 94.155 53.348 1.00 15.75 176 MET B N 1
ATOM 5447 C CA . MET B 1 176 ? 13.825 94.787 52.005 1.00 16.34 176 MET B CA 1
ATOM 5448 C C . MET B 1 176 ? 13.507 93.774 50.883 1.00 18.90 176 MET B C 1
ATOM 5449 O O . MET B 1 176 ? 13.441 94.187 49.684 1.00 16.91 176 MET B O 1
ATOM 5454 N N . GLN B 1 177 ? 13.177 92.523 51.245 1.00 19.86 177 GLN B N 1
ATOM 5455 C CA . GLN B 1 177 ? 12.896 91.447 50.254 1.00 19.16 177 GLN B CA 1
ATOM 5456 C C . GLN B 1 177 ? 11.565 91.724 49.589 1.00 16.49 177 GLN B C 1
ATOM 5457 O O . GLN B 1 177 ? 10.625 92.292 50.207 1.00 18.43 177 GLN B O 1
ATOM 5463 N N . CYS B 1 178 ? 11.474 91.442 48.305 1.00 16.26 178 CYS B N 1
ATOM 5464 C CA . CYS B 1 178 ? 10.215 91.606 47.570 1.00 16.21 178 CYS B CA 1
ATOM 5465 C C . CYS B 1 178 ? 10.172 90.603 46.416 1.00 17.15 178 CYS B C 1
ATOM 5466 O O . CYS B 1 178 ? 10.887 90.820 45.430 1.00 17.70 178 CYS B O 1
ATOM 5469 N N . GLY B 1 179 ? 9.299 89.605 46.519 1.00 15.96 179 GLY B N 1
ATOM 5470 C CA . GLY B 1 179 ? 9.150 88.522 45.538 1.00 16.49 179 GLY B CA 1
ATOM 5471 C C . GLY B 1 179 ? 10.218 87.445 45.729 1.00 16.37 179 GLY B C 1
ATOM 5472 O O . GLY B 1 179 ? 11.402 87.751 46.010 1.00 17.13 179 GLY B O 1
ATOM 5473 N N . MET B 1 180 ? 9.838 86.185 45.611 1.00 15.48 180 MET B N 1
ATOM 5474 C CA . MET B 1 180 ? 10.829 85.094 45.618 1.00 15.80 180 MET B CA 1
ATOM 5475 C C . MET B 1 180 ? 10.278 83.929 44.818 1.00 15.67 180 MET B C 1
ATOM 5476 O O . MET B 1 180 ? 9.046 83.854 44.628 1.00 19.39 180 MET B O 1
ATOM 5481 N N . GLU B 1 181 ? 11.202 83.138 44.278 1.00 16.49 181 GLU B N 1
ATOM 5482 C CA . GLU B 1 181 ? 10.915 81.836 43.661 1.00 16.50 181 GLU B CA 1
ATOM 5483 C C . GLU B 1 181 ? 11.418 80.769 44.625 1.00 17.57 181 GLU B C 1
ATOM 5484 O O . GLU B 1 181 ? 12.515 80.926 45.181 1.00 16.86 181 GLU B O 1
ATOM 5490 N N . VAL B 1 182 ? 10.576 79.781 44.890 1.00 17.00 182 VAL B N 1
ATOM 5491 C CA . VAL B 1 182 ? 10.841 78.720 45.881 1.00 16.70 182 VAL B CA 1
ATOM 5492 C C . VAL B 1 182 ? 10.593 77.362 45.219 1.00 16.63 182 VAL B C 1
ATOM 5493 O O . VAL B 1 182 ? 9.518 77.138 44.606 1.00 17.38 182 VAL B O 1
ATOM 5497 N N . VAL B 1 183 ? 11.566 76.487 45.395 1.00 17.90 183 VAL B N 1
ATOM 5498 C CA . VAL B 1 183 ? 11.386 75.052 45.151 1.00 17.79 183 VAL B CA 1
ATOM 5499 C C . VAL B 1 183 ? 10.855 74.441 46.452 1.00 19.09 183 VAL B C 1
ATOM 5500 O O . VAL B 1 183 ? 11.586 74.408 47.432 1.00 20.14 183 VAL B O 1
ATOM 5504 N N . LEU B 1 184 ? 9.596 74.013 46.428 1.00 19.06 184 LEU B N 1
ATOM 5505 C CA . LEU B 1 184 ? 8.921 73.420 47.606 1.00 18.17 184 LEU B CA 1
ATOM 5506 C C . LEU B 1 184 ? 9.557 72.049 47.812 1.00 19.17 184 LEU B C 1
ATOM 5507 O O . LEU B 1 184 ? 10.243 71.508 46.940 1.00 17.66 184 LEU B O 1
ATOM 5512 N N . PRO B 1 185 ? 9.383 71.461 48.998 1.00 17.96 185 PRO B N 1
ATOM 5513 C CA . PRO B 1 185 ? 10.038 70.200 49.310 1.00 20.12 185 PRO B CA 1
ATOM 5514 C C . PRO B 1 185 ? 9.573 69.017 48.431 1.00 21.34 185 PRO B C 1
ATOM 5515 O O . PRO B 1 185 ? 10.240 68.000 48.511 1.00 20.12 185 PRO B O 1
ATOM 5519 N N . ASN B 1 186 ? 8.490 69.153 47.660 1.00 19.42 186 ASN B N 1
ATOM 5520 C CA . ASN B 1 186 ? 8.042 68.113 46.693 1.00 23.34 186 ASN B CA 1
ATOM 5521 C C . ASN B 1 186 ? 8.676 68.314 45.321 1.00 23.63 186 ASN B C 1
ATOM 5522 O O . ASN B 1 186 ? 8.344 67.545 44.420 1.00 25.09 186 ASN B O 1
ATOM 5527 N N . GLY B 1 187 ? 9.547 69.303 45.163 1.00 20.54 187 GLY B N 1
ATOM 5528 C CA . GLY B 1 187 ? 10.203 69.633 43.893 1.00 20.64 187 GLY B CA 1
ATOM 5529 C C . GLY B 1 187 ? 9.390 70.549 42.979 1.00 19.83 187 GLY B C 1
ATOM 5530 O O . GLY B 1 187 ? 9.901 70.834 41.889 1.00 22.15 187 GLY B O 1
ATOM 5531 N N . GLU B 1 188 ? 8.214 71.011 43.381 1.00 20.02 188 GLU B N 1
ATOM 5532 C CA . GLU B 1 188 ? 7.421 71.977 42.574 1.00 20.97 188 GLU B CA 1
ATOM 5533 C C . GLU B 1 188 ? 7.939 73.396 42.820 1.00 20.98 188 GLU B C 1
ATOM 5534 O O . GLU B 1 188 ? 8.436 73.701 43.945 1.00 22.46 188 GLU B O 1
ATOM 5540 N N . VAL B 1 189 ? 7.809 74.256 41.827 1.00 17.96 189 VAL B N 1
ATOM 5541 C CA . VAL B 1 189 ? 8.299 75.649 41.902 1.00 18.85 189 VAL B CA 1
ATOM 5542 C C . VAL B 1 189 ? 7.096 76.614 42.021 1.00 18.38 189 VAL B C 1
ATOM 5543 O O . VAL B 1 189 ? 6.084 76.424 41.325 1.00 18.32 189 VAL B O 1
ATOM 5547 N N . VAL B 1 190 ? 7.177 77.570 42.962 1.00 16.83 190 VAL B N 1
ATOM 5548 C CA . VAL B 1 190 ? 6.185 78.669 43.127 1.00 16.82 190 VAL B CA 1
ATOM 5549 C C . VAL B 1 190 ? 6.908 80.013 43.067 1.00 17.76 190 VAL B C 1
ATOM 5550 O O . VAL B 1 190 ? 8.086 80.062 43.439 1.00 17.85 190 VAL B O 1
ATOM 5554 N N . ARG B 1 191 ? 6.174 81.050 42.676 1.00 17.64 191 ARG B N 1
ATOM 5555 C CA . ARG B 1 191 ? 6.617 82.447 42.778 1.00 17.26 191 ARG B CA 1
ATOM 5556 C C . ARG B 1 191 ? 5.609 83.189 43.659 1.00 18.05 191 ARG B C 1
ATOM 5557 O O . ARG B 1 191 ? 4.392 83.033 43.506 1.00 16.13 191 ARG B O 1
ATOM 5565 N N . THR B 1 192 ? 6.129 83.915 44.635 1.00 18.24 192 THR B N 1
ATOM 5566 C CA . THR B 1 192 ? 5.290 84.649 45.593 1.00 16.93 192 THR B CA 1
ATOM 5567 C C . THR B 1 192 ? 4.873 85.989 45.015 1.00 17.57 192 THR B C 1
ATOM 5568 O O . THR B 1 192 ? 5.503 86.508 44.106 1.00 17.43 192 THR B O 1
ATOM 5572 N N . GLY B 1 193 ? 3.882 86.580 45.666 1.00 17.18 193 GLY B N 1
ATOM 5573 C CA . GLY B 1 193 ? 3.467 87.954 45.419 1.00 18.59 193 GLY B CA 1
ATOM 5574 C C . GLY B 1 193 ? 3.014 88.124 43.996 1.00 16.61 193 GLY B C 1
ATOM 5575 O O . GLY B 1 193 ? 2.277 87.249 43.485 1.00 15.68 193 GLY B O 1
ATOM 5576 N N . MET B 1 194 ? 3.453 89.201 43.369 1.00 16.85 194 MET B N 1
ATOM 5577 C CA . MET B 1 194 ? 2.982 89.503 42.005 1.00 17.53 194 MET B CA 1
ATOM 5578 C C . MET B 1 194 ? 3.643 88.543 41.008 1.00 18.66 194 MET B C 1
ATOM 5579 O O . MET B 1 194 ? 3.147 88.492 39.850 1.00 19.07 194 MET B O 1
ATOM 5584 N N . GLY B 1 195 ? 4.611 87.726 41.457 1.00 17.41 195 GLY B N 1
ATOM 5585 C CA . GLY B 1 195 ? 5.282 86.759 40.572 1.00 16.08 195 GLY B CA 1
ATOM 5586 C C . GLY B 1 195 ? 4.324 85.652 40.166 1.00 17.98 195 GLY B C 1
ATOM 5587 O O . GLY B 1 195 ? 4.609 84.963 39.174 1.00 18.80 195 GLY B O 1
ATOM 5588 N N . ALA B 1 196 ? 3.249 85.454 40.935 1.00 17.85 196 ALA B N 1
ATOM 5589 C CA . ALA B 1 196 ? 2.194 84.466 40.630 1.00 17.30 196 ALA B CA 1
ATOM 5590 C C . ALA B 1 196 ? 1.276 84.942 39.483 1.00 19.39 196 ALA B C 1
ATOM 5591 O O . ALA B 1 196 ? 0.520 84.064 38.978 1.00 18.63 196 ALA B O 1
ATOM 5593 N N . MET B 1 197 ? 1.348 86.210 39.071 1.00 19.63 197 MET B N 1
ATOM 5594 C CA . MET B 1 197 ? 0.531 86.798 37.954 1.00 19.64 197 MET B CA 1
ATOM 5595 C C . MET B 1 197 ? 1.316 86.595 36.662 1.00 21.15 197 MET B C 1
ATOM 5596 O O . MET B 1 197 ? 2.354 87.210 36.474 1.00 20.90 197 MET B O 1
ATOM 5601 N N . PRO B 1 198 ? 0.877 85.739 35.709 1.00 21.18 198 PRO B N 1
ATOM 5602 C CA . PRO B 1 198 ? 1.603 85.627 34.436 1.00 21.81 198 PRO B CA 1
ATOM 5603 C C . PRO B 1 198 ? 1.667 86.983 33.737 1.00 21.31 198 PRO B C 1
ATOM 5604 O O . PRO B 1 198 ? 0.662 87.677 33.733 1.00 20.96 198 PRO B O 1
ATOM 5608 N N . GLY B 1 199 ? 2.838 87.333 33.216 1.00 22.24 199 GLY B N 1
ATOM 5609 C CA . GLY B 1 199 ? 3.080 88.598 32.496 1.00 22.07 199 GLY B CA 1
ATOM 5610 C C . GLY B 1 199 ? 3.082 89.821 33.394 1.00 23.97 199 GLY B C 1
ATOM 5611 O O . GLY B 1 199 ? 2.925 90.926 32.860 1.00 22.47 199 GLY B O 1
ATOM 5612 N N . ASN B 1 200 ? 3.259 89.657 34.714 1.00 20.01 200 ASN B N 1
ATOM 5613 C CA . ASN B 1 200 ? 3.308 90.809 35.643 1.00 21.27 200 ASN B CA 1
ATOM 5614 C C . ASN B 1 200 ? 4.513 91.693 35.329 1.00 20.68 200 ASN B C 1
ATOM 5615 O O . ASN B 1 200 ? 5.547 91.191 34.801 1.00 21.25 200 ASN B O 1
ATOM 5620 N N . ASN B 1 201 ? 4.457 92.928 35.806 1.00 19.71 201 ASN B N 1
ATOM 5621 C CA . ASN B 1 201 ? 5.607 93.848 35.809 1.00 22.41 201 ASN B CA 1
ATOM 5622 C C . ASN B 1 201 ? 5.755 94.411 37.223 1.00 23.55 201 ASN B C 1
ATOM 5623 O O . ASN B 1 201 ? 6.295 95.507 37.346 1.00 23.15 201 ASN B O 1
ATOM 5628 N N . THR B 1 202 ? 5.418 93.634 38.250 1.00 21.81 202 THR B N 1
ATOM 5629 C CA . THR B 1 202 ? 5.331 94.164 39.625 1.00 21.40 202 THR B CA 1
ATOM 5630 C C . THR B 1 202 ? 5.947 93.216 40.659 1.00 21.23 202 THR B C 1
ATOM 5631 O O . THR B 1 202 ? 5.851 93.573 41.853 1.00 19.24 202 THR B O 1
ATOM 5635 N N . TRP B 1 203 ? 6.627 92.139 40.257 1.00 17.81 203 TRP B N 1
ATOM 5636 C CA . TRP B 1 203 ? 7.170 91.132 41.229 1.00 18.53 203 TRP B CA 1
ATOM 5637 C C . TRP B 1 203 ? 8.067 91.791 42.291 1.00 17.82 203 TRP B C 1
ATOM 5638 O O . TRP B 1 203 ? 7.998 91.450 43.486 1.00 18.88 203 TRP B O 1
ATOM 5649 N N . GLN B 1 204 ? 8.922 92.707 41.858 1.00 16.98 204 GLN B N 1
ATOM 5650 C CA . GLN B 1 204 ? 9.865 93.435 42.738 1.00 17.60 204 GLN B CA 1
ATOM 5651 C C . GLN B 1 204 ? 9.303 94.798 43.185 1.00 17.20 204 GLN B C 1
ATOM 5652 O O . GLN B 1 204 ? 10.061 95.541 43.834 1.00 18.82 204 GLN B O 1
ATOM 5658 N N . LEU B 1 205 ? 8.043 95.110 42.906 1.00 16.56 205 LEU B N 1
ATOM 5659 C CA . LEU B 1 205 ? 7.429 96.420 43.237 1.00 16.86 205 LEU B CA 1
ATOM 5660 C C . LEU B 1 205 ? 6.417 96.334 44.405 1.00 18.25 205 LEU B C 1
ATOM 5661 O O . LEU B 1 205 ? 6.255 97.341 45.127 1.00 20.34 205 LEU B O 1
ATOM 5666 N N . PHE B 1 206 ? 5.687 95.237 44.534 1.00 19.08 206 PHE B N 1
ATOM 5667 C CA . PHE B 1 206 ? 4.638 95.108 45.580 1.00 19.46 206 PHE B CA 1
ATOM 5668 C C . PHE B 1 206 ? 4.829 93.755 46.268 1.00 18.76 206 PHE B C 1
ATOM 5669 O O . PHE B 1 206 ? 4.748 92.718 45.618 1.00 17.17 206 PHE B O 1
ATOM 5677 N N . LYS B 1 207 ? 5.116 93.787 47.564 1.00 17.26 207 LYS B N 1
ATOM 5678 C CA . LYS B 1 207 ? 5.430 92.553 48.338 1.00 17.34 207 LYS B CA 1
ATOM 5679 C C . LYS B 1 207 ? 4.250 91.562 48.332 1.00 18.14 207 LYS B C 1
ATOM 5680 O O . LYS B 1 207 ? 4.493 90.381 48.137 1.00 17.46 207 LYS B O 1
ATOM 5686 N N . TYR B 1 208 ? 3.011 91.965 48.620 1.00 18.74 208 TYR B N 1
ATOM 5687 C CA . TYR B 1 208 ? 1.989 90.985 49.085 1.00 16.99 208 TYR B CA 1
ATOM 5688 C C . TYR B 1 208 ? 1.461 90.108 47.946 1.00 17.83 208 TYR B C 1
ATOM 5689 O O . TYR B 1 208 ? 1.165 88.930 48.152 1.00 19.85 208 TYR B O 1
ATOM 5698 N N . GLY B 1 209 ? 1.272 90.661 46.760 1.00 16.67 209 GLY B N 1
ATOM 5699 C CA . GLY B 1 209 ? 0.323 90.038 45.830 1.00 17.38 209 GLY B CA 1
ATOM 5700 C C . GLY B 1 209 ? -1.048 89.964 46.457 1.00 18.58 209 GLY B C 1
ATOM 5701 O O . GLY B 1 209 ? -1.559 91.011 46.997 1.00 19.64 209 GLY B O 1
ATOM 5702 N N . TYR B 1 210 ? -1.655 88.794 46.369 1.00 18.82 210 TYR B N 1
ATOM 5703 C CA . TYR B 1 210 ? -3.026 88.539 46.853 1.00 20.13 210 TYR B CA 1
ATOM 5704 C C . TYR B 1 210 ? -3.007 87.278 47.708 1.00 19.01 210 TYR B C 1
ATOM 5705 O O . TYR B 1 210 ? -2.306 86.319 47.381 1.00 16.16 210 TYR B O 1
ATOM 5714 N N . GLY B 1 211 ? -3.774 87.301 48.797 1.00 16.77 211 GLY B N 1
ATOM 5715 C CA . GLY B 1 211 ? -3.905 86.111 49.638 1.00 17.71 211 GLY B CA 1
ATOM 5716 C C . GLY B 1 211 ? -2.817 86.048 50.703 1.00 17.29 211 GLY B C 1
ATOM 5717 O O . GLY B 1 211 ? -2.163 87.036 51.030 1.00 18.06 211 GLY B O 1
ATOM 5718 N N . PRO B 1 212 ? -2.624 84.873 51.319 1.00 16.50 212 PRO B N 1
ATOM 5719 C CA . PRO B 1 212 ? -1.685 84.774 52.416 1.00 17.13 212 PRO B CA 1
ATOM 5720 C C . PRO B 1 212 ? -0.291 85.264 51.999 1.00 18.05 212 PRO B C 1
ATOM 5721 O O . PRO B 1 212 ? 0.212 84.916 50.899 1.00 17.24 212 PRO B O 1
ATOM 5725 N N . TYR B 1 213 ? 0.358 85.997 52.909 1.00 16.67 213 TYR B N 1
ATOM 5726 C CA . TYR B 1 213 ? 1.690 86.588 52.651 1.00 16.16 213 TYR B CA 1
ATOM 5727 C C . TYR B 1 213 ? 2.714 85.598 53.202 1.00 17.46 213 TYR B C 1
ATOM 5728 O O . TYR B 1 213 ? 2.943 85.577 54.409 1.00 16.62 213 TYR B O 1
ATOM 5737 N N . VAL B 1 214 ? 3.303 84.784 52.350 1.00 16.38 214 VAL B N 1
ATOM 5738 C CA . VAL B 1 214 ? 4.078 83.573 52.747 1.00 17.40 214 VAL B CA 1
ATOM 5739 C C . VAL B 1 214 ? 5.580 83.749 52.624 1.00 15.77 214 VAL B C 1
ATOM 5740 O O . VAL B 1 214 ? 6.269 82.811 53.069 1.00 16.79 214 VAL B O 1
ATOM 5744 N N . ASP B 1 215 ? 6.111 84.866 52.104 1.00 16.04 215 ASP B N 1
ATOM 5745 C CA . ASP B 1 215 ? 7.567 84.956 51.858 1.00 17.15 215 ASP B CA 1
ATOM 5746 C C . ASP B 1 215 ? 8.332 84.601 53.134 1.00 16.21 215 ASP B C 1
ATOM 5747 O O . ASP B 1 215 ? 9.347 83.883 53.077 1.00 16.82 215 ASP B O 1
ATOM 5752 N N . GLY B 1 216 ? 7.908 85.152 54.271 1.00 16.04 216 GLY B N 1
ATOM 5753 C CA . GLY B 1 216 ? 8.651 84.982 55.515 1.00 16.48 216 GLY B CA 1
ATOM 5754 C C . GLY B 1 216 ? 8.745 83.525 55.949 1.00 15.43 216 GLY B C 1
ATOM 5755 O O . GLY B 1 216 ? 9.651 83.191 56.734 1.00 14.01 216 GLY B O 1
ATOM 5756 N N . ILE B 1 217 ? 7.872 82.624 55.494 1.00 16.52 217 ILE B N 1
ATOM 5757 C CA . ILE B 1 217 ? 7.936 81.232 56.016 1.00 16.11 217 ILE B CA 1
ATOM 5758 C C . ILE B 1 217 ? 9.150 80.533 55.416 1.00 16.76 217 ILE B C 1
ATOM 5759 O O . ILE B 1 217 ? 9.512 79.483 55.954 1.00 16.22 217 ILE B O 1
ATOM 5764 N N . PHE B 1 218 ? 9.795 81.097 54.401 1.00 16.20 218 PHE B N 1
ATOM 5765 C CA . PHE B 1 218 ? 10.994 80.482 53.775 1.00 16.78 218 PHE B CA 1
ATOM 5766 C C . PHE B 1 218 ? 12.259 81.110 54.361 1.00 18.93 218 PHE B C 1
ATOM 5767 O O . PHE B 1 218 ? 13.362 80.740 53.929 1.00 22.46 218 PHE B O 1
ATOM 5775 N N . SER B 1 219 ? 12.114 82.015 55.343 1.00 17.41 219 SER B N 1
ATOM 5776 C CA . SER B 1 219 ? 13.258 82.597 56.072 1.00 15.85 219 SER B CA 1
ATOM 5777 C C . SER B 1 219 ? 13.489 81.829 57.382 1.00 16.95 219 SER B C 1
ATOM 5778 O O . SER B 1 219 ? 12.481 81.375 58.016 1.00 16.35 219 SER B O 1
ATOM 5781 N N . GLN B 1 220 ? 14.749 81.687 57.802 1.00 16.24 220 GLN B N 1
ATOM 5782 C CA . GLN B 1 220 ? 15.164 80.834 58.944 1.00 16.54 220 GLN B CA 1
ATOM 5783 C C . GLN B 1 220 ? 14.331 79.543 58.948 1.00 18.00 220 GLN B C 1
ATOM 5784 O O . GLN B 1 220 ? 13.780 79.141 59.996 1.00 16.80 220 GLN B O 1
ATOM 5790 N N . SER B 1 221 ? 14.301 78.873 57.807 1.00 17.84 221 SER B N 1
ATOM 5791 C CA . SER B 1 221 ? 13.297 77.828 57.539 1.00 20.54 221 SER B CA 1
ATOM 5792 C C . SER B 1 221 ? 13.877 76.621 56.782 1.00 18.63 221 SER B C 1
ATOM 5793 O O . SER B 1 221 ? 14.915 76.759 56.107 1.00 17.24 221 SER B O 1
ATOM 5796 N N . ASN B 1 222 ? 13.128 75.515 56.804 1.00 17.18 222 ASN B N 1
ATOM 5797 C CA . ASN B 1 222 ? 13.409 74.307 55.988 1.00 18.18 222 ASN B CA 1
ATOM 5798 C C . ASN B 1 222 ? 12.119 73.948 55.246 1.00 18.26 222 ASN B C 1
ATOM 5799 O O . ASN B 1 222 ? 11.873 72.788 55.046 1.00 21.34 222 ASN B O 1
ATOM 5804 N N . PHE B 1 223 ? 11.319 74.944 54.860 1.00 16.48 223 PHE B N 1
ATOM 5805 C CA . PHE B 1 223 ? 10.019 74.722 54.184 1.00 17.65 223 PHE B CA 1
ATOM 5806 C C . PHE B 1 223 ? 10.201 74.763 52.673 1.00 18.83 223 PHE B C 1
ATOM 5807 O O . PHE B 1 223 ? 9.230 74.510 51.955 1.00 20.87 223 PHE B O 1
ATOM 5815 N N . GLY B 1 224 ? 11.383 75.171 52.203 1.00 19.72 224 GLY B N 1
ATOM 5816 C CA . GLY B 1 224 ? 11.613 75.292 50.758 1.00 18.92 224 GLY B CA 1
ATOM 5817 C C . GLY B 1 224 ? 13.027 75.722 50.448 1.00 18.64 224 GLY B C 1
ATOM 5818 O O . GLY B 1 224 ? 13.755 76.129 51.382 1.00 19.20 224 GLY B O 1
ATOM 5819 N N . VAL B 1 225 ? 13.371 75.684 49.163 1.00 17.20 225 VAL B N 1
ATOM 5820 C CA . VAL B 1 225 ? 14.672 76.163 48.637 1.00 18.42 225 VAL B CA 1
ATOM 5821 C C . VAL B 1 225 ? 14.425 77.399 47.801 1.00 17.86 225 VAL B C 1
ATOM 5822 O O . VAL B 1 225 ? 13.830 77.284 46.713 1.00 16.87 225 VAL B O 1
ATOM 5826 N N . VAL B 1 226 ? 14.955 78.525 48.251 1.00 16.68 226 VAL B N 1
ATOM 5827 C CA . VAL B 1 226 ? 14.747 79.798 47.535 1.00 16.77 226 VAL B CA 1
ATOM 5828 C C . VAL B 1 226 ? 15.741 79.844 46.376 1.00 16.85 226 VAL B C 1
ATOM 5829 O O . VAL B 1 226 ? 16.933 79.644 46.632 1.00 16.60 226 VAL B O 1
ATOM 5833 N N . THR B 1 227 ? 15.257 80.070 45.151 1.00 16.52 227 THR B N 1
ATOM 5834 C CA . THR B 1 227 ? 16.116 80.006 43.937 1.00 17.22 227 THR B CA 1
ATOM 5835 C C . THR B 1 227 ? 16.202 81.357 43.248 1.00 16.48 227 THR B C 1
ATOM 5836 O O . THR B 1 227 ? 17.099 81.502 42.405 1.00 18.62 227 THR B O 1
ATOM 5840 N N . LYS B 1 228 ? 15.308 82.311 43.565 1.00 15.72 228 LYS B N 1
ATOM 5841 C CA . LYS B 1 228 ? 15.393 83.711 43.069 1.00 15.90 228 LYS B CA 1
ATOM 5842 C C . LYS B 1 228 ? 14.785 84.602 44.149 1.00 15.18 228 LYS B C 1
ATOM 5843 O O . LYS B 1 228 ? 13.840 84.161 44.782 1.00 16.16 228 LYS B O 1
ATOM 5849 N N . MET B 1 229 ? 15.355 85.765 44.374 1.00 16.23 229 MET B N 1
ATOM 5850 C CA . MET B 1 229 ? 14.825 86.701 45.394 1.00 17.03 229 MET B CA 1
ATOM 5851 C C . MET B 1 229 ? 14.990 88.121 44.881 1.00 16.76 229 MET B C 1
ATOM 5852 O O . MET B 1 229 ? 16.075 88.510 44.345 1.00 17.50 229 MET B O 1
ATOM 5857 N N . GLY B 1 230 ? 13.941 88.907 45.043 1.00 17.83 230 GLY B N 1
ATOM 5858 C CA . GLY B 1 230 ? 14.005 90.364 44.834 1.00 16.47 230 GLY B CA 1
ATOM 5859 C C . GLY B 1 230 ? 14.401 91.087 46.112 1.00 17.54 230 GLY B C 1
ATOM 5860 O O . GLY B 1 230 ? 14.082 90.600 47.208 1.00 17.02 230 GLY B O 1
ATOM 5861 N N . ILE B 1 231 ? 15.072 92.221 45.980 1.00 15.60 231 ILE B N 1
ATOM 5862 C CA . ILE B 1 231 ? 15.468 93.028 47.169 1.00 16.61 231 ILE B CA 1
ATOM 5863 C C . ILE B 1 231 ? 15.425 94.492 46.757 1.00 17.57 231 ILE B C 1
ATOM 5864 O O . ILE B 1 231 ? 15.883 94.863 45.660 1.00 17.30 231 ILE B O 1
ATOM 5869 N N . TRP B 1 232 ? 14.804 95.313 47.574 1.00 16.83 232 TRP B N 1
ATOM 5870 C CA . TRP B 1 232 ? 14.821 96.771 47.314 1.00 17.97 232 TRP B CA 1
ATOM 5871 C C . TRP B 1 232 ? 16.213 97.324 47.607 1.00 18.90 232 TRP B C 1
ATOM 5872 O O . TRP B 1 232 ? 16.908 96.848 48.544 1.00 17.74 232 TRP B O 1
ATOM 5883 N N . LEU B 1 233 ? 16.582 98.331 46.835 1.00 18.05 233 LEU B N 1
ATOM 5884 C CA . LEU B 1 233 ? 17.892 98.974 46.959 1.00 18.70 233 LEU B CA 1
ATOM 5885 C C . LEU B 1 233 ? 17.687 100.480 47.150 1.00 18.96 233 LEU B C 1
ATOM 5886 O O . LEU B 1 233 ? 16.804 101.093 46.518 1.00 19.31 233 LEU B O 1
ATOM 5891 N N . MET B 1 234 ? 18.522 101.076 47.982 1.00 18.11 234 MET B N 1
ATOM 5892 C CA . MET B 1 234 ? 18.415 102.526 48.260 1.00 20.10 234 MET B CA 1
ATOM 5893 C C . MET B 1 234 ? 18.980 103.350 47.092 1.00 18.26 234 MET B C 1
ATOM 5894 O O . MET B 1 234 ? 20.114 103.132 46.622 1.00 18.22 234 MET B O 1
ATOM 5899 N N . PRO B 1 235 ? 18.212 104.329 46.585 1.00 18.17 235 PRO B N 1
ATOM 5900 C CA . PRO B 1 235 ? 18.760 105.296 45.639 1.00 20.18 235 PRO B CA 1
ATOM 5901 C C . PRO B 1 235 ? 19.943 106.035 46.269 1.00 18.78 235 PRO B C 1
ATOM 5902 O O . PRO B 1 235 ? 19.951 106.317 47.464 1.00 18.92 235 PRO B O 1
ATOM 5906 N N . GLU B 1 236 ? 20.969 106.324 45.473 1.00 20.54 236 GLU B N 1
ATOM 5907 C CA . GLU B 1 236 ? 22.130 107.065 46.000 1.00 20.79 236 GLU B CA 1
ATOM 5908 C C . GLU B 1 236 ? 21.599 108.377 46.577 1.00 21.00 236 GLU B C 1
ATOM 5909 O O . GLU B 1 236 ? 20.856 109.091 45.923 1.00 21.79 236 GLU B O 1
ATOM 5915 N N . PRO B 1 237 ? 21.895 108.711 47.832 1.00 20.74 237 PRO B N 1
ATOM 5916 C CA . PRO B 1 237 ? 21.336 109.912 48.439 1.00 24.21 237 PRO B CA 1
ATOM 5917 C C . PRO B 1 237 ? 22.131 111.157 47.996 1.00 23.43 237 PRO B C 1
ATOM 5918 O O . PRO B 1 237 ? 23.210 111.055 47.423 1.00 21.52 237 PRO B O 1
ATOM 5922 N N . ALA B 1 238 ? 21.607 112.319 48.324 1.00 24.12 238 ALA B N 1
ATOM 5923 C CA . ALA B 1 238 ? 22.208 113.618 47.934 1.00 26.35 238 ALA B CA 1
ATOM 5924 C C . ALA B 1 238 ? 23.353 113.974 48.872 1.00 27.91 238 ALA B C 1
ATOM 5925 O O . ALA B 1 238 ? 23.997 114.979 48.606 1.00 27.90 238 ALA B O 1
ATOM 5927 N N . GLY B 1 239 ? 23.567 113.228 49.959 1.00 23.33 239 GLY B N 1
ATOM 5928 C CA . GLY B 1 239 ? 24.687 113.508 50.863 1.00 22.23 239 GLY B CA 1
ATOM 5929 C C . GLY B 1 239 ? 24.821 112.366 51.859 1.00 23.35 239 GLY B C 1
ATOM 5930 O O . GLY B 1 239 ? 23.902 111.514 51.948 1.00 21.07 239 GLY B O 1
ATOM 5931 N N . TYR B 1 240 ? 25.970 112.292 52.468 1.00 22.10 240 TYR B N 1
ATOM 5932 C CA . TYR B 1 240 ? 26.396 111.189 53.340 1.00 20.44 240 TYR B CA 1
ATOM 5933 C C . TYR B 1 240 ? 27.458 111.695 54.297 1.00 20.50 240 TYR B C 1
ATOM 5934 O O . TYR B 1 240 ? 28.507 112.101 53.812 1.00 19.94 240 TYR B O 1
ATOM 5943 N N . ARG B 1 241 ? 27.224 111.572 55.597 1.00 20.66 241 ARG B N 1
ATOM 5944 C CA . ARG B 1 241 ? 28.181 111.992 56.654 1.00 22.69 241 ARG B CA 1
ATOM 5945 C C . ARG B 1 241 ? 28.226 110.973 57.771 1.00 20.92 241 ARG B C 1
ATOM 5946 O O . ARG B 1 241 ? 27.377 110.976 58.667 1.00 22.66 241 ARG B O 1
ATOM 5954 N N . PRO B 1 242 ? 29.222 110.073 57.742 1.00 21.26 242 PRO B N 1
ATOM 5955 C CA . PRO B 1 242 ? 29.425 109.138 58.836 1.00 21.04 242 PRO B CA 1
ATOM 5956 C C . PRO B 1 242 ? 30.022 109.842 60.057 1.00 23.24 242 PRO B C 1
ATOM 5957 O O . PRO B 1 242 ? 30.697 110.867 59.917 1.00 21.00 242 PRO B O 1
ATOM 5961 N N . TYR B 1 243 ? 29.734 109.292 61.236 1.00 21.17 243 TYR B N 1
ATOM 5962 C CA . TYR B 1 243 ? 30.159 109.856 62.523 1.00 20.22 243 TYR B CA 1
ATOM 5963 C C . TYR B 1 243 ? 30.451 108.712 63.483 1.00 20.73 243 TYR B C 1
ATOM 5964 O O . TYR B 1 243 ? 29.945 107.556 63.380 1.00 20.43 243 TYR B O 1
ATOM 5973 N N . LEU B 1 244 ? 31.271 109.047 64.468 1.00 22.40 244 LEU B N 1
ATOM 5974 C CA . LEU B 1 244 ? 31.569 108.205 65.635 1.00 22.28 244 LEU B CA 1
ATOM 5975 C C . LEU B 1 244 ? 31.403 109.032 66.913 1.00 23.97 244 LEU B C 1
ATOM 5976 O O . LEU B 1 244 ? 32.017 110.103 67.006 1.00 22.86 244 LEU B O 1
ATOM 5981 N N . ILE B 1 245 ? 30.642 108.524 67.888 1.00 21.83 245 ILE B N 1
ATOM 5982 C CA . ILE B 1 245 ? 30.537 109.139 69.241 1.00 21.40 245 ILE B CA 1
ATOM 5983 C C . ILE B 1 245 ? 31.092 108.138 70.244 1.00 20.35 245 ILE B C 1
ATOM 5984 O O . ILE B 1 245 ? 30.591 107.009 70.279 1.00 20.79 245 ILE B O 1
ATOM 5989 N N . THR B 1 246 ? 32.142 108.475 71.009 1.00 22.26 246 THR B N 1
ATOM 5990 C CA . THR B 1 246 ? 32.771 107.530 71.957 1.00 21.25 246 THR B CA 1
ATOM 5991 C C . THR B 1 246 ? 32.394 107.885 73.402 1.00 23.35 246 THR B C 1
ATOM 5992 O O . THR B 1 246 ? 32.120 109.052 73.698 1.00 21.29 246 THR B O 1
ATOM 5996 N N . PHE B 1 247 ? 32.268 106.858 74.228 1.00 23.60 247 PHE B N 1
ATOM 5997 C CA . PHE B 1 247 ? 31.890 107.000 75.658 1.00 24.71 247 PHE B CA 1
ATOM 5998 C C . PHE B 1 247 ? 33.000 106.341 76.457 1.00 24.13 247 PHE B C 1
ATOM 5999 O O . PHE B 1 247 ? 33.401 105.198 76.148 1.00 24.36 247 PHE B O 1
ATOM 6007 N N . GLU B 1 248 ? 33.394 107.039 77.522 1.00 26.63 248 GLU B N 1
ATOM 6008 C CA . GLU B 1 248 ? 34.509 106.706 78.449 1.00 28.52 248 GLU B CA 1
ATOM 6009 C C . GLU B 1 248 ? 34.197 105.472 79.310 1.00 28.32 248 GLU B C 1
ATOM 6010 O O . GLU B 1 248 ? 35.156 104.719 79.612 1.00 30.49 248 GLU B O 1
ATOM 6016 N N . ASN B 1 249 ? 32.954 105.292 79.789 1.00 27.10 249 ASN B N 1
ATOM 6017 C CA . ASN B 1 249 ? 32.649 104.369 80.933 1.00 25.05 249 ASN B CA 1
ATOM 6018 C C . ASN B 1 249 ? 31.805 103.192 80.463 1.00 25.63 249 ASN B C 1
ATOM 6019 O O . ASN B 1 249 ? 30.825 103.462 79.732 1.00 25.09 249 ASN B O 1
ATOM 6024 N N . GLU B 1 250 ? 32.117 101.957 80.871 1.00 24.97 250 GLU B N 1
ATOM 6025 C CA . GLU B 1 250 ? 31.263 100.793 80.497 1.00 27.15 250 GLU B CA 1
ATOM 6026 C C . GLU B 1 250 ? 29.813 101.087 80.911 1.00 27.16 250 GLU B C 1
ATOM 6027 O O . GLU B 1 250 ? 28.890 100.683 80.172 1.00 27.50 250 GLU B O 1
ATOM 6033 N N . ASP B 1 251 ? 29.574 101.786 82.023 1.00 28.48 251 ASP B N 1
ATOM 6034 C CA . ASP B 1 251 ? 28.181 101.953 82.543 1.00 27.67 251 ASP B CA 1
ATOM 6035 C C . ASP B 1 251 ? 27.455 103.050 81.752 1.00 28.09 251 ASP B C 1
ATOM 6036 O O . ASP B 1 251 ? 26.228 103.202 81.927 1.00 25.47 251 ASP B O 1
ATOM 6041 N N . ASP B 1 252 ? 28.141 103.795 80.884 1.00 26.81 252 ASP B N 1
ATOM 6042 C CA . ASP B 1 252 ? 27.464 104.821 80.051 1.00 24.83 252 ASP B CA 1
ATOM 6043 C C . ASP B 1 252 ? 26.452 104.142 79.120 1.00 19.96 252 ASP B C 1
ATOM 6044 O O . ASP B 1 252 ? 25.590 104.821 78.650 1.00 22.46 252 ASP B O 1
ATOM 6049 N N . ILE B 1 253 ? 26.562 102.854 78.829 1.00 23.22 253 ILE B N 1
ATOM 6050 C CA . ILE B 1 253 ? 25.631 102.229 77.843 1.00 25.13 253 ILE B CA 1
ATOM 6051 C C . ILE B 1 253 ? 24.174 102.379 78.327 1.00 26.10 253 ILE B C 1
ATOM 6052 O O . ILE B 1 253 ? 23.242 102.448 77.485 1.00 24.62 253 ILE B O 1
ATOM 6057 N N . GLU B 1 254 ? 23.953 102.510 79.628 1.00 26.00 254 GLU B N 1
ATOM 6058 C CA . GLU B 1 254 ? 22.571 102.661 80.153 1.00 25.21 254 GLU B CA 1
ATOM 6059 C C . GLU B 1 254 ? 21.981 103.983 79.669 1.00 25.22 254 GLU B C 1
ATOM 6060 O O . GLU B 1 254 ? 20.980 103.949 78.986 1.00 24.55 254 GLU B O 1
ATOM 6066 N N . THR B 1 255 ? 22.589 105.116 79.974 1.00 21.28 255 THR B N 1
ATOM 6067 C CA . THR B 1 255 ? 22.037 106.417 79.544 1.00 24.89 255 THR B CA 1
ATOM 6068 C C . THR B 1 255 ? 22.101 106.555 78.012 1.00 22.44 255 THR B C 1
ATOM 6069 O O . THR B 1 255 ? 21.186 107.185 77.412 1.00 22.91 255 THR B O 1
ATOM 6073 N N . VAL B 1 256 ? 23.167 106.060 77.385 1.00 23.62 256 VAL B N 1
ATOM 6074 C CA . VAL B 1 256 ? 23.328 106.144 75.900 1.00 21.11 256 VAL B CA 1
ATOM 6075 C C . VAL B 1 256 ? 22.104 105.468 75.236 1.00 19.92 256 VAL B C 1
ATOM 6076 O O . VAL B 1 256 ? 21.515 106.087 74.344 1.00 21.09 256 VAL B O 1
ATOM 6080 N N . THR B 1 257 ? 21.703 104.280 75.708 1.00 22.07 257 THR B N 1
ATOM 6081 C CA . THR B 1 257 ? 20.556 103.520 75.140 1.00 24.10 257 THR B CA 1
ATOM 6082 C C . THR B 1 257 ? 19.261 104.299 75.363 1.00 23.88 257 THR B C 1
ATOM 6083 O O . THR B 1 257 ? 18.435 104.383 74.444 1.00 21.33 257 THR B O 1
ATOM 6087 N N . GLU B 1 258 ? 19.065 104.891 76.544 1.00 23.75 258 GLU B N 1
ATOM 6088 C CA . GLU B 1 258 ? 17.885 105.751 76.798 1.00 21.58 258 GLU B CA 1
ATOM 6089 C C . GLU B 1 258 ? 17.804 106.870 75.760 1.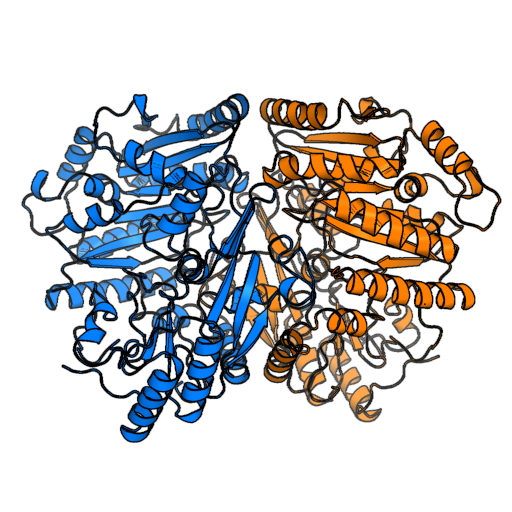00 22.60 258 GLU B C 1
ATOM 6090 O O . GLU B 1 258 ? 16.673 107.224 75.304 1.00 21.55 258 GLU B O 1
ATOM 6096 N N . ARG B 1 259 ? 18.926 107.501 75.448 1.00 23.18 259 ARG B N 1
ATOM 6097 C CA . ARG B 1 259 ? 18.965 108.625 74.484 1.00 22.26 259 ARG B CA 1
ATOM 6098 C C . ARG B 1 259 ? 18.787 108.141 73.039 1.00 19.90 259 ARG B C 1
ATOM 6099 O O . ARG B 1 259 ? 18.191 108.883 72.238 1.00 21.51 259 ARG B O 1
ATOM 6107 N N . LEU B 1 260 ? 19.270 106.940 72.692 1.00 21.44 260 LEU B N 1
ATOM 6108 C CA . LEU B 1 260 ? 19.110 106.382 71.314 1.00 21.36 260 LEU B CA 1
ATOM 6109 C C . LEU B 1 260 ? 17.634 106.109 71.013 1.00 22.69 260 LEU B C 1
ATOM 6110 O O . LEU B 1 260 ? 17.221 106.267 69.874 1.00 20.30 260 LEU B O 1
ATOM 6115 N N . ARG B 1 261 ? 16.867 105.657 72.001 1.00 21.98 261 ARG B N 1
ATOM 6116 C CA . ARG B 1 261 ? 15.482 105.190 71.756 1.00 20.87 261 ARG B CA 1
ATOM 6117 C C . ARG B 1 261 ? 14.651 106.249 71.023 1.00 20.63 261 ARG B C 1
ATOM 6118 O O . ARG B 1 261 ? 14.153 105.942 69.953 1.00 20.67 261 ARG B O 1
ATOM 6126 N N . PRO B 1 262 ? 14.402 107.479 71.534 1.00 18.58 262 PRO B N 1
ATOM 6127 C CA . PRO B 1 262 ? 13.540 108.423 70.814 1.00 21.60 262 PRO B CA 1
ATOM 6128 C C . PRO B 1 262 ? 14.099 108.776 69.414 1.00 21.70 262 PRO B C 1
ATOM 6129 O O . PRO B 1 262 ? 13.332 108.971 68.469 1.00 20.18 262 PRO B O 1
ATOM 6133 N N . LEU B 1 263 ? 15.420 108.880 69.297 1.00 20.92 263 LEU B N 1
ATOM 6134 C CA . LEU B 1 263 ? 16.076 109.203 67.992 1.00 19.84 263 LEU B CA 1
ATOM 6135 C C . LEU B 1 263 ? 15.794 108.080 66.990 1.00 20.16 263 LEU B C 1
ATOM 6136 O O . LEU B 1 263 ? 15.538 108.397 65.840 1.00 20.97 263 LEU B O 1
ATOM 6141 N N . LYS B 1 264 ? 15.902 106.813 67.393 1.00 19.66 264 LYS B N 1
ATOM 6142 C CA . LYS B 1 264 ? 15.639 105.701 66.428 1.00 19.85 264 LYS B CA 1
ATOM 6143 C C . LYS B 1 264 ? 14.134 105.569 66.154 1.00 21.02 264 LYS B C 1
ATOM 6144 O O . LYS B 1 264 ? 13.736 105.483 64.982 1.00 19.76 264 LYS B O 1
ATOM 6150 N N . VAL B 1 265 ? 13.287 105.604 67.180 1.00 20.57 265 VAL B N 1
ATOM 6151 C CA . VAL B 1 265 ? 11.830 105.383 66.979 1.00 23.80 265 VAL B CA 1
ATOM 6152 C C . VAL B 1 265 ? 11.291 106.448 65.999 1.00 22.84 265 VAL B C 1
ATOM 6153 O O . VAL B 1 265 ? 10.381 106.112 65.204 1.00 24.11 265 VAL B O 1
ATOM 6157 N N . ALA B 1 266 ? 11.812 107.681 66.033 1.00 21.27 266 ALA B N 1
ATOM 6158 C CA . ALA B 1 266 ? 11.369 108.807 65.186 1.00 22.45 266 ALA B CA 1
ATOM 6159 C C . ALA B 1 266 ? 12.119 108.788 63.849 1.00 21.30 266 ALA B C 1
ATOM 6160 O O . ALA B 1 266 ? 11.732 109.532 62.982 1.00 22.30 266 ALA B O 1
ATOM 6162 N N . GLY B 1 267 ? 13.124 107.932 63.691 1.00 20.33 267 GLY B N 1
ATOM 6163 C CA . GLY B 1 267 ? 13.898 107.839 62.447 1.00 21.85 267 GLY B CA 1
ATOM 6164 C C . GLY B 1 267 ? 14.919 108.957 62.266 1.00 21.54 267 GLY B C 1
ATOM 6165 O O . GLY B 1 267 ? 15.477 109.085 61.176 1.00 21.96 267 GLY B O 1
ATOM 6166 N N . VAL B 1 268 ? 15.287 109.663 63.333 1.00 21.96 268 VAL B N 1
ATOM 6167 C CA . VAL B 1 268 ? 16.371 110.679 63.276 1.00 21.57 268 VAL B CA 1
ATOM 6168 C C . VAL B 1 268 ? 17.715 109.955 63.051 1.00 20.66 268 VAL B C 1
ATOM 6169 O O . VAL B 1 268 ? 18.588 110.432 62.268 1.00 21.32 268 VAL B O 1
ATOM 6173 N N . ILE B 1 269 ? 17.911 108.815 63.689 1.00 20.01 269 ILE B N 1
ATOM 6174 C CA . ILE B 1 269 ? 19.014 107.885 63.317 1.00 21.49 269 ILE B CA 1
ATOM 6175 C C . ILE B 1 269 ? 18.479 107.048 62.142 1.00 20.70 269 ILE B C 1
ATOM 6176 O O . ILE B 1 269 ? 17.535 106.289 62.320 1.00 21.63 269 ILE B O 1
ATOM 6181 N N . GLN B 1 270 ? 18.989 107.283 60.950 1.00 20.14 270 GLN B N 1
ATOM 6182 C CA . GLN B 1 270 ? 18.364 106.802 59.694 1.00 20.22 270 GLN B CA 1
ATOM 6183 C C . GLN B 1 270 ? 18.772 105.356 59.404 1.00 18.94 270 GLN B C 1
ATOM 6184 O O . GLN B 1 270 ? 18.019 104.653 58.694 1.00 22.84 270 GLN B O 1
ATOM 6190 N N . ASN B 1 271 ? 19.942 104.927 59.863 1.00 19.53 271 ASN B N 1
ATOM 6191 C CA . ASN B 1 271 ? 20.536 103.601 59.510 1.00 20.34 271 ASN B CA 1
ATOM 6192 C C . ASN B 1 271 ? 20.468 102.640 60.707 1.00 21.33 271 ASN B C 1
ATOM 6193 O O . ASN B 1 271 ? 20.152 103.080 61.813 1.00 21.54 271 ASN B O 1
ATOM 6198 N N . GLY B 1 272 ? 20.757 101.377 60.422 1.00 24.26 272 GLY B N 1
ATOM 6199 C CA . GLY B 1 272 ? 21.128 100.343 61.390 1.00 26.45 272 GLY B CA 1
ATOM 6200 C C . GLY B 1 272 ? 22.473 100.670 62.000 1.00 27.79 272 GLY B C 1
ATOM 6201 O O . GLY B 1 272 ? 23.426 99.830 61.875 1.00 27.70 272 GLY B O 1
ATOM 6202 N N . ALA B 1 273 ? 22.525 101.811 62.690 1.00 24.67 273 ALA B N 1
ATOM 6203 C CA . ALA B 1 273 ? 23.718 102.266 63.408 1.00 26.08 273 ALA B CA 1
ATOM 6204 C C . ALA B 1 273 ? 24.079 101.225 64.479 1.00 27.40 273 ALA B C 1
ATOM 6205 O O . ALA B 1 273 ? 23.187 100.398 64.828 1.00 25.25 273 ALA B O 1
ATOM 6207 N N . THR B 1 274 ? 25.304 101.297 65.028 1.00 23.08 274 THR B N 1
ATOM 6208 C CA . THR B 1 274 ? 25.842 100.320 65.988 1.00 22.56 274 THR B CA 1
ATOM 6209 C C . THR B 1 274 ? 26.463 101.007 67.187 1.00 21.85 274 THR B C 1
ATOM 6210 O O . THR B 1 274 ? 27.105 102.072 67.046 1.00 23.18 274 THR B O 1
ATOM 6214 N N . VAL B 1 275 ? 26.408 100.346 68.312 1.00 21.90 275 VAL B N 1
ATOM 6215 C CA . VAL B 1 275 ? 27.236 100.713 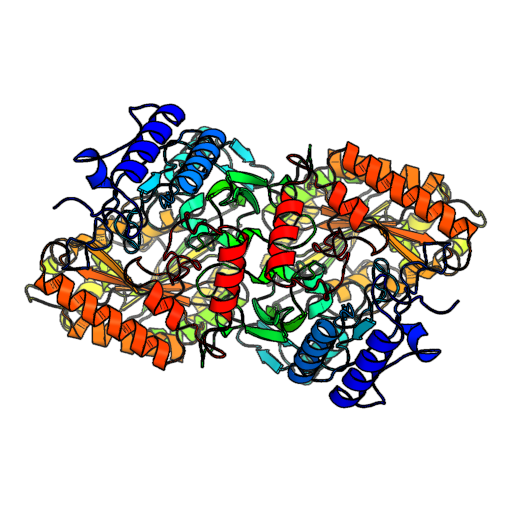69.493 1.00 21.79 275 VAL B CA 1
ATOM 6216 C C . VAL B 1 275 ? 28.089 99.473 69.806 1.00 26.61 275 VAL B C 1
ATOM 6217 O O . VAL B 1 275 ? 27.514 98.354 70.075 1.00 25.79 275 VAL B O 1
ATOM 6221 N N . ARG B 1 276 ? 29.408 99.608 69.654 1.00 24.67 276 ARG B N 1
ATOM 6222 C CA . ARG B 1 276 ? 30.365 98.471 69.674 1.00 25.23 276 ARG B CA 1
ATOM 6223 C C . ARG B 1 276 ? 31.271 98.668 70.890 1.00 23.83 276 ARG B C 1
ATOM 6224 O O . ARG B 1 276 ? 31.647 99.822 71.203 1.00 21.82 276 ARG B O 1
ATOM 6232 N N . SER B 1 277 ? 31.579 97.586 71.583 1.00 22.30 277 SER B N 1
ATOM 6233 C CA . SER B 1 277 ? 32.434 97.654 72.780 1.00 24.70 277 SER B CA 1
ATOM 6234 C C . SER B 1 277 ? 33.902 97.886 72.343 1.00 25.33 277 SER B C 1
ATOM 6235 O O . SER B 1 277 ? 34.285 97.542 71.198 1.00 22.05 277 SER B O 1
ATOM 6238 N N . LEU B 1 278 ? 34.714 98.393 73.253 1.00 22.41 278 LEU B N 1
ATOM 6239 C CA . LEU B 1 278 ? 36.154 98.692 72.995 1.00 23.38 278 LEU B CA 1
ATOM 6240 C C . LEU B 1 278 ? 36.856 97.534 72.274 1.00 22.87 278 LEU B C 1
ATOM 6241 O O . LEU B 1 278 ? 37.513 97.767 71.271 1.00 24.07 278 LEU B O 1
ATOM 6246 N N . VAL B 1 279 ? 36.809 96.327 72.806 1.00 21.89 279 VAL B N 1
ATOM 6247 C CA . VAL B 1 279 ? 37.729 95.272 72.301 1.00 22.20 279 VAL B CA 1
ATOM 6248 C C . VAL B 1 279 ? 37.286 94.908 70.898 1.00 24.58 279 VAL B C 1
ATOM 6249 O O . VAL B 1 279 ? 38.158 94.604 70.063 1.00 24.22 279 VAL B O 1
ATOM 6253 N N . LEU B 1 280 ? 35.974 94.900 70.635 1.00 23.05 280 LEU B N 1
ATOM 6254 C CA . LEU B 1 280 ? 35.497 94.537 69.275 1.00 25.58 280 LEU B CA 1
ATOM 6255 C C . LEU B 1 280 ? 36.108 95.549 68.298 1.00 23.16 280 LEU B C 1
ATOM 6256 O O . LEU B 1 280 ? 36.545 95.155 67.237 1.00 24.77 280 LEU B O 1
ATOM 6261 N N . ASP B 1 281 ? 36.169 96.811 68.668 1.00 23.68 281 ASP B N 1
ATOM 6262 C CA . ASP B 1 281 ? 36.628 97.887 67.750 1.00 23.65 281 ASP B CA 1
ATOM 6263 C C . ASP B 1 281 ? 38.162 97.931 67.715 1.00 23.55 281 ASP B C 1
ATOM 6264 O O . ASP B 1 281 ? 38.703 97.979 66.589 1.00 25.18 281 ASP B O 1
ATOM 6269 N N . ALA B 1 282 ? 38.832 97.715 68.850 1.00 20.06 282 ALA B N 1
ATOM 6270 C CA . ALA B 1 282 ? 40.304 97.707 68.889 1.00 21.82 282 ALA B CA 1
ATOM 6271 C C . ALA B 1 282 ? 40.842 96.554 68.039 1.00 25.20 282 ALA B C 1
ATOM 6272 O O . ALA B 1 282 ? 41.864 96.751 67.378 1.00 23.29 282 ALA B O 1
ATOM 6274 N N . ALA B 1 283 ? 40.168 95.399 68.027 1.00 22.90 283 ALA B N 1
ATOM 6275 C CA . ALA B 1 283 ? 40.667 94.169 67.371 1.00 23.61 283 ALA B CA 1
ATOM 6276 C C . ALA B 1 283 ? 40.611 94.274 65.840 1.00 23.77 283 ALA B C 1
ATOM 6277 O O . ALA B 1 283 ? 41.171 93.398 65.157 1.00 21.91 283 ALA B O 1
ATOM 6279 N N . ILE B 1 284 ? 39.956 95.306 65.309 1.00 24.08 284 ILE B N 1
ATOM 6280 C CA . ILE B 1 284 ? 39.942 95.562 63.843 1.00 23.75 284 ILE B CA 1
ATOM 6281 C C . ILE B 1 284 ? 41.336 96.026 63.426 1.00 24.93 284 ILE B C 1
ATOM 6282 O O . ILE B 1 284 ? 41.722 95.747 62.308 1.00 24.85 284 ILE B O 1
ATOM 6287 N N . THR B 1 285 ? 42.092 96.692 64.290 1.00 25.52 285 THR B N 1
ATOM 6288 C CA . THR B 1 285 ? 43.412 97.274 63.894 1.00 26.74 285 THR B CA 1
ATOM 6289 C C . THR B 1 285 ? 44.545 96.867 64.828 1.00 29.03 285 THR B C 1
ATOM 6290 O O . THR B 1 285 ? 45.705 97.244 64.520 1.00 26.11 285 THR B O 1
ATOM 6294 N N . ARG B 1 286 ? 44.278 96.173 65.932 1.00 24.98 286 ARG B N 1
ATOM 6295 C CA . ARG B 1 286 ? 45.364 95.805 66.884 1.00 24.84 286 ARG B CA 1
ATOM 6296 C C . ARG B 1 286 ? 45.140 94.388 67.396 1.00 27.27 286 ARG B C 1
ATOM 6297 O O . ARG B 1 286 ? 44.015 93.857 67.256 1.00 23.98 286 ARG B O 1
ATOM 6305 N N . THR B 1 287 ? 46.159 93.823 68.034 1.00 25.30 287 THR B N 1
ATOM 6306 C CA . THR B 1 287 ? 46.064 92.530 68.726 1.00 25.04 287 THR B CA 1
ATOM 6307 C C . THR B 1 287 ? 46.336 92.743 70.216 1.00 23.10 287 THR B C 1
ATOM 6308 O O . THR B 1 287 ? 46.919 93.751 70.601 1.00 22.89 287 THR B O 1
ATOM 6312 N N . LYS B 1 288 ? 45.832 91.833 71.023 1.00 23.72 288 LYS B N 1
ATOM 6313 C CA . LYS B 1 288 ? 45.931 91.925 72.489 1.00 23.47 288 LYS B CA 1
ATOM 6314 C C . LYS B 1 288 ? 47.412 92.043 72.905 1.00 22.00 288 LYS B C 1
ATOM 6315 O O . LYS B 1 288 ? 47.725 92.860 73.822 1.00 23.48 288 LYS B O 1
ATOM 6321 N N . SER B 1 289 ? 48.293 91.290 72.244 1.00 20.73 289 SER B N 1
ATOM 6322 C CA . SER B 1 289 ? 49.744 91.202 72.574 1.00 25.32 289 SER B CA 1
ATOM 6323 C C . SER B 1 289 ? 50.414 92.567 72.387 1.00 25.58 289 SER B C 1
ATOM 6324 O O . SER B 1 289 ? 51.464 92.764 72.957 1.00 25.66 289 SER B O 1
ATOM 6327 N N . GLN B 1 290 ? 49.796 93.513 71.682 1.00 22.43 290 GLN B N 1
ATOM 6328 C CA . GLN B 1 290 ? 50.387 94.873 71.526 1.00 25.68 290 GLN B CA 1
ATOM 6329 C C . GLN B 1 290 ? 50.172 95.677 72.812 1.00 25.82 290 GLN B C 1
ATOM 6330 O O . GLN B 1 290 ? 50.810 96.725 72.959 1.00 23.47 290 GLN B O 1
ATOM 6336 N N . TYR B 1 291 ? 49.303 95.224 73.711 1.00 24.28 291 TYR B N 1
ATOM 6337 C CA . TYR B 1 291 ? 49.017 95.990 74.937 1.00 23.14 291 TYR B CA 1
ATOM 6338 C C . TYR B 1 291 ? 49.142 95.146 76.207 1.00 23.91 291 TYR B C 1
ATOM 6339 O O . TYR B 1 291 ? 49.162 95.758 77.276 1.00 25.77 291 TYR B O 1
ATOM 6348 N N . TYR B 1 292 ? 49.217 93.834 76.115 1.00 25.31 292 TYR B N 1
ATOM 6349 C CA . TYR B 1 292 ? 49.083 92.937 77.294 1.00 25.25 292 TYR B CA 1
ATOM 6350 C C . TYR B 1 292 ? 49.758 91.601 76.983 1.00 27.16 292 TYR B C 1
ATOM 6351 O O . TYR B 1 292 ? 49.460 91.000 75.936 1.00 29.12 292 TYR B O 1
ATOM 6360 N N . ASP B 1 293 ? 50.572 91.105 77.916 1.00 25.72 293 ASP B N 1
ATOM 6361 C CA . ASP B 1 293 ? 51.261 89.804 77.804 1.00 28.85 293 ASP B CA 1
ATOM 6362 C C . ASP B 1 293 ? 50.430 88.697 78.460 1.00 29.70 293 ASP B C 1
ATOM 6363 O O . ASP B 1 293 ? 50.799 87.568 78.264 1.00 31.54 293 ASP B O 1
ATOM 6368 N N . GLY B 1 294 ? 49.394 89.001 79.236 1.00 29.75 294 GLY B N 1
ATOM 6369 C CA . GLY B 1 294 ? 48.661 87.964 79.987 1.00 34.21 294 GLY B CA 1
ATOM 6370 C C . GLY B 1 294 ? 47.826 87.064 79.080 1.00 33.61 294 GLY B C 1
ATOM 6371 O O . GLY B 1 294 ? 47.631 87.418 77.892 1.00 34.15 294 GLY B O 1
ATOM 6372 N N . ASP B 1 295 ? 47.369 85.923 79.615 1.00 36.47 295 ASP B N 1
ATOM 6373 C CA . ASP B 1 295 ? 46.491 84.956 78.899 1.00 43.93 295 ASP B CA 1
ATOM 6374 C C . ASP B 1 295 ? 45.034 85.298 79.201 1.00 36.34 295 ASP B C 1
ATOM 6375 O O . ASP B 1 295 ? 44.158 84.950 78.424 1.00 44.72 295 ASP B O 1
ATOM 6380 N N . GLY B 1 296 ? 44.763 85.989 80.286 1.00 40.37 296 GLY B N 1
ATOM 6381 C CA . GLY B 1 296 ? 43.344 86.289 80.556 1.00 46.97 296 GLY B CA 1
ATOM 6382 C C . GLY B 1 296 ? 42.726 87.283 79.566 1.00 41.12 296 GLY B C 1
ATOM 6383 O O . GLY B 1 296 ? 43.345 87.783 78.619 1.00 37.41 296 GLY B O 1
ATOM 6384 N N . PRO B 1 297 ? 41.463 87.632 79.826 1.00 34.76 297 PRO B N 1
ATOM 6385 C CA . PRO B 1 297 ? 40.888 88.867 79.313 1.00 30.69 297 PRO B CA 1
ATOM 6386 C C . PRO B 1 297 ? 41.612 90.083 79.900 1.00 28.27 297 PRO B C 1
ATOM 6387 O O . PRO B 1 297 ? 42.233 90.028 80.950 1.00 27.69 297 PRO B O 1
ATOM 6391 N N . ILE B 1 298 ? 41.442 91.210 79.244 1.00 27.62 298 ILE B N 1
ATOM 6392 C CA . ILE B 1 298 ? 42.274 92.404 79.549 1.00 25.20 298 ILE B CA 1
ATOM 6393 C C . ILE B 1 298 ? 41.810 92.993 80.862 1.00 27.67 298 ILE B C 1
ATOM 6394 O O . ILE B 1 298 ? 40.618 92.994 81.186 1.00 26.22 298 ILE B O 1
ATOM 6399 N N . PRO B 1 299 ? 42.758 93.536 81.648 1.00 25.69 299 PRO B N 1
ATOM 6400 C CA . PRO B 1 299 ? 42.398 94.304 82.821 1.00 25.90 299 PRO B CA 1
ATOM 6401 C C . PRO B 1 299 ? 42.078 95.742 82.472 1.00 25.40 299 PRO B C 1
ATOM 6402 O O . PRO B 1 299 ? 42.351 96.200 81.365 1.00 24.24 299 PRO B O 1
ATOM 6406 N N . PRO B 1 300 ? 41.525 96.520 83.419 1.00 23.73 300 PRO B N 1
ATOM 6407 C CA . PRO B 1 300 ? 41.136 97.900 83.138 1.00 26.96 300 PRO B CA 1
ATOM 6408 C C . PRO B 1 300 ? 42.228 98.846 82.595 1.00 26.77 300 PRO B C 1
ATOM 6409 O O . PRO B 1 300 ? 41.911 99.672 81.748 1.00 26.26 300 PRO B O 1
ATOM 6413 N N . SER B 1 301 ? 43.454 98.758 83.114 1.00 25.08 301 SER B N 1
ATOM 6414 C CA . SER B 1 301 ? 44.596 99.621 82.680 1.00 22.99 301 SER B CA 1
ATOM 6415 C C . SER B 1 301 ? 44.825 99.415 81.181 1.00 22.59 301 SER B C 1
ATOM 6416 O O . SER B 1 301 ? 45.125 100.411 80.463 1.00 27.15 301 SER B O 1
ATOM 6419 N N . VAL B 1 302 ? 44.694 98.175 80.729 1.00 23.07 302 VAL B N 1
ATOM 6420 C CA . VAL B 1 302 ? 44.863 97.806 79.295 1.00 24.47 302 VAL B CA 1
ATOM 6421 C C . VAL B 1 302 ? 43.731 98.436 78.483 1.00 25.32 302 VAL B C 1
ATOM 6422 O O . VAL B 1 302 ? 44.015 99.076 77.449 1.00 23.86 302 VAL B O 1
ATOM 6426 N N . ALA B 1 303 ? 42.484 98.303 78.929 1.00 26.19 303 ALA B N 1
ATOM 6427 C CA . ALA B 1 303 ? 41.331 98.962 78.271 1.00 24.15 303 ALA B CA 1
ATOM 6428 C C . ALA B 1 303 ? 41.601 100.470 78.139 1.00 24.81 303 ALA B C 1
ATOM 6429 O O . ALA B 1 303 ? 41.484 101.033 77.054 1.00 23.94 303 ALA B O 1
ATOM 6431 N N . LYS B 1 304 ? 42.014 101.134 79.200 1.00 24.83 304 LYS B N 1
ATOM 6432 C CA . LYS B 1 304 ? 42.221 102.589 79.169 1.00 26.38 304 LYS B CA 1
ATOM 6433 C C . LYS B 1 304 ? 43.387 102.968 78.234 1.00 23.84 304 LYS B C 1
ATOM 6434 O O . LYS B 1 304 ? 43.303 103.985 77.532 1.00 23.98 304 LYS B O 1
ATOM 6440 N N . THR B 1 305 ? 44.459 102.201 78.236 1.00 25.17 305 THR B N 1
ATOM 6441 C CA . THR B 1 305 ? 45.621 102.449 77.351 1.00 24.69 305 THR B CA 1
ATOM 6442 C C . THR B 1 305 ? 45.143 102.354 75.900 1.00 24.46 305 THR B C 1
ATOM 6443 O O . THR B 1 305 ? 45.477 103.257 75.098 1.00 23.80 305 THR B O 1
ATOM 6447 N N . MET B 1 306 ? 44.422 101.277 75.558 1.00 22.44 306 MET B N 1
ATOM 6448 C CA . MET B 1 306 ? 43.877 101.093 74.187 1.00 23.96 306 MET B CA 1
ATOM 6449 C C . MET B 1 306 ? 42.968 102.281 73.824 1.00 22.75 306 MET B C 1
ATOM 6450 O O . MET B 1 306 ? 43.018 102.776 72.684 1.00 22.46 306 MET B O 1
ATOM 6455 N N . MET B 1 307 ? 42.113 102.715 74.741 1.00 22.42 307 MET B N 1
ATOM 6456 C CA . MET B 1 307 ? 41.191 103.855 74.483 1.00 23.39 307 MET B CA 1
ATOM 6457 C C . MET B 1 307 ? 42.004 105.117 74.111 1.00 24.43 307 MET B C 1
ATOM 6458 O O . MET B 1 307 ? 41.685 105.799 73.154 1.00 24.05 307 MET B O 1
ATOM 6463 N N . ALA B 1 308 ? 42.979 105.491 74.927 1.00 24.16 308 ALA B N 1
ATOM 6464 C CA . ALA B 1 308 ? 43.843 106.654 74.697 1.00 24.01 308 ALA B CA 1
ATOM 6465 C C . ALA B 1 308 ? 44.663 106.454 73.409 1.00 23.92 308 ALA B C 1
ATOM 6466 O O . ALA B 1 308 ? 44.849 107.420 72.705 1.00 25.58 308 ALA B O 1
ATOM 6468 N N . ASP B 1 309 ? 45.216 105.269 73.166 1.00 23.97 309 ASP B N 1
ATOM 6469 C CA . ASP B 1 309 ? 46.050 105.010 71.961 1.00 23.50 309 ASP B CA 1
ATOM 6470 C C . ASP B 1 309 ? 45.232 105.136 70.682 1.00 24.19 309 ASP B C 1
ATOM 6471 O O . ASP B 1 309 ? 45.797 105.621 69.681 1.00 25.85 309 ASP B O 1
ATOM 6476 N N . LEU B 1 310 ? 43.981 104.653 70.678 1.00 24.51 310 LEU B N 1
ATOM 6477 C CA . LEU B 1 310 ? 43.211 104.437 69.428 1.00 24.98 310 LEU B CA 1
ATOM 6478 C C . LEU B 1 310 ? 42.105 105.483 69.267 1.00 24.45 310 LEU B C 1
ATOM 6479 O O . LEU B 1 310 ? 41.435 105.451 68.214 1.00 25.42 310 LEU B O 1
ATOM 6484 N N . ASP B 1 311 ? 41.905 106.357 70.257 1.00 23.62 311 ASP B N 1
ATOM 6485 C CA . ASP B 1 311 ? 40.774 107.318 70.296 1.00 24.15 311 ASP B CA 1
ATOM 6486 C C . ASP B 1 311 ? 39.478 106.513 70.167 1.00 25.16 311 ASP B C 1
ATOM 6487 O O . ASP B 1 311 ? 38.631 106.773 69.257 1.00 24.34 311 ASP B O 1
ATOM 6492 N N . LEU B 1 312 ? 39.327 105.547 71.062 1.00 25.17 312 LEU B N 1
ATOM 6493 C CA . LEU B 1 312 ? 38.096 104.749 71.203 1.00 23.35 312 LEU B CA 1
ATOM 6494 C C . LEU B 1 312 ? 37.588 104.920 72.641 1.00 24.50 312 LEU B C 1
ATOM 6495 O O . LEU B 1 312 ? 38.407 105.256 73.538 1.00 23.64 312 LEU B O 1
ATOM 6500 N N . GLY B 1 313 ? 36.291 104.687 72.850 1.00 24.69 313 GLY B N 1
ATOM 6501 C CA . GLY B 1 313 ? 35.750 104.586 74.222 1.00 25.00 313 GLY B CA 1
ATOM 6502 C C . GLY B 1 313 ? 35.485 103.153 74.608 1.00 23.30 313 GLY B C 1
ATOM 6503 O O . GLY B 1 313 ? 35.692 102.218 73.800 1.00 25.53 313 GLY B O 1
ATOM 6504 N N . MET B 1 314 ? 34.921 102.954 75.806 1.00 22.58 314 MET B N 1
ATOM 6505 C CA . MET B 1 314 ? 34.411 101.638 76.193 1.00 21.97 314 MET B CA 1
ATOM 6506 C C . MET B 1 314 ? 33.222 101.285 75.310 1.00 21.24 314 MET B C 1
ATOM 6507 O O . MET B 1 314 ? 33.044 100.071 74.974 1.00 24.81 314 MET B O 1
ATOM 6512 N N . TRP B 1 315 ? 32.494 102.296 74.860 1.00 24.47 315 TRP B N 1
ATOM 6513 C CA . TRP B 1 315 ? 31.401 102.115 73.867 1.00 25.13 315 TRP B CA 1
ATOM 6514 C C . TRP B 1 315 ? 31.600 103.116 72.728 1.00 23.96 315 TRP B C 1
ATOM 6515 O O . TRP B 1 315 ? 31.908 104.280 72.970 1.00 22.26 315 TRP B O 1
ATOM 6526 N N . ASN B 1 316 ? 31.360 102.668 71.507 1.00 22.11 316 ASN B N 1
ATOM 6527 C CA . ASN B 1 316 ? 31.647 103.448 70.279 1.00 20.94 316 ASN B CA 1
ATOM 6528 C C . ASN B 1 316 ? 30.406 103.414 69.390 1.00 22.00 316 ASN B C 1
ATOM 6529 O O . ASN B 1 316 ? 30.049 102.301 68.850 1.00 21.59 316 ASN B O 1
ATOM 6534 N N . PHE B 1 317 ? 29.714 104.537 69.319 1.00 20.21 317 PHE B N 1
ATOM 6535 C CA . PHE B 1 317 ? 28.475 104.697 68.553 1.00 20.90 317 PHE B CA 1
ATOM 6536 C C . PHE B 1 317 ? 28.866 105.191 67.157 1.00 21.62 317 PHE B C 1
ATOM 6537 O O . PHE B 1 317 ? 29.261 106.331 66.972 1.00 20.10 317 PHE B O 1
ATOM 6545 N N . CYS B 1 318 ? 28.650 104.335 66.179 1.00 21.23 318 CYS B N 1
ATOM 6546 C CA . CYS B 1 318 ? 28.953 104.608 64.771 1.00 22.48 318 CYS B CA 1
ATOM 6547 C C . CYS B 1 318 ? 27.658 104.653 63.960 1.00 23.12 318 CYS B C 1
ATOM 6548 O O . CYS B 1 318 ? 26.902 103.632 63.917 1.00 21.33 318 CYS B O 1
ATOM 6551 N N . GLY B 1 319 ? 27.362 105.806 63.389 1.00 19.95 319 GLY B N 1
ATOM 6552 C CA . GLY B 1 319 ? 26.173 105.988 62.551 1.00 19.96 319 GLY B CA 1
ATOM 6553 C C . GLY B 1 319 ? 26.483 106.860 61.350 1.00 21.67 319 GLY B C 1
ATOM 6554 O O . GLY B 1 319 ? 27.677 107.212 61.128 1.00 19.87 319 GLY B O 1
ATOM 6555 N N . ALA B 1 320 ? 25.470 107.197 60.582 1.00 20.34 320 ALA B N 1
ATOM 6556 C CA . ALA B 1 320 ? 25.676 108.103 59.444 1.00 22.51 320 ALA B CA 1
ATOM 6557 C C . ALA B 1 320 ? 24.399 108.889 59.182 1.00 21.86 320 ALA B C 1
ATOM 6558 O O . ALA B 1 320 ? 23.290 108.392 59.440 1.00 19.46 320 ALA B O 1
ATOM 6560 N N . LEU B 1 321 ? 24.603 110.075 58.651 1.00 20.52 321 LEU B N 1
ATOM 6561 C CA . LEU B 1 321 ? 23.552 110.963 58.131 1.00 21.34 321 LEU B CA 1
ATOM 6562 C C . LEU B 1 321 ? 23.464 110.786 56.619 1.00 21.16 321 LEU B C 1
ATOM 6563 O O . LEU B 1 321 ? 24.515 110.555 55.961 1.00 21.46 321 LEU B O 1
ATOM 6568 N N . TYR B 1 322 ? 22.261 110.884 56.088 1.00 19.98 322 TYR B N 1
ATOM 6569 C CA . TYR B 1 322 ? 22.006 110.645 54.645 1.00 19.41 322 TYR B CA 1
ATOM 6570 C C . TYR B 1 322 ? 21.032 111.719 54.204 1.00 21.42 322 TYR B C 1
ATOM 6571 O O . TYR B 1 322 ? 20.075 112.017 54.936 1.00 21.41 322 TYR B O 1
ATOM 6580 N N . GLY B 1 323 ? 21.280 112.274 53.038 1.00 22.67 323 GLY B N 1
ATOM 6581 C CA . GLY B 1 323 ? 20.336 113.169 52.366 1.00 23.45 323 GLY B CA 1
ATOM 6582 C C . GLY B 1 323 ? 20.944 114.543 52.112 1.00 24.21 323 GLY B C 1
ATOM 6583 O O . GLY B 1 323 ? 22.145 114.752 52.237 1.00 22.88 323 GLY B O 1
ATOM 6584 N N . PRO B 1 324 ? 20.077 115.486 51.705 1.00 25.42 324 PRO B N 1
ATOM 6585 C CA . PRO B 1 324 ? 20.464 116.857 51.411 1.00 28.22 324 PRO B CA 1
ATOM 6586 C C . PRO B 1 324 ? 21.134 117.447 52.646 1.00 27.67 324 PRO B C 1
ATOM 6587 O O . PRO B 1 324 ? 20.709 117.170 53.766 1.00 24.81 324 PRO B O 1
ATOM 6591 N N . PRO B 1 325 ? 22.185 118.260 52.489 1.00 27.69 325 PRO B N 1
ATOM 6592 C CA . PRO B 1 325 ? 22.829 118.918 53.628 1.00 28.70 325 PRO B CA 1
ATOM 6593 C C . PRO B 1 325 ? 21.914 119.555 54.675 1.00 27.28 325 PRO B C 1
ATOM 6594 O O . PRO B 1 325 ? 22.175 119.392 55.870 1.00 28.10 325 PRO B O 1
ATOM 6598 N N . PRO B 1 326 ? 20.840 120.287 54.309 1.00 26.88 326 PRO B N 1
ATOM 6599 C CA . PRO B 1 326 ? 19.958 120.882 55.318 1.00 29.04 326 PRO B CA 1
ATOM 6600 C C . PRO B 1 326 ? 19.258 119.806 56.143 1.00 28.71 326 PRO B C 1
ATOM 6601 O O . PRO B 1 326 ? 19.082 119.977 57.347 1.00 29.70 326 PRO B O 1
ATOM 6605 N N . VAL B 1 327 ? 18.940 118.678 55.534 1.00 26.38 327 VAL B N 1
ATOM 6606 C CA . VAL B 1 327 ? 18.343 117.575 56.336 1.00 25.26 327 VAL B CA 1
ATOM 6607 C C . VAL B 1 327 ? 19.407 117.023 57.297 1.00 23.60 327 VAL B C 1
ATOM 6608 O O . VAL B 1 327 ? 19.109 116.868 58.489 1.00 23.15 327 VAL B O 1
ATOM 6612 N N . MET B 1 328 ? 20.593 116.711 56.798 1.00 23.16 328 MET B N 1
ATOM 6613 C CA . MET B 1 328 ? 21.674 116.138 57.627 1.00 23.27 328 MET B CA 1
ATOM 6614 C C . MET B 1 328 ? 22.048 117.107 58.770 1.00 26.00 328 MET B C 1
ATOM 6615 O O . MET B 1 328 ? 22.279 116.610 59.891 1.00 22.52 328 MET B O 1
ATOM 6620 N N . ASP B 1 329 ? 22.132 118.414 58.523 1.00 25.41 329 ASP B N 1
ATOM 6621 C CA . ASP B 1 329 ? 22.416 119.414 59.605 1.00 30.58 329 ASP B CA 1
ATOM 6622 C C . ASP B 1 329 ? 21.377 119.329 60.735 1.00 24.26 329 ASP B C 1
ATOM 6623 O O . ASP B 1 329 ? 21.767 119.291 61.932 1.00 25.82 329 ASP B O 1
ATOM 6628 N N . THR B 1 330 ? 20.103 119.269 60.382 1.00 24.17 330 THR B N 1
ATOM 6629 C CA . THR B 1 330 ? 18.993 119.152 61.364 1.00 26.18 330 THR B CA 1
ATOM 6630 C C . THR B 1 330 ? 19.126 117.872 62.185 1.00 27.54 330 THR B C 1
ATOM 6631 O O . THR B 1 330 ? 18.934 117.925 63.413 1.00 23.84 330 THR B O 1
ATOM 6635 N N . LEU B 1 331 ? 19.405 116.731 61.548 1.00 25.73 331 LEU B N 1
ATOM 6636 C CA . LEU B 1 331 ? 19.475 115.431 62.263 1.00 25.03 331 LEU B CA 1
ATOM 6637 C C . LEU B 1 331 ? 20.693 115.447 63.173 1.00 22.57 331 LEU B C 1
ATOM 6638 O O . LEU B 1 331 ? 20.569 114.973 64.316 1.00 23.60 331 LEU B O 1
ATOM 6643 N N . TRP B 1 332 ? 21.806 115.991 62.700 1.00 21.82 332 TRP B N 1
ATOM 6644 C CA . TRP B 1 332 ? 23.066 116.035 63.484 1.00 24.48 332 TRP B CA 1
ATOM 6645 C C . TRP B 1 332 ? 22.870 116.857 64.771 1.00 22.08 332 TRP B C 1
ATOM 6646 O O . TRP B 1 332 ? 23.335 116.385 65.828 1.00 23.42 332 TRP B O 1
ATOM 6657 N N . THR B 1 333 ? 22.170 117.986 64.685 1.00 23.74 333 THR B N 1
ATOM 6658 C CA . THR B 1 333 ? 21.874 118.844 65.872 1.00 24.04 333 THR B CA 1
ATOM 6659 C C . THR B 1 333 ? 21.126 117.971 66.885 1.00 25.39 333 THR B C 1
ATOM 6660 O O . THR B 1 333 ? 21.510 117.977 68.058 1.00 25.90 333 THR B O 1
ATOM 6664 N N . ALA B 1 334 ? 20.135 117.170 66.445 1.00 23.53 334 ALA B N 1
ATOM 6665 C CA . ALA B 1 334 ? 19.284 116.391 67.373 1.00 25.43 334 ALA B CA 1
ATOM 6666 C C . ALA B 1 334 ? 20.128 115.258 67.957 1.00 25.35 334 ALA B C 1
ATOM 6667 O O . ALA B 1 334 ? 20.024 114.998 69.145 1.00 23.68 334 ALA B O 1
ATOM 6669 N N . ILE B 1 335 ? 21.016 114.645 67.168 1.00 20.94 335 ILE B N 1
ATOM 6670 C CA . ILE B 1 335 ? 21.809 113.495 67.664 1.00 21.74 335 ILE B CA 1
ATOM 6671 C C . ILE B 1 335 ? 22.860 114.050 68.618 1.00 22.32 335 ILE B C 1
ATOM 6672 O O . ILE B 1 335 ? 22.998 113.528 69.744 1.00 23.34 335 ILE B O 1
ATOM 6677 N N . ARG B 1 336 ? 23.606 115.050 68.159 1.00 20.88 336 ARG B N 1
ATOM 6678 C CA . ARG B 1 336 ? 24.723 115.590 68.961 1.00 24.28 336 ARG B CA 1
ATOM 6679 C C . ARG B 1 336 ? 24.196 116.100 70.305 1.00 24.44 336 ARG B C 1
ATOM 6680 O O . ARG B 1 336 ? 24.802 115.767 71.339 1.00 25.24 336 ARG B O 1
ATOM 6688 N N . ASP B 1 337 ? 23.158 116.932 70.264 1.00 25.32 337 ASP B N 1
ATOM 6689 C CA . ASP B 1 337 ? 22.529 117.471 71.510 1.00 29.25 337 ASP B CA 1
ATOM 6690 C C . ASP B 1 337 ? 22.086 116.345 72.446 1.00 30.36 337 ASP B C 1
ATOM 6691 O O . ASP B 1 337 ? 22.052 116.617 73.634 1.00 26.36 337 ASP B O 1
ATOM 6696 N N . SER B 1 338 ? 21.747 115.140 71.965 1.00 26.48 338 SER B N 1
ATOM 6697 C CA . SER B 1 338 ? 21.239 114.031 72.824 1.00 27.00 338 SER B CA 1
ATOM 6698 C C . SER B 1 338 ? 22.365 113.475 73.687 1.00 26.44 338 SER B C 1
ATOM 6699 O O . SER B 1 338 ? 22.046 112.820 74.655 1.00 25.89 338 SER B O 1
ATOM 6702 N N . PHE B 1 339 ? 23.635 113.621 73.279 1.00 23.99 339 PHE B N 1
ATOM 6703 C CA . PHE B 1 339 ? 24.757 112.941 73.966 1.00 23.62 339 PHE B CA 1
ATOM 6704 C C . PHE B 1 339 ? 25.694 113.952 74.643 1.00 24.15 339 PHE B C 1
ATOM 6705 O O . PHE B 1 339 ? 26.566 113.478 75.378 1.00 25.78 339 PHE B O 1
ATOM 6713 N N . ALA B 1 340 ? 25.568 115.243 74.336 1.00 25.38 340 ALA B N 1
ATOM 6714 C CA . ALA B 1 340 ? 26.641 116.247 74.540 1.00 27.67 340 ALA B CA 1
ATOM 6715 C C . ALA B 1 340 ? 26.888 116.444 76.030 1.00 29.33 340 ALA B C 1
ATOM 6716 O O . ALA B 1 340 ? 27.988 116.857 76.316 1.00 28.84 340 ALA B O 1
ATOM 6718 N N . ASP B 1 341 ? 25.961 116.073 76.923 1.00 29.21 341 ASP B N 1
ATOM 6719 C CA . ASP B 1 341 ? 26.133 116.334 78.377 1.00 31.31 341 ASP B CA 1
ATOM 6720 C C . ASP B 1 341 ? 26.644 115.088 79.112 1.00 33.60 341 ASP B C 1
ATOM 6721 O O . ASP B 1 341 ? 26.822 115.143 80.326 1.00 31.63 341 ASP B O 1
ATOM 6726 N N . ILE B 1 342 ? 26.920 113.980 78.443 1.00 29.00 342 ILE B N 1
ATOM 6727 C CA . ILE B 1 342 ? 27.472 112.799 79.151 1.00 27.19 342 ILE B CA 1
ATOM 6728 C C . ILE B 1 342 ? 28.947 113.058 79.405 1.00 31.45 342 ILE B C 1
ATOM 6729 O O . ILE B 1 342 ? 29.685 113.354 78.453 1.00 29.78 342 ILE B O 1
ATOM 6734 N N . PRO B 1 343 ? 29.422 112.998 80.674 1.00 28.51 343 PRO B N 1
ATOM 6735 C CA . PRO B 1 343 ? 30.845 113.202 80.945 1.00 29.27 343 PRO B CA 1
ATOM 6736 C C . PRO B 1 343 ? 31.704 112.216 80.147 1.00 27.88 343 PRO B C 1
ATOM 6737 O O . PRO B 1 343 ? 31.450 110.992 80.162 1.00 28.52 343 PRO B O 1
ATOM 6741 N N . GLY B 1 344 ? 32.727 112.743 79.490 1.00 24.95 344 GLY B N 1
ATOM 6742 C CA . GLY B 1 344 ? 33.734 111.915 78.785 1.00 27.27 344 GLY B CA 1
ATOM 6743 C C . GLY B 1 344 ? 33.365 111.678 77.316 1.00 28.08 344 GLY B C 1
ATOM 6744 O O . GLY B 1 344 ? 34.126 110.977 76.625 1.00 25.91 344 GLY B O 1
ATOM 6745 N N . VAL B 1 345 ? 32.212 112.155 76.864 1.00 26.44 345 VAL B N 1
ATOM 6746 C CA . VAL B 1 345 ? 31.752 111.901 75.452 1.00 27.31 345 VAL B CA 1
ATOM 6747 C C . VAL B 1 345 ? 32.697 112.622 74.489 1.00 27.89 345 VAL B C 1
ATOM 6748 O O . VAL B 1 345 ? 33.118 113.740 74.793 1.00 25.45 345 VAL B O 1
ATOM 6752 N N . LYS B 1 346 ? 32.964 112.019 73.332 1.00 27.05 346 LYS B N 1
ATOM 6753 C CA . LYS B 1 346 ? 33.732 112.655 72.231 1.00 26.84 346 LYS B CA 1
ATOM 6754 C C . LYS B 1 346 ? 32.996 112.380 70.928 1.00 26.66 346 LYS B C 1
ATOM 6755 O O . LYS B 1 346 ? 32.473 111.254 70.781 1.00 24.05 346 LYS B O 1
ATOM 6761 N N . PHE B 1 347 ? 32.967 113.376 70.053 1.00 26.89 347 PHE B N 1
ATOM 6762 C CA . PHE B 1 347 ? 32.343 113.376 68.710 1.00 26.17 347 PHE B CA 1
ATOM 6763 C C . PHE B 1 347 ? 33.421 113.425 67.622 1.00 27.88 347 PHE B C 1
ATOM 6764 O O . PHE B 1 347 ? 34.318 114.316 67.682 1.00 26.67 347 PHE B O 1
ATOM 6772 N N . TYR B 1 348 ? 33.324 112.535 66.615 1.00 24.33 348 TYR B N 1
ATOM 6773 C CA . TYR B 1 348 ? 34.271 112.554 65.480 1.00 23.40 348 TYR B CA 1
ATOM 6774 C C . TYR B 1 348 ? 33.536 112.452 64.158 1.00 23.21 348 TYR B C 1
ATOM 6775 O O . TYR B 1 348 ? 32.615 111.666 64.046 1.00 21.70 348 TYR B O 1
ATOM 6784 N N . PHE B 1 349 ? 33.956 113.257 63.182 1.00 24.75 349 PHE B N 1
ATOM 6785 C CA . PHE B 1 349 ? 33.807 112.956 61.736 1.00 25.40 349 PHE B CA 1
ATOM 6786 C C . PHE B 1 349 ? 35.138 112.389 61.255 1.00 24.35 349 PHE B C 1
ATOM 6787 O O . PHE B 1 349 ? 36.134 112.371 61.996 1.00 23.88 349 PHE B O 1
ATOM 6795 N N . PRO B 1 350 ? 35.176 111.780 60.054 1.00 22.23 350 PRO B N 1
ATOM 6796 C CA . PRO B 1 350 ? 36.409 111.120 59.609 1.00 23.80 350 PRO B CA 1
ATOM 6797 C C . PRO B 1 350 ? 37.611 112.085 59.643 1.00 22.09 350 PRO B C 1
ATOM 6798 O O . PRO B 1 350 ? 38.674 111.645 59.978 1.00 24.28 350 PRO B O 1
ATOM 6802 N N . GLU B 1 351 ? 37.397 113.353 59.311 1.00 24.65 351 GLU B N 1
ATOM 6803 C CA . GLU B 1 351 ? 38.497 114.357 59.175 1.00 28.19 351 GLU B CA 1
ATOM 6804 C C . GLU B 1 351 ? 39.109 114.574 60.557 1.00 30.87 351 GLU B C 1
ATOM 6805 O O . GLU B 1 351 ? 40.224 114.983 60.617 1.00 30.94 351 GLU B O 1
ATOM 6811 N N . ASP B 1 352 ? 38.415 114.192 61.622 1.00 29.43 352 ASP B N 1
ATOM 6812 C CA . ASP B 1 352 ? 38.866 114.380 63.021 1.00 29.17 352 ASP B CA 1
ATOM 6813 C C . ASP B 1 352 ? 39.701 113.179 63.450 1.00 29.82 352 ASP B C 1
ATOM 6814 O O . ASP B 1 352 ? 40.167 113.201 64.572 1.00 33.63 352 ASP B O 1
ATOM 6819 N N . ARG B 1 353 ? 39.843 112.123 62.656 1.00 26.02 353 ARG B N 1
ATOM 6820 C CA . ARG B 1 353 ? 40.500 110.899 63.166 1.00 25.63 353 ARG B CA 1
ATOM 6821 C C . ARG B 1 353 ? 41.989 111.009 62.872 1.00 28.04 353 ARG B C 1
ATOM 6822 O O . ARG B 1 353 ? 42.324 111.366 61.743 1.00 30.95 353 ARG B O 1
ATOM 6830 N N . ARG B 1 354 ? 42.812 110.525 63.790 1.00 28.41 354 ARG B N 1
ATOM 6831 C CA . ARG B 1 354 ? 44.292 110.642 63.740 1.00 32.89 354 ARG B CA 1
ATOM 6832 C C . ARG B 1 354 ? 44.884 109.523 62.894 1.00 28.67 354 ARG B C 1
ATOM 6833 O O . ARG B 1 354 ? 45.833 109.784 62.235 1.00 35.34 354 ARG B O 1
ATOM 6841 N N . HIS B 1 355 ? 44.425 108.290 63.025 1.00 26.40 355 HIS B N 1
ATOM 6842 C CA . HIS B 1 355 ? 45.038 107.095 62.400 1.00 26.47 355 HIS B CA 1
ATOM 6843 C C . HIS B 1 355 ? 44.528 106.928 60.966 1.00 25.83 355 HIS B C 1
ATOM 6844 O O . HIS B 1 355 ? 43.363 107.188 60.724 1.00 28.28 355 HIS B O 1
ATOM 6851 N N . LYS B 1 356 ? 45.415 106.536 60.066 1.00 27.97 356 LYS B N 1
ATOM 6852 C CA . LYS B 1 356 ? 45.133 106.234 58.638 1.00 31.88 356 LYS B CA 1
ATOM 6853 C C . LYS B 1 356 ? 44.304 104.949 58.569 1.00 31.30 356 LYS B C 1
ATOM 6854 O O . LYS B 1 356 ? 43.427 104.859 57.700 1.00 32.49 356 LYS B O 1
ATOM 6860 N N . VAL B 1 357 ? 44.654 103.954 59.393 1.00 28.81 357 VAL B N 1
ATOM 6861 C CA . VAL B 1 357 ? 43.909 102.676 59.553 1.00 29.95 357 VAL B CA 1
ATOM 6862 C C . VAL B 1 357 ? 43.105 102.791 60.857 1.00 29.33 357 VAL B C 1
ATOM 6863 O O . VAL B 1 357 ? 43.720 102.831 61.947 1.00 27.44 357 VAL B O 1
ATOM 6867 N N . ASP B 1 358 ? 41.796 102.950 60.731 1.00 26.58 358 ASP B N 1
ATOM 6868 C CA . ASP B 1 358 ? 40.922 103.463 61.819 1.00 28.03 358 ASP B CA 1
ATOM 6869 C C . ASP B 1 358 ? 39.509 102.878 61.714 1.00 28.66 358 ASP B C 1
ATOM 6870 O O . ASP B 1 358 ? 38.993 102.758 60.571 1.00 24.50 358 ASP B O 1
ATOM 6875 N N . LEU B 1 359 ? 38.880 102.614 62.868 1.00 27.76 359 LEU B N 1
ATOM 6876 C CA . LEU B 1 359 ? 37.462 102.166 62.936 1.00 27.32 359 LEU B CA 1
ATOM 6877 C C . LEU B 1 359 ? 36.514 103.029 62.093 1.00 23.93 359 LEU B C 1
ATOM 6878 O O . LEU B 1 359 ? 35.693 102.468 61.313 1.00 26.45 359 LEU B O 1
ATOM 6883 N N . LEU B 1 360 ? 36.480 104.333 62.299 1.00 21.34 360 LEU B N 1
ATOM 6884 C CA . LEU B 1 360 ? 35.478 105.174 61.627 1.00 23.69 360 LEU B CA 1
ATOM 6885 C C . LEU B 1 360 ? 35.698 105.183 60.108 1.00 26.71 360 LEU B C 1
ATOM 6886 O O . LEU B 1 360 ? 34.711 105.130 59.357 1.00 23.85 360 LEU B O 1
ATOM 6891 N N . LEU B 1 361 ? 36.938 105.244 59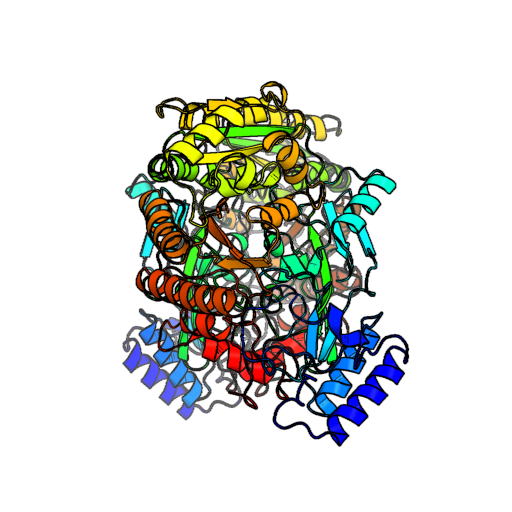.663 1.00 27.74 361 LEU B N 1
ATOM 6892 C CA . LEU B 1 361 ? 37.227 105.273 58.200 1.00 28.64 361 LEU B CA 1
ATOM 6893 C C . LEU B 1 361 ? 36.751 103.945 57.599 1.00 25.21 361 LEU B C 1
ATOM 6894 O O . LEU B 1 361 ? 36.193 103.947 56.491 1.00 25.07 361 LEU B O 1
ATOM 6899 N N . HIS B 1 362 ? 36.945 102.842 58.320 1.00 25.38 362 HIS B N 1
ATOM 6900 C CA . HIS B 1 362 ? 36.442 101.512 57.864 1.00 29.10 362 HIS B CA 1
ATOM 6901 C C . HIS B 1 362 ? 34.899 101.502 57.816 1.00 24.69 362 HIS B C 1
ATOM 6902 O O . HIS B 1 362 ? 34.327 101.180 56.747 1.00 23.03 362 HIS B O 1
ATOM 6909 N N . ARG B 1 363 ? 34.224 101.866 58.919 1.00 21.93 363 ARG B N 1
ATOM 6910 C CA . ARG B 1 363 ? 32.753 101.764 58.996 1.00 21.69 363 ARG B CA 1
ATOM 6911 C C . ARG B 1 363 ? 32.093 102.811 58.098 1.00 22.51 363 ARG B C 1
ATOM 6912 O O . ARG B 1 363 ? 30.968 102.548 57.641 1.00 20.72 363 ARG B O 1
ATOM 6920 N N . ALA B 1 364 ? 32.784 103.906 57.765 1.00 22.16 364 ALA B N 1
ATOM 6921 C CA . ALA B 1 364 ? 32.270 104.875 56.785 1.00 20.72 364 ALA B CA 1
ATOM 6922 C C . ALA B 1 364 ? 31.991 104.159 55.445 1.00 20.44 364 ALA B C 1
ATOM 6923 O O . ALA B 1 364 ? 31.021 104.541 54.759 1.00 23.15 364 ALA B O 1
ATOM 6925 N N . GLU B 1 365 ? 32.820 103.201 55.050 1.00 19.36 365 GLU B N 1
ATOM 6926 C CA . GLU B 1 365 ? 32.560 102.415 53.802 1.00 21.99 365 GLU B CA 1
ATOM 6927 C C . GLU B 1 365 ? 31.365 101.461 54.020 1.00 20.14 365 GLU B C 1
ATOM 6928 O O . GLU B 1 365 ? 30.475 101.416 53.184 1.00 19.10 365 GLU B O 1
ATOM 6934 N N . THR B 1 366 ? 31.349 100.753 55.133 1.00 19.84 366 THR B N 1
ATOM 6935 C CA . THR B 1 366 ? 30.246 99.816 55.471 1.00 21.54 366 THR B CA 1
ATOM 6936 C C . THR B 1 366 ? 28.889 100.531 55.448 1.00 20.57 366 THR B C 1
ATOM 6937 O O . THR B 1 366 ? 27.968 99.969 54.881 1.00 18.00 366 THR B O 1
ATOM 6941 N N . MET B 1 367 ? 28.785 101.743 55.997 1.00 19.64 367 MET B N 1
ATOM 6942 C CA . MET B 1 367 ? 27.494 102.439 56.158 1.00 19.72 367 MET B CA 1
ATOM 6943 C C . MET B 1 367 ? 27.105 103.151 54.852 1.00 20.13 367 MET B C 1
ATOM 6944 O O . MET B 1 367 ? 25.983 103.728 54.795 1.00 20.61 367 MET B O 1
ATOM 6949 N N . LYS B 1 368 ? 27.919 103.017 53.793 1.00 19.31 368 LYS B N 1
ATOM 6950 C CA . LYS B 1 368 ? 27.440 103.377 52.441 1.00 21.41 368 LYS B CA 1
ATOM 6951 C C . LYS B 1 368 ? 27.386 102.136 51.549 1.00 20.36 368 LYS B C 1
ATOM 6952 O O . LYS B 1 368 ? 27.247 102.284 50.317 1.00 20.06 368 LYS B O 1
ATOM 6958 N N . GLY B 1 369 ? 27.378 100.948 52.136 1.00 20.83 369 GLY B N 1
ATOM 6959 C CA . GLY B 1 369 ? 27.108 99.723 51.377 1.00 22.41 369 GLY B CA 1
ATOM 6960 C C . GLY B 1 369 ? 28.315 99.251 50.554 1.00 22.62 369 GLY B C 1
ATOM 6961 O O . GLY B 1 369 ? 28.073 98.599 49.498 1.00 20.40 369 GLY B O 1
ATOM 6962 N N . VAL B 1 370 ? 29.541 99.534 50.992 1.00 20.72 370 VAL B N 1
ATOM 6963 C CA . VAL B 1 370 ? 30.768 99.058 50.281 1.00 22.52 370 VAL B CA 1
ATOM 6964 C C . VAL B 1 370 ? 31.210 97.740 50.899 1.00 21.85 370 VAL B C 1
ATOM 6965 O O . VAL B 1 370 ? 31.624 97.700 52.064 1.00 24.36 370 VAL B O 1
ATOM 6969 N N . PRO B 1 371 ? 31.154 96.622 50.151 1.00 20.55 371 PRO B N 1
ATOM 6970 C CA . PRO B 1 371 ? 31.545 95.336 50.712 1.00 19.47 371 PRO B CA 1
ATOM 6971 C C . PRO B 1 371 ? 33.040 95.285 50.962 1.00 22.01 371 PRO B C 1
ATOM 6972 O O . PRO B 1 371 ? 33.788 95.681 50.063 1.00 21.98 371 PRO B O 1
ATOM 6976 N N . LYS B 1 372 ? 33.434 94.640 52.047 1.00 24.27 372 LYS B N 1
ATOM 6977 C CA . LYS B 1 372 ? 34.853 94.522 52.493 1.00 27.31 372 LYS B CA 1
ATOM 6978 C C . LYS B 1 372 ? 34.988 93.239 53.294 1.00 26.05 372 LYS B C 1
ATOM 6979 O O . LYS B 1 372 ? 33.946 92.601 53.592 1.00 23.16 372 LYS B O 1
ATOM 6985 N N . LEU B 1 373 ? 36.215 92.919 53.708 1.00 25.55 373 LEU B N 1
ATOM 6986 C CA . LEU B 1 373 ? 36.475 91.758 54.582 1.00 26.64 373 LEU B CA 1
ATOM 6987 C C . LEU B 1 373 ? 37.245 92.200 55.836 1.00 27.72 373 LEU B C 1
ATOM 6988 O O . LEU B 1 373 ? 37.767 91.309 56.563 1.00 28.68 373 LEU B O 1
ATOM 6993 N N . THR B 1 374 ? 37.346 93.499 56.079 1.00 25.18 374 THR B N 1
ATOM 6994 C CA . THR B 1 374 ? 38.166 94.062 57.191 1.00 28.55 374 THR B CA 1
ATOM 6995 C C . THR B 1 374 ? 37.758 93.474 58.548 1.00 29.64 374 THR B C 1
ATOM 6996 O O . THR B 1 374 ? 38.641 93.182 59.385 1.00 28.95 374 THR B O 1
ATOM 7000 N N . GLU B 1 375 ? 36.467 93.270 58.777 1.00 29.52 375 GLU B N 1
ATOM 7001 C CA . GLU B 1 375 ? 35.965 92.721 60.081 1.00 30.89 375 GLU B CA 1
ATOM 7002 C C . GLU B 1 375 ? 36.634 91.391 60.469 1.00 28.20 375 GLU B C 1
ATOM 7003 O O . GLU B 1 375 ? 36.746 91.063 61.683 1.00 25.62 375 GLU B O 1
ATOM 7009 N N . PHE B 1 376 ? 37.050 90.570 59.506 1.00 26.50 376 PHE B N 1
ATOM 7010 C CA . PHE B 1 376 ? 37.744 89.292 59.794 1.00 29.72 376 PHE B CA 1
ATOM 7011 C C . PHE B 1 376 ? 38.941 89.501 60.738 1.00 28.78 376 PHE B C 1
ATOM 7012 O O . PHE B 1 376 ? 39.318 88.553 61.431 1.00 27.83 376 PHE B O 1
ATOM 7020 N N . ASN B 1 377 ? 39.500 90.710 60.782 1.00 26.80 377 ASN B N 1
ATOM 7021 C CA . ASN B 1 377 ? 40.690 91.054 61.592 1.00 27.17 377 ASN B CA 1
ATOM 7022 C C . ASN B 1 377 ? 40.472 90.786 63.081 1.00 27.36 377 ASN B C 1
ATOM 7023 O O . ASN B 1 377 ? 41.495 90.475 63.746 1.00 27.22 377 ASN B O 1
ATOM 7028 N N . PHE B 1 378 ? 39.247 90.937 63.601 1.00 25.25 378 PHE B N 1
ATOM 7029 C CA . PHE B 1 378 ? 39.016 90.713 65.060 1.00 25.07 378 PHE B CA 1
ATOM 7030 C C . PHE B 1 378 ? 39.303 89.256 65.431 1.00 24.60 378 PHE B C 1
ATOM 7031 O O . PHE B 1 378 ? 39.576 88.968 66.609 1.00 24.81 378 PHE B O 1
ATOM 7039 N N . LEU B 1 379 ? 39.375 88.360 64.463 1.00 25.03 379 LEU B N 1
ATOM 7040 C CA . LEU B 1 379 ? 39.694 86.943 64.752 1.00 24.54 379 LEU B CA 1
ATOM 7041 C C . LEU B 1 379 ? 41.174 86.760 65.145 1.00 25.75 379 LEU B C 1
ATOM 7042 O O . LEU B 1 379 ? 41.520 85.715 65.750 1.00 25.17 379 LEU B O 1
ATOM 7047 N N . ASN B 1 380 ? 42.011 87.748 64.876 1.00 24.31 380 ASN B N 1
ATOM 7048 C CA . ASN B 1 380 ? 43.440 87.726 65.254 1.00 25.73 380 ASN B CA 1
ATOM 7049 C C . ASN B 1 380 ? 43.688 88.300 66.644 1.00 25.98 380 ASN B C 1
ATOM 7050 O O . ASN B 1 380 ? 44.840 88.353 67.039 1.00 27.24 380 ASN B O 1
ATOM 7055 N N . TRP B 1 381 ? 42.655 88.677 67.385 1.00 25.00 381 TRP B N 1
ATOM 7056 C CA . TRP B 1 381 ? 42.820 89.404 68.663 1.00 24.54 381 TRP B CA 1
ATOM 7057 C C . TRP B 1 381 ? 43.791 88.642 69.568 1.00 23.38 381 TRP B C 1
ATOM 7058 O O . TRP B 1 381 ? 44.602 89.307 70.197 1.00 28.80 381 TRP B O 1
ATOM 7069 N N . ASP B 1 382 ? 43.615 87.334 69.706 1.00 23.92 382 ASP B N 1
ATOM 7070 C CA . ASP B 1 382 ? 44.359 86.461 70.645 1.00 28.90 382 ASP B CA 1
ATOM 7071 C C . ASP B 1 382 ? 45.272 85.502 69.857 1.00 27.38 382 ASP B C 1
ATOM 7072 O O . ASP B 1 382 ? 45.532 84.424 70.351 1.00 30.30 382 ASP B O 1
ATOM 7077 N N . GLY B 1 383 ? 45.717 85.869 68.665 1.00 28.43 383 GLY B N 1
ATOM 7078 C CA . GLY B 1 383 ? 46.675 85.049 67.906 1.00 33.25 383 GLY B CA 1
ATOM 7079 C C . GLY B 1 383 ? 46.050 84.312 66.724 1.00 33.66 383 GLY B C 1
ATOM 7080 O O . GLY B 1 383 ? 46.799 83.736 65.942 1.00 32.78 383 GLY B O 1
ATOM 7081 N N . GLY B 1 384 ? 44.730 84.305 66.563 1.00 29.17 384 GLY B N 1
ATOM 7082 C CA . GLY B 1 384 ? 44.101 83.590 65.437 1.00 29.07 384 GLY B CA 1
ATOM 7083 C C . GLY B 1 384 ? 43.149 82.530 65.924 1.00 29.26 384 GLY B C 1
ATOM 7084 O O . GLY B 1 384 ? 43.572 81.552 66.572 1.00 32.61 384 GLY B O 1
ATOM 7085 N N . GLY B 1 385 ? 41.862 82.766 65.710 1.00 27.57 385 GLY B N 1
ATOM 7086 C CA . GLY B 1 385 ? 40.827 81.840 66.179 1.00 27.90 385 GLY B CA 1
ATOM 7087 C C . GLY B 1 385 ? 39.606 81.842 65.292 1.00 27.37 385 GLY B C 1
ATOM 7088 O O . GLY B 1 385 ? 39.558 82.572 64.266 1.00 25.48 385 GLY B O 1
ATOM 7089 N N . GLY B 1 386 ? 38.629 81.096 65.757 1.00 24.24 386 GLY B N 1
ATOM 7090 C CA . GLY B 1 386 ? 37.265 81.164 65.223 1.00 25.25 386 GLY B CA 1
ATOM 7091 C C . GLY B 1 386 ? 36.406 82.064 66.075 1.00 24.91 386 GLY B C 1
ATOM 7092 O O . GLY B 1 386 ? 36.878 82.626 67.071 1.00 22.77 386 GLY B O 1
ATOM 7093 N N . HIS B 1 387 ? 35.141 82.198 65.689 1.00 24.08 387 HIS B N 1
ATOM 7094 C CA . HIS B 1 387 ? 34.151 82.839 66.568 1.00 24.62 387 HIS B CA 1
ATOM 7095 C C . HIS B 1 387 ? 32.788 82.155 66.448 1.00 23.42 387 HIS B C 1
ATOM 7096 O O . HIS B 1 387 ? 32.552 81.348 65.548 1.00 23.47 387 HIS B O 1
ATOM 7103 N N . VAL B 1 388 ? 31.976 82.419 67.445 1.00 22.96 388 VAL B N 1
ATOM 7104 C CA . VAL B 1 388 ? 30.545 82.033 67.433 1.00 22.64 388 VAL B CA 1
ATOM 7105 C C . VAL B 1 388 ? 29.781 83.276 67.887 1.00 22.05 388 VAL B C 1
ATOM 7106 O O . VAL B 1 388 ? 30.334 84.070 68.714 1.00 23.17 388 VAL B O 1
ATOM 7110 N N . GLY B 1 389 ? 28.574 83.452 67.346 1.00 22.52 389 GLY B N 1
ATOM 7111 C CA . GLY B 1 389 ? 27.722 84.589 67.726 1.00 23.28 389 GLY B CA 1
ATOM 7112 C C . GLY B 1 389 ? 26.639 84.190 68.720 1.00 23.92 389 GLY B C 1
ATOM 7113 O O . GLY B 1 389 ? 25.816 83.339 68.421 1.00 26.00 389 GLY B O 1
ATOM 7114 N N . PHE B 1 390 ? 26.643 84.820 69.866 1.00 23.91 390 PHE B N 1
ATOM 7115 C CA . PHE B 1 390 ? 25.545 84.757 70.847 1.00 25.59 390 PHE B CA 1
ATOM 7116 C C . PHE B 1 390 ? 24.752 86.032 70.656 1.00 21.30 390 PHE B C 1
ATOM 7117 O O . PHE B 1 390 ? 25.288 87.107 70.950 1.00 22.93 390 PHE B O 1
ATOM 7125 N N . SER B 1 391 ? 23.505 85.933 70.161 1.00 22.59 391 SER B N 1
ATOM 7126 C CA . SER B 1 391 ? 22.793 87.083 69.555 1.00 21.69 391 SER B CA 1
ATOM 7127 C C . SER B 1 391 ? 21.382 87.281 70.117 1.00 23.85 391 SER B C 1
ATOM 7128 O O . SER B 1 391 ? 20.380 87.098 69.380 1.00 23.96 391 SER B O 1
ATOM 7131 N N . PRO B 1 392 ? 21.245 87.577 71.432 1.00 24.28 392 PRO B N 1
ATOM 7132 C CA . PRO B 1 392 ? 19.968 87.937 72.023 1.00 21.60 392 PRO B CA 1
ATOM 7133 C C . PRO B 1 392 ? 19.460 89.266 71.512 1.00 24.68 392 PRO B C 1
ATOM 7134 O O . PRO B 1 392 ? 20.260 90.065 71.021 1.00 27.29 392 PRO B O 1
ATOM 7138 N N . VAL B 1 393 ? 18.155 89.420 71.616 1.00 20.45 393 VAL B N 1
ATOM 7139 C CA . VAL B 1 393 ? 17.400 90.653 71.311 1.00 23.42 393 VAL B CA 1
ATOM 7140 C C . VAL B 1 393 ? 17.116 91.400 72.605 1.00 25.88 393 VAL B C 1
ATOM 7141 O O . VAL B 1 393 ? 16.748 90.739 73.631 1.00 24.09 393 VAL B O 1
ATOM 7145 N N . SER B 1 394 ? 17.257 92.721 72.556 1.00 25.24 394 SER B N 1
ATOM 7146 C CA . SER B 1 394 ? 16.940 93.621 73.691 1.00 28.07 394 SER B CA 1
ATOM 7147 C C . SER B 1 394 ? 15.963 94.701 73.234 1.00 26.39 394 SER B C 1
ATOM 7148 O O . SER B 1 394 ? 16.051 95.195 72.104 1.00 28.54 394 SER B O 1
ATOM 7151 N N . PRO B 1 395 ? 15.084 95.197 74.113 1.00 19.96 395 PRO B N 1
ATOM 7152 C CA . PRO B 1 395 ? 14.465 96.474 73.865 1.00 21.72 395 PRO B CA 1
ATOM 7153 C C . PRO B 1 395 ? 15.575 97.563 73.789 1.00 25.05 395 PRO B C 1
ATOM 7154 O O . PRO B 1 395 ? 16.726 97.324 74.309 1.00 22.74 395 PRO B O 1
ATOM 7158 N N . ILE B 1 396 ? 15.243 98.722 73.215 1.00 24.57 396 ILE B N 1
ATOM 7159 C CA . ILE B 1 396 ? 16.115 99.941 73.255 1.00 22.86 396 ILE B CA 1
ATOM 7160 C C . ILE B 1 396 ? 15.871 100.646 74.585 1.00 23.14 396 ILE B C 1
ATOM 7161 O O . ILE B 1 396 ? 15.265 101.738 74.634 1.00 21.82 396 ILE B O 1
ATOM 7166 N N . THR B 1 397 ? 16.322 100.005 75.654 1.00 22.09 397 THR B N 1
ATOM 7167 C CA . THR B 1 397 ? 16.167 100.511 77.023 1.00 23.10 397 THR B CA 1
ATOM 7168 C C . THR B 1 397 ? 17.517 100.340 77.728 1.00 24.56 397 THR B C 1
ATOM 7169 O O . THR B 1 397 ? 18.095 99.220 77.633 1.00 25.34 397 THR B O 1
ATOM 7173 N N . GLY B 1 398 ? 17.959 101.346 78.473 1.00 22.52 398 GLY B N 1
ATOM 7174 C CA . GLY B 1 398 ? 19.249 101.302 79.176 1.00 25.89 398 GLY B CA 1
ATOM 7175 C C . GLY B 1 398 ? 19.283 100.149 80.170 1.00 27.08 398 GLY B C 1
ATOM 7176 O O . GLY B 1 398 ? 20.262 99.431 80.224 1.00 23.75 398 GLY B O 1
ATOM 7177 N N . LYS B 1 399 ? 18.216 99.966 80.942 1.00 28.30 399 LYS B N 1
ATOM 7178 C CA . LYS B 1 399 ? 18.153 98.874 81.937 1.00 26.05 399 LYS B CA 1
ATOM 7179 C C . LYS B 1 399 ? 18.476 97.527 81.301 1.00 23.61 399 LYS B C 1
ATOM 7180 O O . LYS B 1 399 ? 19.288 96.770 81.880 1.00 23.65 399 LYS B O 1
ATOM 7186 N N . ASP B 1 400 ? 17.873 97.217 80.159 1.00 21.38 400 ASP B N 1
ATOM 7187 C CA . ASP B 1 400 ? 18.089 95.922 79.476 1.00 25.31 400 ASP B CA 1
ATOM 7188 C C . ASP B 1 400 ? 19.502 95.854 78.871 1.00 24.60 400 ASP B C 1
ATOM 7189 O O . ASP B 1 400 ? 20.127 94.785 78.978 1.00 23.71 400 ASP B O 1
ATOM 7194 N N . ALA B 1 401 ? 19.966 96.913 78.185 1.00 27.16 401 ALA B N 1
ATOM 7195 C CA . ALA B 1 401 ? 21.296 96.899 77.513 1.00 28.71 401 ALA B CA 1
ATOM 7196 C C . ALA B 1 401 ? 22.403 96.665 78.562 1.00 24.95 401 ALA B C 1
ATOM 7197 O O . ALA B 1 401 ? 23.236 95.758 78.402 1.00 27.72 401 ALA B O 1
ATOM 7199 N N . ILE B 1 402 ? 22.379 97.398 79.649 1.00 26.50 402 ILE B N 1
ATOM 7200 C CA . ILE B 1 402 ? 23.433 97.218 80.690 1.00 28.12 402 ILE B CA 1
ATOM 7201 C C . ILE B 1 402 ? 23.245 95.872 81.425 1.00 30.10 402 ILE B C 1
ATOM 7202 O O . ILE B 1 402 ? 24.259 95.247 81.779 1.00 27.42 402 ILE B O 1
ATOM 7207 N N . LYS B 1 403 ? 22.019 95.389 81.627 1.00 27.53 403 LYS B N 1
ATOM 7208 C CA . LYS B 1 403 ? 21.808 94.022 82.173 1.00 28.43 403 LYS B CA 1
ATOM 7209 C C . LYS B 1 403 ? 22.465 92.979 81.256 1.00 25.84 403 LYS B C 1
ATOM 7210 O O . LYS B 1 403 ? 23.221 92.116 81.755 1.00 25.05 403 LYS B O 1
ATOM 7216 N N . GLN B 1 404 ? 22.178 93.002 79.963 1.00 23.87 404 GLN B N 1
ATOM 7217 C CA . GLN B 1 404 ? 22.740 91.999 79.017 1.00 25.09 404 GLN B CA 1
ATOM 7218 C C . GLN B 1 404 ? 24.271 92.137 78.960 1.00 26.77 404 GLN B C 1
ATOM 7219 O O . GLN B 1 404 ? 24.959 91.088 78.981 1.00 26.40 404 GLN B O 1
ATOM 7225 N N . TYR B 1 405 ? 24.769 93.369 78.932 1.00 26.44 405 TYR B N 1
ATOM 7226 C CA . TYR B 1 405 ? 26.217 93.666 78.937 1.00 26.72 405 TYR B CA 1
ATOM 7227 C C . TYR B 1 405 ? 26.848 92.951 80.136 1.00 26.63 405 TYR B C 1
ATOM 7228 O O . TYR B 1 405 ? 27.761 92.167 79.945 1.00 23.98 405 TYR B O 1
ATOM 7237 N N . ASN B 1 406 ? 26.339 93.222 81.338 1.00 28.12 406 ASN B N 1
ATOM 7238 C CA . ASN B 1 406 ? 26.866 92.642 82.604 1.00 28.00 406 ASN B CA 1
ATOM 7239 C C . ASN B 1 406 ? 26.814 91.123 82.558 1.00 30.56 406 ASN B C 1
ATOM 7240 O O . ASN B 1 406 ? 27.814 90.506 82.951 1.00 29.23 406 ASN B O 1
ATOM 7245 N N . MET B 1 407 ? 25.679 90.554 82.176 1.00 25.92 407 MET B N 1
ATOM 7246 C CA . MET B 1 407 ? 25.446 89.086 82.198 1.00 30.10 407 MET B CA 1
ATOM 7247 C C . MET B 1 407 ? 26.394 88.388 81.226 1.00 28.32 407 MET B C 1
ATOM 7248 O O . MET B 1 407 ? 26.918 87.319 81.530 1.00 25.32 407 MET B O 1
ATOM 7253 N N . VAL B 1 408 ? 26.486 88.920 80.012 1.00 24.68 408 VAL B N 1
ATOM 7254 C CA . VAL B 1 408 ? 27.300 88.311 78.928 1.00 27.26 408 VAL B CA 1
ATOM 7255 C C . VAL B 1 408 ? 28.796 88.545 79.201 1.00 25.44 408 VAL B C 1
ATOM 7256 O O . VAL B 1 408 ? 29.550 87.529 79.190 1.00 25.73 408 VAL B O 1
ATOM 7260 N N . SER B 1 409 ? 29.227 89.777 79.459 1.00 28.13 409 SER B N 1
ATOM 7261 C CA . SER B 1 409 ? 30.685 90.055 79.563 1.00 28.48 409 SER B CA 1
ATOM 7262 C C . SER B 1 409 ? 31.222 89.330 80.796 1.00 28.11 409 SER B C 1
ATOM 7263 O O . SER B 1 409 ? 32.315 88.800 80.690 1.00 27.75 409 SER B O 1
ATOM 7266 N N . SER B 1 410 ? 30.512 89.329 81.927 1.00 29.30 410 SER B N 1
ATOM 7267 C CA . SER B 1 410 ? 31.009 88.677 83.164 1.00 29.52 410 SER B CA 1
ATOM 7268 C C . SER B 1 410 ? 31.248 87.196 82.875 1.00 28.03 410 SER B C 1
ATOM 7269 O O . SER B 1 410 ? 32.362 86.700 83.160 1.00 29.70 410 SER B O 1
ATOM 7272 N N . ARG B 1 411 ? 30.330 86.526 82.178 1.00 26.87 411 ARG B N 1
ATOM 7273 C CA . ARG B 1 411 ? 30.485 85.091 81.858 1.00 26.57 411 ARG B CA 1
ATOM 7274 C C . ARG B 1 411 ? 31.586 84.849 80.826 1.00 25.57 411 ARG B C 1
ATOM 7275 O O . ARG B 1 411 ? 32.322 83.857 80.961 1.00 23.98 411 ARG B O 1
ATOM 7283 N N . VAL B 1 412 ? 31.619 85.626 79.753 1.00 24.30 412 VAL B N 1
ATOM 7284 C CA . VAL B 1 412 ? 32.626 85.420 78.679 1.00 23.77 412 VAL B CA 1
ATOM 7285 C C . VAL B 1 412 ? 34.020 85.553 79.318 1.00 25.05 412 VAL B C 1
ATOM 7286 O O . VAL B 1 412 ? 34.879 84.680 79.053 1.00 24.80 412 VAL B O 1
ATOM 7290 N N . ARG B 1 413 ? 34.218 86.571 80.146 1.00 24.37 413 ARG B N 1
ATOM 7291 C CA . ARG B 1 413 ? 35.506 86.880 80.810 1.00 28.86 413 ARG B CA 1
ATOM 7292 C C . ARG B 1 413 ? 35.828 85.800 81.842 1.00 29.62 413 ARG B C 1
ATOM 7293 O O . ARG B 1 413 ? 36.985 85.354 81.895 1.00 31.19 413 ARG B O 1
ATOM 7301 N N . GLU B 1 414 ? 34.826 85.327 82.585 1.00 30.63 414 GLU B N 1
ATOM 7302 C CA . GLU B 1 414 ? 35.017 84.200 83.540 1.00 28.77 414 GLU B CA 1
ATOM 7303 C C . GLU B 1 414 ? 35.569 82.986 82.793 1.00 28.60 414 GLU B C 1
ATOM 7304 O O . GLU B 1 414 ? 36.441 82.311 83.351 1.00 27.15 414 GLU B O 1
ATOM 7310 N N . TYR B 1 415 ? 35.132 82.703 81.570 1.00 26.11 415 TYR B N 1
ATOM 7311 C CA . TYR B 1 415 ? 35.586 81.522 80.804 1.00 25.90 415 TYR B CA 1
ATOM 7312 C C . TYR B 1 415 ? 36.855 81.826 80.008 1.00 25.46 415 TYR B C 1
ATOM 7313 O O . TYR B 1 415 ? 37.257 80.981 79.183 1.00 27.65 415 TYR B O 1
ATOM 7322 N N . GLY B 1 416 ? 37.445 83.004 80.196 1.00 31.18 416 GLY B N 1
ATOM 7323 C CA . GLY B 1 416 ? 38.793 83.316 79.696 1.00 32.05 416 GLY B CA 1
ATOM 7324 C C . GLY B 1 416 ? 38.827 84.085 78.394 1.00 33.85 416 GLY B C 1
ATOM 7325 O O . GLY B 1 416 ? 39.953 84.315 77.878 1.00 31.69 416 GLY B O 1
ATOM 7326 N N . PHE B 1 417 ? 37.680 84.548 77.901 1.00 27.45 417 PHE B N 1
ATOM 7327 C CA . PHE B 1 417 ? 37.592 85.253 76.612 1.00 27.46 417 PHE B CA 1
ATOM 7328 C C . PHE B 1 417 ? 37.384 86.740 76.878 1.00 25.91 417 PHE B C 1
ATOM 7329 O O . PHE B 1 417 ? 36.816 87.108 77.906 1.00 31.46 417 PHE B O 1
ATOM 7337 N N . ASP B 1 418 ? 37.867 87.576 75.962 1.00 24.09 418 ASP B N 1
ATOM 7338 C CA . ASP B 1 418 ? 37.499 89.003 76.020 1.00 23.16 418 ASP B CA 1
ATOM 7339 C C . ASP B 1 418 ? 36.043 89.141 75.551 1.00 20.46 418 ASP B C 1
ATOM 7340 O O . ASP B 1 418 ? 35.630 88.483 74.525 1.00 23.47 418 ASP B O 1
ATOM 7345 N N . TYR B 1 419 ? 35.362 90.102 76.136 1.00 22.71 419 TYR B N 1
ATOM 7346 C CA . TYR B 1 419 ? 34.025 90.531 75.664 1.00 24.46 419 TYR B CA 1
ATOM 7347 C C . TYR B 1 419 ? 34.124 91.425 74.412 1.00 24.16 419 TYR B C 1
ATOM 7348 O O . TYR B 1 419 ? 34.776 92.484 74.473 1.00 27.31 419 TYR B O 1
ATOM 7357 N N . MET B 1 420 ? 33.445 91.022 73.330 1.00 23.98 420 MET B N 1
ATOM 7358 C CA . MET B 1 420 ? 33.375 91.754 72.052 1.00 24.72 420 MET B CA 1
ATOM 7359 C C . MET B 1 420 ? 31.892 91.843 71.647 1.00 26.61 420 MET B C 1
ATOM 7360 O O . MET B 1 420 ? 31.354 90.848 71.104 1.00 25.89 420 MET B O 1
ATOM 7365 N N . GLY B 1 421 ? 31.244 92.958 71.987 1.00 29.67 421 GLY B N 1
ATOM 7366 C CA . GLY B 1 421 ? 29.784 93.141 71.859 1.00 28.74 421 GLY B CA 1
ATOM 7367 C C . GLY B 1 421 ? 29.402 94.230 70.872 1.00 29.51 421 GLY B C 1
ATOM 7368 O O . GLY B 1 421 ? 30.025 95.292 70.902 1.00 26.53 421 GLY B O 1
ATOM 7369 N N . LEU B 1 422 ? 28.440 93.921 69.996 1.00 26.42 422 LEU B N 1
ATOM 7370 C CA . LEU B 1 422 ? 27.753 94.854 69.044 1.00 25.19 422 LEU B CA 1
ATOM 7371 C C . LEU B 1 422 ? 26.309 95.019 69.540 1.00 25.12 422 LEU B C 1
ATOM 7372 O O . LEU B 1 422 ? 25.639 93.970 69.832 1.00 26.46 422 LEU B O 1
ATOM 7377 N N . LEU B 1 423 ? 25.831 96.243 69.690 1.00 25.41 423 LEU B N 1
ATOM 7378 C CA . LEU B 1 423 ? 24.378 96.554 69.796 1.00 24.71 423 LEU B CA 1
ATOM 7379 C C . LEU B 1 423 ? 23.924 97.145 68.476 1.00 24.40 423 LEU B C 1
ATOM 7380 O O . LEU B 1 423 ? 24.319 98.331 68.219 1.00 25.49 423 LEU B O 1
ATOM 7385 N N . ALA B 1 424 ? 23.288 96.331 67.610 1.00 22.10 424 ALA B N 1
ATOM 7386 C CA . ALA B 1 424 ? 22.876 96.802 66.264 1.00 26.45 424 ALA B CA 1
ATOM 7387 C C . ALA B 1 424 ? 21.479 97.392 66.449 1.00 28.08 424 ALA B C 1
ATOM 7388 O O . ALA B 1 424 ? 20.576 96.621 66.913 1.00 26.59 424 ALA B O 1
ATOM 7390 N N . ILE B 1 425 ? 21.277 98.652 66.059 1.00 25.33 425 ILE B N 1
ATOM 7391 C CA . ILE B 1 425 ? 20.024 99.401 66.368 1.00 24.18 425 ILE B CA 1
ATOM 7392 C C . ILE B 1 425 ? 19.026 99.114 65.274 1.00 23.06 425 ILE B C 1
ATOM 7393 O O . ILE B 1 425 ? 19.254 99.607 64.121 1.00 23.35 425 ILE B O 1
ATOM 7398 N N . GLY B 1 426 ? 17.976 98.335 65.589 1.00 19.99 426 GLY B N 1
ATOM 7399 C CA . GLY B 1 426 ? 16.910 98.064 64.608 1.00 22.40 426 GLY B CA 1
ATOM 7400 C C . GLY B 1 426 ? 15.801 99.096 64.784 1.00 23.60 426 GLY B C 1
ATOM 7401 O O . GLY B 1 426 ? 15.982 100.075 65.504 1.00 27.94 426 GLY B O 1
ATOM 7402 N N . TRP B 1 427 ? 14.652 98.854 64.218 1.00 25.97 427 TRP B N 1
ATOM 7403 C CA . TRP B 1 427 ? 13.560 99.847 64.199 1.00 25.52 427 TRP B CA 1
ATOM 7404 C C . TRP B 1 427 ? 13.149 100.137 65.667 1.00 24.63 427 TRP B C 1
ATOM 7405 O O . TRP B 1 427 ? 13.104 101.271 66.087 1.00 30.93 427 TRP B O 1
ATOM 7416 N N . ARG B 1 428 ? 12.931 99.110 66.468 1.00 20.29 428 ARG B N 1
ATOM 7417 C CA . ARG B 1 428 ? 12.427 99.298 67.857 1.00 19.68 428 ARG B CA 1
ATOM 7418 C C . ARG B 1 428 ? 13.207 98.408 68.815 1.00 19.33 428 ARG B C 1
ATOM 7419 O O . ARG B 1 428 ? 12.814 98.322 70.004 1.00 20.55 428 ARG B O 1
ATOM 7427 N N . ASP B 1 429 ? 14.246 97.749 68.335 1.00 19.42 429 ASP B N 1
ATOM 7428 C CA . ASP B 1 429 ? 15.025 96.745 69.105 1.00 20.59 429 ASP B CA 1
ATOM 7429 C C . ASP B 1 429 ? 16.540 96.962 68.983 1.00 21.01 429 ASP B C 1
ATOM 7430 O O . ASP B 1 429 ? 17.033 97.660 68.050 1.00 20.68 429 ASP B O 1
ATOM 7435 N N . LEU B 1 430 ? 17.287 96.353 69.889 1.00 24.11 430 LEU B N 1
ATOM 7436 C CA . LEU B 1 430 ? 18.729 96.066 69.685 1.00 26.44 430 LEU B CA 1
ATOM 7437 C C . LEU B 1 430 ? 18.940 94.568 69.421 1.00 29.30 430 LEU B C 1
ATOM 7438 O O . LEU B 1 430 ? 18.501 93.754 70.243 1.00 26.98 430 LEU B O 1
ATOM 7443 N N . HIS B 1 431 ? 19.640 94.216 68.339 1.00 24.09 431 HIS B N 1
ATOM 7444 C CA . HIS B 1 431 ? 20.361 92.915 68.260 1.00 23.32 431 HIS B CA 1
ATOM 7445 C C . HIS B 1 431 ? 21.673 93.048 69.034 1.00 24.79 431 HIS B C 1
ATOM 7446 O O . HIS B 1 431 ? 22.585 93.833 68.592 1.00 24.92 431 HIS B O 1
ATOM 7453 N N . HIS B 1 432 ? 21.799 92.319 70.132 1.00 21.70 432 HIS B N 1
ATOM 7454 C CA . HIS B 1 432 ? 23.030 92.257 70.951 1.00 25.11 432 HIS B CA 1
ATOM 7455 C C . HIS B 1 432 ? 23.847 91.044 70.513 1.00 25.46 432 HIS B C 1
ATOM 7456 O O . HIS B 1 432 ? 23.551 89.899 70.930 1.00 25.49 432 HIS B O 1
ATOM 7463 N N . VAL B 1 433 ? 24.811 91.277 69.641 1.00 24.91 433 VAL B N 1
ATOM 7464 C CA . VAL B 1 433 ? 25.600 90.154 69.080 1.00 23.37 433 VAL B CA 1
ATOM 7465 C C . VAL B 1 433 ? 26.941 90.164 69.787 1.00 23.74 433 VAL B C 1
ATOM 7466 O O . VAL B 1 433 ? 27.687 91.160 69.602 1.00 24.54 433 VAL B O 1
ATOM 7470 N N . THR B 1 434 ? 27.220 89.110 70.567 1.00 23.66 434 THR B N 1
ATOM 7471 C CA . THR B 1 434 ? 28.529 88.914 71.227 1.00 25.03 434 THR B CA 1
ATOM 7472 C C . THR B 1 434 ? 29.287 87.908 70.382 1.00 25.35 434 THR B C 1
ATOM 7473 O O . THR B 1 434 ? 28.749 86.834 70.176 1.00 24.36 434 THR B O 1
ATOM 7477 N N . VAL B 1 435 ? 30.445 88.311 69.842 1.00 23.42 435 VAL B N 1
ATOM 7478 C CA . VAL B 1 435 ? 31.289 87.407 69.023 1.00 23.35 435 VAL B CA 1
ATOM 7479 C C . VAL B 1 435 ? 32.385 86.922 69.979 1.00 26.66 435 VAL B C 1
ATOM 7480 O O . VAL B 1 435 ? 33.060 87.751 70.638 1.00 28.03 435 VAL B O 1
ATOM 7484 N N . ILE B 1 436 ? 32.413 85.612 70.183 1.00 25.37 436 ILE B N 1
ATOM 7485 C CA . ILE B 1 436 ? 33.354 85.022 71.157 1.00 24.20 436 ILE B CA 1
ATOM 7486 C C . ILE B 1 436 ? 34.453 84.379 70.328 1.00 23.88 436 ILE B C 1
ATOM 7487 O O . ILE B 1 436 ? 34.150 83.447 69.555 1.00 21.70 436 ILE B O 1
ATOM 7492 N N . VAL B 1 437 ? 35.659 84.949 70.435 1.00 23.35 437 VAL B N 1
ATOM 7493 C CA . VAL B 1 437 ? 36.844 84.499 69.682 1.00 21.95 437 VAL B CA 1
ATOM 7494 C C . VAL B 1 437 ? 37.568 83.471 70.538 1.00 20.70 437 VAL B C 1
ATOM 7495 O O . VAL B 1 437 ? 37.838 83.722 71.732 1.00 22.56 437 VAL B O 1
ATOM 7499 N N . TYR B 1 438 ? 37.890 82.360 69.922 1.00 23.22 438 TYR B N 1
ATOM 7500 C CA . TYR B 1 438 ? 38.453 81.195 70.637 1.00 23.30 438 TYR B CA 1
ATOM 7501 C C . TYR B 1 438 ? 39.312 80.407 69.659 1.00 24.98 438 TYR B C 1
ATOM 7502 O O . TYR B 1 438 ? 39.111 80.408 68.424 1.00 26.16 438 TYR B O 1
ATOM 7511 N N . ASP B 1 439 ? 40.228 79.657 70.232 1.00 26.94 439 ASP B N 1
ATOM 7512 C CA . ASP B 1 439 ? 41.092 78.729 69.467 1.00 28.03 439 ASP B CA 1
ATOM 7513 C C . ASP B 1 439 ? 40.294 77.473 69.141 1.00 26.41 439 ASP B C 1
ATOM 7514 O O . ASP B 1 439 ? 40.313 76.528 69.936 1.00 24.93 439 ASP B O 1
ATOM 7519 N N . LYS B 1 440 ? 39.773 77.420 67.922 1.00 27.44 440 LYS B N 1
ATOM 7520 C CA . LYS B 1 440 ? 38.878 76.334 67.434 1.00 27.79 440 LYS B CA 1
ATOM 7521 C C . LYS B 1 440 ? 39.663 75.028 67.199 1.00 27.78 440 LYS B C 1
ATOM 7522 O O . LYS B 1 440 ? 38.999 73.979 67.007 1.00 32.65 440 LYS B O 1
ATOM 7528 N N . THR B 1 441 ? 40.998 75.041 67.259 1.00 29.44 441 THR B N 1
ATOM 7529 C CA . THR B 1 441 ? 41.856 73.823 67.053 1.00 29.49 441 THR B CA 1
ATOM 7530 C C . THR B 1 441 ? 42.092 73.140 68.393 1.00 31.79 441 THR B C 1
ATOM 7531 O O . THR B 1 441 ? 42.601 72.035 68.374 1.00 33.47 441 THR B O 1
ATOM 7535 N N . ASP B 1 442 ? 41.748 73.803 69.499 1.00 31.77 442 ASP B N 1
ATOM 7536 C CA . ASP B 1 442 ? 42.077 73.359 70.878 1.00 31.44 442 ASP B CA 1
ATOM 7537 C C . ASP B 1 442 ? 40.831 72.763 71.516 1.00 30.97 442 ASP B C 1
ATOM 7538 O O . ASP B 1 442 ? 39.909 73.489 71.868 1.00 30.56 442 ASP B O 1
ATOM 7543 N N . PRO B 1 443 ? 40.799 71.433 71.734 1.00 34.88 443 PRO B N 1
ATOM 7544 C CA . PRO B 1 443 ? 39.656 70.773 72.348 1.00 34.06 443 PRO B CA 1
ATOM 7545 C C . PRO B 1 443 ? 39.285 71.357 73.713 1.00 32.71 443 PRO B C 1
ATOM 7546 O O . PRO B 1 443 ? 38.114 71.355 74.017 1.00 29.13 443 PRO B O 1
ATOM 7550 N N . ASP B 1 444 ? 40.249 71.845 74.497 1.00 31.70 444 ASP B N 1
ATOM 7551 C CA . ASP B 1 444 ? 39.919 72.362 75.854 1.00 32.10 444 ASP B CA 1
ATOM 7552 C C . ASP B 1 444 ? 39.197 73.706 75.699 1.00 29.50 444 ASP B C 1
ATOM 7553 O O . ASP B 1 444 ? 38.313 74.039 76.530 1.00 28.23 444 ASP B O 1
ATOM 7558 N N . GLU B 1 445 ? 39.630 74.524 74.749 1.00 29.21 445 GLU B N 1
ATOM 7559 C CA . GLU B 1 445 ? 38.983 75.832 74.495 1.00 31.28 445 GLU B CA 1
ATOM 7560 C C . GLU B 1 445 ? 37.572 75.571 73.951 1.00 28.24 445 GLU B C 1
ATOM 7561 O O . GLU B 1 445 ? 36.655 76.289 74.369 1.00 28.09 445 GLU B O 1
ATOM 7567 N N . ARG B 1 446 ? 37.420 74.623 73.032 1.00 28.05 446 ARG B N 1
ATOM 7568 C CA . ARG B 1 446 ? 36.087 74.272 72.461 1.00 28.68 446 ARG B CA 1
ATOM 7569 C C . ARG B 1 446 ? 35.162 73.839 73.595 1.00 27.65 446 ARG B C 1
ATOM 7570 O O . ARG B 1 446 ? 34.010 74.265 73.644 1.00 25.65 446 ARG B O 1
ATOM 7578 N N . LYS B 1 447 ? 35.673 73.054 74.530 1.00 27.45 447 LYS B N 1
ATOM 7579 C CA . LYS B 1 447 ? 34.858 72.580 75.676 1.00 27.36 447 LYS B CA 1
ATOM 7580 C C . LYS B 1 447 ? 34.379 73.761 76.498 1.00 27.10 447 LYS B C 1
ATOM 7581 O O . LYS B 1 447 ? 33.192 73.806 76.827 1.00 26.99 447 LYS B O 1
ATOM 7587 N N . LYS B 1 448 ? 35.268 74.686 76.843 1.00 27.96 448 LYS B N 1
ATOM 7588 C CA . LYS B 1 448 ? 34.908 75.879 77.622 1.00 26.38 448 LYS B CA 1
ATOM 7589 C C . LYS B 1 448 ? 33.880 76.709 76.842 1.00 25.45 448 LYS B C 1
ATOM 7590 O O . LYS B 1 448 ? 32.963 77.238 77.468 1.00 24.32 448 LYS B O 1
ATOM 7596 N N . LEU B 1 449 ? 34.127 76.921 75.556 1.00 24.21 449 LEU B N 1
ATOM 7597 C CA . LEU B 1 449 ? 33.230 77.743 74.691 1.00 25.55 449 LEU B CA 1
ATOM 7598 C C . LEU B 1 449 ? 31.807 77.141 74.717 1.00 24.22 449 LEU B C 1
ATOM 7599 O O . LEU B 1 449 ? 30.877 77.879 74.959 1.00 24.73 449 LEU B O 1
ATOM 7604 N N . ASP B 1 450 ? 31.676 75.833 74.516 1.00 26.44 450 ASP B N 1
ATOM 7605 C CA . ASP B 1 450 ? 30.377 75.105 74.507 1.00 27.68 450 ASP B CA 1
ATOM 7606 C C . ASP B 1 450 ? 29.673 75.270 75.846 1.00 28.31 450 ASP B C 1
ATOM 7607 O O . ASP B 1 450 ? 28.452 75.562 75.890 1.00 26.91 450 ASP B O 1
ATOM 7612 N N . GLU B 1 451 ? 30.415 75.106 76.933 1.00 25.05 451 GLU B N 1
ATOM 7613 C CA . GLU B 1 451 ? 29.825 75.254 78.273 1.00 27.62 451 GLU B CA 1
ATOM 7614 C C . GLU B 1 451 ? 29.353 76.676 78.467 1.00 24.29 451 GLU B C 1
ATOM 7615 O O . GLU B 1 451 ? 28.269 76.879 79.037 1.00 25.20 451 GLU B O 1
ATOM 7621 N N . LEU B 1 452 ? 30.178 77.644 78.082 1.00 26.66 452 LEU B N 1
ATOM 7622 C CA . LEU B 1 452 ? 29.849 79.074 78.241 1.00 23.09 452 LEU B CA 1
ATOM 7623 C C . LEU B 1 452 ? 28.576 79.403 77.424 1.00 21.87 452 LEU B C 1
ATOM 7624 O O . LEU B 1 452 ? 27.709 80.157 77.902 1.00 22.44 452 LEU B O 1
ATOM 7629 N N . PHE B 1 453 ? 28.498 78.885 76.214 1.00 24.51 453 PHE B N 1
ATOM 7630 C CA . PHE B 1 453 ? 27.403 79.241 75.266 1.00 24.22 453 PHE B CA 1
ATOM 7631 C C . PHE B 1 453 ? 26.065 78.759 75.856 1.00 24.20 453 PHE B C 1
ATOM 7632 O O . PHE B 1 453 ? 25.121 79.547 75.866 1.00 23.92 453 PHE B O 1
ATOM 7640 N N . ASN B 1 454 ? 26.034 77.536 76.391 1.00 26.22 454 ASN B N 1
ATOM 7641 C CA . ASN B 1 454 ? 24.851 76.950 77.067 1.00 23.78 454 ASN B CA 1
ATOM 7642 C C . ASN B 1 454 ? 24.466 77.822 78.242 1.00 24.18 454 ASN B C 1
ATOM 7643 O O . ASN B 1 454 ? 23.254 78.089 78.396 1.00 27.95 454 ASN B O 1
ATOM 7648 N N . ILE B 1 455 ? 25.438 78.325 79.018 1.00 23.07 455 ILE B N 1
ATOM 7649 C CA . ILE B 1 455 ? 25.136 79.214 80.160 1.00 23.16 455 ILE B CA 1
ATOM 7650 C C . ILE B 1 455 ? 24.512 80.507 79.634 1.00 23.64 455 ILE B C 1
ATOM 7651 O O . ILE B 1 455 ? 23.512 80.970 80.243 1.00 23.12 455 ILE B O 1
ATOM 7656 N N . LEU B 1 456 ? 25.102 81.141 78.607 1.00 22.45 456 LEU B N 1
ATOM 7657 C CA . LEU B 1 456 ? 24.577 82.446 78.098 1.00 22.33 456 LEU B CA 1
ATOM 7658 C C . LEU B 1 456 ? 23.111 82.261 77.632 1.00 20.02 456 LEU B C 1
ATOM 7659 O O . LEU B 1 456 ? 22.305 83.108 77.908 1.00 21.06 456 LEU B O 1
ATOM 7664 N N . VAL B 1 457 ? 22.812 81.173 76.943 1.00 21.18 457 VAL B N 1
ATOM 7665 C CA . VAL B 1 457 ? 21.428 80.948 76.418 1.00 22.42 457 VAL B CA 1
ATOM 7666 C C . VAL B 1 457 ? 20.465 80.826 77.618 1.00 23.30 457 VAL B C 1
ATOM 7667 O O . VAL B 1 457 ? 19.433 81.528 77.649 1.00 24.57 457 VAL B O 1
ATOM 7671 N N . ASP B 1 458 ? 20.845 80.025 78.607 1.00 25.00 458 ASP B N 1
ATOM 7672 C CA . ASP B 1 458 ? 19.975 79.673 79.772 1.00 26.67 458 ASP B CA 1
ATOM 7673 C C . ASP B 1 458 ? 19.768 80.927 80.610 1.00 25.97 458 ASP B C 1
ATOM 7674 O O . ASP B 1 458 ? 18.624 81.233 80.929 1.00 26.97 458 ASP B O 1
ATOM 7679 N N . GLU B 1 459 ? 20.825 81.700 80.883 1.00 26.60 459 GLU B N 1
ATOM 7680 C CA . GLU B 1 459 ? 20.701 82.921 81.704 1.00 24.78 459 GLU B CA 1
ATOM 7681 C C . GLU B 1 459 ? 19.884 83.958 80.966 1.00 23.36 459 GLU B C 1
ATOM 7682 O O . GLU B 1 459 ? 19.070 84.643 81.611 1.00 24.47 459 GLU B O 1
ATOM 7688 N N . ALA B 1 460 ? 20.063 84.089 79.647 1.00 21.95 460 ALA B N 1
ATOM 7689 C CA . ALA B 1 460 ? 19.279 85.063 78.850 1.00 24.70 460 ALA B CA 1
ATOM 7690 C C . ALA B 1 460 ? 17.780 84.670 78.885 1.00 20.01 460 ALA B C 1
ATOM 7691 O O . ALA B 1 460 ? 16.958 85.543 79.139 1.00 23.09 460 ALA B O 1
ATOM 7693 N N . ALA B 1 461 ? 17.469 83.406 78.619 1.00 22.76 461 ALA B N 1
ATOM 7694 C CA . ALA B 1 461 ? 16.083 82.857 78.630 1.00 23.81 461 ALA B CA 1
ATOM 7695 C C . ALA B 1 461 ? 15.440 83.086 80.017 1.00 25.18 461 ALA B C 1
ATOM 7696 O O . ALA B 1 461 ? 14.286 83.569 80.077 1.00 24.76 461 ALA B O 1
ATOM 7698 N N . ALA B 1 462 ? 16.201 82.901 81.108 1.00 25.58 462 ALA B N 1
ATOM 7699 C CA . ALA B 1 462 ? 15.666 83.088 82.490 1.00 27.57 462 ALA B CA 1
ATOM 7700 C C . ALA B 1 462 ? 15.373 84.571 82.678 1.00 26.26 462 ALA B C 1
ATOM 7701 O O . ALA B 1 462 ? 14.565 84.890 83.510 1.00 31.03 462 ALA B O 1
ATOM 7703 N N . GLU B 1 463 ? 15.944 85.469 81.878 1.00 25.44 463 GLU B N 1
ATOM 7704 C CA . GLU B 1 463 ? 15.643 86.923 81.970 1.00 23.82 463 GLU B CA 1
ATOM 7705 C C . GLU B 1 463 ? 14.646 87.322 80.884 1.00 24.44 463 GLU B C 1
ATOM 7706 O O . GLU B 1 463 ? 14.404 88.544 80.702 1.00 24.55 463 GLU B O 1
ATOM 7712 N N . GLY B 1 464 ? 14.042 86.341 80.188 1.00 22.98 464 GLY B N 1
ATOM 7713 C CA . GLY B 1 464 ? 13.041 86.678 79.166 1.00 22.85 464 GLY B CA 1
ATOM 7714 C C . GLY B 1 464 ? 13.686 87.186 77.874 1.00 23.78 464 GLY B C 1
ATOM 7715 O O . GLY B 1 464 ? 13.008 87.910 77.107 1.00 23.93 464 GLY B O 1
ATOM 7716 N N . TYR B 1 465 ? 14.941 86.821 77.612 1.00 24.53 465 TYR B N 1
ATOM 7717 C CA . TYR B 1 465 ? 15.664 87.278 76.375 1.00 24.28 465 TYR B CA 1
ATOM 7718 C C . TYR B 1 465 ? 15.907 86.088 75.444 1.00 21.21 465 TYR B C 1
ATOM 7719 O O . TYR B 1 465 ? 16.449 85.012 75.861 1.00 22.26 465 TYR B O 1
ATOM 7728 N N . GLY B 1 466 ? 15.493 86.264 74.186 1.00 19.85 466 GLY B N 1
ATOM 7729 C CA . GLY B 1 466 ? 15.670 85.220 73.172 1.00 19.39 466 GLY B CA 1
ATOM 7730 C C . GLY B 1 466 ? 16.669 85.646 72.104 1.00 19.83 466 GLY B C 1
ATOM 7731 O O . GLY B 1 466 ? 16.792 86.852 71.864 1.00 20.56 466 GLY B O 1
ATOM 7732 N N . GLU B 1 467 ? 17.304 84.674 71.466 1.00 19.97 467 GLU B N 1
ATOM 7733 C CA . GLU B 1 467 ? 18.262 84.908 70.362 1.00 19.75 467 GLU B CA 1
ATOM 7734 C C . GLU B 1 467 ? 17.477 85.039 69.054 1.00 19.29 467 GLU B C 1
ATOM 7735 O O . GLU B 1 467 ? 16.453 84.291 68.884 1.00 19.80 467 GLU B O 1
ATOM 7741 N N . TYR B 1 468 ? 17.942 85.889 68.138 1.00 18.16 468 TYR B N 1
ATOM 7742 C CA . TYR B 1 468 ? 17.304 86.108 66.806 1.00 18.28 468 TYR B CA 1
ATOM 7743 C C . TYR B 1 468 ? 17.862 85.118 65.782 1.00 17.06 468 TYR B C 1
ATOM 7744 O O . TYR B 1 468 ? 17.229 84.947 64.692 1.00 17.46 468 TYR B O 1
ATOM 7753 N N . ARG B 1 469 ? 19.001 84.520 66.083 1.00 17.22 469 ARG B N 1
ATOM 7754 C CA . ARG B 1 469 ? 19.801 83.737 65.117 1.00 17.73 469 ARG B CA 1
ATOM 7755 C C . ARG B 1 469 ? 20.833 82.913 65.888 1.00 19.56 469 ARG B C 1
ATOM 7756 O O . ARG B 1 469 ? 21.365 83.397 66.906 1.00 19.29 469 ARG B O 1
ATOM 7764 N N . THR B 1 470 ? 21.169 81.718 65.427 1.00 17.99 470 THR B N 1
ATOM 7765 C CA . THR B 1 470 ? 22.124 80.900 66.195 1.00 19.30 470 THR B CA 1
ATOM 7766 C C . THR B 1 470 ? 22.881 79.926 65.304 1.00 20.14 470 THR B C 1
ATOM 7767 O O . THR B 1 470 ? 22.570 79.815 64.113 1.00 19.32 470 THR B O 1
ATOM 7771 N N . HIS B 1 471 ? 23.876 79.296 65.920 1.00 20.32 471 HIS B N 1
ATOM 7772 C CA . HIS B 1 471 ? 24.762 78.276 65.321 1.00 19.76 471 HIS B CA 1
ATOM 7773 C C . HIS B 1 471 ? 23.981 76.963 65.251 1.00 20.75 471 HIS B C 1
ATOM 7774 O O . HIS B 1 471 ? 23.163 76.682 66.178 1.00 21.44 471 HIS B O 1
ATOM 7781 N N . ILE B 1 472 ? 24.264 76.170 64.218 1.00 19.25 472 ILE B N 1
ATOM 7782 C CA . ILE B 1 472 ? 23.629 74.843 63.984 1.00 19.52 472 ILE B CA 1
ATOM 7783 C C . ILE B 1 472 ? 23.663 74.003 65.263 1.00 20.01 472 ILE B C 1
ATOM 7784 O O . ILE B 1 472 ? 22.708 73.221 65.501 1.00 20.79 472 ILE B O 1
ATOM 7789 N N . ARG B 1 473 ? 24.698 74.151 66.091 1.00 22.36 473 ARG B N 1
ATOM 7790 C CA . ARG B 1 473 ? 24.857 73.305 67.313 1.00 22.31 473 ARG B CA 1
ATOM 7791 C C . ARG B 1 473 ? 23.727 73.575 68.312 1.00 19.31 473 ARG B C 1
ATOM 7792 O O . ARG B 1 473 ? 23.357 72.655 69.072 1.00 20.67 473 ARG B O 1
ATOM 7800 N N . TYR B 1 474 ? 23.206 74.780 68.333 1.00 19.13 474 TYR B N 1
ATOM 7801 C CA . TYR B 1 474 ? 22.261 75.283 69.377 1.00 22.64 474 TYR B CA 1
ATOM 7802 C C . TYR B 1 474 ? 20.860 75.536 68.806 1.00 22.69 474 TYR B C 1
ATOM 7803 O O . TYR B 1 474 ? 20.039 76.135 69.504 1.00 21.71 474 TYR B O 1
ATOM 7812 N N . MET B 1 475 ? 20.574 75.146 67.563 1.00 21.10 475 MET B N 1
ATOM 7813 C CA . MET B 1 475 ? 19.237 75.481 66.985 1.00 20.22 475 MET B CA 1
ATOM 7814 C C . MET B 1 475 ? 18.088 74.812 67.771 1.00 21.08 475 MET B C 1
ATOM 7815 O O . MET B 1 475 ? 17.034 75.453 67.927 1.00 19.86 475 MET B O 1
ATOM 7820 N N . ASP B 1 476 ? 18.258 73.594 68.265 1.00 20.91 476 ASP B N 1
ATOM 7821 C CA . ASP B 1 476 ? 17.227 72.922 69.086 1.00 23.78 476 ASP B CA 1
ATOM 7822 C C . ASP B 1 476 ? 17.090 73.648 70.417 1.00 23.74 476 ASP B C 1
ATOM 7823 O O . ASP B 1 476 ? 15.952 73.901 70.864 1.00 20.95 476 ASP B O 1
ATOM 7828 N N . ARG B 1 477 ? 18.225 73.964 71.031 1.00 21.39 477 ARG B N 1
ATOM 7829 C CA . ARG B 1 477 ? 18.245 74.628 72.348 1.00 22.68 477 ARG B CA 1
ATOM 7830 C C . ARG B 1 477 ? 17.489 75.968 72.247 1.00 22.22 477 ARG B C 1
ATOM 7831 O O . ARG B 1 477 ? 16.699 76.279 73.139 1.00 20.23 477 ARG B O 1
ATOM 7839 N N . ILE B 1 478 ? 17.739 76.777 71.211 1.00 21.40 478 ILE B N 1
ATOM 7840 C CA . ILE B 1 478 ? 17.063 78.090 71.040 1.00 21.29 478 ILE B CA 1
ATOM 7841 C C . ILE B 1 478 ? 15.560 77.883 70.753 1.00 21.28 478 ILE B C 1
ATOM 7842 O O . ILE B 1 478 ? 14.742 78.601 71.362 1.00 20.37 478 ILE B O 1
ATOM 7847 N N . ALA B 1 479 ? 15.168 76.940 69.889 1.00 20.34 479 ALA B N 1
ATOM 7848 C CA . ALA B 1 479 ? 13.735 76.636 69.652 1.00 19.78 479 ALA B CA 1
ATOM 7849 C C . ALA B 1 479 ? 13.035 76.379 70.996 1.00 20.01 479 ALA B C 1
ATOM 7850 O O . ALA B 1 479 ? 11.934 76.876 71.203 1.00 19.75 479 ALA B O 1
ATOM 7852 N N . LYS B 1 480 ? 13.704 75.660 71.900 1.00 19.90 480 LYS B N 1
ATOM 7853 C CA . LYS B 1 480 ? 13.080 75.211 73.167 1.00 22.32 480 LYS B CA 1
ATOM 7854 C C . LYS B 1 480 ? 12.942 76.397 74.111 1.00 22.03 480 LYS B C 1
ATOM 7855 O O . LYS B 1 480 ? 12.218 76.262 75.094 1.00 20.45 480 LYS B O 1
ATOM 7861 N N . THR B 1 481 ? 13.591 77.541 73.848 1.00 20.04 481 THR B N 1
ATOM 7862 C CA . THR B 1 481 ? 13.423 78.739 74.693 1.00 19.47 481 THR B CA 1
ATOM 7863 C C . THR B 1 481 ? 12.139 79.479 74.288 1.00 19.19 481 THR B C 1
ATOM 7864 O O . THR B 1 481 ? 11.636 80.264 75.102 1.00 17.13 481 THR B O 1
ATOM 7868 N N . TYR B 1 482 ? 11.631 79.264 73.079 1.00 18.50 482 TYR B N 1
ATOM 7869 C CA . TYR B 1 482 ? 10.421 79.954 72.568 1.00 19.44 482 TYR B CA 1
ATOM 7870 C C . TYR B 1 482 ? 9.209 79.063 72.859 1.00 19.53 482 TYR B C 1
ATOM 7871 O O . TYR B 1 482 ? 8.420 78.723 71.981 1.00 17.71 482 TYR B O 1
ATOM 7880 N N . SER B 1 483 ? 9.048 78.766 74.144 1.00 19.72 483 SER B N 1
ATOM 7881 C CA . SER B 1 483 ? 8.238 77.633 74.657 1.00 19.35 483 SER B CA 1
ATOM 7882 C C . SER B 1 483 ? 6.855 78.081 75.123 1.00 18.65 483 SER B C 1
ATOM 7883 O O . SER B 1 483 ? 6.176 77.234 75.709 1.00 19.29 483 SER B O 1
ATOM 7886 N N . TRP B 1 484 ? 6.424 79.310 74.841 1.00 17.95 484 TRP B N 1
ATOM 7887 C CA . TRP B 1 484 ? 5.103 79.796 75.318 1.00 20.83 484 TRP B CA 1
ATOM 7888 C C . TRP B 1 484 ? 4.005 78.748 75.013 1.00 19.65 484 TRP B C 1
ATOM 7889 O O . TRP B 1 484 ? 3.930 78.201 73.881 1.00 18.25 484 TRP B O 1
ATOM 7900 N N . ASN B 1 485 ? 3.153 78.495 75.997 1.00 19.42 485 ASN B N 1
ATOM 7901 C CA . ASN B 1 485 ? 1.968 77.599 75.848 1.00 18.98 485 ASN B CA 1
ATOM 7902 C C . ASN B 1 485 ? 2.468 76.223 75.432 1.00 18.64 485 ASN B C 1
ATOM 7903 O O . ASN B 1 485 ? 1.991 75.710 74.420 1.00 17.97 485 ASN B O 1
ATOM 7908 N N . ASP B 1 486 ? 3.394 75.631 76.205 1.00 18.10 486 ASP B N 1
ATOM 7909 C CA . ASP B 1 486 ? 3.920 74.268 75.974 1.00 21.41 486 ASP B CA 1
ATOM 7910 C C . ASP B 1 486 ? 4.410 74.084 74.526 1.00 20.25 486 ASP B C 1
ATOM 7911 O O . ASP B 1 486 ? 3.992 73.104 73.842 1.00 19.43 486 ASP B O 1
ATOM 7916 N N . ASN B 1 487 ? 5.287 74.991 74.060 1.00 20.81 487 ASN B N 1
ATOM 7917 C CA . ASN B 1 487 ? 5.940 74.888 72.732 1.00 19.59 487 ASN B CA 1
ATOM 7918 C C . ASN B 1 487 ? 4.881 74.951 71.626 1.00 19.21 487 ASN B C 1
ATOM 7919 O O . ASN B 1 487 ? 5.011 74.277 70.599 1.00 18.02 487 ASN B O 1
ATOM 7924 N N . ALA B 1 488 ? 3.863 75.764 71.789 1.00 17.81 488 ALA B N 1
ATOM 7925 C CA . ALA B 1 488 ? 2.762 75.853 70.818 1.00 18.48 488 ALA B CA 1
ATOM 7926 C C . ALA B 1 488 ? 3.281 76.295 69.448 1.00 19.67 488 ALA B C 1
ATOM 7927 O O . ALA B 1 488 ? 2.787 75.752 68.431 1.00 19.04 488 ALA B O 1
ATOM 7929 N N . LEU B 1 489 ? 4.156 77.299 69.383 1.00 18.13 489 LEU B N 1
ATOM 7930 C CA . LEU B 1 489 ? 4.571 77.777 68.036 1.00 16.86 489 LEU B CA 1
ATOM 7931 C C . LEU B 1 489 ? 5.330 76.675 67.289 1.00 18.09 489 LEU B C 1
ATOM 7932 O O . LEU B 1 489 ? 5.079 76.504 66.069 1.00 17.89 489 LEU B O 1
ATOM 7937 N N . TRP B 1 490 ? 6.227 75.935 67.946 1.00 16.87 490 TRP B N 1
ATOM 7938 C CA . TRP B 1 490 ? 6.960 74.857 67.249 1.00 18.78 490 TRP B CA 1
ATOM 7939 C C . TRP B 1 490 ? 6.029 73.710 66.856 1.00 18.73 490 TRP B C 1
ATOM 7940 O O . TRP B 1 490 ? 6.301 73.081 65.851 1.00 17.32 490 TRP B O 1
ATOM 7951 N N . LYS B 1 491 ? 4.961 73.438 67.601 1.00 18.51 491 LYS B N 1
ATOM 7952 C CA . LYS B 1 491 ? 3.955 72.451 67.144 1.00 19.18 491 LYS B CA 1
ATOM 7953 C C . LYS B 1 491 ? 3.346 72.943 65.838 1.00 20.88 491 LYS B C 1
ATOM 7954 O O . LYS B 1 491 ? 3.094 72.125 64.891 1.00 19.38 491 LYS B O 1
ATOM 7960 N N . MET B 1 492 ? 3.060 74.224 65.748 1.00 19.96 492 MET B N 1
ATOM 7961 C CA . MET B 1 492 ? 2.525 74.713 64.455 1.00 20.65 492 MET B CA 1
ATOM 7962 C C . MET B 1 492 ? 3.614 74.580 63.352 1.00 19.71 492 MET B C 1
ATOM 7963 O O . MET B 1 492 ? 3.309 74.141 62.206 1.00 18.41 492 MET B O 1
ATOM 7968 N N . HIS B 1 493 ? 4.857 74.964 63.600 1.00 18.93 493 HIS B N 1
ATOM 7969 C CA . HIS B 1 493 ? 5.896 74.841 62.546 1.00 18.20 493 HIS B CA 1
ATOM 7970 C C . HIS B 1 493 ? 6.018 73.382 62.070 1.00 19.81 493 HIS B C 1
ATOM 7971 O O . HIS B 1 493 ? 6.159 73.165 60.868 1.00 17.10 493 HIS B O 1
ATOM 7978 N N . GLU B 1 494 ? 5.967 72.415 62.990 1.00 18.09 494 GLU B N 1
ATOM 7979 C CA . GLU B 1 494 ? 6.047 70.972 62.693 1.00 20.50 494 GLU B CA 1
ATOM 7980 C C . GLU B 1 494 ? 4.813 70.535 61.887 1.00 21.25 494 GLU B C 1
ATOM 7981 O O . GLU B 1 494 ? 4.966 69.702 60.975 1.00 19.86 494 GLU B O 1
ATOM 7987 N N . THR B 1 495 ? 3.654 71.139 62.105 1.00 20.07 495 THR B N 1
ATOM 7988 C CA . THR B 1 495 ? 2.446 70.859 61.285 1.00 20.44 495 THR B CA 1
ATOM 7989 C C . THR B 1 495 ? 2.711 71.286 59.851 1.00 18.65 495 THR B C 1
ATOM 7990 O O . THR B 1 495 ? 2.347 70.530 58.873 1.00 18.79 495 THR B O 1
ATOM 7994 N N . ILE B 1 496 ? 3.249 72.485 59.685 1.00 19.08 496 ILE B N 1
ATOM 7995 C CA . ILE B 1 496 ? 3.533 73.038 58.324 1.00 18.91 496 ILE B CA 1
ATOM 7996 C C . ILE B 1 496 ? 4.659 72.230 57.682 1.00 19.44 496 ILE B C 1
ATOM 7997 O O . ILE B 1 496 ? 4.536 71.865 56.481 1.00 18.14 496 ILE B O 1
ATOM 8002 N N . LYS B 1 497 ? 5.677 71.880 58.473 1.00 18.03 497 LYS B N 1
ATOM 8003 C CA . LYS B 1 497 ? 6.806 71.037 58.002 1.00 19.74 497 LYS B CA 1
ATOM 8004 C C . LYS B 1 497 ? 6.308 69.703 57.403 1.00 21.04 497 LYS B C 1
ATOM 8005 O O . LYS B 1 497 ? 6.755 69.332 56.289 1.00 20.52 497 LYS B O 1
ATOM 8011 N N . ASP B 1 498 ? 5.432 69.000 58.120 1.00 19.04 498 ASP B N 1
ATOM 8012 C CA . ASP B 1 498 ? 4.917 67.678 57.710 1.00 19.61 498 ASP B CA 1
ATOM 8013 C C . ASP B 1 498 ? 4.040 67.825 56.479 1.00 22.83 498 ASP B C 1
ATOM 8014 O O . ASP B 1 498 ? 4.040 66.913 55.649 1.00 23.66 498 ASP B O 1
ATOM 8019 N N . ALA B 1 499 ? 3.342 68.934 56.326 1.00 21.74 499 ALA B N 1
ATOM 8020 C CA . ALA B 1 499 ? 2.487 69.146 55.139 1.00 23.04 499 ALA B CA 1
ATOM 8021 C C . ALA B 1 499 ? 3.352 69.475 53.920 1.00 20.80 499 ALA B C 1
ATOM 8022 O O . ALA B 1 499 ? 3.086 68.908 52.861 1.00 20.91 499 ALA B O 1
ATOM 8024 N N . LEU B 1 500 ? 4.338 70.363 54.018 1.00 19.86 500 LEU B N 1
ATOM 8025 C CA . LEU B 1 500 ? 5.146 70.746 52.824 1.00 20.09 500 LEU B CA 1
ATOM 8026 C C . LEU B 1 500 ? 6.209 69.697 52.524 1.00 20.19 500 LEU B C 1
ATOM 8027 O O . LEU B 1 500 ? 6.528 69.540 51.367 1.00 20.64 500 LEU B O 1
ATOM 8032 N N . ASP B 1 501 ? 6.759 69.041 53.546 1.00 20.28 501 ASP B N 1
ATOM 8033 C CA . ASP B 1 501 ? 7.920 68.123 53.446 1.00 20.68 501 ASP B CA 1
ATOM 8034 C C . ASP B 1 501 ? 7.625 66.857 54.246 1.00 22.02 501 ASP B C 1
ATOM 8035 O O . ASP B 1 501 ? 8.320 66.535 55.238 1.00 20.81 501 ASP B O 1
ATOM 8040 N N . PRO B 1 502 ? 6.641 66.070 53.791 1.00 23.81 502 PRO B N 1
ATOM 8041 C CA . PRO B 1 502 ? 6.276 64.840 54.498 1.00 25.23 502 PRO B CA 1
ATOM 8042 C C . PRO B 1 502 ? 7.456 63.859 54.654 1.00 25.56 502 PRO B C 1
ATOM 8043 O O . PRO B 1 502 ? 7.525 63.175 55.675 1.00 24.11 502 PRO B O 1
ATOM 8047 N N . ASN B 1 503 ? 8.408 63.824 53.718 1.00 21.26 503 ASN B N 1
ATOM 8048 C CA . ASN B 1 503 ? 9.566 62.906 53.834 1.00 22.18 503 ASN B CA 1
ATOM 8049 C C . ASN B 1 503 ? 10.697 63.526 54.666 1.00 23.18 503 ASN B C 1
ATOM 8050 O O . ASN B 1 503 ? 11.708 62.856 54.875 1.00 21.92 503 ASN B O 1
ATOM 8055 N N . GLY B 1 504 ? 10.575 64.779 55.076 1.00 22.51 504 GLY B N 1
ATOM 8056 C CA . GLY B 1 504 ? 11.603 65.432 55.901 1.00 23.37 504 GLY B CA 1
ATOM 8057 C C . GLY B 1 504 ? 12.949 65.523 55.224 1.00 22.65 504 GLY B C 1
ATOM 8058 O O . GLY B 1 504 ? 13.944 65.416 55.916 1.00 24.03 504 GLY B O 1
ATOM 8059 N N . ILE B 1 505 ? 13.000 65.803 53.923 1.00 19.82 505 ILE B N 1
ATOM 8060 C CA . ILE B 1 505 ? 14.303 65.833 53.228 1.00 22.44 505 ILE B CA 1
ATOM 8061 C C . ILE B 1 505 ? 14.907 67.237 53.179 1.00 21.14 505 ILE B C 1
ATOM 8062 O O . ILE B 1 505 ? 16.082 67.341 52.726 1.00 23.12 505 ILE B O 1
ATOM 8067 N N . LEU B 1 506 ? 14.234 68.290 53.639 1.00 19.66 506 LEU B N 1
ATOM 8068 C CA . LEU B 1 506 ? 14.935 69.607 53.676 1.00 19.82 506 LEU B CA 1
ATOM 8069 C C . LEU B 1 506 ? 15.450 69.901 55.088 1.00 18.77 506 LEU B C 1
ATOM 8070 O O . LEU B 1 506 ? 14.628 70.077 56.004 1.00 19.74 506 LEU B O 1
ATOM 8075 N N . ALA B 1 507 ? 16.762 70.058 55.202 1.00 18.45 507 ALA B N 1
ATOM 8076 C CA . ALA B 1 507 ? 17.515 70.641 56.345 1.00 20.60 507 ALA B CA 1
ATOM 8077 C C . ALA B 1 507 ? 16.935 70.226 57.697 1.00 18.86 507 ALA B C 1
ATOM 8078 O O . ALA B 1 507 ? 16.519 71.076 58.490 1.00 18.12 507 ALA B O 1
ATOM 8080 N N . PRO B 1 508 ? 16.872 68.916 57.996 1.00 20.07 508 PRO B N 1
ATOM 8081 C CA . PRO B 1 508 ? 16.370 68.472 59.287 1.00 20.87 508 PRO B CA 1
ATOM 8082 C C . PRO B 1 508 ? 17.182 69.162 60.394 1.00 19.52 508 PRO B C 1
ATOM 8083 O O . PRO B 1 508 ? 18.400 69.158 60.382 1.00 20.25 508 PRO B O 1
ATOM 8087 N N . GLY B 1 509 ? 16.454 69.803 61.315 1.00 18.24 509 GLY B N 1
ATOM 8088 C CA . GLY B 1 509 ? 17.028 70.493 62.466 1.00 19.07 509 GLY B CA 1
ATOM 8089 C C . GLY B 1 509 ? 17.169 71.984 62.258 1.00 18.76 509 GLY B C 1
ATOM 8090 O O . GLY B 1 509 ? 17.469 72.641 63.216 1.00 18.08 509 GLY B O 1
ATOM 8091 N N . LYS B 1 510 ? 17.015 72.517 61.046 1.00 18.25 510 LYS B N 1
ATOM 8092 C CA . LYS B 1 510 ? 17.139 73.985 60.852 1.00 18.65 510 LYS B CA 1
ATOM 8093 C C . LYS B 1 510 ? 16.081 74.635 61.760 1.00 16.97 510 LYS B C 1
ATOM 8094 O O . LYS B 1 510 ? 14.916 74.187 61.760 1.00 17.70 510 LYS B O 1
ATOM 8100 N N . SER B 1 511 ? 16.484 75.615 62.545 1.00 16.13 511 SER B N 1
ATOM 8101 C CA . SER B 1 511 ? 15.635 76.325 63.527 1.00 15.36 511 SER B CA 1
ATOM 8102 C C . SER B 1 511 ? 14.917 75.365 64.481 1.00 16.73 511 SER B C 1
ATOM 8103 O O . SER B 1 511 ? 13.856 75.780 65.008 1.00 16.42 511 SER B O 1
ATOM 8106 N N . GLY B 1 512 ? 15.473 74.172 64.742 1.00 17.06 512 GLY B N 1
ATOM 8107 C CA . GLY B 1 512 ? 14.843 73.211 65.660 1.00 18.19 512 GLY B CA 1
ATOM 8108 C C . GLY B 1 512 ? 13.610 72.573 65.066 1.00 18.15 512 GLY B C 1
ATOM 8109 O O . GLY B 1 512 ? 12.845 71.976 65.824 1.00 16.65 512 GLY B O 1
ATOM 8110 N N . ILE B 1 513 ? 13.465 72.604 63.738 1.00 17.98 513 ILE B N 1
ATOM 8111 C CA . ILE B 1 513 ? 12.336 71.941 63.038 1.00 18.60 513 ILE B CA 1
ATOM 8112 C C . ILE B 1 513 ? 12.826 70.633 62.401 1.00 20.42 513 ILE B C 1
ATOM 8113 O O . ILE B 1 513 ? 13.706 70.697 61.534 1.00 20.39 513 ILE B O 1
ATOM 8118 N N . TRP B 1 514 ? 12.200 69.502 62.744 1.00 19.94 514 TRP B N 1
ATOM 8119 C CA . TRP B 1 514 ? 12.684 68.147 62.356 1.00 22.88 514 TRP B CA 1
ATOM 8120 C C . TRP B 1 514 ? 11.784 67.386 61.368 1.00 22.69 514 TRP B C 1
ATOM 8121 O O . TRP B 1 514 ? 12.340 66.610 60.497 1.00 28.01 514 TRP B O 1
ATOM 8132 N N . GLY B 1 515 ? 10.482 67.508 61.515 1.00 22.80 515 GLY B N 1
ATOM 8133 C CA . GLY B 1 515 ? 9.586 66.688 60.694 1.00 24.23 515 GLY B CA 1
ATOM 8134 C C . GLY B 1 515 ? 9.324 65.329 61.356 1.00 23.54 515 GLY B C 1
ATOM 8135 O O . GLY B 1 515 ? 10.160 64.848 62.163 1.00 23.57 515 GLY B O 1
ATOM 8136 N N . LYS B 1 516 ? 8.182 64.736 61.056 1.00 24.52 516 LYS B N 1
ATOM 8137 C CA . LYS B 1 516 ? 7.631 63.567 61.801 1.00 29.07 516 LYS B CA 1
ATOM 8138 C C . LYS B 1 516 ? 8.609 62.393 61.767 1.00 28.68 516 LYS B C 1
ATOM 8139 O O . LYS B 1 516 ? 8.702 61.743 62.779 1.00 27.01 516 LYS B O 1
ATOM 8145 N N . ASN B 1 517 ? 9.362 62.171 60.702 1.00 26.68 517 ASN B N 1
ATOM 8146 C CA . ASN B 1 517 ? 10.247 60.977 60.661 1.00 32.28 517 ASN B CA 1
ATOM 8147 C C . ASN B 1 517 ? 11.356 61.083 61.716 1.00 34.16 517 ASN B C 1
ATOM 8148 O O . ASN B 1 517 ? 11.914 60.032 62.088 1.00 33.86 517 ASN B O 1
ATOM 8153 N N . ARG B 1 518 ? 11.775 62.281 62.120 1.00 35.24 518 ARG B N 1
ATOM 8154 C CA . ARG B 1 518 ? 12.962 62.416 63.033 1.00 35.91 518 ARG B CA 1
ATOM 8155 C C . ARG B 1 518 ? 12.625 63.087 64.369 1.00 41.28 518 ARG B C 1
ATOM 8156 O O . ARG B 1 518 ? 13.559 63.261 65.139 1.00 46.11 518 ARG B O 1
ATOM 8164 N N . ARG B 1 519 ? 11.367 63.417 64.658 1.00 38.48 519 ARG B N 1
ATOM 8165 C CA . ARG B 1 519 ? 11.000 64.066 65.946 1.00 45.82 519 ARG B CA 1
ATOM 8166 C C . ARG B 1 519 ? 11.112 63.051 67.097 1.00 44.50 519 ARG B C 1
ATOM 8167 O O . ARG B 1 519 ? 10.358 62.082 66.969 1.00 45.06 519 ARG B O 1
#

Secondary structure (DSSP, 8-state):
-PPPPPTT--HHHHHHHHHHHHHHH-GGGEE-GGGGGGGS-SS---S-TTSS--SEEE--SSHHHHHHHHHHHHHHT--EEEESS---TTTTTT--SSTTPEEEE-TT---EEEEETTTTEEEE-TT-BHHHHHHHHHHHT--EE----S-TTSBHHHHHHTT-B-SSTT-BTGGGEEEEEEE-TTS-EEE-GGGGSTT-S-TTT-S--SS---GGGGSS-SS-EEEEEEEE-EEPPS-EEEEEEEES-TTHHHHHHHHHHHHHHTTSS-S--EEEEHHHHHTTT--GGGT--SSSSPPHHHHHHHHHHHT--SEEEEEEEESSHHHHHHHHHHHHHHHTTSTT-EEE-GGG---SS-HHHHHHHHTTT---SGGGGGGGTTTS-EEEEE-BEEES-HHHHHHHHHHHHHHHHHTT----EEEEE-SSEEEEEEEEEE-TT-HHHHHHHHHHHHHHHHHHHHTT--BSS--GGGHHHHHHH--HHHHHHHHHHHHHHHHH-TT--B-TTGGG---TTT-/-PPPPPTT--HHHHHHHHHHHHHHH-GGGEE-SGGGGGGS-SS---S-TTSS--SEEE--SSHHHHHHHHHHHHHHT--EEEESS---TTTTTT--SSTTPEEEE-TT---EEEEETTTTEEEE-TT-BHHHHHHHHHHTT--EE----S-TTSBHHHHHHTT-B-SSTT-BTGGGEEEEEEE-TTS-EEE-GGGGSTT-S-TTT-S--SS---GGGGSS-SS-EEEEEEEE-EEPPS-EEEEEEEES-TTHHHHHHHHHHHHHHTTSS-S--EEEEHHHHHTTT--GGGT---SSSPPHHHHHHHHHHHT--SEEEEEEEESSHHHHHHHHHHHHHHHTTSTT-EEE-GGG---SS-HHHHHHHHTTT----GGGGGGGTTTS-EEEEE-BEEES-HHHHHHHHHHHHHHHHHTT----EEEEE-SSEEEEEEEEEE-TT-HHHHHHHHHHHHHHHHHHHHTT--BSS--GGGHHHHHTT--HHHHHHHHHHHHHHHHH-TT--B-TTGGG---TTT-

Radius of gyration: 29.09 Å; Cα contacts (8 Å, |Δi|>4): 2588; chains: 2; bounding box: 87×78×54 Å

Nearest PDB structures (foldseek):
  8bam-assembly1_B  TM=9.844E-01  e=8.584E-71  Rhodococcus jostii RHA1
  7ywv-assembly4_H  TM=9.834E-01  e=1.465E-70  Rhodococcus jostii RHA1
  7ywu-assembly3_G  TM=9.827E-01  e=1.004E-69  Rhodococcus jostii
  5mxu-assembly1_B  TM=9.752E-01  e=4.445E-66  Penicillium simplicissimum
  1diq-assembly1_A  TM=9.709E-01  e=2.196E-63  Pseudomonas putida

B-factor: mean 27.6, std 9.71, range [14.01, 95.44]

Organism: NCBI:txid2058213

Foldseek 3Di:
DAADAFPPADPVLLVVLLVQLCVLANVVFKAADPRQVQLFQPQAQDPDPRFQAAHIEGEHQDLLSVLSSLQSCLVSLAFEEEALAQCPFLFTRNTFRTTNHYYYYHLNNFDFPDQDQVQAKTKTFSNHFLVNVVVVCVVVVRQWFDADAQARNHGLPRCLLQQHAFWALCGRSVVQWFKWWWQFSNSDIDIAACSNPPPDPCRQPGRHHDDDRCPNQSRLHLGTHTGMIMGGTGGNAPDKWKKKKADADLLVLQLVLVLVQVCQLVCLQSILKKKKALLLFLLLPDAQVVQDPDQFADDPVSSNVSCVVAVHHRIMIIGMATHDPVSSVVSVVSVCVSCVPRPPMDMDTPVRGPDPRHRRVSVSCNHRRNHDHSSCSSLPHNNGFGKHKDKKKAFSHSVGVSVLVCLLQVLLRVLRWHWIWMFRDDNGITTIITITHFHSVDNVRSVSVVVSSLSSQVVCLVVVIAGSGGHSNCLLVRLVSVQPPNSVVLVVSLVSCCVRNVSQRGRASSSNHHHPVGD/DAEDAFPPADPVLLVQLLVQLCVLANVVFKAADVRCVQQFQPQAQDPDPRFLAARIEGEHQALLSVLSSLQSCLVSLAFEEEALAQCPFQQTRNTFGTTNHYYYYHLNNFDFPDQDQVQAKTKTFSNHFLQNVVVVCVVVVRQWFAADQQARNHTLPRCLLQQAAFWALCGRSVVQWFKWWWQFSNSDIDIAACVNPPPDPCRQPDRHHDDDRCPNQSRLHLGTHTGMIMGGTGGNAPDKFKKKKADADLLVLQLLLVLVQVCLLVCLQSILKKKKAQLLFLLLPDALVVQDPDQFADDPVSSVVSCVVAVHHRIMIIGMATHDVVSSVVSCCSSCVSCVPRPPMDMDTPVRGDDPRHSRVSVSCNHRRNHDNSSCSSLCRNHHFGKHKDKWKAFSHSVGVSVLVCQLQVLLRVLRWHWIWMFGDDNGITTIITITHFHSVDNVRSVSVVVSSLSSQVVCLVVVIAGSGGHSNCLLVRLVSVQPPNSVVLVVSLVSCCVRNVSQRGRASSSNHHHPVGD

InterPro domains:
  IPR004113 FAD-binding oxidoreductase/transferase, type 4, C-terminal [PF02913] (399-510)
  IPR006094 FAD linked oxidase, N-terminal [PF01565] (56-193)
  IPR016164 FAD-linked oxidase-like, C-terminal [SSF55103] (239-516)
  IPR016166 FAD-binding domain, PCMH-type [PS51387] (50-236)
  IPR016167 FAD-binding, type PCMH, subdomain 1 [G3DSA:3.30.43.10] (2-110)
  IPR016169 FAD-binding, type PCMH, subdomain 2 [G3DSA:3.30.465.10] (111-237)
  IPR016170 Cytokinin dehydrogenase, C-terminal domain superfamily [G3DSA:3.40.462.10] (240-470)
  IPR016171 Vanillyl-alcohol oxidase, C-terminal subdomain 2 [G3DSA:1.10.45.10] (471-521)
  IPR036318 FAD-binding, type PCMH-like superfamily [SSF56176] (6-237)

Solvent-accessible surface area: 34174 Å² total; per-residue (Å²): 119,95,18,55,61,2,149,84,14,57,56,126,22,3,72,36,0,24,68,89,0,22,187,41,14,30,82,109,88,24,28,48,145,117,122,19,96,98,19,44,21,46,26,49,5,11,76,69,127,81,69,27,42,1,60,0,0,0,3,0,44,40,20,116,38,0,24,61,0,0,93,16,0,36,119,44,29,0,1,0,17,35,16,9,38,11,77,40,44,5,17,0,6,4,0,0,21,26,17,0,0,0,0,0,11,4,36,80,1,76,143,34,42,67,17,26,68,93,11,0,20,0,15,0,19,0,0,0,4,4,63,69,2,52,65,64,1,93,135,122,55,42,135,5,37,6,14,1,19,29,36,0,84,11,6,3,0,22,22,0,26,12,2,0,29,3,9,1,39,32,7,30,3,9,22,25,1,1,1,0,2,0,0,9,2,85,0,78,16,1,57,1,6,0,2,2,2,58,71,40,73,2,26,10,6,11,28,11,0,9,0,5,31,2,2,5,0,6,0,4,19,2,0,10,1,6,0,23,0,0,14,14,7,19,30,87,32,82,17,43,80,12,0,0,0,4,0,68,75,79,90,17,0,81,44,0,1,66,62,1,16,77,14,15,10,57,40,30,1,46,0,13,0,2,0,4,6,2,9,3,1,0,3,10,35,58,40,9,91,109,43,61,148,26,146,18,33,8,43,104,74,16,8,142,78,0,19,76,57,7,29,12,3,42,2,0,0,0,0,2,1,10,10,42,68,64,15,4,78,29,18,25,63,41,0,90,87,28,0,56,111,6,113,35,25,89,61,22,39,37,147,75,20,150,38,188,102,10,5,0,63,17,1,13,58,4,1,74,0,27,8,48,72,46,8,45,56,10,20,77,4,81,76,44,17,0,20,0,2,1,0,2,1,0,5,0,28,0,154,13,1,23,84,3,14,71,32,6,10,65,73,0,86,113,40,26,12,13,12,1,0,14,4,7,2,24,84,8,7,0,11,1,16,0,15,0,16,6,57,66,95,44,73,104,43,38,118,79,0,23,72,0,0,36,46,4,0,69,50,6,28,89,81,5,10,1,2,5,22,2,3,6,69,6,5,56,86,0,7,146,20,2,35,59,62,106,47,8,8,20,116,3,0,19,51,0,0,27,28,9,1,61,65,4,1,0,4,0,0,25,1,9,0,46,1,107,102,66,148,115,96,19,53,62,3,156,80,13,54,55,125,24,2,69,36,0,24,65,82,0,25,184,40,15,31,81,117,90,24,38,54,134,118,131,19,98,98,21,43,19,54,10,53,5,12,74,70,127,86,66,27,42,1,60,0,0,0,3,0,44,40,18,113,39,0,24,60,0,0,97,15,0,35,118,44,30,0,1,0,17,34,18,9,39,14,79,42,48,4,17,0,6,5,0,0,21,26,16,0,0,0,0,0,10,5,39,79,1,75,141,33,43,67,17,29,73,105,12,0,20,0,15,0,18,0,0,0,3,5,64,67,1,54,67,58,1,92,140,127,42,40,118,4,34,7,13,1,18,27,36,0,68,11,5,3,0,21,20,0,26,11,1,0,28,3,9,1,34,32,8,28,3,8,24,21,1,1,1,0,3,0,0,10,1,86,0,80,18,0,57,1,6,0,2,1,2,62,72,41,73,2,27,9,6,11,28,11,0,9,0,5,31,3,3,5,0,6,0,4,18,2,0,9,1,6,0,24,0,0,14,16,7,18,28,89,31,80,16,45,75,13,0,0,0,6,0,56,70,79,89,18,0,80,45,0,0,65,62,1,19,77,13,18,9,57,39,29,1,48,0,13,1,2,0,4,7,3,10,3,2,0,2,4,35,56,43,12,86,113,40,63,147,28,138,29,27,8,41,112,80,11,10,108,76,0,10,69,61,8,34,13,2,43,3,0,0,0,0,2,1,8,9,41,70,62,15,5,72,32,20,32,80,41,0,101,99,29,0,46,108,6,113,43,22,114,42,25,58,44,150,73,22,152,39,193,103,10,6,0,61,14,0,14,70,4,2,76,1,23,7,43,69,40,6,76,59,11,10,78,6,97,76,41,8,0,22,0,2,0,0,1,1,0,5,0,27,0,156,14,2,24,83,4,18,72,30,6,9,66,73,0,89,112,40,36,12,12,13,2,0,15,5,7,2,23,95,10,6,1,10,2,16,0,15,0,15,6,59,62,100,45,72,99,44,36,121,67,0,25,73,0,0,37,48,4,0,69,52,6,29,93,80,5,11,1,2,4,23,3,2,6,68,6,4,55,87,0,7,145,21,2,34,59,62,104,54,8,9,20,115,2,0,18,51,0,0,27,28,9,1,63,70,6,2,0,4,0,0,27,1,9,0,50,1,110,104,66,150

Sequence (1038 aa):
MAAPLPEGVSAEAMSSALDRFARIVGADWVFTEDKITPYEDPYTISNDETEHRPYAAVAPASTEEVQEIVRVANEFGVPLWPVSRGKNFAYGGAAPVMSGTVVLDMNRMNRILEVNEEFGYALVEPGVSYFELYDYIQEKGLKLWIDVPDLGWGSVVGNALDHGIGYTPYGDHFAMQCGMEVVLPNGEVVRTGMGAMPGNNTWQLFKYGYGPYVDGIFSQSNFGVVTKMGIWLMPEPAGYRPYLITFENEDDIETVTERLRPLKVAGVIQNGATVRSLVLDAAITRTKSQYYDGDGPIPPSVAKTMMADLDLGMWNFCGALYGPPPVMDTLWTAIRDSFADIPGVKFYFPEDRRHKVDLLLHRAETMKGVPKLTEFNFLNWDGGGGHVGFSPVSPITGKDAIKQYNMVSSRVREYGFDYMGLLAIGWRDLHHVTVIVYDKTDPDERKKLDELFNILVDEAAAEGYGEYRTHIRYMDRIAKTYSWNDNALWKMHETIKDALDPNGILAPGKSGIWGKNRRMAAPLPEGVSAEAMSSALDRFARIVGADWVFTEDKITPYEDPYTISNDETEHRPYAAVAPASTEEVQEIVRVANEFGVPLWPVSRGKNFAYGGAAPVMSGTVVLDMNRMNRILEVNEEFGYALVEPGVSYFELYDYIQEKGLKLWIDVPDLGWGSVVGNALDHGIGYTPYGDHFAMQCGMEVVLPNGEVVRTGMGAMPGNNTWQLFKYGYGPYVDGIFSQSNFGVVTKMGIWLMPEPAGYRPYLITFENEDDIETVTERLRPLKVAGVIQNGATVRSLVLDAAITRTKSQYYDGDGPIPPSVAKTMMADLDLGMWNFCGALYGPPPVMDTLWTAIRDSFADIPGVKFYFPEDRRHKVDLLLHRAETMKGVPKLTEFNFLNWDGGGGHVGFSPVSPITGKDAIKQYNMVSSRVREYGFDYMGLLAIGWRDLHHVTVIVYDKTDPDERKKLDELFNILVDEAAAEGYGEYRTHIRYMDRIAKTYSWNDNALWKMHETIKDALDPNGILAPGKSGIWGKNRR